Protein AF-A0A4Z0WDC5-F1 (afdb_monomer)

pLDDT: mean 78.93, std 16.24, range [23.83, 98.31]

Mean predicted aligned error: 19.41 Å

Foldseek 3Di:
DPDQPADAFAQLVLLVQDDPVLLVLQLPPQDDPVPPDPPPSNVSSVSSSLLLLALVNLLLLVLFAAPPLVLLQLVLCVDRNSKDFLPPSLVSSVVLVVLLLVCLVVVDQADPPADCPVLLVLLLVQCPPPVTHHSVSSVVSVVVCVVSVHALLNVNSSCSPPSNCVSQVDPCNSVVSVVSCSSNVCWDDDPNMIHHHPSNVVSVCVSSVPLARLVLQLVVLVLDDLVLLQLLCVVRRHDSDDDSSVSSVRCSSSVPHLLSSQVPDDLVVLLVSCVVVVHDNPDDSNVSSSVSSVCSRDPDDDPPDPPPPPDPPPPADDALDDLVLQLLLLVLADLSLLQQLCVVVVHDRDDDSSVSSVCVSVDPHYLLRSQVSHDLVRLLVSCVVLVHDNDDDSSVSSVRSSVRDRDDPPPPPPVPDDDDDDDDDDDDDDDDDDPDDDDDPQDDLVPQAQLVVLCVPPVVDDSLLSSLVSVCQVVQKDKLVRQVVSCVVNLSLDLLSLLSVVVSCVSCVVVHNRQWAWDDDAPIIMTGGHPDPPPCPPAPPLVVLVQCLVCLLVLHHRQEPLVLLDFDPVQLVVVLLVQLVVLLVFAFDEAEEEAAPQLCQVSVLSVSCHVQQVVQAKEFEAEDDPQQALLFLLSVLLSRQARIAHNRGRPTGCLSSLLSLLLVLLLVVLCVVVVADSSDPVRVVVSVVSSLVSLLVLLVVLCVLPVLLSLLSNQLVVCSNVVNVVLVVLSSCQLSQHQPRDPVSCVSSVHDHTDHRVSNLSSLLSSQVSNVSGPGSAYEYEYEDPVVLLVDPDPSSSLSSLVSVLVVNVCNVVSVNRSYYYYYYDYPCQLPVCPRHPVVHPSSNVSQDDDDDPDPDDDSPGNYDYRDHDFLVRLLVSLVSSQVSLCSNLVHDSCVQCPSVNSSVLSCLQCVVPPRGNLFNSSVVSSQSSVLSVCCSVPVPDHSNVSRDRLCPDPVRVVSVVVVVVD

Sequence (967 aa):
MAERKGGVVNIIEVLKQSTDEGLDHLAKDKLDEVANVRLPRIIVEQEIAAALGSFSYVAGVLSASYPPTYAFLKLLMEEPDHAVSAAGFRERVLRRTDELTVWVESGAGLPGHKDYGLYRTMLAAAWEDEQRVNESEARMLEALREALGMSMREHLLIEHHPEIRRLWDGSKAYESARNYLLSRGIVLALDEQYILADEVRLQIRRYWGMELHDADYRVLLDQLTGAHLRGALEAHGLPLSGSKDERIERLVQGLISPSSVLEMLSLADLKDLARGLGMQVSLVKAELVSRIIAHFDHPPEHTDAEEEVVQEVEEEPPRKLGAEELYGLLSTFSGNLLYEMLAALGLPRSGTKADRISRLVESPYSEYTMFQQLRRKDLVAICRKMNLPIYGLKDEVIERLCAAPAPEEEEALEAAVVTDSVMPVAAEEDQPALQESGRDKAVSASAVPGFEYAFQNYPMLAEDQQVMLALTREARSLTERDVQRVAERHGLGWMLPKAHMAELLRKLAEVGPPPIRIRSAGSSNIYEWVDGAESSAERLDKWAARDIIDALRQGVVPERNLEMMYVGQEEARRHMREQFNYVATGRSAFKFIRGAYGSGKSFMMAWLRDAALDSGFAVATVRVSAEMSLANLADFYLGMMDGLRVPEKRSASGLSDILEAWLLTMQRRTEQVEGISSRNPQDRARLVTLVRERIQEQLSQLASLDAGLAPALGAFYEARMAGNEELAMQARAWLRGDRSLPNSALRQIGVRGSLEPEQVLPRLRALLEIIEVTHLRGLVILIDELELVRRRPHKGTRDQAYETLRALIDEVGENRLPRCLLVSTGTDTFFDDRRYGLASYEALYHRVCAPELTESFNSVRQPVIRLEGLNRERLIELATRARSIHARAYHWEAEQRLPDRDLQALVDKWTEFGGDCIDRLPRPFLRQLVHVLDICEENPQIQASECFADPEEDPEANEALMRLITE

Solvent-accessible surface area (backbone atoms only — not comparable to full-atom values): 54652 Å² total; per-residue (Å²): 142,75,88,81,81,62,62,87,43,52,50,61,66,57,52,71,72,50,52,72,69,55,50,56,56,43,35,68,81,54,50,58,88,86,57,81,57,92,60,58,67,69,57,49,46,50,45,42,40,55,39,51,50,30,52,71,50,48,44,56,57,55,58,35,55,58,67,39,41,66,37,44,54,53,56,38,66,70,33,73,55,20,41,42,58,56,75,71,42,61,61,54,27,50,50,53,41,48,55,51,28,57,44,42,71,70,73,48,55,69,61,89,88,62,83,57,63,67,60,50,52,53,53,40,54,45,39,67,79,62,79,40,40,49,78,68,55,35,52,50,51,49,54,49,33,56,76,68,72,51,50,66,56,56,51,64,51,49,55,42,34,74,87,38,28,76,72,47,79,50,101,51,24,63,61,53,35,50,52,47,34,44,55,70,53,68,32,42,79,57,97,70,23,41,35,44,33,49,55,40,49,54,34,52,29,60,68,66,61,55,74,59,56,77,67,46,44,50,56,56,56,65,75,50,51,78,64,56,56,40,55,46,27,55,78,47,57,37,85,75,71,78,55,71,67,55,47,49,50,50,41,61,72,59,57,56,47,67,62,65,52,54,69,72,47,52,71,65,57,53,40,50,52,35,51,75,70,74,47,90,68,92,57,55,68,70,58,45,50,52,50,56,48,49,44,59,66,53,64,97,72,76,92,66,72,83,75,75,75,78,65,77,81,68,82,75,62,80,66,83,60,53,68,68,48,46,47,57,55,55,64,76,50,52,72,63,57,55,42,51,39,29,56,77,70,75,44,85,76,69,79,53,67,64,56,48,45,52,51,55,64,70,40,92,67,24,69,66,66,50,54,66,73,52,56,55,70,59,55,37,54,50,26,57,75,69,74,42,85,69,66,79,55,60,68,56,43,46,54,50,63,65,67,55,79,72,84,71,84,75,69,78,73,64,82,79,73,85,84,90,85,82,86,86,91,84,89,85,90,84,83,82,81,80,81,88,83,80,82,88,74,75,61,60,68,90,76,43,70,54,24,68,57,27,49,71,77,43,65,88,51,52,71,58,54,26,46,52,52,12,49,32,54,74,60,39,50,33,42,49,66,49,49,34,51,49,20,59,75,54,54,51,59,53,76,44,45,61,27,54,48,48,52,50,49,52,60,38,48,76,79,40,86,48,58,56,47,72,48,63,66,73,90,48,49,32,42,31,43,54,93,59,89,81,78,55,86,82,47,76,49,39,62,62,31,35,51,41,49,54,22,32,59,74,57,44,81,50,83,61,74,45,74,74,65,63,67,77,64,61,69,55,53,52,50,52,57,50,46,56,60,51,17,49,73,58,33,31,42,64,40,32,43,33,28,57,88,64,25,44,64,69,55,52,53,49,39,51,50,40,54,37,25,77,69,38,19,31,33,23,46,31,64,51,47,95,86,42,38,55,50,39,52,32,52,41,47,30,39,30,43,59,32,18,23,31,62,81,37,76,89,36,50,25,59,66,49,52,54,33,30,29,52,51,44,50,43,50,52,44,28,65,75,71,75,46,47,65,70,41,77,87,35,34,68,58,47,54,53,53,35,49,55,54,47,50,58,54,30,57,61,44,32,76,57,30,72,52,52,30,37,25,52,50,32,27,49,53,16,50,76,69,70,36,62,67,52,26,50,52,20,47,40,52,76,39,39,50,78,83,69,54,72,68,54,34,59,73,28,62,41,77,87,62,64,48,57,86,50,41,63,37,44,52,38,48,51,41,55,48,39,63,66,28,93,40,48,31,40,37,40,38,39,37,49,53,43,57,50,46,71,49,90,52,64,70,54,38,54,37,24,47,48,44,52,36,52,55,48,50,38,24,72,70,47,64,32,44,15,26,38,40,38,35,32,33,34,54,62,29,52,65,31,60,82,59,21,42,48,49,42,60,82,42,31,68,76,47,56,74,84,87,65,100,58,98,76,80,58,68,85,46,41,49,31,76,43,67,65,50,34,71,69,50,48,50,52,38,51,52,40,52,46,54,34,46,20,50,35,72,72,51,72,43,60,81,62,51,34,71,69,56,52,49,51,51,50,45,68,71,36,74,83,48,65,90,46,53,81,62,57,62,50,62,57,46,24,51,51,47,51,39,51,50,50,43,66,80,33,80,87,58,59,54,85,79,63,64,76,59,68,83,76,35,66,69,53,42,52,53,49,52,51,66,74,74,108

Organism: NCBI:txid2759953

InterPro domains:
  IPR003034 SAP domain [PS50800] (221-255)
  IPR003034 SAP domain [PS50800] (262-296)
  IPR003034 SAP domain [SM00513] (221-255)
  IPR003034 SAP domain [SM00513] (262-296)
  IPR003034 SAP domain [SM00513] (330-364)
  IPR003034 SAP domain [SM00513] (371-405)
  IPR021228 BREX system ATP-binding protein BrxD [PF10923] (544-948)
  IPR027417 P-loop containing nucleoside triphosphate hydrolase [SSF52540] (566-916)

Nearest PDB structures (foldseek):
  5c1a-assembly2_K  TM=3.345E-01  e=6.350E-02  Homo sapiens
  5xmk-assembly1_A  TM=5.198E-01  e=2.542E+00  Saccharomyces cerevisiae S288C
  4oi0-assembly1_A  TM=2.064E-01  e=1.518E+00  Caenorhabditis elegans
  4ohz-assembly1_A  TM=2.011E-01  e=6.330E+00  Caenorhabditis elegans

Structure (mmCIF, N/CA/C/O backbone):
data_AF-A0A4Z0WDC5-F1
#
_entry.id   AF-A0A4Z0WDC5-F1
#
loop_
_atom_site.group_PDB
_atom_site.id
_atom_site.type_symbol
_atom_site.label_atom_id
_atom_site.label_alt_id
_atom_site.label_comp_id
_atom_site.label_asym_id
_atom_site.label_entity_id
_atom_site.label_seq_id
_atom_site.pdbx_PDB_ins_code
_atom_site.Cartn_x
_atom_site.Cartn_y
_atom_site.Cartn_z
_atom_site.occupancy
_atom_site.B_iso_or_equiv
_atom_site.auth_seq_id
_atom_site.auth_comp_id
_atom_site.auth_asym_id
_atom_site.auth_atom_id
_atom_site.pdbx_PDB_model_num
ATOM 1 N N . MET A 1 1 ? 13.143 53.959 -18.145 1.00 31.67 1 MET A N 1
ATOM 2 C CA . MET A 1 1 ? 11.722 53.686 -17.872 1.00 31.67 1 MET A CA 1
ATOM 3 C C . MET A 1 1 ? 11.227 52.772 -18.974 1.00 31.67 1 MET A C 1
ATOM 5 O O . MET A 1 1 ? 10.940 53.244 -20.063 1.00 31.67 1 MET A O 1
ATOM 9 N N . ALA A 1 2 ? 11.306 51.466 -18.733 1.00 25.45 2 ALA A N 1
ATOM 10 C CA . ALA A 1 2 ? 10.654 50.444 -19.539 1.00 25.45 2 ALA A CA 1
ATOM 11 C C . ALA A 1 2 ? 9.490 49.944 -18.679 1.00 25.45 2 ALA A C 1
ATOM 13 O O . ALA A 1 2 ? 9.704 49.659 -17.500 1.00 25.45 2 ALA A O 1
ATOM 14 N N . GLU A 1 3 ? 8.282 49.960 -19.235 1.00 28.69 3 GLU A N 1
ATOM 15 C CA . GLU A 1 3 ? 7.033 49.569 -18.578 1.00 28.69 3 GLU A CA 1
ATOM 16 C C . GLU A 1 3 ? 7.173 48.165 -17.967 1.00 28.69 3 GLU A C 1
ATOM 18 O O . GLU A 1 3 ? 7.306 47.175 -18.688 1.00 28.69 3 GLU A O 1
ATOM 23 N N . ARG A 1 4 ? 7.168 48.072 -16.630 1.00 34.28 4 ARG A N 1
ATOM 24 C CA . ARG A 1 4 ? 7.024 46.800 -15.909 1.00 34.28 4 ARG A CA 1
ATOM 25 C C . ARG A 1 4 ? 5.551 46.394 -15.992 1.00 34.28 4 ARG A C 1
ATOM 27 O O . ARG A 1 4 ? 4.767 46.736 -15.117 1.00 34.28 4 ARG A O 1
ATOM 34 N N . LYS A 1 5 ? 5.165 45.679 -17.048 1.00 36.59 5 LYS A N 1
ATOM 35 C CA . LYS A 1 5 ? 3.946 44.862 -17.021 1.00 36.59 5 LYS A CA 1
ATOM 36 C C . LYS A 1 5 ? 4.246 43.641 -16.156 1.00 36.59 5 LYS A C 1
ATOM 38 O O . LYS A 1 5 ? 4.781 42.677 -16.677 1.00 36.59 5 LYS A O 1
ATOM 43 N N . GLY A 1 6 ? 4.004 43.735 -14.852 1.00 44.28 6 GLY A N 1
ATOM 44 C CA . GLY A 1 6 ? 3.965 42.563 -13.980 1.00 44.28 6 GLY A CA 1
ATOM 45 C C . GLY A 1 6 ? 2.544 42.018 -13.985 1.00 44.28 6 GLY A C 1
ATOM 46 O O . GLY A 1 6 ? 1.658 42.664 -13.429 1.00 44.28 6 GLY A O 1
ATOM 47 N N . GLY A 1 7 ? 2.304 40.895 -14.658 1.00 55.72 7 GLY A N 1
ATOM 48 C CA . GLY A 1 7 ? 1.041 40.173 -14.516 1.00 55.72 7 GLY A CA 1
ATOM 49 C C . GLY A 1 7 ? 0.972 39.545 -13.124 1.00 55.72 7 GLY A C 1
ATOM 50 O O . GLY A 1 7 ? 1.972 39.013 -12.649 1.00 55.72 7 GLY A O 1
ATOM 51 N N . VAL A 1 8 ? -0.181 39.616 -12.453 1.00 65.81 8 VAL A N 1
ATOM 52 C CA . VAL A 1 8 ? -0.400 38.857 -11.210 1.00 65.81 8 VAL A CA 1
ATOM 53 C C . VAL A 1 8 ? -0.318 37.370 -11.553 1.00 65.81 8 VAL A C 1
ATOM 55 O O . VAL A 1 8 ? -1.072 36.896 -12.402 1.00 65.81 8 VAL A O 1
ATOM 58 N N . VAL A 1 9 ? 0.596 36.636 -10.917 1.00 75.06 9 VAL A N 1
ATOM 59 C CA . VAL A 1 9 ? 0.786 35.201 -11.166 1.00 75.06 9 VAL A CA 1
ATOM 60 C C . VAL A 1 9 ? -0.013 34.422 -10.133 1.00 75.06 9 VAL A C 1
ATOM 62 O O . VAL A 1 9 ? 0.460 34.172 -9.022 1.00 75.06 9 VAL A O 1
ATOM 65 N N . ASN A 1 10 ? -1.237 34.049 -10.507 1.00 81.56 10 ASN A N 1
ATOM 66 C CA . ASN A 1 10 ? -2.146 33.314 -9.637 1.00 81.56 10 ASN A CA 1
ATOM 67 C C . ASN A 1 10 ? -1.769 31.829 -9.557 1.00 81.56 10 ASN A C 1
ATOM 69 O O . ASN A 1 10 ? -1.678 31.137 -10.575 1.00 81.56 10 ASN A O 1
ATOM 73 N N . ILE A 1 11 ? -1.626 31.309 -8.340 1.00 82.75 11 ILE A N 1
ATOM 74 C CA . ILE A 1 11 ? -1.263 29.909 -8.103 1.00 82.75 11 ILE A CA 1
ATOM 75 C C . ILE A 1 11 ? -2.178 28.895 -8.811 1.00 82.75 11 ILE A C 1
ATOM 77 O O . ILE A 1 11 ? -1.683 27.915 -9.365 1.00 82.75 11 ILE A O 1
ATOM 81 N N . ILE A 1 12 ? -3.494 29.121 -8.851 1.00 81.56 12 ILE A N 1
ATOM 82 C CA . ILE A 1 12 ? -4.453 28.201 -9.483 1.00 81.56 12 ILE A CA 1
ATOM 83 C C . ILE A 1 12 ? -4.254 28.183 -11.001 1.00 81.56 12 ILE A C 1
ATOM 85 O O . ILE A 1 12 ? -4.344 27.126 -11.625 1.00 81.56 12 ILE A O 1
ATOM 89 N N . GLU A 1 13 ? -3.960 29.329 -11.612 1.00 80.81 13 GLU A N 1
ATOM 90 C CA . GLU A 1 13 ? -3.705 29.411 -13.054 1.00 80.81 13 GLU A CA 1
ATOM 91 C C . GLU A 1 13 ? -2.421 28.677 -13.449 1.00 80.81 13 GLU A C 1
ATOM 93 O O . GLU A 1 13 ? -2.405 27.973 -14.460 1.00 80.81 13 GLU A O 1
ATOM 98 N N . VAL A 1 14 ? -1.382 28.758 -12.614 1.00 81.00 14 VAL A N 1
ATOM 99 C CA . VAL A 1 14 ? -0.124 28.023 -12.811 1.00 81.00 14 VAL A CA 1
ATOM 100 C C . VAL A 1 14 ? -0.323 26.512 -12.600 1.00 81.00 14 VAL A C 1
ATOM 102 O O . VAL A 1 14 ? 0.183 25.695 -13.373 1.00 81.00 14 VAL A O 1
ATOM 105 N N . LEU A 1 15 ? -1.120 26.106 -11.603 1.00 84.00 15 LEU A N 1
ATOM 106 C CA . LEU A 1 15 ? -1.437 24.692 -11.350 1.00 84.00 15 LEU A CA 1
ATOM 107 C C . LEU A 1 15 ? -2.265 24.063 -12.482 1.00 84.00 15 LEU A C 1
ATOM 109 O O . LEU A 1 15 ? -2.027 22.910 -12.843 1.00 84.00 15 LEU A O 1
ATOM 113 N N . LYS A 1 16 ? -3.168 24.819 -13.120 1.00 82.12 16 LYS A N 1
ATOM 114 C CA . LYS A 1 16 ? -3.929 24.349 -14.294 1.00 82.12 16 LYS A CA 1
ATOM 115 C C . LYS A 1 16 ? -3.039 23.980 -15.484 1.00 82.12 16 LYS A C 1
ATOM 117 O O . LYS A 1 16 ? -3.423 23.132 -16.286 1.00 82.12 16 LYS A O 1
ATOM 122 N N . GLN A 1 17 ? -1.861 24.588 -15.596 1.00 79.69 17 GLN A N 1
ATOM 123 C CA . GLN A 1 17 ? -0.889 24.304 -16.657 1.00 79.69 17 GLN A CA 1
ATOM 124 C C . GLN A 1 17 ? 0.031 23.117 -16.320 1.00 79.69 17 GLN A C 1
ATOM 126 O O . GLN A 1 17 ? 0.761 22.636 -17.183 1.00 79.69 17 GLN A O 1
ATOM 131 N N . SER A 1 18 ? -0.021 22.610 -15.084 1.00 78.44 18 SER A N 1
ATOM 132 C CA . SER A 1 18 ? 0.790 21.476 -14.637 1.00 78.44 18 SER A CA 1
ATOM 133 C C . SER A 1 18 ? 0.228 20.134 -15.131 1.00 78.44 18 SER A C 1
ATOM 135 O O . SER A 1 18 ? -0.981 19.969 -15.327 1.00 78.44 18 SER A O 1
ATOM 137 N N . THR A 1 19 ? 1.116 19.155 -15.330 1.00 78.94 19 THR A N 1
ATOM 138 C CA . THR A 1 19 ? 0.740 17.774 -15.672 1.00 78.94 19 THR A CA 1
ATOM 139 C C . THR A 1 19 ? 0.104 17.066 -14.475 1.00 78.94 19 THR A C 1
ATOM 141 O O . THR A 1 19 ? 0.398 17.397 -13.325 1.00 78.94 19 THR A O 1
ATOM 144 N N . ASP A 1 20 ? -0.729 16.051 -14.727 1.00 73.25 20 ASP A N 1
ATOM 145 C CA . ASP A 1 20 ? -1.367 15.273 -13.652 1.00 73.25 20 ASP A CA 1
ATOM 146 C C . ASP A 1 20 ? -0.321 14.592 -12.743 1.00 73.25 20 ASP A C 1
ATOM 148 O O . ASP A 1 20 ? -0.474 14.584 -11.526 1.00 73.25 20 ASP A O 1
ATOM 152 N N . GLU A 1 21 ? 0.796 14.109 -13.303 1.00 72.06 21 GLU A N 1
ATOM 153 C CA . GLU A 1 21 ? 1.921 13.561 -12.524 1.00 72.06 21 GLU A CA 1
ATOM 154 C C . GLU A 1 21 ? 2.602 14.624 -11.644 1.00 72.06 21 GLU A C 1
ATOM 156 O O . GLU A 1 21 ? 2.999 14.341 -10.511 1.00 72.06 21 GLU A O 1
ATOM 161 N N . GLY A 1 22 ? 2.727 15.857 -12.149 1.00 72.06 22 GLY A N 1
ATOM 162 C CA . GLY A 1 22 ? 3.265 16.986 -11.393 1.00 72.06 22 GLY A CA 1
ATOM 163 C C . GLY A 1 22 ? 2.349 17.391 -10.238 1.00 72.06 22 GLY A C 1
ATOM 164 O O . GLY A 1 22 ? 2.829 17.617 -9.127 1.00 72.06 22 GLY A O 1
ATOM 165 N N . LEU A 1 23 ? 1.034 17.411 -10.470 1.00 79.44 23 LEU A N 1
ATOM 166 C CA . LEU A 1 23 ? 0.031 17.676 -9.437 1.00 79.44 23 LEU A CA 1
ATOM 167 C C . LEU A 1 23 ? 0.008 16.574 -8.370 1.00 79.44 23 LEU A C 1
ATOM 169 O O . LEU A 1 23 ? 0.027 16.896 -7.184 1.00 79.44 23 LEU A O 1
ATOM 173 N N . ASP A 1 24 ? 0.059 15.299 -8.763 1.00 73.12 24 ASP A N 1
ATOM 174 C CA . ASP A 1 24 ? 0.120 14.162 -7.833 1.00 73.12 24 ASP A CA 1
ATOM 175 C C . ASP A 1 24 ? 1.394 14.213 -6.965 1.00 73.12 24 ASP A C 1
ATOM 177 O O . ASP A 1 24 ? 1.351 13.971 -5.754 1.00 73.12 24 ASP A O 1
ATOM 181 N N . HIS A 1 25 ? 2.537 14.588 -7.554 1.00 76.81 25 HIS A N 1
ATOM 182 C CA . HIS A 1 25 ? 3.780 14.776 -6.807 1.00 76.81 25 HIS A CA 1
ATOM 183 C C . HIS A 1 25 ? 3.681 15.940 -5.813 1.00 76.81 25 HIS A C 1
ATOM 185 O O . HIS A 1 25 ? 4.111 15.812 -4.664 1.00 76.81 25 HIS A O 1
ATOM 191 N N . LEU A 1 26 ? 3.110 17.071 -6.238 1.00 80.88 26 LEU A N 1
ATOM 192 C CA . LEU A 1 26 ? 2.921 18.241 -5.385 1.00 80.88 26 LEU A CA 1
ATOM 193 C C . LEU A 1 26 ? 1.933 17.971 -4.255 1.00 80.88 26 LEU A C 1
ATOM 195 O O . LEU A 1 26 ? 2.161 18.470 -3.162 1.00 80.88 26 LEU A O 1
ATOM 199 N N . ALA A 1 27 ? 0.889 17.176 -4.480 1.00 77.81 27 ALA A N 1
ATOM 200 C CA . ALA A 1 27 ? -0.162 16.884 -3.509 1.00 77.81 27 ALA A CA 1
ATOM 201 C C . ALA A 1 27 ? 0.307 16.052 -2.299 1.00 77.81 27 ALA A C 1
ATOM 203 O O . ALA A 1 27 ? -0.310 16.115 -1.234 1.00 77.81 27 ALA A O 1
ATOM 204 N N . LYS A 1 28 ? 1.407 15.301 -2.445 1.00 74.00 28 LYS A N 1
ATOM 205 C CA . LYS A 1 28 ? 1.874 14.257 -1.513 1.00 74.00 28 LYS A CA 1
ATOM 206 C C . LYS A 1 28 ? 2.027 14.698 -0.050 1.00 74.00 28 LYS A C 1
ATOM 208 O O . LYS A 1 28 ? 1.883 13.869 0.842 1.00 74.00 28 LYS A O 1
ATOM 213 N N . ASP A 1 29 ? 2.347 15.966 0.202 1.00 72.50 29 ASP A N 1
ATOM 214 C CA . ASP A 1 29 ? 2.526 16.535 1.546 1.00 72.50 29 ASP A CA 1
ATOM 215 C C . ASP A 1 29 ? 1.547 17.677 1.887 1.00 72.50 29 ASP A C 1
ATOM 217 O O . ASP A 1 29 ? 1.651 18.256 2.970 1.00 72.50 29 ASP A O 1
ATOM 221 N N . LYS A 1 30 ? 0.615 18.011 0.980 1.00 76.12 30 LYS A N 1
ATOM 222 C CA . LYS A 1 30 ? -0.459 18.999 1.215 1.00 76.12 30 LYS A CA 1
ATOM 223 C C . LYS A 1 30 ? -1.808 18.346 1.487 1.00 76.12 30 LYS A C 1
ATOM 225 O O . LYS A 1 30 ? -2.630 18.939 2.177 1.00 76.12 30 LYS A O 1
ATOM 230 N N . LEU A 1 31 ? -2.026 17.137 0.976 1.00 68.19 31 LEU A N 1
ATOM 231 C CA . LEU A 1 31 ? -3.207 16.344 1.288 1.00 68.19 31 LEU A CA 1
ATOM 232 C C . LEU A 1 31 ? -2.976 15.566 2.589 1.00 68.19 31 LEU A C 1
ATOM 234 O O . LEU A 1 31 ? -1.920 14.968 2.790 1.00 68.19 31 LEU A O 1
ATOM 238 N N . ASP A 1 32 ? -3.967 15.573 3.482 1.00 54.97 32 ASP A N 1
ATOM 239 C CA . ASP A 1 32 ? -3.954 14.718 4.673 1.00 54.97 32 ASP A CA 1
ATOM 240 C C . ASP A 1 32 ? -3.841 13.240 4.249 1.00 54.97 32 ASP A C 1
ATOM 242 O O . ASP A 1 32 ? -4.499 12.821 3.300 1.00 54.97 32 ASP A O 1
ATOM 246 N N . GLU A 1 33 ? -3.108 12.406 4.996 1.00 45.81 33 GLU A N 1
ATOM 247 C CA . GLU A 1 33 ? -3.002 10.950 4.738 1.00 45.81 33 GLU A CA 1
ATOM 248 C C . GLU A 1 33 ? -4.374 10.236 4.732 1.00 45.81 33 GLU A C 1
ATOM 250 O O . GLU A 1 33 ? -4.541 9.139 4.192 1.00 45.81 33 GLU A O 1
ATOM 255 N N . VAL A 1 34 ? -5.384 10.884 5.323 1.00 40.16 34 VAL A N 1
ATOM 256 C CA . VAL A 1 34 ? -6.794 10.474 5.342 1.00 40.16 34 VAL A CA 1
ATOM 257 C C . VAL A 1 34 ? -7.496 10.722 3.997 1.00 40.16 34 VAL A C 1
ATOM 259 O O . VAL A 1 34 ? -8.457 10.024 3.683 1.00 40.16 34 VAL A O 1
ATOM 262 N N . ALA A 1 35 ? -6.998 11.655 3.184 1.00 42.53 35 ALA A N 1
ATOM 263 C CA . ALA A 1 35 ? -7.504 12.029 1.866 1.00 42.53 35 ALA A CA 1
ATOM 264 C C . ALA A 1 35 ? -6.825 11.250 0.719 1.00 42.53 35 ALA A C 1
ATOM 266 O O . ALA A 1 35 ? -6.730 11.753 -0.395 1.00 42.53 35 ALA A O 1
ATOM 267 N N . ASN A 1 36 ? -6.412 9.997 0.956 1.00 39.69 36 ASN A N 1
ATOM 268 C CA . ASN A 1 36 ? -5.944 9.048 -0.073 1.00 39.69 36 ASN A CA 1
ATOM 269 C C . ASN A 1 36 ? -7.079 8.557 -1.009 1.00 39.69 36 ASN A C 1
ATOM 271 O O . ASN A 1 36 ? -7.140 7.395 -1.415 1.00 39.69 36 ASN A O 1
ATOM 275 N N . VAL A 1 37 ? -8.005 9.452 -1.343 1.00 43.72 37 VAL A N 1
ATOM 276 C CA . VAL A 1 37 ? -8.931 9.337 -2.466 1.00 43.72 37 VAL A CA 1
ATOM 277 C C . VAL A 1 37 ? -8.267 10.073 -3.623 1.00 43.72 37 VAL A C 1
ATOM 279 O O . VAL A 1 37 ? -7.670 11.127 -3.419 1.00 43.72 37 VAL A O 1
ATOM 282 N N . ARG A 1 38 ? -8.375 9.559 -4.851 1.00 46.91 38 ARG A N 1
ATOM 283 C CA . ARG A 1 38 ? -8.040 10.357 -6.035 1.00 46.91 38 ARG A CA 1
ATOM 284 C C . ARG A 1 38 ? -9.090 11.469 -6.136 1.00 46.91 38 ARG A C 1
ATOM 286 O O . ARG A 1 38 ? -10.156 11.267 -6.714 1.00 46.91 38 ARG A O 1
ATOM 293 N N . LEU A 1 39 ? -8.845 12.578 -5.440 1.00 57.34 39 LEU A N 1
ATOM 294 C CA . LEU A 1 39 ? -9.723 13.740 -5.423 1.00 57.34 39 LEU A CA 1
ATOM 295 C C . LEU A 1 39 ? -9.830 14.285 -6.859 1.00 57.34 39 LEU A C 1
ATOM 297 O O . LEU A 1 39 ? -8.855 14.216 -7.612 1.00 57.34 39 LEU A O 1
ATOM 301 N N . PRO A 1 40 ? -10.997 14.808 -7.274 1.00 65.31 40 PRO A N 1
ATOM 302 C CA . PRO A 1 40 ? -11.122 15.536 -8.529 1.00 65.31 40 PRO A CA 1
ATOM 303 C C . PRO A 1 40 ? -10.020 16.590 -8.648 1.00 65.31 40 PRO A C 1
ATOM 305 O O . PRO A 1 40 ? -9.742 17.294 -7.678 1.00 65.31 40 PRO A O 1
ATOM 308 N N . ARG A 1 41 ? -9.429 16.725 -9.840 1.00 76.06 41 ARG A N 1
ATOM 309 C CA . ARG A 1 41 ? -8.308 17.641 -10.108 1.00 76.06 41 ARG A CA 1
ATOM 310 C C . ARG A 1 41 ? -8.540 19.054 -9.559 1.00 76.06 41 ARG A C 1
ATOM 312 O O . ARG A 1 41 ? -7.642 19.615 -8.953 1.00 76.06 41 ARG A O 1
ATOM 319 N N . ILE A 1 42 ? -9.764 19.570 -9.670 1.00 71.88 42 ILE A N 1
ATOM 320 C CA . ILE A 1 42 ? -10.159 20.889 -9.147 1.00 71.88 42 ILE A CA 1
ATOM 321 C C . ILE A 1 42 ? -9.964 20.987 -7.624 1.00 71.88 42 ILE A C 1
ATOM 323 O O . ILE A 1 42 ? -9.466 21.993 -7.132 1.00 71.88 42 ILE A O 1
ATOM 327 N N . ILE A 1 43 ? -10.323 19.942 -6.874 1.00 68.25 43 ILE A N 1
ATOM 328 C CA . ILE A 1 43 ? -10.170 19.912 -5.412 1.00 68.25 43 ILE A CA 1
ATOM 329 C C . ILE A 1 43 ? -8.690 19.778 -5.042 1.00 68.25 43 ILE A C 1
ATOM 331 O O . ILE A 1 43 ? -8.226 20.436 -4.118 1.00 68.25 43 ILE A O 1
ATOM 335 N N . VAL A 1 44 ? -7.924 18.975 -5.789 1.00 72.88 44 VAL A N 1
ATOM 336 C CA . VAL A 1 44 ? -6.468 18.863 -5.596 1.00 72.88 44 VAL A CA 1
ATOM 337 C C . VAL A 1 44 ? -5.784 20.212 -5.833 1.00 72.88 44 VAL A C 1
ATOM 339 O O . VAL A 1 44 ? -4.977 20.636 -5.013 1.00 72.88 44 VAL A O 1
ATOM 342 N N . GLU A 1 45 ? -6.141 20.916 -6.909 1.00 78.31 45 GLU A N 1
ATOM 343 C CA . GLU A 1 45 ? -5.640 22.261 -7.212 1.00 78.31 45 GLU A CA 1
ATOM 344 C C . GLU A 1 45 ? -5.981 23.254 -6.087 1.00 78.31 45 GLU A C 1
ATOM 346 O O . GLU A 1 45 ? -5.108 24.008 -5.658 1.00 78.31 45 GLU A O 1
ATOM 351 N N . GLN A 1 46 ? -7.209 23.218 -5.557 1.00 75.88 46 GLN A N 1
ATOM 352 C CA . GLN A 1 46 ? -7.643 24.077 -4.449 1.00 75.88 46 GLN A CA 1
ATOM 353 C C . GLN A 1 46 ? -6.907 23.783 -3.138 1.00 75.88 46 GLN A C 1
ATOM 355 O O . GLN A 1 46 ? -6.479 24.715 -2.462 1.00 75.88 46 GLN A O 1
ATOM 360 N N . GLU A 1 47 ? -6.720 22.514 -2.777 1.00 75.31 47 GLU A N 1
ATOM 361 C CA . GLU A 1 47 ? -6.008 22.133 -1.551 1.00 75.31 47 GLU A CA 1
ATOM 362 C C . GLU A 1 47 ? -4.509 22.445 -1.646 1.00 75.31 47 GLU A C 1
ATOM 364 O O . GLU A 1 47 ? -3.916 22.948 -0.688 1.00 75.31 47 GLU A O 1
ATOM 369 N N . ILE A 1 48 ? -3.889 22.223 -2.813 1.00 81.94 48 ILE A N 1
ATOM 370 C CA . ILE A 1 48 ? -2.502 22.634 -3.062 1.00 81.94 48 ILE A CA 1
ATOM 371 C C . ILE A 1 48 ? -2.383 24.159 -2.956 1.00 81.94 48 ILE A C 1
ATOM 373 O O . ILE A 1 48 ? -1.485 24.644 -2.267 1.00 81.94 48 ILE A O 1
ATOM 377 N N . ALA A 1 49 ? -3.291 24.914 -3.581 1.00 82.50 49 ALA A N 1
ATOM 378 C CA . ALA A 1 49 ? -3.310 26.373 -3.504 1.00 82.50 49 ALA A CA 1
ATOM 379 C C . ALA A 1 49 ? -3.501 26.873 -2.062 1.00 82.50 49 ALA A C 1
ATOM 381 O O . ALA A 1 49 ? -2.753 27.737 -1.609 1.00 82.50 49 ALA A O 1
ATOM 382 N N . ALA A 1 50 ? -4.436 26.289 -1.306 1.00 75.88 50 ALA A N 1
ATOM 383 C CA . ALA A 1 50 ? -4.691 26.640 0.091 1.00 75.88 50 ALA A CA 1
ATOM 384 C C . ALA A 1 50 ? -3.487 26.338 0.996 1.00 75.88 50 ALA A C 1
ATOM 386 O O . ALA A 1 50 ? -3.146 27.119 1.887 1.00 75.88 50 ALA A O 1
ATOM 387 N N . ALA A 1 51 ? -2.807 25.215 0.766 1.00 79.88 51 ALA A N 1
ATOM 388 C CA . ALA A 1 51 ? -1.605 24.863 1.504 1.00 79.88 51 ALA A CA 1
ATOM 389 C C . ALA A 1 51 ? -0.425 25.782 1.161 1.00 79.88 51 ALA A C 1
ATOM 391 O O . ALA A 1 51 ? 0.238 26.267 2.074 1.00 79.88 51 ALA A O 1
ATOM 392 N N . LEU A 1 52 ? -0.185 26.065 -0.120 1.00 84.25 52 LEU A N 1
ATOM 393 C CA . LEU A 1 52 ? 0.896 26.948 -0.569 1.00 84.25 52 LEU A CA 1
ATOM 394 C C . LEU A 1 52 ? 0.646 28.426 -0.219 1.00 84.25 52 LEU A C 1
ATOM 396 O O . LEU A 1 52 ? 1.599 29.160 0.034 1.00 84.25 52 LEU A O 1
ATOM 400 N N . GLY A 1 53 ? -0.617 28.846 -0.114 1.00 81.50 53 GLY A N 1
ATOM 401 C CA . GLY A 1 53 ? -1.006 30.161 0.400 1.00 81.50 53 GLY A CA 1
ATOM 402 C C . GLY A 1 53 ? -0.911 30.299 1.927 1.00 81.50 53 GLY A C 1
ATOM 403 O O . GLY A 1 53 ? -0.951 31.419 2.438 1.00 81.50 53 GLY A O 1
ATOM 404 N N . SER A 1 54 ? -0.758 29.196 2.672 1.00 81.75 54 SER A N 1
ATOM 405 C CA . SER A 1 54 ? -0.673 29.211 4.138 1.00 81.75 54 SER A CA 1
ATOM 406 C C . SER A 1 54 ? 0.721 29.598 4.630 1.00 81.75 54 SER A C 1
ATOM 408 O O . SER A 1 54 ? 1.725 28.968 4.279 1.00 81.75 54 SER A O 1
ATOM 410 N N . PHE A 1 55 ? 0.788 30.565 5.552 1.00 79.75 55 PHE A N 1
ATOM 411 C CA . PHE A 1 55 ? 2.050 30.970 6.172 1.00 79.75 55 PHE A CA 1
ATOM 412 C C . PHE A 1 55 ? 2.700 29.811 6.924 1.00 79.75 55 PHE A C 1
ATOM 414 O O . PHE A 1 55 ? 3.908 29.617 6.840 1.00 79.75 55 PHE A O 1
ATOM 421 N N . SER A 1 56 ? 1.900 29.020 7.647 1.00 76.56 56 SER A N 1
ATOM 422 C CA . SER A 1 56 ? 2.405 27.897 8.439 1.00 76.56 56 SER A CA 1
ATOM 423 C C . SER A 1 56 ? 3.089 26.839 7.572 1.00 76.56 56 SER A C 1
ATOM 425 O O . SER A 1 56 ? 4.097 26.277 8.001 1.00 76.56 56 SER A O 1
ATOM 427 N N . TYR A 1 57 ? 2.563 26.565 6.374 1.00 83.94 57 TYR A N 1
ATOM 428 C CA . TYR A 1 57 ? 3.199 25.631 5.446 1.00 83.94 57 TYR A CA 1
ATOM 429 C C . TYR A 1 57 ? 4.524 26.188 4.930 1.00 83.94 57 TYR A C 1
ATOM 431 O O . TYR A 1 57 ? 5.564 25.552 5.090 1.00 83.94 57 TYR A O 1
ATOM 439 N N . VAL A 1 58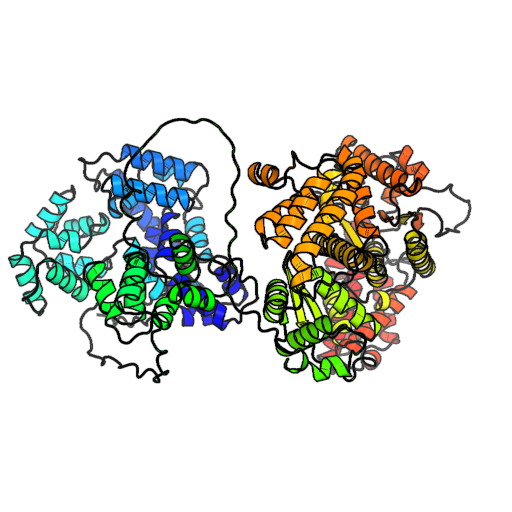 ? 4.492 27.397 4.360 1.00 86.75 58 VAL A N 1
ATOM 440 C CA . VAL A 1 58 ? 5.670 28.032 3.758 1.00 86.75 58 VAL A CA 1
ATOM 441 C C . VAL A 1 58 ? 6.775 28.222 4.798 1.00 86.75 58 VAL A C 1
ATOM 443 O O . VAL A 1 58 ? 7.917 27.843 4.549 1.00 86.75 58 VAL A O 1
ATOM 446 N N . ALA A 1 59 ? 6.441 28.706 5.996 1.00 83.62 59 ALA A N 1
ATOM 447 C CA . ALA A 1 59 ? 7.388 28.849 7.099 1.00 83.62 59 ALA A CA 1
ATOM 448 C C . ALA A 1 59 ? 8.006 27.505 7.516 1.00 83.62 59 ALA A C 1
ATOM 450 O O . ALA A 1 59 ? 9.208 27.448 7.756 1.00 83.62 59 ALA A O 1
ATOM 451 N N . GLY A 1 60 ? 7.217 26.425 7.557 1.00 81.94 60 GLY A N 1
ATOM 452 C CA . GLY A 1 60 ? 7.716 25.081 7.863 1.00 81.94 60 GLY A CA 1
ATOM 453 C C . GLY A 1 60 ? 8.652 24.519 6.790 1.00 81.94 60 GLY A C 1
ATOM 454 O O . GLY A 1 60 ? 9.621 23.835 7.107 1.00 81.94 60 GLY A O 1
ATOM 455 N N . VAL A 1 61 ? 8.403 24.826 5.513 1.00 86.56 61 VAL A N 1
ATOM 456 C CA . VAL A 1 61 ? 9.305 24.433 4.421 1.00 86.56 61 VAL A CA 1
ATOM 457 C C . VAL A 1 61 ? 10.621 25.207 4.498 1.00 86.56 61 VAL A C 1
ATOM 459 O O . VAL A 1 61 ? 11.687 24.604 4.352 1.00 86.56 61 VAL A O 1
ATOM 462 N N . LEU A 1 62 ? 10.554 26.521 4.733 1.00 88.81 62 LEU A N 1
ATOM 463 C CA . LEU A 1 62 ? 11.725 27.398 4.780 1.00 88.81 62 LEU A CA 1
ATOM 464 C C . LEU A 1 62 ? 12.572 27.199 6.042 1.00 88.81 62 LEU A C 1
ATOM 466 O O . LEU A 1 62 ? 13.794 27.280 5.949 1.00 88.81 62 LEU A O 1
ATOM 470 N N . SER A 1 63 ? 11.970 26.881 7.189 1.00 83.38 63 SER A N 1
ATOM 471 C CA . SER A 1 63 ? 12.710 26.632 8.436 1.00 83.38 63 SER A CA 1
ATOM 472 C C . SER A 1 63 ? 13.592 25.383 8.385 1.00 83.38 63 SER A C 1
ATOM 474 O O . SER A 1 63 ? 14.582 25.302 9.106 1.00 83.38 63 SER A O 1
ATOM 476 N N . ALA A 1 64 ? 13.259 24.431 7.510 1.00 80.56 64 ALA A N 1
ATOM 477 C CA . ALA A 1 64 ? 14.046 23.230 7.246 1.00 80.56 64 ALA A CA 1
ATOM 478 C C . ALA A 1 64 ? 15.062 23.391 6.095 1.00 80.56 64 ALA A C 1
ATOM 480 O O . ALA A 1 64 ? 15.719 22.421 5.703 1.00 80.56 64 ALA A O 1
ATOM 481 N N . SER A 1 65 ? 15.159 24.587 5.507 1.00 85.94 65 SER A N 1
ATOM 482 C CA . SER A 1 65 ? 16.034 24.858 4.365 1.00 85.94 65 SER A CA 1
ATOM 483 C C . SER A 1 65 ? 17.431 25.326 4.788 1.00 85.94 65 SER A C 1
ATOM 485 O O . SER A 1 65 ? 17.636 25.753 5.917 1.00 85.94 65 SER A O 1
ATOM 487 N N . TYR A 1 66 ? 18.393 25.218 3.870 1.00 87.75 66 TYR A N 1
ATOM 488 C CA . TYR A 1 66 ? 19.762 25.719 4.025 1.00 87.75 66 TYR A CA 1
ATOM 489 C C . TYR A 1 66 ? 20.212 26.447 2.740 1.00 87.75 66 TYR A C 1
ATOM 491 O O . TYR A 1 66 ? 19.550 26.320 1.693 1.00 87.75 66 TYR A O 1
ATOM 499 N N . PRO A 1 67 ? 21.312 27.224 2.761 1.00 90.19 67 PRO A N 1
ATOM 500 C CA . PRO A 1 67 ? 21.804 27.932 1.578 1.00 90.19 67 PRO A CA 1
ATOM 501 C C . PRO A 1 67 ? 22.122 26.986 0.397 1.00 90.19 67 PRO A C 1
ATOM 503 O O . PRO A 1 67 ? 22.656 25.900 0.603 1.00 90.19 67 PRO A O 1
ATOM 506 N N . PRO A 1 68 ? 21.806 27.354 -0.861 1.00 92.69 68 PRO A N 1
ATOM 507 C CA . PRO A 1 68 ? 21.489 28.701 -1.337 1.00 92.69 68 PRO A CA 1
ATOM 508 C C . PRO A 1 68 ? 19.979 29.014 -1.445 1.00 92.69 68 PRO A C 1
ATOM 510 O O . PRO A 1 68 ? 19.581 29.796 -2.309 1.00 92.69 68 PRO A O 1
ATOM 513 N N . THR A 1 69 ? 19.114 28.426 -0.605 1.00 92.62 69 THR A N 1
ATOM 514 C CA . THR A 1 69 ? 17.643 28.603 -0.689 1.00 92.62 69 THR A CA 1
ATOM 515 C C . THR A 1 69 ? 17.200 30.071 -0.632 1.00 92.62 69 THR A C 1
ATOM 517 O O . THR A 1 69 ? 16.384 30.498 -1.452 1.00 92.62 69 THR A O 1
ATOM 520 N N . TYR A 1 70 ? 17.779 30.864 0.277 1.00 91.81 70 TYR A N 1
ATOM 521 C CA . TYR A 1 70 ? 17.513 32.303 0.371 1.00 91.81 70 TYR A CA 1
ATOM 522 C C . TYR A 1 70 ? 17.836 33.037 -0.936 1.00 91.81 70 TYR A C 1
ATOM 524 O O . TYR A 1 70 ? 16.988 33.741 -1.483 1.00 91.81 70 TYR A O 1
ATOM 532 N N . ALA A 1 71 ? 19.043 32.834 -1.474 1.00 91.12 71 ALA A N 1
ATOM 533 C CA . ALA A 1 71 ? 19.480 33.465 -2.717 1.00 91.12 71 ALA A CA 1
ATOM 534 C C . ALA A 1 71 ? 18.635 33.022 -3.921 1.00 91.12 71 ALA A C 1
ATOM 536 O O . ALA A 1 71 ? 18.333 33.841 -4.787 1.00 91.12 71 ALA A O 1
ATOM 537 N N . PHE A 1 72 ? 18.225 31.750 -3.957 1.00 94.56 72 PHE A N 1
ATOM 538 C CA . PHE A 1 72 ? 17.356 31.199 -4.995 1.00 94.56 72 PHE A CA 1
ATOM 539 C C . PHE A 1 72 ? 16.019 31.940 -5.046 1.00 94.56 72 PHE A C 1
ATOM 541 O O . PHE A 1 72 ? 15.662 32.501 -6.081 1.00 94.56 72 PHE A O 1
ATOM 548 N N . LEU A 1 73 ? 15.290 31.968 -3.927 1.00 93.44 73 LEU A N 1
ATOM 549 C CA . LEU A 1 73 ? 13.967 32.588 -3.866 1.00 93.44 73 LEU A CA 1
ATOM 550 C C . LEU A 1 73 ? 14.048 34.109 -3.990 1.00 93.44 73 LEU A C 1
ATOM 552 O O . LEU A 1 73 ? 13.211 34.705 -4.659 1.00 93.44 73 LEU A O 1
ATOM 556 N N . LYS A 1 74 ? 15.074 34.740 -3.408 1.00 89.88 74 LYS A N 1
ATOM 557 C CA . LYS A 1 74 ? 15.283 36.186 -3.522 1.00 89.88 74 LYS A CA 1
ATOM 558 C C . LYS A 1 74 ? 15.471 36.629 -4.971 1.00 89.88 74 LYS A C 1
ATOM 560 O O . LYS A 1 74 ? 14.785 37.545 -5.404 1.00 89.88 74 LYS A O 1
ATOM 565 N N . LEU A 1 75 ? 16.357 35.968 -5.719 1.00 90.19 75 LEU A N 1
ATOM 566 C CA . LEU A 1 75 ? 16.576 36.309 -7.125 1.00 90.19 75 LEU A CA 1
ATOM 567 C C . LEU A 1 75 ? 15.331 36.041 -7.970 1.00 90.19 75 LEU A C 1
ATOM 569 O O . LEU A 1 75 ? 15.026 36.839 -8.842 1.00 90.19 75 LEU A O 1
ATOM 573 N N . LEU A 1 76 ? 14.600 34.956 -7.701 1.00 90.69 76 LEU A N 1
ATOM 574 C CA . LEU A 1 76 ? 13.356 34.651 -8.411 1.00 90.69 76 LEU A CA 1
ATOM 575 C C . LEU A 1 76 ? 12.271 35.711 -8.162 1.00 90.69 76 LEU A C 1
ATOM 577 O O . LEU A 1 76 ? 11.574 36.108 -9.086 1.00 90.69 76 LEU A O 1
ATOM 581 N N . MET A 1 77 ? 12.172 36.213 -6.928 1.00 87.88 77 MET A N 1
ATOM 582 C CA . MET A 1 77 ? 11.263 37.300 -6.557 1.00 87.88 77 MET A CA 1
ATOM 583 C C . MET A 1 77 ? 11.608 38.643 -7.221 1.00 87.88 77 MET A C 1
ATOM 585 O O . MET A 1 77 ? 10.740 39.502 -7.311 1.00 87.88 77 MET A O 1
ATOM 589 N N . GLU A 1 78 ? 12.858 38.855 -7.634 1.00 85.06 78 GLU A N 1
ATOM 590 C CA . GLU A 1 78 ? 13.321 40.103 -8.261 1.00 85.06 78 GLU A CA 1
ATOM 591 C C . GLU A 1 78 ? 13.162 40.116 -9.792 1.00 85.06 78 GLU A C 1
ATOM 593 O O . GLU A 1 78 ? 13.335 41.168 -10.415 1.00 85.06 78 GLU A O 1
ATOM 598 N N . GLU A 1 79 ? 12.835 38.975 -10.403 1.00 86.44 79 GLU A N 1
ATOM 599 C CA . GLU A 1 79 ? 12.588 38.865 -11.842 1.00 86.44 79 GLU A CA 1
ATOM 600 C C . GLU A 1 79 ? 11.185 39.370 -12.223 1.00 86.44 79 GLU A C 1
ATOM 602 O O . GLU A 1 79 ? 10.244 39.260 -11.431 1.00 86.44 79 GLU A O 1
ATOM 607 N N . PRO A 1 80 ? 11.015 39.925 -13.439 1.00 78.81 80 PRO A N 1
ATOM 608 C CA . PRO A 1 80 ? 9.696 40.279 -13.954 1.00 78.81 80 PRO A CA 1
ATOM 609 C C . PRO A 1 80 ? 8.793 39.039 -14.013 1.00 78.81 80 PRO A C 1
ATOM 611 O O . PRO A 1 80 ? 9.255 37.946 -14.336 1.00 78.81 80 PRO A O 1
ATOM 614 N N . ASP A 1 81 ? 7.520 39.215 -13.654 1.00 77.81 81 ASP A N 1
ATOM 615 C CA . ASP A 1 81 ? 6.521 38.139 -13.533 1.00 77.81 81 ASP A CA 1
ATOM 616 C C . ASP A 1 81 ? 6.932 36.997 -12.581 1.00 77.81 81 ASP A C 1
ATOM 618 O O . ASP A 1 81 ? 6.361 35.911 -12.623 1.00 77.81 81 ASP A O 1
ATOM 622 N N . HIS A 1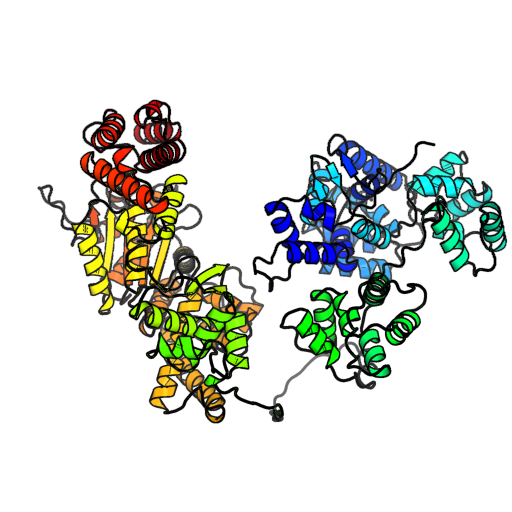 82 ? 7.931 37.222 -11.715 1.00 87.31 82 HIS A N 1
ATOM 623 C CA . HIS A 1 82 ? 8.464 36.224 -10.781 1.00 87.31 82 HIS A CA 1
ATOM 624 C C . HIS A 1 82 ? 8.871 34.908 -11.471 1.00 87.31 82 HIS A C 1
ATOM 626 O O . HIS A 1 82 ? 8.795 33.822 -10.882 1.00 87.31 82 HIS A O 1
ATOM 632 N N . ALA A 1 83 ? 9.292 35.017 -12.735 1.00 87.19 83 ALA A N 1
ATOM 633 C CA . ALA A 1 83 ? 9.614 33.905 -13.611 1.00 87.19 83 ALA A CA 1
ATOM 634 C C . ALA A 1 83 ? 11.023 34.061 -14.194 1.00 87.19 83 ALA A C 1
ATOM 636 O O . ALA A 1 83 ? 11.430 35.137 -14.628 1.00 87.19 83 ALA A O 1
ATOM 637 N N . VAL A 1 84 ? 11.790 32.971 -14.233 1.00 91.00 84 VAL A N 1
ATOM 638 C CA . VAL A 1 84 ? 13.161 32.980 -14.758 1.00 91.00 84 VAL A CA 1
ATOM 639 C C . VAL A 1 84 ? 13.460 31.731 -15.569 1.00 91.00 84 VAL A C 1
ATOM 641 O O . VAL A 1 84 ? 13.082 30.628 -15.188 1.00 91.00 84 VAL A O 1
ATOM 644 N N . SER A 1 85 ? 14.213 31.880 -16.659 1.00 88.88 85 SER A N 1
ATOM 645 C CA . SER A 1 85 ? 14.773 30.730 -17.375 1.00 88.88 85 SER A CA 1
ATOM 646 C C . SER A 1 85 ? 15.680 29.903 -16.460 1.00 88.88 85 SER A C 1
ATOM 648 O O . SER A 1 85 ? 16.544 30.449 -15.770 1.00 88.88 85 SER A O 1
ATOM 650 N N . ALA A 1 86 ? 15.528 28.577 -16.483 1.00 87.88 86 ALA A N 1
ATOM 651 C CA . ALA A 1 86 ? 16.386 27.675 -15.722 1.00 87.88 86 ALA A CA 1
ATOM 652 C C . ALA A 1 86 ? 17.856 27.730 -16.185 1.00 87.88 86 ALA A C 1
ATOM 654 O O . ALA A 1 86 ? 18.772 27.473 -15.394 1.00 87.88 86 ALA A O 1
ATOM 655 N N . ALA A 1 87 ? 18.097 28.103 -17.447 1.00 86.31 87 ALA A N 1
ATOM 656 C CA . ALA A 1 87 ? 19.429 28.254 -18.016 1.00 86.31 87 ALA A CA 1
ATOM 657 C C . ALA A 1 87 ? 20.159 29.471 -17.418 1.00 86.31 87 ALA A C 1
ATOM 659 O O . ALA A 1 87 ? 19.643 30.585 -17.397 1.00 86.31 87 ALA A O 1
ATOM 660 N N . GLY A 1 88 ? 21.378 29.263 -16.912 1.00 84.31 88 GLY A N 1
ATOM 661 C CA . GLY A 1 88 ? 22.200 30.319 -16.303 1.00 84.31 88 GLY A CA 1
ATOM 662 C C . GLY A 1 88 ? 21.727 30.803 -14.923 1.00 84.31 88 GLY A C 1
ATOM 663 O O . GLY A 1 88 ? 22.439 31.549 -14.249 1.00 84.31 88 GLY A O 1
ATOM 664 N N . PHE A 1 89 ? 20.564 30.352 -14.432 1.00 93.19 89 PHE A N 1
ATOM 665 C CA . PHE A 1 89 ? 20.063 30.759 -13.115 1.00 93.19 89 PHE A CA 1
ATOM 666 C C . PHE A 1 89 ? 20.957 30.267 -11.971 1.00 93.19 89 PHE A C 1
ATOM 668 O O . PHE A 1 89 ? 21.216 31.005 -11.019 1.00 93.19 89 PHE A O 1
ATOM 675 N N . ARG A 1 90 ? 21.502 29.051 -12.106 1.00 92.88 90 ARG A N 1
ATOM 676 C CA . ARG A 1 90 ? 22.437 28.446 -11.145 1.00 92.88 90 ARG A CA 1
ATOM 677 C C . ARG A 1 90 ? 23.619 29.353 -10.819 1.00 92.88 90 ARG A C 1
ATOM 679 O O . ARG A 1 90 ? 23.923 29.548 -9.646 1.00 92.88 90 ARG A O 1
ATOM 686 N N . GLU A 1 91 ? 24.273 29.913 -11.835 1.00 91.75 91 GLU A N 1
ATOM 687 C CA . GLU A 1 91 ? 25.452 30.761 -11.634 1.00 91.75 91 GLU A CA 1
ATOM 688 C C . GLU A 1 91 ? 25.108 32.033 -10.855 1.00 91.75 91 GLU A C 1
ATOM 690 O O . GLU A 1 91 ? 25.877 32.450 -9.992 1.00 91.75 91 GLU A O 1
ATOM 695 N N . ARG A 1 92 ? 23.929 32.622 -11.096 1.00 92.62 92 ARG A N 1
ATOM 696 C CA . ARG A 1 92 ? 23.472 33.818 -10.370 1.00 92.62 92 ARG A CA 1
ATOM 697 C C . ARG A 1 92 ? 23.184 33.516 -8.900 1.00 92.62 92 ARG A C 1
ATOM 699 O O . ARG A 1 92 ? 23.595 34.285 -8.034 1.00 92.62 92 ARG A O 1
ATOM 706 N N . VAL A 1 93 ? 22.524 32.387 -8.626 1.00 93.50 93 VAL A N 1
ATOM 707 C CA . VAL A 1 93 ? 22.202 31.934 -7.262 1.00 93.50 93 VAL A CA 1
ATOM 708 C C . VAL A 1 93 ? 23.472 31.661 -6.460 1.00 93.50 93 VAL A C 1
ATOM 710 O O . VAL A 1 93 ? 23.607 32.157 -5.340 1.00 93.50 93 VAL A O 1
ATOM 713 N N . LEU A 1 94 ? 24.424 30.925 -7.039 1.00 92.06 94 LEU A N 1
ATOM 714 C CA . LEU A 1 94 ? 25.700 30.642 -6.383 1.00 92.06 94 LEU A CA 1
ATOM 715 C C . LEU A 1 94 ? 26.505 31.924 -6.160 1.00 92.06 94 LEU A C 1
ATOM 717 O O . LEU A 1 94 ? 26.920 32.173 -5.034 1.00 92.06 94 LEU A O 1
ATOM 721 N N . ARG A 1 95 ? 26.601 32.811 -7.162 1.00 91.56 95 ARG A N 1
ATOM 722 C CA . ARG A 1 95 ? 27.303 34.095 -7.012 1.00 91.56 95 ARG A CA 1
ATOM 723 C C . ARG A 1 95 ? 26.744 34.934 -5.860 1.00 91.56 95 ARG A C 1
ATOM 725 O O . ARG A 1 95 ? 27.512 35.447 -5.055 1.00 91.56 95 ARG A O 1
ATOM 732 N N . ARG A 1 96 ? 25.416 35.053 -5.745 1.00 89.00 96 ARG A N 1
ATOM 733 C CA . ARG A 1 96 ? 24.769 35.807 -4.653 1.00 89.00 96 ARG A CA 1
ATOM 734 C C . ARG A 1 96 ? 25.018 35.171 -3.280 1.00 89.00 96 ARG A C 1
ATOM 736 O O . ARG A 1 96 ? 25.162 35.885 -2.290 1.00 89.00 96 ARG A O 1
ATOM 743 N N . THR A 1 97 ? 25.072 33.842 -3.229 1.00 91.88 97 THR A N 1
ATOM 744 C CA . THR A 1 97 ? 25.383 33.069 -2.014 1.00 91.88 97 THR A CA 1
ATOM 745 C C . THR A 1 97 ? 26.841 33.286 -1.595 1.00 91.88 97 THR A C 1
ATOM 747 O O . THR A 1 97 ? 27.122 33.527 -0.420 1.00 91.88 97 THR A O 1
ATOM 750 N N . ASP A 1 98 ? 27.764 33.285 -2.556 1.00 88.94 98 ASP A N 1
ATOM 751 C CA . ASP A 1 98 ? 29.187 33.549 -2.335 1.00 88.94 98 ASP A CA 1
ATOM 752 C C . ASP A 1 98 ? 29.432 34.988 -1.865 1.00 88.94 98 ASP A C 1
ATOM 754 O O . ASP A 1 98 ? 30.189 35.200 -0.922 1.00 88.94 98 ASP A O 1
ATOM 758 N N . GLU A 1 99 ? 28.748 35.977 -2.452 1.00 87.38 99 GLU A N 1
ATOM 759 C CA . GLU A 1 99 ? 28.810 37.384 -2.025 1.00 87.38 99 GLU A CA 1
ATOM 760 C C . GLU A 1 99 ? 28.453 37.545 -0.536 1.00 87.38 99 GLU A C 1
ATOM 762 O O . GLU A 1 99 ? 29.162 38.236 0.199 1.00 87.38 99 GLU A O 1
ATOM 767 N N . LEU A 1 100 ? 27.390 36.875 -0.072 1.00 85.75 100 LEU A N 1
ATOM 768 C CA . LEU A 1 100 ? 26.986 36.902 1.337 1.00 85.75 100 LEU A CA 1
ATOM 769 C C . LEU A 1 100 ? 27.990 36.161 2.235 1.00 85.75 100 LEU A C 1
ATOM 771 O O . LEU A 1 100 ? 28.253 36.580 3.360 1.00 85.75 100 LEU A O 1
ATOM 775 N N . THR A 1 101 ? 28.603 35.098 1.721 1.00 87.31 101 THR A N 1
ATOM 776 C CA . THR A 1 101 ? 29.618 34.331 2.451 1.00 87.31 101 THR A CA 1
ATOM 777 C C . THR A 1 101 ? 30.894 35.141 2.662 1.00 87.31 101 THR A C 1
ATOM 779 O O . THR A 1 101 ? 31.373 35.263 3.787 1.00 87.31 101 THR A O 1
ATOM 782 N N . VAL A 1 102 ? 31.402 35.769 1.598 1.00 86.00 102 VAL A N 1
ATOM 783 C CA . VAL A 1 102 ? 32.564 36.670 1.650 1.00 86.00 102 VAL A CA 1
ATOM 784 C C . VAL A 1 102 ? 32.298 37.842 2.597 1.00 86.00 102 VAL A C 1
ATOM 786 O O . VAL A 1 102 ? 33.183 38.263 3.344 1.00 86.00 102 VAL A O 1
ATOM 789 N N . TRP A 1 103 ? 31.063 38.348 2.610 1.00 82.44 103 TRP A N 1
ATOM 790 C CA . TRP A 1 103 ? 30.641 39.385 3.543 1.00 82.44 103 TRP A CA 1
ATOM 791 C C . TRP A 1 103 ? 30.734 38.928 5.007 1.00 82.44 103 TRP A C 1
ATOM 793 O O . TRP A 1 103 ? 31.329 39.632 5.825 1.00 82.44 103 TRP A O 1
ATOM 803 N N . VAL A 1 104 ? 30.213 37.745 5.346 1.00 83.50 104 VAL A N 1
ATOM 804 C CA . VAL A 1 104 ? 30.269 37.201 6.716 1.00 83.50 104 VAL A CA 1
ATOM 805 C C . VAL A 1 104 ? 31.710 36.894 7.142 1.00 83.50 104 VAL A C 1
ATOM 807 O O . VAL A 1 104 ? 32.103 37.229 8.260 1.00 83.50 104 VAL A O 1
ATOM 810 N N . GLU A 1 105 ? 32.534 36.345 6.246 1.00 80.94 105 GLU A N 1
ATOM 811 C CA . GLU A 1 105 ? 33.962 36.079 6.491 1.00 80.94 105 GLU A CA 1
ATOM 812 C C . GLU A 1 105 ? 34.773 37.357 6.757 1.00 80.94 105 GLU A C 1
ATOM 814 O O . GLU A 1 105 ? 35.761 37.320 7.491 1.00 80.94 105 GLU A O 1
ATOM 819 N N . SER A 1 106 ? 34.333 38.509 6.237 1.00 75.69 106 SER A N 1
ATOM 820 C CA . SER A 1 106 ? 34.958 39.808 6.527 1.00 75.69 106 SER A CA 1
ATOM 821 C C . SER A 1 106 ? 34.751 40.298 7.972 1.00 75.69 106 SER A C 1
ATOM 823 O O . SER A 1 106 ? 35.313 41.323 8.362 1.00 75.69 106 SER A O 1
ATOM 825 N N . GLY A 1 107 ? 33.966 39.570 8.779 1.00 67.25 107 GLY A N 1
ATOM 826 C CA . GLY A 1 107 ? 33.673 39.897 10.176 1.00 67.25 107 GLY A CA 1
ATOM 827 C C . GLY A 1 107 ? 32.635 41.010 10.350 1.00 67.25 107 GLY A C 1
ATOM 828 O O . GLY A 1 107 ? 32.493 41.548 11.447 1.00 67.25 107 GLY A O 1
ATOM 829 N N . ALA A 1 108 ? 31.918 41.373 9.282 1.00 64.31 108 ALA A N 1
ATOM 830 C CA . ALA A 1 108 ? 30.918 42.434 9.274 1.00 64.31 108 ALA A CA 1
ATOM 831 C C . ALA A 1 108 ? 29.488 41.879 9.426 1.00 64.31 108 ALA A C 1
ATOM 833 O O . ALA A 1 108 ? 29.120 40.883 8.809 1.00 64.31 108 ALA A O 1
ATOM 834 N N . GLY A 1 109 ? 28.639 42.570 10.196 1.00 66.12 109 GLY A N 1
ATOM 835 C CA . GLY A 1 109 ? 27.180 42.397 10.139 1.00 66.12 109 GLY A CA 1
ATOM 836 C C . GLY A 1 109 ? 26.499 41.753 11.348 1.00 66.12 109 GLY A C 1
ATOM 837 O O . GLY A 1 109 ? 25.305 41.997 11.524 1.00 66.12 109 GLY A O 1
ATOM 838 N N . LEU A 1 110 ? 27.211 41.024 12.213 1.00 73.31 110 LEU A N 1
ATOM 839 C CA . LEU A 1 110 ? 26.653 40.523 13.477 1.00 73.31 110 LEU A CA 1
ATOM 840 C C . LEU A 1 110 ? 27.014 41.460 14.645 1.00 73.31 110 LEU A C 1
ATOM 842 O O . LEU A 1 110 ? 28.195 41.749 14.849 1.00 73.31 110 LEU A O 1
ATOM 846 N N . PRO A 1 111 ? 26.037 41.935 15.439 1.00 69.44 111 PRO A N 1
ATOM 847 C CA . PRO A 1 111 ? 26.317 42.748 16.618 1.00 69.44 111 PRO A CA 1
ATOM 848 C C . PRO A 1 111 ? 27.205 42.012 17.633 1.00 69.44 111 PRO A C 1
ATOM 850 O O . PRO A 1 111 ? 26.836 40.944 18.116 1.00 69.44 111 PRO A O 1
ATOM 853 N N . GLY A 1 112 ? 28.343 42.604 18.010 1.00 65.12 112 GLY A N 1
ATOM 854 C CA . GLY A 1 112 ? 29.335 41.977 18.902 1.00 65.12 112 GLY A CA 1
ATOM 855 C C . GLY A 1 112 ? 28.938 41.854 20.381 1.00 65.12 112 GLY A C 1
ATOM 856 O O . GLY A 1 112 ? 29.738 41.378 21.179 1.00 65.12 112 GLY A O 1
ATOM 857 N N . HIS A 1 113 ? 27.738 42.301 20.767 1.00 68.81 113 HIS A N 1
ATOM 858 C CA . HIS A 1 113 ? 27.240 42.245 22.148 1.00 68.81 113 HIS A CA 1
ATOM 859 C C . HIS A 1 113 ? 26.378 41.007 22.449 1.00 68.81 113 HIS A C 1
ATOM 861 O O . HIS A 1 113 ? 26.024 40.798 23.607 1.00 68.81 113 HIS A O 1
ATOM 867 N N . LYS A 1 114 ? 26.020 40.205 21.435 1.00 75.69 114 LYS A N 1
ATOM 868 C CA . LYS A 1 114 ? 25.249 38.963 21.602 1.00 75.69 114 LYS A CA 1
ATOM 869 C C . LYS A 1 114 ? 26.165 37.746 21.454 1.00 75.69 114 LYS A C 1
ATOM 871 O O . LYS A 1 114 ? 27.045 37.737 20.595 1.00 75.69 114 LYS A O 1
ATOM 876 N N . ASP A 1 115 ? 25.944 36.723 22.278 1.00 76.81 115 ASP A N 1
ATOM 877 C CA . ASP A 1 115 ? 26.639 35.439 22.165 1.00 76.81 115 ASP A CA 1
ATOM 878 C C . ASP A 1 115 ? 25.861 34.496 21.238 1.00 76.81 115 ASP A C 1
ATOM 880 O O . ASP A 1 115 ? 24.774 34.022 21.567 1.00 76.81 115 ASP A O 1
ATOM 884 N N . TYR A 1 116 ? 26.430 34.229 20.064 1.00 84.69 116 TYR A N 1
ATOM 885 C CA . TYR A 1 116 ? 25.850 33.328 19.066 1.00 84.69 116 TYR A CA 1
ATOM 886 C C . TYR A 1 116 ? 26.338 31.880 19.211 1.00 84.69 116 TYR A C 1
ATOM 888 O O . TYR A 1 116 ? 25.907 31.021 18.444 1.00 84.69 116 TYR A O 1
ATOM 896 N N . GLY A 1 117 ? 27.242 31.587 20.154 1.00 83.56 117 GLY A N 1
ATOM 897 C CA . GLY A 1 117 ? 27.902 30.285 20.269 1.00 83.56 117 GLY A CA 1
ATOM 898 C C . GLY A 1 117 ? 26.930 29.137 20.539 1.00 83.56 117 GLY A C 1
ATOM 899 O O . GLY A 1 117 ? 27.007 28.096 19.883 1.00 83.56 117 GLY A O 1
ATOM 900 N N . LEU A 1 118 ? 25.970 29.345 21.447 1.00 85.62 118 LEU A N 1
ATOM 901 C CA . LEU A 1 118 ? 24.947 28.345 21.769 1.00 85.62 118 LEU A CA 1
ATOM 902 C C . LEU A 1 118 ? 24.048 28.051 20.561 1.00 85.62 118 LEU A C 1
ATOM 904 O O . LEU A 1 118 ? 23.869 26.889 20.198 1.00 85.62 118 LEU A O 1
ATOM 908 N N . TYR A 1 119 ? 23.533 29.099 19.910 1.00 90.06 119 TYR A N 1
ATOM 909 C CA . TYR A 1 119 ? 22.683 28.955 18.727 1.00 90.06 119 TYR A CA 1
ATOM 910 C C . TYR A 1 119 ? 23.423 28.268 17.580 1.00 90.06 119 TYR A C 1
ATOM 912 O O . TYR A 1 119 ? 22.897 27.345 16.969 1.00 90.06 119 TYR A O 1
ATOM 920 N N . ARG A 1 120 ? 24.674 28.667 17.329 1.00 90.19 120 ARG A N 1
ATOM 921 C CA . ARG A 1 120 ? 25.516 28.082 16.284 1.00 90.19 120 ARG A CA 1
ATOM 922 C C . ARG A 1 120 ? 25.810 26.607 16.543 1.00 90.19 120 ARG A C 1
ATOM 924 O O . ARG A 1 120 ? 25.764 25.817 15.612 1.00 90.19 120 ARG A O 1
ATOM 931 N N . THR A 1 121 ? 26.065 26.226 17.793 1.00 87.94 121 THR A N 1
ATOM 932 C CA . THR A 1 121 ? 26.297 24.820 18.166 1.00 87.94 121 THR A CA 1
ATOM 933 C C . THR A 1 121 ? 25.047 23.975 17.932 1.00 87.94 121 THR A C 1
ATOM 935 O O . THR A 1 121 ? 25.139 22.893 17.361 1.00 87.94 121 THR A O 1
ATOM 938 N N . MET A 1 122 ? 23.876 24.480 18.328 1.00 87.25 122 MET A N 1
ATOM 939 C CA . MET A 1 122 ? 22.599 23.797 18.095 1.00 87.25 122 MET A CA 1
ATOM 940 C C . MET A 1 122 ? 22.261 23.705 16.603 1.00 87.25 122 MET A C 1
ATOM 942 O O . MET A 1 122 ? 21.843 22.648 16.144 1.00 87.25 122 MET A O 1
ATOM 946 N N . LEU A 1 123 ? 22.499 24.774 15.834 1.00 87.81 123 LEU A N 1
ATOM 947 C CA . LEU A 1 123 ? 22.305 24.779 14.384 1.00 87.81 123 LEU A CA 1
ATOM 948 C C . LEU A 1 123 ? 23.243 23.783 13.684 1.00 87.81 123 LEU A C 1
ATOM 950 O O . LEU A 1 123 ? 22.804 23.044 12.810 1.00 87.81 123 LEU A O 1
ATOM 954 N N . ALA A 1 124 ? 24.514 23.721 14.096 1.00 86.88 124 ALA A N 1
ATOM 955 C CA . ALA A 1 124 ? 25.476 22.753 13.574 1.00 86.88 124 ALA A CA 1
ATOM 956 C C . ALA A 1 124 ? 25.034 21.310 13.851 1.00 86.88 124 ALA A C 1
ATOM 958 O O . ALA A 1 124 ? 25.053 20.490 12.940 1.00 86.88 124 ALA A O 1
ATOM 959 N N . ALA A 1 125 ? 24.601 21.024 15.083 1.00 84.50 125 ALA A N 1
ATOM 960 C CA . ALA A 1 125 ? 24.134 19.698 15.479 1.00 84.50 125 ALA A CA 1
ATOM 961 C C . ALA A 1 125 ? 22.890 19.266 14.686 1.00 84.50 125 ALA A C 1
ATOM 963 O O . ALA A 1 125 ? 22.841 18.143 14.196 1.00 84.50 125 ALA A O 1
ATOM 964 N N . ALA A 1 126 ? 21.926 20.174 14.492 1.00 82.88 126 ALA A N 1
ATOM 965 C CA . ALA A 1 126 ? 20.727 19.901 13.699 1.00 82.88 126 ALA A CA 1
ATOM 966 C C . ALA A 1 126 ? 21.039 19.611 12.216 1.00 82.88 126 ALA A C 1
ATOM 968 O O . ALA A 1 126 ? 20.284 18.917 11.544 1.00 82.88 126 ALA A O 1
ATOM 969 N N . TRP A 1 127 ? 22.143 20.137 11.675 1.00 82.75 127 TRP A N 1
ATOM 970 C CA . TRP A 1 127 ? 22.537 19.919 10.276 1.00 82.75 127 TRP A CA 1
ATOM 971 C C . TRP A 1 127 ? 23.503 18.738 10.076 1.00 82.75 127 TRP A C 1
ATOM 973 O O . TRP A 1 127 ? 23.703 18.316 8.937 1.00 82.75 127 TRP A O 1
ATOM 983 N N . GLU A 1 128 ? 24.085 18.184 11.146 1.00 76.19 128 GLU A N 1
ATOM 984 C CA . GLU A 1 128 ? 25.082 17.101 11.088 1.00 76.19 128 GLU A CA 1
ATOM 985 C C . GLU A 1 128 ? 24.455 15.696 10.950 1.00 76.19 128 GLU A C 1
ATOM 987 O O . GLU A 1 128 ? 25.042 14.847 10.279 1.00 76.19 128 GLU A O 1
ATOM 992 N N . ASP A 1 129 ? 23.262 15.459 11.516 1.00 58.19 129 ASP A N 1
ATOM 993 C CA . ASP A 1 129 ? 22.657 14.114 11.631 1.00 58.19 129 ASP A CA 1
ATOM 994 C C . ASP A 1 129 ? 21.786 13.712 10.415 1.00 58.19 129 ASP A C 1
ATOM 996 O O . ASP A 1 129 ? 21.834 12.571 9.957 1.00 58.19 129 ASP A O 1
ATOM 1000 N N . GLU A 1 130 ? 21.037 14.651 9.814 1.00 50.88 130 GLU A N 1
ATOM 1001 C CA . GLU A 1 130 ? 20.007 14.324 8.800 1.00 50.88 130 GLU A CA 1
ATOM 1002 C C . GLU A 1 130 ? 20.144 15.081 7.460 1.00 50.88 130 GLU A C 1
ATOM 1004 O O . GLU A 1 130 ? 19.288 14.967 6.580 1.00 50.88 130 GLU A O 1
ATOM 1009 N N . GLN A 1 131 ? 21.204 15.875 7.263 1.00 59.44 131 GLN A N 1
ATOM 1010 C CA . GLN A 1 131 ? 21.342 16.844 6.154 1.00 59.44 131 GLN A CA 1
ATOM 1011 C C . GLN A 1 131 ? 20.172 17.850 6.015 1.00 59.44 131 GLN A C 1
ATOM 1013 O O . GLN A 1 131 ? 20.221 18.675 5.102 1.00 59.44 131 GLN A O 1
ATOM 1018 N N . ARG A 1 132 ? 19.135 17.814 6.874 1.00 63.28 132 ARG A N 1
ATOM 1019 C CA . ARG A 1 132 ? 18.005 18.758 6.977 1.00 63.28 132 ARG A CA 1
ATOM 1020 C C . ARG A 1 132 ? 17.404 18.729 8.380 1.00 63.28 132 ARG A C 1
ATOM 1022 O O . ARG A 1 132 ? 17.382 17.685 9.006 1.00 63.28 132 ARG A O 1
ATOM 1029 N N . VAL A 1 133 ? 16.861 19.866 8.805 1.00 72.06 133 VAL A N 1
ATOM 1030 C CA . VAL A 1 133 ? 16.191 20.041 10.101 1.00 72.06 133 VAL A CA 1
ATOM 1031 C C . VAL A 1 133 ? 14.773 19.474 10.031 1.00 72.06 133 VAL A C 1
ATOM 1033 O O . VAL A 1 133 ? 14.011 19.841 9.131 1.00 72.06 133 VAL A O 1
ATOM 1036 N N . ASN A 1 134 ? 14.385 18.615 10.971 1.00 76.06 134 ASN A N 1
ATOM 1037 C CA . ASN A 1 134 ? 13.000 18.138 11.067 1.00 76.06 134 ASN A CA 1
ATOM 1038 C C . ASN A 1 134 ? 12.071 19.163 11.767 1.00 76.06 134 ASN A C 1
ATOM 1040 O O . ASN A 1 134 ? 12.511 20.172 12.314 1.00 76.06 134 ASN A O 1
ATOM 1044 N N . GLU A 1 135 ? 10.749 18.939 11.748 1.00 70.25 135 GLU A N 1
ATOM 1045 C CA . GLU A 1 135 ? 9.761 19.914 12.263 1.00 70.25 135 GLU A CA 1
ATOM 1046 C C . GLU A 1 135 ? 9.962 20.234 13.759 1.00 70.25 135 GLU A C 1
ATOM 1048 O O . GLU A 1 135 ? 9.740 21.366 14.197 1.00 70.25 135 GLU A O 1
ATOM 1053 N N . SER A 1 136 ? 10.406 19.252 14.544 1.00 76.19 136 SER A N 1
ATOM 1054 C CA . SER A 1 136 ? 10.680 19.415 15.973 1.00 76.19 136 SER A CA 1
ATOM 1055 C C . SER A 1 136 ? 11.947 20.239 16.209 1.00 76.19 136 SER A C 1
ATOM 1057 O O . SER A 1 136 ? 11.934 21.162 17.022 1.00 76.19 136 SER A O 1
ATOM 1059 N N . GLU A 1 137 ? 13.023 19.961 15.47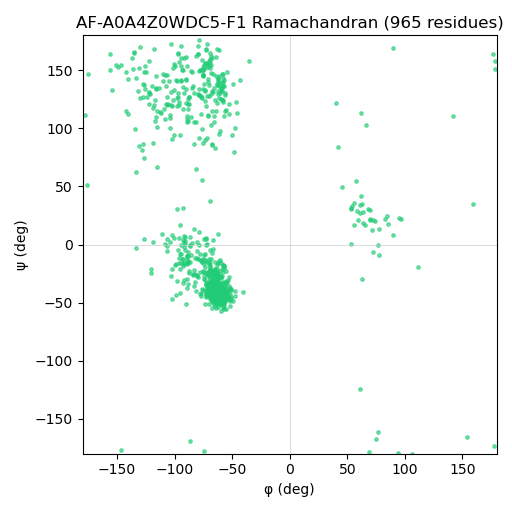6 1.00 81.94 137 GLU A N 1
ATOM 1060 C CA . GLU A 1 137 ? 14.275 20.723 15.533 1.00 81.94 137 GLU A CA 1
ATOM 1061 C C . GLU A 1 137 ? 14.102 22.159 15.049 1.00 81.94 137 GLU A C 1
ATOM 1063 O O . GLU A 1 137 ? 14.622 23.078 15.678 1.00 81.94 137 GLU A O 1
ATOM 1068 N N . ALA A 1 138 ? 13.305 22.379 14.003 1.00 78.62 138 ALA A N 1
ATOM 1069 C CA . ALA A 1 138 ? 13.007 23.712 13.495 1.00 78.62 138 ALA A CA 1
ATOM 1070 C C . ALA A 1 138 ? 12.290 24.557 14.556 1.00 78.62 138 ALA A C 1
ATOM 1072 O O . ALA A 1 138 ? 12.652 25.713 14.774 1.00 78.62 138 ALA A O 1
ATOM 1073 N N . ARG A 1 139 ? 11.330 23.965 15.282 1.00 77.25 139 ARG A N 1
ATOM 1074 C CA . ARG A 1 139 ? 10.656 24.620 16.417 1.00 77.25 139 ARG A CA 1
ATOM 1075 C C . ARG A 1 139 ? 11.603 24.898 17.578 1.00 77.25 139 ARG A C 1
ATOM 1077 O O . ARG A 1 139 ? 11.513 25.959 18.187 1.00 77.25 139 ARG A O 1
ATOM 1084 N N . MET A 1 140 ? 12.508 23.969 17.891 1.00 81.81 140 MET A N 1
ATOM 1085 C CA . MET A 1 140 ? 13.512 24.173 18.941 1.00 81.81 140 MET A CA 1
ATOM 1086 C C . MET A 1 140 ? 14.485 25.299 18.575 1.00 81.81 140 MET A C 1
ATOM 1088 O O . MET A 1 140 ? 14.771 26.154 19.412 1.00 81.81 140 MET A O 1
ATOM 1092 N N . LEU A 1 141 ? 14.947 25.349 17.323 1.00 84.25 141 LEU A N 1
ATOM 1093 C CA . LEU A 1 141 ? 15.797 26.423 16.812 1.00 84.25 141 LEU A CA 1
ATOM 1094 C C . LEU A 1 141 ? 15.058 27.763 16.785 1.00 84.25 141 LEU A C 1
ATOM 1096 O O . LEU A 1 141 ? 15.648 28.779 17.140 1.00 84.25 141 LEU A O 1
ATOM 1100 N N . GLU A 1 142 ? 13.781 27.791 16.407 1.00 81.69 142 GLU A N 1
ATOM 1101 C CA . GLU A 1 142 ? 12.962 29.005 16.443 1.00 81.69 142 GLU A CA 1
ATOM 1102 C C . GLU A 1 142 ? 12.783 29.523 17.876 1.00 81.69 142 GLU A C 1
ATOM 1104 O O . GLU A 1 142 ? 13.098 30.682 18.144 1.00 81.69 142 GLU A O 1
ATOM 1109 N N . ALA A 1 143 ? 12.389 28.657 18.813 1.00 81.75 143 ALA A N 1
ATOM 1110 C CA . ALA A 1 143 ? 12.243 29.015 20.222 1.00 81.75 143 ALA A CA 1
ATOM 1111 C C . ALA A 1 143 ? 13.570 29.489 20.837 1.00 81.75 143 ALA A C 1
ATOM 1113 O O . ALA A 1 143 ? 13.600 30.467 21.584 1.00 81.75 143 ALA A O 1
ATOM 1114 N N . LEU A 1 144 ? 14.688 28.839 20.493 1.00 85.25 144 LEU A N 1
ATOM 1115 C CA . LEU A 1 144 ? 16.019 29.253 20.935 1.00 85.25 144 LEU A CA 1
ATOM 1116 C C . LEU A 1 144 ? 16.413 30.611 20.339 1.00 85.25 144 LEU A C 1
ATOM 1118 O O . LEU A 1 144 ? 16.949 31.460 21.048 1.00 85.25 144 LEU A O 1
ATOM 1122 N N . ARG A 1 145 ? 16.127 30.838 19.053 1.00 87.44 145 ARG A N 1
ATOM 1123 C CA . ARG A 1 145 ? 16.369 32.116 18.371 1.00 87.44 145 ARG A CA 1
ATOM 1124 C C . ARG A 1 145 ? 15.592 33.244 19.055 1.00 87.44 145 ARG A C 1
ATOM 1126 O O . ARG A 1 145 ? 16.164 34.300 19.319 1.00 87.44 145 ARG A O 1
ATOM 1133 N N . GLU A 1 146 ? 14.322 33.018 19.379 1.00 82.56 146 GLU A N 1
ATOM 1134 C CA . GLU A 1 146 ? 13.488 33.980 20.107 1.00 82.56 146 GLU A CA 1
ATOM 1135 C C . GLU A 1 146 ? 14.000 34.233 21.530 1.00 82.56 146 GLU A C 1
ATOM 1137 O O . GLU A 1 146 ? 14.153 35.389 21.923 1.00 82.56 146 GLU A O 1
ATOM 1142 N N . ALA A 1 147 ? 14.349 33.178 22.274 1.00 82.31 147 ALA A N 1
ATOM 1143 C CA . ALA A 1 147 ? 14.891 33.288 23.629 1.00 82.31 147 ALA A CA 1
ATOM 1144 C C . ALA A 1 147 ? 16.217 34.068 23.678 1.00 82.31 147 ALA A C 1
ATOM 1146 O O . ALA A 1 147 ? 16.482 34.790 24.638 1.00 82.31 147 ALA A O 1
ATOM 1147 N N . LEU A 1 148 ? 17.036 33.958 22.627 1.00 84.00 148 LEU A N 1
ATOM 1148 C CA . LEU A 1 148 ? 18.289 34.699 22.472 1.00 84.00 148 LEU A CA 1
ATOM 1149 C C . LEU A 1 148 ? 18.096 36.101 21.862 1.00 84.00 148 LEU A C 1
ATOM 1151 O O . LEU A 1 148 ? 19.075 36.821 21.653 1.00 84.00 148 LEU A O 1
ATOM 1155 N N . GLY A 1 149 ? 16.856 36.508 21.562 1.00 82.31 149 GLY A N 1
ATOM 1156 C CA . GLY A 1 149 ? 16.555 37.804 20.948 1.00 82.31 149 GLY A CA 1
ATOM 1157 C C . GLY A 1 149 ? 17.199 37.971 19.569 1.00 82.31 149 GLY A C 1
ATOM 1158 O O . GLY A 1 149 ? 17.660 39.063 19.218 1.00 82.31 149 GLY A O 1
ATOM 1159 N N . MET A 1 150 ? 17.300 36.881 18.810 1.00 84.19 150 MET A N 1
ATOM 1160 C CA . MET A 1 150 ? 17.933 36.846 17.498 1.00 84.19 150 MET A CA 1
ATOM 1161 C C . MET A 1 150 ? 16.915 37.101 16.380 1.00 84.19 150 MET A C 1
ATOM 1163 O O . MET A 1 150 ? 15.859 36.476 16.277 1.00 84.19 150 MET A O 1
ATOM 1167 N N . SER A 1 151 ? 17.255 38.023 15.495 1.00 83.94 151 SER A N 1
ATOM 1168 C CA . SER A 1 151 ? 16.504 38.348 14.287 1.00 83.94 151 SER A CA 1
ATOM 1169 C C . SER A 1 151 ? 16.703 37.292 13.195 1.00 83.94 151 SER A C 1
ATOM 1171 O O . SER A 1 151 ? 17.704 36.574 13.169 1.00 83.94 151 SER A O 1
ATOM 1173 N N . MET A 1 152 ? 15.765 37.229 12.245 1.00 85.00 152 MET A N 1
ATOM 1174 C CA . MET A 1 152 ? 15.902 36.371 11.060 1.00 85.00 152 MET A CA 1
ATOM 1175 C C . MET A 1 152 ? 17.137 36.747 10.224 1.00 85.00 152 MET A C 1
ATOM 1177 O O . MET A 1 152 ? 17.831 35.886 9.697 1.00 85.00 152 MET A O 1
ATOM 1181 N N . ARG A 1 153 ? 17.474 38.039 10.184 1.00 85.94 153 ARG A N 1
ATOM 1182 C CA . ARG A 1 153 ? 18.718 38.544 9.600 1.00 85.94 153 ARG A CA 1
ATOM 1183 C C . ARG A 1 153 ? 19.960 37.901 10.227 1.00 85.94 153 ARG A C 1
ATOM 1185 O O . ARG A 1 153 ? 20.845 37.460 9.505 1.00 85.94 153 ARG A O 1
ATOM 1192 N N . GLU A 1 154 ? 20.049 37.874 11.558 1.00 86.56 154 GLU A N 1
ATOM 1193 C CA . GLU A 1 154 ? 21.193 37.274 12.261 1.00 86.56 154 GLU A CA 1
ATOM 1194 C C . GLU A 1 154 ? 21.281 35.767 11.989 1.00 86.56 154 GLU A C 1
ATOM 1196 O O . GLU A 1 154 ? 22.380 35.262 11.782 1.00 86.56 154 GLU A O 1
ATOM 1201 N N . HIS A 1 155 ? 20.142 35.069 11.908 1.00 88.81 155 HIS A N 1
ATOM 1202 C CA . HIS A 1 155 ? 20.094 33.666 11.489 1.00 88.81 155 HIS A CA 1
ATOM 1203 C C . HIS A 1 155 ? 20.695 33.468 10.088 1.00 88.81 155 HIS A C 1
ATOM 1205 O O . HIS A 1 155 ? 21.669 32.729 9.968 1.00 88.81 155 HIS A O 1
ATOM 1211 N N . LEU A 1 156 ? 20.211 34.200 9.075 1.00 88.81 156 LEU A N 1
ATOM 1212 C CA . LEU A 1 156 ? 20.711 34.111 7.694 1.00 88.81 156 LEU A CA 1
ATOM 1213 C C . LEU A 1 156 ? 22.217 34.396 7.591 1.00 88.81 156 LEU A C 1
ATOM 1215 O O . LEU A 1 156 ? 22.911 33.775 6.799 1.00 88.81 156 LEU A O 1
ATOM 1219 N N . LEU A 1 157 ? 22.764 35.306 8.403 1.00 88.69 157 LEU A N 1
ATOM 1220 C CA . LEU A 1 157 ? 24.212 35.553 8.430 1.00 88.69 157 LEU A CA 1
ATOM 1221 C C . LEU A 1 157 ? 24.993 34.396 9.083 1.00 88.69 157 LEU A C 1
ATOM 1223 O O . LEU A 1 157 ? 26.098 34.076 8.647 1.00 88.69 157 LEU A O 1
ATOM 1227 N N . ILE A 1 158 ? 24.437 33.755 10.116 1.00 89.38 158 ILE A N 1
ATOM 1228 C CA . ILE A 1 158 ? 25.075 32.629 10.818 1.00 89.38 158 ILE A CA 1
ATOM 1229 C C . ILE A 1 158 ? 25.137 31.374 9.944 1.00 89.38 158 ILE A C 1
ATOM 1231 O O . ILE A 1 158 ? 26.111 30.629 10.055 1.00 89.38 158 ILE A O 1
ATOM 1235 N N . GLU A 1 159 ? 24.173 31.160 9.044 1.00 90.06 159 GLU A N 1
ATOM 1236 C CA . GLU A 1 159 ? 24.207 30.041 8.087 1.00 90.06 159 GLU A CA 1
ATOM 1237 C C . GLU A 1 159 ? 25.499 30.029 7.251 1.00 90.06 159 GLU A C 1
ATOM 1239 O O . GLU A 1 159 ? 26.021 28.968 6.911 1.00 90.06 159 GLU A O 1
ATOM 1244 N N . HIS A 1 160 ? 26.062 31.206 6.973 1.00 90.25 160 HIS A N 1
ATOM 1245 C CA . HIS A 1 160 ? 27.292 31.382 6.199 1.00 90.25 160 HIS A CA 1
ATOM 1246 C C . HIS A 1 160 ? 28.574 31.390 7.049 1.00 90.25 160 HIS A C 1
ATOM 1248 O O . HIS A 1 160 ? 29.674 31.520 6.510 1.00 90.25 160 HIS A O 1
ATOM 1254 N N . HIS A 1 161 ? 28.472 31.234 8.372 1.00 88.38 161 HIS A N 1
ATOM 1255 C CA . HIS A 1 161 ? 29.640 31.157 9.248 1.00 88.38 161 HIS A CA 1
ATOM 1256 C C . HIS A 1 161 ? 30.506 29.928 8.895 1.00 88.38 161 HIS A C 1
ATOM 1258 O O . HIS A 1 161 ? 29.943 28.856 8.676 1.00 88.38 161 HIS A O 1
ATOM 1264 N N . PRO A 1 162 ? 31.855 29.998 8.918 1.00 84.94 162 PRO A N 1
ATOM 1265 C CA . PRO A 1 162 ? 32.727 28.900 8.466 1.00 84.94 162 PRO A CA 1
ATOM 1266 C C . PRO A 1 162 ? 32.440 27.516 9.084 1.00 84.94 162 PRO A C 1
ATOM 1268 O O . PRO A 1 162 ? 32.508 26.496 8.401 1.00 84.94 162 PRO A O 1
ATOM 1271 N N . GLU A 1 163 ? 32.083 27.472 10.373 1.00 84.00 163 GLU A N 1
ATOM 1272 C CA . GLU A 1 163 ? 31.710 26.234 11.089 1.00 84.00 163 GLU A CA 1
ATOM 1273 C C . GLU A 1 163 ? 30.410 25.584 10.588 1.00 84.00 163 GLU A C 1
ATOM 1275 O O . GLU A 1 163 ? 30.257 24.369 10.709 1.00 84.00 163 GLU A O 1
ATOM 1280 N N . ILE A 1 164 ? 29.494 26.386 10.043 1.00 87.69 164 ILE A N 1
ATOM 1281 C CA . ILE A 1 164 ? 28.185 25.963 9.532 1.00 87.69 164 ILE A CA 1
ATOM 1282 C C . ILE A 1 164 ? 28.257 25.724 8.024 1.00 87.69 164 ILE A C 1
ATOM 1284 O O . ILE A 1 164 ? 27.770 24.710 7.536 1.00 87.69 164 ILE A O 1
ATOM 1288 N N . ARG A 1 165 ? 28.958 26.602 7.298 1.00 87.62 165 ARG A N 1
ATOM 1289 C CA . ARG A 1 165 ? 29.200 26.526 5.853 1.00 87.62 165 ARG A CA 1
ATOM 1290 C C . ARG A 1 165 ? 29.657 25.142 5.403 1.00 87.62 165 ARG A C 1
ATOM 1292 O O . ARG A 1 165 ? 29.127 24.603 4.438 1.00 87.62 165 ARG A O 1
ATOM 1299 N N . ARG A 1 166 ? 30.591 24.527 6.137 1.00 85.44 166 ARG A N 1
ATOM 1300 C CA . ARG A 1 166 ? 31.109 23.176 5.843 1.00 85.44 166 ARG A CA 1
ATOM 1301 C C . ARG A 1 166 ? 30.032 22.080 5.782 1.00 85.44 166 ARG A C 1
ATOM 1303 O O . ARG A 1 166 ? 30.305 21.024 5.224 1.00 85.44 166 ARG A O 1
ATOM 1310 N N . LEU A 1 167 ? 28.860 22.307 6.382 1.00 84.75 167 LEU A N 1
ATOM 1311 C CA . LEU A 1 167 ? 27.758 21.345 6.440 1.00 84.75 167 LEU A CA 1
ATOM 1312 C C . LEU A 1 167 ? 26.880 21.385 5.180 1.00 84.75 167 LEU A C 1
ATOM 1314 O O . LEU A 1 167 ? 26.287 20.367 4.837 1.00 84.75 167 LEU A O 1
ATOM 1318 N N . TRP A 1 168 ? 26.820 22.518 4.465 1.00 85.75 168 TRP A N 1
ATOM 1319 C CA . TRP A 1 168 ? 25.959 22.679 3.283 1.00 85.75 168 TRP A CA 1
ATOM 1320 C C . TRP A 1 168 ? 26.698 23.019 1.980 1.00 85.75 168 TRP A C 1
ATOM 1322 O O . TRP A 1 168 ? 26.155 22.747 0.909 1.00 85.75 168 TRP A O 1
ATOM 1332 N N . ASP A 1 169 ? 27.922 23.559 2.028 1.00 83.50 169 ASP A N 1
ATOM 1333 C CA . ASP A 1 169 ? 28.717 23.999 0.863 1.00 83.50 169 ASP A CA 1
ATOM 1334 C C . ASP A 1 169 ? 29.354 22.818 0.097 1.00 83.50 169 ASP A C 1
ATOM 1336 O O . ASP A 1 169 ? 30.570 22.685 -0.053 1.00 83.50 169 ASP A O 1
ATOM 1340 N N . GLY A 1 170 ? 28.506 21.880 -0.329 1.00 82.88 170 GLY A N 1
ATOM 1341 C CA . GLY A 1 170 ? 28.862 20.731 -1.152 1.00 82.88 170 GLY A CA 1
ATOM 1342 C C . GLY A 1 170 ? 28.587 20.967 -2.640 1.00 82.88 170 GLY A C 1
ATOM 1343 O O . GLY A 1 170 ? 27.783 21.811 -3.030 1.00 82.88 170 GLY A O 1
ATOM 1344 N N . SER A 1 171 ? 29.168 20.128 -3.504 1.00 80.31 171 SER A N 1
ATOM 1345 C CA . SER A 1 171 ? 29.031 20.229 -4.971 1.00 80.31 171 SER A CA 1
ATOM 1346 C C . SER A 1 171 ? 27.597 20.109 -5.510 1.00 80.31 171 SER A C 1
ATOM 1348 O O . SER A 1 171 ? 27.363 20.419 -6.678 1.00 80.31 171 SER A O 1
ATOM 1350 N N . LYS A 1 172 ? 26.652 19.663 -4.671 1.00 85.12 172 LYS A N 1
ATOM 1351 C CA . LYS A 1 172 ? 25.225 19.490 -4.982 1.00 85.12 172 LYS A CA 1
ATOM 1352 C C . LYS A 1 172 ? 24.302 20.478 -4.253 1.00 85.12 172 LYS A C 1
ATOM 1354 O O . LYS A 1 172 ? 23.090 20.285 -4.280 1.00 85.12 172 LYS A O 1
ATOM 1359 N N . ALA A 1 173 ? 24.832 21.499 -3.572 1.00 86.12 173 ALA A N 1
ATOM 1360 C CA . ALA A 1 173 ? 24.031 22.406 -2.736 1.00 86.12 173 ALA A CA 1
ATOM 1361 C C . ALA A 1 173 ? 22.874 23.061 -3.515 1.00 86.12 173 ALA A C 1
ATOM 1363 O O . ALA A 1 173 ? 21.729 23.072 -3.061 1.00 86.12 173 ALA A O 1
ATOM 1364 N N . TYR A 1 174 ? 23.157 23.528 -4.735 1.00 91.38 174 TYR A N 1
ATOM 1365 C CA . TYR A 1 174 ? 22.149 24.109 -5.621 1.00 91.38 174 TYR A CA 1
ATOM 1366 C C . TYR A 1 174 ? 21.080 23.090 -6.034 1.00 91.38 174 TYR A C 1
ATOM 1368 O O . TYR A 1 174 ? 19.889 23.371 -5.919 1.00 91.38 174 TYR A O 1
ATOM 1376 N N . GLU A 1 175 ? 21.483 21.905 -6.499 1.00 89.69 175 GLU A N 1
ATOM 1377 C CA . GLU A 1 175 ? 20.560 20.854 -6.928 1.00 89.69 175 GLU A CA 1
ATOM 1378 C C . GLU A 1 175 ? 19.668 20.390 -5.770 1.00 89.69 175 GLU A C 1
ATOM 1380 O O . GLU A 1 175 ? 18.471 20.179 -5.966 1.00 89.69 175 GLU A O 1
ATOM 1385 N N . SER A 1 176 ? 20.222 20.289 -4.560 1.00 86.94 176 SER A N 1
ATOM 1386 C CA . SER A 1 176 ? 19.482 19.938 -3.348 1.00 86.94 176 SER A CA 1
ATOM 1387 C C . SER A 1 176 ? 18.441 20.993 -2.971 1.00 86.94 176 SER A C 1
ATOM 1389 O O . SER A 1 176 ? 17.300 20.623 -2.680 1.00 86.94 176 SER A O 1
ATOM 1391 N N . ALA A 1 177 ? 18.801 22.282 -3.001 1.00 89.25 177 ALA A N 1
ATOM 1392 C CA . ALA A 1 177 ? 17.881 23.387 -2.726 1.00 89.25 177 ALA A CA 1
ATOM 1393 C C . ALA A 1 177 ? 16.788 23.492 -3.801 1.00 89.25 177 ALA A C 1
ATOM 1395 O O . ALA A 1 177 ? 15.603 23.551 -3.479 1.00 89.25 177 ALA A O 1
ATOM 1396 N N . ARG A 1 178 ? 17.165 23.409 -5.084 1.00 92.75 178 ARG A N 1
ATOM 1397 C CA . ARG A 1 178 ? 16.225 23.406 -6.214 1.00 92.75 178 ARG A CA 1
ATOM 1398 C C . ARG A 1 178 ? 15.217 22.266 -6.094 1.00 92.75 178 ARG A C 1
ATOM 1400 O O . ARG A 1 178 ? 14.015 22.505 -6.116 1.00 92.75 178 ARG A O 1
ATOM 1407 N N . ASN A 1 179 ? 15.695 21.027 -5.971 1.00 89.88 179 ASN A N 1
ATOM 1408 C CA . ASN A 1 179 ? 14.819 19.858 -5.915 1.00 89.88 179 ASN A CA 1
ATOM 1409 C C . ASN A 1 179 ? 13.893 19.921 -4.693 1.00 89.88 179 ASN A C 1
ATOM 1411 O O . ASN A 1 179 ? 12.748 19.493 -4.776 1.00 89.88 179 ASN A O 1
ATOM 1415 N N . TYR A 1 180 ? 14.364 20.487 -3.578 1.00 88.50 180 TYR A N 1
ATOM 1416 C CA . TYR A 1 180 ? 13.540 20.696 -2.394 1.00 88.50 180 TYR A CA 1
ATOM 1417 C C . TYR A 1 180 ? 12.399 21.680 -2.648 1.00 88.50 180 TYR A C 1
ATOM 1419 O O . TYR A 1 180 ? 11.241 21.318 -2.447 1.00 88.50 180 TYR A O 1
ATOM 1427 N N . LEU A 1 181 ? 12.710 22.874 -3.157 1.00 91.88 181 LEU A N 1
ATOM 1428 C CA . LEU A 1 181 ? 11.714 23.903 -3.458 1.00 91.88 181 LEU A CA 1
ATOM 1429 C C . LEU A 1 181 ? 10.679 23.427 -4.487 1.00 91.88 181 LEU A C 1
ATOM 1431 O O . LEU A 1 181 ? 9.487 23.657 -4.284 1.00 91.88 181 LEU A O 1
ATOM 1435 N N . LEU A 1 182 ? 11.122 22.708 -5.526 1.00 90.44 182 LEU A N 1
ATOM 1436 C CA . LEU A 1 182 ? 10.245 22.091 -6.529 1.00 90.44 182 LEU A CA 1
ATOM 1437 C C . LEU A 1 182 ? 9.364 21.000 -5.915 1.00 90.44 182 LEU A C 1
ATOM 1439 O O . LEU A 1 182 ? 8.154 20.993 -6.112 1.00 90.44 182 LEU A O 1
ATOM 1443 N N . SER A 1 183 ? 9.947 20.098 -5.116 1.00 86.56 183 SER A N 1
ATOM 1444 C CA . SER A 1 183 ? 9.190 19.005 -4.492 1.00 86.56 183 SER A CA 1
ATOM 1445 C C . SER A 1 183 ? 8.111 19.499 -3.531 1.00 86.56 183 SER A C 1
ATOM 1447 O O . SER A 1 183 ? 7.059 18.879 -3.407 1.00 86.56 183 SER A O 1
ATOM 1449 N N . ARG A 1 184 ? 8.363 20.636 -2.872 1.00 88.81 184 ARG A N 1
ATOM 1450 C CA . ARG A 1 184 ? 7.431 21.279 -1.946 1.00 88.81 184 ARG A CA 1
ATOM 1451 C C . ARG A 1 184 ? 6.482 22.254 -2.641 1.00 88.81 184 ARG A C 1
ATOM 1453 O O . ARG A 1 184 ? 5.552 22.708 -1.991 1.00 88.81 184 ARG A O 1
ATOM 1460 N N . GLY A 1 185 ? 6.644 22.533 -3.934 1.00 87.62 185 GLY A N 1
ATOM 1461 C CA . GLY A 1 185 ? 5.772 23.447 -4.682 1.00 87.62 185 GLY A CA 1
ATOM 1462 C C . GLY A 1 185 ? 5.939 24.922 -4.329 1.00 87.62 185 GLY A C 1
ATOM 1463 O O . GLY A 1 185 ? 5.104 25.728 -4.716 1.00 87.62 185 GLY A O 1
ATOM 1464 N N . ILE A 1 186 ? 7.002 25.283 -3.600 1.00 91.88 186 ILE A N 1
ATOM 1465 C CA . ILE A 1 186 ? 7.338 26.692 -3.339 1.00 91.88 186 ILE A CA 1
ATOM 1466 C C . ILE A 1 186 ? 7.781 27.369 -4.639 1.00 91.88 186 ILE A C 1
ATOM 1468 O O . ILE A 1 186 ? 7.496 28.539 -4.860 1.00 91.88 186 ILE A O 1
ATOM 1472 N N . VAL A 1 187 ? 8.470 26.615 -5.496 1.00 91.69 187 VAL A N 1
ATOM 1473 C CA . VAL A 1 187 ? 8.819 27.008 -6.861 1.00 91.69 187 VAL A CA 1
ATOM 1474 C C . VAL A 1 187 ? 8.177 26.001 -7.801 1.00 91.69 187 VAL A C 1
ATOM 1476 O O . VAL A 1 187 ? 8.235 24.798 -7.544 1.00 91.69 187 VAL A O 1
ATOM 1479 N N . LEU A 1 188 ? 7.585 26.482 -8.887 1.00 90.06 188 LEU A N 1
ATOM 1480 C CA . LEU A 1 188 ? 6.988 25.656 -9.934 1.00 90.06 188 LEU A CA 1
ATOM 1481 C C . LEU A 1 188 ? 7.886 25.693 -11.174 1.00 90.06 188 LEU A C 1
ATOM 1483 O O . LEU A 1 188 ? 8.551 26.696 -11.426 1.00 90.06 188 LEU A O 1
ATOM 1487 N N . ALA A 1 189 ? 7.952 24.589 -11.917 1.00 87.69 189 ALA A N 1
ATOM 1488 C CA . ALA A 1 189 ? 8.719 24.503 -13.156 1.00 87.69 189 ALA A CA 1
ATOM 1489 C C . ALA A 1 189 ? 7.767 24.278 -14.334 1.00 87.69 189 ALA A C 1
ATOM 1491 O O . ALA A 1 189 ? 7.126 23.231 -14.401 1.00 87.69 189 ALA A O 1
ATOM 1492 N N . LEU A 1 190 ? 7.689 25.252 -15.241 1.00 83.25 190 LEU A N 1
ATOM 1493 C CA . LEU A 1 190 ? 6.885 25.198 -16.465 1.00 83.25 190 LEU A CA 1
ATOM 1494 C C . LEU A 1 190 ? 7.758 25.642 -17.641 1.00 83.25 190 LEU A C 1
ATOM 1496 O O . LEU A 1 190 ? 8.460 26.642 -17.526 1.00 83.25 190 LEU A O 1
ATOM 1500 N N . ASP A 1 191 ? 7.751 24.886 -18.741 1.00 77.62 191 ASP A N 1
ATOM 1501 C CA . ASP A 1 191 ? 8.438 25.225 -19.999 1.00 77.62 191 ASP A CA 1
ATOM 1502 C C . ASP A 1 191 ? 9.888 25.741 -19.834 1.00 77.62 191 ASP A C 1
ATOM 1504 O O . ASP A 1 191 ? 10.271 26.774 -20.383 1.00 77.62 191 ASP A O 1
ATOM 1508 N N . GLU A 1 192 ? 10.717 25.020 -19.063 1.00 82.62 192 GLU A N 1
ATOM 1509 C CA . GLU A 1 192 ? 12.124 25.373 -18.763 1.00 82.62 192 GLU A CA 1
ATOM 1510 C C . GLU A 1 192 ? 12.311 26.693 -17.976 1.00 82.62 192 GLU A C 1
ATOM 1512 O O . GLU A 1 192 ? 13.410 27.262 -17.926 1.00 82.62 192 GLU A O 1
ATOM 1517 N N . GLN A 1 193 ? 11.255 27.178 -17.320 1.00 89.56 193 GLN A N 1
ATOM 1518 C CA . GLN A 1 193 ? 11.278 28.330 -16.421 1.00 89.56 193 GLN A CA 1
ATOM 1519 C C . GLN A 1 193 ? 10.923 27.929 -14.986 1.00 89.56 193 GLN A C 1
ATOM 1521 O O . GLN A 1 193 ? 10.090 27.054 -14.756 1.00 89.56 193 GLN A O 1
ATOM 1526 N N . TYR A 1 194 ? 11.548 28.587 -14.008 1.00 92.94 194 TYR A N 1
ATOM 1527 C CA . TYR A 1 194 ? 11.087 28.575 -12.621 1.00 92.94 194 TYR A CA 1
ATOM 1528 C C . TYR A 1 194 ? 10.123 29.732 -12.410 1.00 92.94 194 TYR A C 1
ATOM 1530 O O . TYR A 1 194 ? 10.438 30.852 -12.803 1.00 92.94 194 TYR A O 1
ATOM 1538 N N . ILE A 1 195 ? 8.991 29.462 -11.769 1.00 91.31 195 ILE A N 1
ATOM 1539 C CA . ILE A 1 195 ? 7.917 30.422 -11.515 1.00 91.31 195 ILE A CA 1
ATOM 1540 C C . ILE A 1 195 ? 7.583 30.406 -10.024 1.00 91.31 195 ILE A C 1
ATOM 1542 O O . ILE A 1 195 ? 7.521 29.340 -9.401 1.00 91.31 195 ILE A O 1
ATOM 1546 N N . LEU A 1 196 ? 7.365 31.589 -9.455 1.00 91.25 196 LEU A N 1
ATOM 1547 C CA . LEU A 1 196 ? 6.902 31.777 -8.085 1.00 91.25 196 LEU A CA 1
ATOM 1548 C C . LEU A 1 196 ? 5.549 32.498 -8.085 1.00 91.25 196 LEU A C 1
ATOM 1550 O O . LEU A 1 196 ? 5.460 33.643 -8.510 1.00 91.25 196 LEU A O 1
ATOM 1554 N N . ALA A 1 197 ? 4.509 31.835 -7.577 1.00 88.69 197 ALA A N 1
ATOM 1555 C CA . ALA A 1 197 ? 3.177 32.428 -7.468 1.00 88.69 197 ALA A CA 1
ATOM 1556 C C . ALA A 1 197 ? 3.131 33.555 -6.421 1.00 88.69 197 ALA A C 1
ATOM 1558 O O . ALA A 1 197 ? 3.821 33.496 -5.393 1.00 88.69 197 ALA A O 1
ATOM 1559 N N . ASP A 1 198 ? 2.289 34.562 -6.655 1.00 82.81 198 ASP A N 1
ATOM 1560 C CA . ASP A 1 198 ? 2.200 35.752 -5.804 1.00 82.81 198 ASP A CA 1
ATOM 1561 C C . ASP A 1 198 ? 1.730 35.428 -4.379 1.00 82.81 198 ASP A C 1
ATOM 1563 O O . ASP A 1 198 ? 2.246 35.986 -3.405 1.00 82.81 198 ASP A O 1
ATOM 1567 N N . GLU A 1 199 ? 0.811 34.474 -4.226 1.00 82.12 199 GLU A N 1
ATOM 1568 C CA . GLU A 1 199 ? 0.309 34.042 -2.920 1.00 82.12 199 GLU A CA 1
ATOM 1569 C C . GLU A 1 199 ? 1.430 33.437 -2.063 1.00 82.12 199 GLU A C 1
ATOM 1571 O O . GLU A 1 199 ? 1.531 33.722 -0.867 1.00 82.12 199 GLU A O 1
ATOM 1576 N N . VAL A 1 200 ? 2.322 32.658 -2.683 1.00 87.56 200 VAL A N 1
ATOM 1577 C CA . VAL A 1 200 ? 3.487 32.050 -2.022 1.00 87.56 200 VAL A CA 1
ATOM 1578 C C . VAL A 1 200 ? 4.541 33.113 -1.721 1.00 87.56 200 VAL A C 1
ATOM 1580 O O . VAL A 1 200 ? 5.093 33.150 -0.617 1.00 87.56 200 VAL A O 1
ATOM 1583 N N . ARG A 1 201 ? 4.787 34.028 -2.668 1.00 86.62 201 ARG A N 1
ATOM 1584 C CA . ARG A 1 201 ? 5.718 35.157 -2.517 1.00 86.62 201 ARG A CA 1
ATOM 1585 C C . ARG A 1 201 ? 5.408 35.991 -1.278 1.00 86.62 201 ARG A C 1
ATOM 1587 O O . ARG A 1 201 ? 6.323 36.321 -0.521 1.00 86.62 201 ARG A O 1
ATOM 1594 N N . LEU A 1 202 ? 4.134 36.303 -1.038 1.00 82.12 202 LEU A N 1
ATOM 1595 C CA . LEU A 1 202 ? 3.705 37.057 0.142 1.00 82.12 202 LEU A CA 1
ATOM 1596 C C . LEU A 1 202 ? 4.077 36.340 1.448 1.00 82.12 202 LEU A C 1
ATOM 1598 O O . LEU A 1 202 ? 4.565 36.980 2.385 1.00 82.12 202 LEU A O 1
ATOM 1602 N N . GLN A 1 203 ? 3.913 35.015 1.507 1.00 84.81 203 GLN A N 1
ATOM 1603 C CA . GLN A 1 203 ? 4.281 34.239 2.694 1.00 84.81 203 GLN A CA 1
ATOM 1604 C C . GLN A 1 203 ? 5.799 34.141 2.883 1.00 84.81 203 GLN A C 1
ATOM 1606 O O . GLN A 1 203 ? 6.277 34.260 4.013 1.00 84.81 203 GLN A O 1
ATOM 1611 N N . ILE A 1 204 ? 6.569 34.000 1.797 1.00 87.75 204 ILE A N 1
ATOM 1612 C CA . ILE A 1 204 ? 8.040 34.023 1.839 1.00 87.75 204 ILE A CA 1
ATOM 1613 C C . ILE A 1 204 ? 8.535 35.378 2.365 1.00 87.75 204 ILE A C 1
ATOM 1615 O O . ILE A 1 204 ? 9.352 35.422 3.290 1.00 87.75 204 ILE A O 1
ATOM 1619 N N . ARG A 1 205 ? 8.004 36.492 1.831 1.00 85.50 205 ARG A N 1
ATOM 1620 C CA . ARG A 1 205 ? 8.350 37.848 2.290 1.00 85.50 205 ARG A CA 1
ATOM 1621 C C . ARG A 1 205 ? 8.057 38.020 3.774 1.00 85.50 205 ARG A C 1
ATOM 1623 O O . ARG A 1 205 ? 8.890 38.553 4.504 1.00 85.50 205 ARG A O 1
ATOM 1630 N N . ARG A 1 206 ? 6.913 37.513 4.237 1.00 82.56 206 ARG A N 1
ATOM 1631 C CA . ARG A 1 206 ? 6.537 37.533 5.654 1.00 82.56 206 ARG A CA 1
ATOM 1632 C C . ARG A 1 206 ? 7.503 36.727 6.524 1.00 82.56 206 ARG A C 1
ATOM 1634 O O . ARG A 1 206 ? 7.873 37.209 7.589 1.00 82.56 206 ARG A O 1
ATOM 1641 N N . TYR A 1 207 ? 7.914 35.535 6.090 1.00 84.44 207 TYR A N 1
ATOM 1642 C CA . TYR A 1 207 ? 8.797 34.664 6.873 1.00 84.44 207 TYR A CA 1
ATOM 1643 C C . TYR A 1 207 ? 10.185 35.283 7.067 1.00 84.44 207 TYR A C 1
ATOM 1645 O O . TYR A 1 207 ? 10.706 35.317 8.181 1.00 84.44 207 TYR A O 1
ATOM 1653 N N . TRP A 1 208 ? 10.763 35.834 5.997 1.00 84.25 208 TRP A N 1
ATOM 1654 C CA . TRP A 1 208 ? 12.083 36.463 6.054 1.00 84.25 208 TRP A CA 1
ATOM 1655 C C . TRP A 1 208 ? 12.075 37.938 6.469 1.00 84.25 208 TRP A C 1
ATOM 1657 O O . TRP A 1 208 ? 13.143 38.537 6.581 1.00 84.25 208 TRP A O 1
ATOM 1667 N N . GLY A 1 209 ? 10.901 38.531 6.706 1.00 75.25 209 GLY A N 1
ATOM 1668 C CA . GLY A 1 209 ? 10.779 39.959 7.010 1.00 75.25 209 GLY A CA 1
ATOM 1669 C C . GLY A 1 209 ? 11.247 40.853 5.856 1.00 75.25 209 GLY A C 1
ATOM 1670 O O . GLY A 1 209 ? 11.850 41.899 6.085 1.00 75.25 209 GLY A O 1
ATOM 1671 N N . MET A 1 210 ? 11.021 40.427 4.609 1.00 81.81 210 MET A N 1
ATOM 1672 C CA . MET A 1 210 ? 11.380 41.189 3.413 1.00 81.81 210 MET A CA 1
ATOM 1673 C C . MET A 1 210 ? 10.322 42.249 3.107 1.00 81.81 210 MET A C 1
ATOM 1675 O O . MET A 1 210 ? 9.236 41.960 2.598 1.00 81.81 210 MET A O 1
ATOM 1679 N N . GLU A 1 211 ? 10.668 43.497 3.392 1.00 81.00 211 GLU A N 1
ATOM 1680 C CA . GLU A 1 211 ? 9.760 44.635 3.245 1.00 81.00 211 GLU A CA 1
ATOM 1681 C C . GLU A 1 211 ? 9.800 45.279 1.861 1.00 81.00 211 GLU A C 1
ATOM 1683 O O . GLU A 1 211 ? 8.779 45.801 1.440 1.00 81.00 211 GLU A O 1
ATOM 1688 N N . LEU A 1 212 ? 10.932 45.229 1.154 1.00 81.94 212 LEU A N 1
ATOM 1689 C CA . LEU A 1 212 ? 11.114 45.778 -0.194 1.00 81.94 212 LEU A CA 1
ATOM 1690 C C . LEU A 1 212 ? 12.092 44.909 -0.993 1.00 81.94 212 LEU A C 1
ATOM 1692 O O . LEU A 1 212 ? 12.965 44.263 -0.408 1.00 81.94 212 LEU A O 1
ATOM 1696 N N . HIS A 1 213 ? 11.980 44.935 -2.323 1.00 81.50 213 HIS A N 1
ATOM 1697 C CA . HIS A 1 213 ? 13.001 44.372 -3.210 1.00 81.50 213 HIS A CA 1
ATOM 1698 C C . HIS A 1 213 ? 14.278 45.222 -3.186 1.00 81.50 213 HIS A C 1
ATOM 1700 O O . HIS A 1 213 ? 14.226 46.431 -2.944 1.00 81.50 213 HIS A O 1
ATOM 1706 N N . ASP A 1 214 ? 15.434 44.619 -3.494 1.00 83.44 214 ASP A N 1
ATOM 1707 C CA . ASP A 1 214 ? 16.723 45.318 -3.412 1.00 83.44 214 ASP A CA 1
ATOM 1708 C C . ASP A 1 214 ? 16.774 46.552 -4.345 1.00 83.44 214 ASP A C 1
ATOM 1710 O O . ASP A 1 214 ? 17.509 47.502 -4.079 1.00 83.44 214 ASP A O 1
ATOM 1714 N N . ALA A 1 215 ? 16.016 46.572 -5.448 1.00 82.12 215 ALA A N 1
ATOM 1715 C CA . ALA A 1 215 ? 15.928 47.729 -6.344 1.00 82.12 215 ALA A CA 1
ATOM 1716 C C . ALA A 1 215 ? 15.165 48.902 -5.705 1.00 82.12 215 ALA A C 1
ATOM 1718 O O . ALA A 1 215 ? 15.691 50.013 -5.640 1.00 82.12 215 ALA A O 1
ATOM 1719 N N . ASP A 1 216 ? 13.967 48.650 -5.180 1.00 83.56 216 ASP A N 1
ATOM 1720 C CA . ASP A 1 216 ? 13.106 49.687 -4.598 1.00 83.56 216 ASP A CA 1
ATOM 1721 C C . ASP A 1 216 ? 13.670 50.180 -3.261 1.00 83.56 216 ASP A C 1
ATOM 1723 O O . ASP A 1 216 ? 13.624 51.372 -2.945 1.00 83.56 216 ASP A O 1
ATOM 1727 N N . TYR A 1 217 ? 14.325 49.288 -2.513 1.00 89.06 217 TYR A N 1
ATOM 1728 C CA . TYR A 1 217 ? 15.027 49.663 -1.295 1.00 89.06 217 TYR A CA 1
ATOM 1729 C C . TYR A 1 217 ? 16.207 50.605 -1.569 1.00 89.06 217 TYR A C 1
ATOM 1731 O O . TYR A 1 217 ? 16.395 51.576 -0.835 1.00 89.06 217 TYR A O 1
ATOM 1739 N N . ARG A 1 218 ? 16.969 50.393 -2.655 1.00 89.25 218 ARG A N 1
ATOM 1740 C CA . ARG A 1 218 ? 18.019 51.340 -3.076 1.00 89.25 218 ARG A CA 1
ATOM 1741 C C . ARG A 1 218 ? 17.446 52.716 -3.393 1.00 89.25 218 ARG A C 1
ATOM 1743 O O . ARG A 1 218 ? 18.039 53.712 -2.986 1.00 89.25 218 ARG A O 1
ATOM 1750 N N . VAL A 1 219 ? 16.293 52.778 -4.063 1.00 87.06 219 VAL A N 1
ATOM 1751 C CA . VAL A 1 219 ? 15.612 54.047 -4.369 1.00 87.06 219 VAL A CA 1
ATOM 1752 C C . VAL A 1 219 ? 15.193 54.763 -3.082 1.00 87.06 219 VAL A C 1
ATOM 1754 O O . VAL A 1 219 ? 15.428 55.964 -2.954 1.00 87.06 219 VAL A O 1
ATOM 1757 N N . LEU A 1 220 ? 14.645 54.035 -2.104 1.00 88.06 220 LEU A N 1
ATOM 1758 C CA . LEU A 1 220 ? 14.295 54.582 -0.790 1.00 88.06 220 LEU A CA 1
ATOM 1759 C C . LEU A 1 220 ? 15.531 55.111 -0.052 1.00 88.06 220 LEU A C 1
ATOM 1761 O O . LEU A 1 220 ? 15.524 56.243 0.436 1.00 88.06 220 LEU A O 1
ATOM 1765 N N . LEU A 1 221 ? 16.605 54.320 0.021 1.00 88.81 221 LEU A N 1
ATOM 1766 C CA . LEU A 1 221 ? 17.842 54.712 0.701 1.00 88.81 221 LEU A CA 1
ATOM 1767 C C . LEU A 1 221 ? 18.518 55.915 0.031 1.00 88.81 221 LEU A C 1
ATOM 1769 O O . LEU A 1 221 ? 19.143 56.723 0.721 1.00 88.81 221 LEU A O 1
ATOM 1773 N N . ASP A 1 222 ? 18.363 56.081 -1.283 1.00 90.25 222 ASP A N 1
ATOM 1774 C CA . ASP A 1 222 ? 18.872 57.252 -1.993 1.00 90.25 222 ASP A CA 1
ATOM 1775 C C . ASP A 1 222 ? 18.136 58.550 -1.604 1.00 90.25 222 ASP A C 1
ATOM 1777 O O . ASP A 1 222 ? 18.744 59.623 -1.607 1.00 90.25 222 ASP A O 1
ATOM 1781 N N . GLN A 1 223 ? 16.885 58.476 -1.135 1.00 87.50 223 GLN A N 1
ATOM 1782 C CA . GLN A 1 223 ? 16.181 59.642 -0.576 1.00 87.50 223 GLN A CA 1
ATOM 1783 C C . GLN A 1 223 ? 16.735 60.085 0.791 1.00 87.50 223 GLN A C 1
ATOM 1785 O O . GLN A 1 223 ? 16.448 61.192 1.254 1.00 87.50 223 GLN A O 1
ATOM 1790 N N . LEU A 1 224 ? 17.540 59.251 1.461 1.00 88.50 224 LEU A N 1
ATOM 1791 C CA . LEU A 1 224 ? 18.104 59.560 2.774 1.00 88.50 224 LEU A CA 1
ATOM 1792 C C . LEU A 1 224 ? 19.414 60.355 2.677 1.00 88.50 224 LEU A C 1
ATOM 1794 O O . LEU A 1 224 ? 20.225 60.218 1.756 1.00 88.50 224 LEU A O 1
ATOM 1798 N N . THR A 1 225 ? 19.663 61.191 3.689 1.00 87.06 225 THR A N 1
ATOM 1799 C CA . THR A 1 225 ? 20.903 61.971 3.775 1.00 87.06 225 THR A CA 1
ATOM 1800 C C . THR A 1 225 ? 22.099 61.083 4.138 1.00 87.06 225 THR A C 1
ATOM 1802 O O . THR A 1 225 ? 21.973 60.061 4.814 1.00 87.06 225 THR A O 1
ATOM 1805 N N . GLY A 1 226 ? 23.315 61.512 3.784 1.00 84.31 226 GLY A N 1
ATOM 1806 C CA . GLY A 1 226 ? 24.539 60.800 4.181 1.00 84.31 226 GLY A CA 1
ATOM 1807 C C . GLY A 1 226 ? 24.776 60.739 5.701 1.00 84.31 226 GLY A C 1
ATOM 1808 O O . GLY A 1 226 ? 25.594 59.945 6.162 1.00 84.31 226 GLY A O 1
ATOM 1809 N N . ALA A 1 227 ? 24.094 61.567 6.500 1.00 84.19 227 ALA A N 1
ATOM 1810 C CA . ALA A 1 227 ? 24.090 61.451 7.960 1.00 84.19 227 ALA A CA 1
ATOM 1811 C C . ALA A 1 227 ? 23.177 60.305 8.426 1.00 84.19 227 ALA A C 1
ATOM 1813 O O . ALA A 1 227 ? 23.612 59.493 9.237 1.00 84.19 227 ALA A O 1
ATOM 1814 N N . HIS A 1 228 ? 21.978 60.184 7.844 1.00 88.44 228 HIS A N 1
ATOM 1815 C CA . HIS A 1 228 ? 21.041 59.090 8.127 1.00 88.44 228 HIS A CA 1
ATOM 1816 C C . HIS A 1 228 ? 21.652 57.722 7.799 1.00 88.44 228 HIS A C 1
ATOM 1818 O O . HIS A 1 228 ? 21.625 56.821 8.630 1.00 88.44 228 HIS A O 1
ATOM 1824 N N . LEU A 1 229 ? 22.293 57.591 6.630 1.00 88.31 229 LEU A N 1
ATOM 1825 C CA . LEU A 1 229 ? 22.950 56.343 6.222 1.00 88.31 229 LEU A CA 1
ATOM 1826 C C . LEU A 1 229 ? 24.116 55.959 7.150 1.00 88.31 229 LEU A C 1
ATOM 1828 O O . LEU A 1 229 ? 24.319 54.783 7.428 1.00 88.31 229 LEU A O 1
ATOM 1832 N N . ARG A 1 230 ? 24.877 56.939 7.661 1.00 85.56 230 ARG A N 1
ATOM 1833 C CA . ARG A 1 230 ? 25.954 56.681 8.635 1.00 85.56 230 ARG A CA 1
ATOM 1834 C C . ARG A 1 230 ? 25.410 56.232 9.987 1.00 85.56 230 ARG A C 1
ATOM 1836 O O . ARG A 1 230 ? 25.932 55.264 10.523 1.00 85.56 230 ARG A O 1
ATOM 1843 N N . GLY A 1 231 ? 24.360 56.883 10.490 1.00 85.06 231 GLY A N 1
ATOM 1844 C CA . GLY A 1 231 ? 23.693 56.458 11.725 1.00 85.06 231 GLY A CA 1
ATOM 1845 C C . GLY A 1 231 ? 23.121 55.045 11.607 1.00 85.06 231 GLY A C 1
ATOM 1846 O O . GLY A 1 231 ? 23.266 54.241 12.524 1.00 85.06 231 GLY A O 1
ATOM 1847 N N . ALA A 1 232 ? 22.565 54.703 10.440 1.00 85.69 232 ALA A N 1
ATOM 1848 C CA . ALA A 1 232 ? 22.048 53.366 10.190 1.00 85.69 232 ALA A CA 1
ATOM 1849 C C . ALA A 1 232 ? 23.137 52.284 10.176 1.00 85.69 232 ALA A C 1
ATOM 1851 O O . ALA A 1 232 ? 22.952 51.222 10.769 1.00 85.69 232 ALA A O 1
ATOM 1852 N N . LEU A 1 233 ? 24.282 52.564 9.542 1.00 86.19 233 LEU A N 1
ATOM 1853 C CA . LEU A 1 233 ? 25.440 51.666 9.541 1.00 86.19 233 LEU A CA 1
ATOM 1854 C C . LEU A 1 233 ? 26.043 51.507 10.945 1.00 86.19 233 LEU A C 1
ATOM 1856 O O . LEU A 1 233 ? 26.369 50.391 11.339 1.00 86.19 233 LEU A O 1
ATOM 1860 N N . GLU A 1 234 ? 26.151 52.596 11.711 1.00 84.12 234 GLU A N 1
ATOM 1861 C CA . GLU A 1 234 ? 26.698 52.589 13.074 1.00 84.12 234 GLU A CA 1
ATOM 1862 C C . GLU A 1 234 ? 25.854 51.730 14.020 1.00 84.12 234 GLU A C 1
ATOM 1864 O O . GLU A 1 234 ? 26.390 50.857 14.702 1.00 84.12 234 GLU A O 1
ATOM 1869 N N . ALA A 1 235 ? 24.530 51.903 13.993 1.00 80.94 235 ALA A N 1
ATOM 1870 C CA . ALA A 1 235 ? 23.602 51.139 14.825 1.00 80.94 235 ALA A CA 1
ATOM 1871 C C . ALA A 1 235 ? 23.645 49.623 14.559 1.00 80.94 235 ALA A C 1
ATOM 1873 O O . ALA A 1 235 ? 23.368 48.829 15.456 1.00 80.94 235 ALA A O 1
ATOM 1874 N N . HIS A 1 236 ? 24.024 49.218 13.344 1.00 78.88 236 HIS A N 1
ATOM 1875 C CA . HIS A 1 236 ? 24.097 47.814 12.930 1.00 78.88 236 HIS A CA 1
ATOM 1876 C C . HIS A 1 236 ? 25.529 47.257 12.909 1.00 78.88 236 HIS A C 1
ATOM 1878 O O . HIS A 1 236 ? 25.739 46.134 12.447 1.00 78.88 236 HIS A O 1
ATOM 1884 N N . GLY A 1 237 ? 26.511 48.014 13.416 1.00 75.12 237 GLY A N 1
ATOM 1885 C CA . GLY A 1 237 ? 27.905 47.574 13.519 1.00 75.12 237 GLY A CA 1
ATOM 1886 C C . GLY A 1 237 ? 28.607 47.407 12.168 1.00 75.12 237 GLY A C 1
ATOM 1887 O O . GLY A 1 237 ? 29.468 46.539 12.027 1.00 75.12 237 GLY A O 1
ATOM 1888 N N . LEU A 1 238 ? 28.228 48.201 11.162 1.00 83.00 238 LEU A N 1
ATOM 1889 C CA . LEU A 1 238 ? 28.776 48.147 9.806 1.00 83.00 238 LEU A CA 1
ATOM 1890 C C . LEU A 1 238 ? 29.806 49.267 9.542 1.00 83.00 238 LEU A C 1
ATOM 1892 O O . LEU A 1 238 ? 29.709 50.351 10.123 1.00 83.00 238 LEU A O 1
ATOM 1896 N N . PRO A 1 239 ? 30.788 49.060 8.636 1.00 82.19 239 PRO A N 1
ATOM 1897 C CA . PRO A 1 239 ? 31.799 50.074 8.320 1.00 82.19 239 PRO A CA 1
ATOM 1898 C C . PRO A 1 239 ? 31.214 51.395 7.779 1.00 82.19 239 PRO A C 1
ATOM 1900 O O . PRO A 1 239 ? 30.423 51.402 6.836 1.00 82.19 239 PRO A O 1
ATOM 1903 N N . LEU A 1 240 ? 31.666 52.530 8.335 1.00 85.06 240 LEU A N 1
ATOM 1904 C CA . LEU A 1 240 ? 31.112 53.875 8.071 1.00 85.06 240 LEU A CA 1
ATOM 1905 C C . LEU A 1 240 ? 31.741 54.624 6.871 1.00 85.06 240 LEU A C 1
ATOM 1907 O O . LEU A 1 240 ? 31.205 55.645 6.407 1.00 85.06 240 LEU A O 1
ATOM 1911 N N . SER A 1 241 ? 32.904 54.169 6.393 1.00 79.81 241 SER A N 1
ATOM 1912 C CA . SER A 1 241 ? 33.691 54.805 5.321 1.00 79.81 241 SER A CA 1
ATOM 1913 C C . SER A 1 241 ? 33.052 54.622 3.934 1.00 79.81 241 SER A C 1
ATOM 1915 O O . SER A 1 241 ? 32.107 53.860 3.783 1.00 79.81 241 SER A O 1
ATOM 1917 N N . GLY A 1 242 ? 33.513 55.350 2.911 1.00 84.06 242 GLY A N 1
ATOM 1918 C CA . GLY A 1 242 ? 33.067 55.154 1.521 1.00 84.06 242 GLY A CA 1
ATOM 1919 C C . GLY A 1 242 ? 32.118 56.208 0.938 1.00 84.06 242 GLY A C 1
ATOM 1920 O O . GLY A 1 242 ? 31.771 57.198 1.598 1.00 84.06 242 GLY A O 1
ATOM 1921 N N . SER A 1 243 ? 31.727 56.009 -0.323 1.00 88.00 243 SER A N 1
ATOM 1922 C CA . SER A 1 243 ? 30.767 56.855 -1.056 1.00 88.00 243 SER A CA 1
ATOM 1923 C C . SER A 1 243 ? 29.325 56.675 -0.538 1.00 88.00 243 SER A C 1
ATOM 1925 O O . SER A 1 243 ? 29.071 55.854 0.344 1.00 88.00 243 SER A O 1
ATOM 1927 N N . LYS A 1 244 ? 28.362 57.485 -1.008 1.00 86.75 244 LYS A N 1
ATOM 1928 C CA . LYS A 1 244 ? 26.938 57.301 -0.651 1.00 86.75 244 LYS A CA 1
ATOM 1929 C C . LYS A 1 244 ? 26.436 55.944 -1.162 1.00 86.75 244 LYS A C 1
ATOM 1931 O O . LYS A 1 244 ? 25.885 55.186 -0.373 1.00 86.75 244 LYS A O 1
ATOM 1936 N N . ASP A 1 245 ? 26.742 55.618 -2.412 1.00 85.81 245 ASP A N 1
ATOM 1937 C CA . ASP A 1 245 ? 26.336 54.369 -3.065 1.00 85.81 245 ASP A CA 1
ATOM 1938 C C . ASP A 1 245 ? 26.942 53.143 -2.376 1.00 85.81 245 ASP A C 1
ATOM 1940 O O . ASP A 1 245 ? 26.243 52.177 -2.097 1.00 85.81 245 ASP A O 1
ATOM 1944 N N . GLU A 1 246 ? 28.217 53.211 -1.979 1.00 85.25 246 GLU A N 1
ATOM 1945 C CA . GLU A 1 246 ? 28.850 52.136 -1.206 1.00 85.25 246 GLU A CA 1
ATOM 1946 C C . GLU A 1 246 ? 28.174 51.926 0.156 1.00 85.25 246 GLU A C 1
ATOM 1948 O O . GLU A 1 246 ? 28.079 50.797 0.628 1.00 85.25 246 GLU A O 1
ATOM 1953 N N . ARG A 1 247 ? 27.690 52.991 0.812 1.00 88.19 247 ARG A N 1
ATOM 1954 C CA . ARG A 1 247 ? 26.931 52.861 2.068 1.00 88.19 247 ARG A CA 1
ATOM 1955 C C . ARG A 1 247 ? 25.562 52.226 1.843 1.00 88.19 247 ARG A C 1
ATOM 1957 O O . ARG A 1 247 ? 25.147 51.426 2.675 1.00 88.19 247 ARG A O 1
ATOM 1964 N N . ILE A 1 248 ? 24.892 52.570 0.745 1.00 89.31 248 ILE A N 1
ATOM 1965 C CA . ILE A 1 248 ? 23.613 51.969 0.349 1.00 89.31 248 ILE A CA 1
ATOM 1966 C C . ILE A 1 248 ? 23.807 50.473 0.082 1.00 89.31 248 ILE A C 1
ATOM 1968 O O . ILE A 1 248 ? 23.115 49.661 0.691 1.00 89.31 248 ILE A O 1
ATOM 1972 N N . GLU A 1 249 ? 24.802 50.095 -0.726 1.00 87.62 249 GLU A N 1
ATOM 1973 C CA . GLU A 1 249 ? 25.100 48.683 -0.995 1.00 87.62 249 GLU A CA 1
ATOM 1974 C C . GLU A 1 249 ? 25.426 47.910 0.284 1.00 87.62 249 GLU A C 1
ATOM 1976 O O . GLU A 1 249 ? 24.963 46.787 0.439 1.00 87.62 249 GLU A O 1
ATOM 1981 N N . ARG A 1 250 ? 26.136 48.506 1.252 1.00 87.25 250 ARG A N 1
ATOM 1982 C CA . ARG A 1 250 ? 26.400 47.847 2.544 1.00 87.25 250 ARG A CA 1
ATOM 1983 C C . ARG A 1 250 ? 25.137 47.589 3.367 1.00 87.25 250 ARG A C 1
ATOM 1985 O O . ARG A 1 250 ? 25.070 46.566 4.042 1.00 87.25 250 ARG A O 1
ATOM 1992 N N . LEU A 1 251 ? 24.147 48.483 3.327 1.00 86.31 251 LEU A N 1
ATOM 1993 C CA . LEU A 1 251 ? 22.864 48.268 4.011 1.00 86.31 251 LEU A CA 1
ATOM 1994 C C . LEU A 1 251 ? 22.050 47.155 3.330 1.00 86.31 251 LEU A C 1
ATOM 1996 O O . LEU A 1 251 ? 21.503 46.293 4.015 1.00 86.31 251 LEU A O 1
ATOM 2000 N N . VAL A 1 252 ? 22.036 47.128 1.994 1.00 86.44 252 VAL A N 1
ATOM 2001 C CA . VAL A 1 252 ? 21.328 46.108 1.199 1.00 86.44 252 VAL A CA 1
ATOM 2002 C C . VAL A 1 252 ? 22.001 44.732 1.319 1.00 86.44 252 VAL A C 1
ATOM 2004 O O . VAL A 1 252 ? 21.340 43.729 1.584 1.00 86.44 252 VAL A O 1
ATOM 2007 N N . GLN A 1 253 ? 23.328 44.662 1.176 1.00 83.06 253 GLN A N 1
ATOM 2008 C CA . GLN A 1 253 ? 24.107 43.423 1.309 1.00 83.06 253 GLN A CA 1
ATOM 2009 C C . GLN A 1 253 ? 24.123 42.901 2.749 1.00 83.06 253 GLN A C 1
ATOM 2011 O O . GLN A 1 253 ? 24.089 41.693 2.955 1.00 83.06 253 GLN A O 1
ATOM 2016 N N . GLY A 1 254 ? 24.095 43.800 3.737 1.00 81.94 254 GLY A N 1
ATOM 2017 C CA . GLY A 1 254 ? 23.990 43.467 5.157 1.00 81.94 254 GLY A CA 1
ATOM 2018 C C . GLY A 1 254 ? 22.598 43.014 5.613 1.00 81.94 254 GLY A C 1
ATOM 2019 O O . GLY A 1 254 ? 22.413 42.814 6.818 1.00 81.94 254 GLY A O 1
ATOM 2020 N N . LEU A 1 255 ? 21.644 42.870 4.681 1.00 84.69 255 LEU A N 1
ATOM 2021 C CA . LEU A 1 255 ? 20.263 42.433 4.909 1.00 84.69 255 LEU A CA 1
ATOM 2022 C C . LEU A 1 255 ? 19.515 43.294 5.947 1.00 84.69 255 LEU A C 1
ATOM 2024 O O . LEU A 1 255 ? 18.740 42.771 6.747 1.00 84.69 255 LEU A O 1
ATOM 2028 N N . ILE A 1 256 ? 19.775 44.608 5.982 1.00 85.44 256 ILE A N 1
ATOM 2029 C CA . ILE A 1 256 ? 19.075 45.534 6.887 1.00 85.44 256 ILE A CA 1
ATOM 2030 C C . ILE A 1 256 ? 17.665 45.800 6.350 1.00 85.44 256 ILE A C 1
ATOM 2032 O O . ILE A 1 256 ? 17.508 46.081 5.164 1.00 85.44 256 ILE A O 1
ATOM 2036 N N . SER A 1 257 ? 16.641 45.743 7.210 1.00 85.62 257 SER A N 1
ATOM 2037 C CA . SER A 1 257 ? 15.272 46.060 6.792 1.00 85.62 257 SER A CA 1
ATOM 2038 C C . SER A 1 257 ? 15.057 47.578 6.631 1.00 85.62 257 SER A C 1
ATOM 2040 O O . SER A 1 257 ? 15.615 48.374 7.400 1.00 85.62 257 SER A O 1
ATOM 2042 N N . PRO A 1 258 ? 14.222 48.015 5.670 1.00 85.75 258 PRO A N 1
ATOM 2043 C CA . PRO A 1 258 ? 13.773 49.401 5.551 1.00 85.75 258 PRO A CA 1
ATOM 2044 C C . PRO A 1 258 ? 13.213 49.984 6.855 1.00 85.75 258 PRO A C 1
ATOM 2046 O O . PRO A 1 258 ? 13.595 51.092 7.233 1.00 85.75 258 PRO A O 1
ATOM 2049 N N . SER A 1 259 ? 12.372 49.240 7.573 1.00 84.75 259 SER A N 1
ATOM 2050 C CA . SER A 1 259 ? 11.794 49.621 8.866 1.00 84.75 259 SER A CA 1
ATOM 2051 C C . SER A 1 259 ? 12.864 49.926 9.899 1.00 84.75 259 SER A C 1
ATOM 2053 O O . SER A 1 259 ? 12.818 50.996 10.499 1.00 84.75 259 SER A O 1
ATOM 2055 N N . SER A 1 260 ? 13.881 49.068 10.031 1.00 84.06 260 SER A N 1
ATOM 2056 C CA . SER A 1 260 ? 14.996 49.287 10.956 1.00 84.06 260 SER A CA 1
ATOM 2057 C C . SER A 1 260 ? 15.684 50.617 10.655 1.00 84.06 260 SER A C 1
ATOM 2059 O O . SER A 1 260 ? 15.945 51.398 11.566 1.00 84.06 260 SER A O 1
ATOM 2061 N N . VAL A 1 261 ? 15.922 50.923 9.371 1.00 85.25 261 VAL A N 1
ATOM 2062 C CA . VAL A 1 261 ? 16.533 52.196 8.947 1.00 85.25 261 VAL A CA 1
ATOM 2063 C C . VAL A 1 261 ? 15.636 53.398 9.239 1.00 85.25 261 VAL A C 1
ATOM 2065 O O . VAL A 1 261 ? 16.110 54.407 9.763 1.00 85.25 261 VAL A O 1
ATOM 2068 N N . LEU A 1 262 ? 14.349 53.304 8.916 1.00 86.38 262 LEU A N 1
ATOM 2069 C CA . LEU A 1 262 ? 13.391 54.397 9.073 1.00 86.38 262 LEU A CA 1
ATOM 2070 C C . LEU A 1 262 ? 13.024 54.657 10.542 1.00 86.38 262 LEU A C 1
ATOM 2072 O O . LEU A 1 262 ? 12.829 55.807 10.934 1.00 86.38 262 LEU A O 1
ATOM 2076 N N . GLU A 1 263 ? 12.975 53.630 11.386 1.00 84.69 263 GLU A N 1
ATOM 2077 C CA . GLU A 1 263 ? 12.703 53.761 12.820 1.00 84.69 263 GLU A CA 1
ATOM 2078 C C . GLU A 1 263 ? 13.811 54.509 13.567 1.00 84.69 263 GLU A C 1
ATOM 2080 O O . GLU A 1 263 ? 13.535 55.151 14.585 1.00 84.69 263 GLU A O 1
ATOM 2085 N N . MET A 1 264 ? 15.037 54.519 13.038 1.00 82.19 264 MET A N 1
ATOM 2086 C CA . MET A 1 264 ? 16.138 55.323 13.576 1.00 82.19 264 MET A CA 1
ATOM 2087 C C . MET A 1 264 ? 15.990 56.822 13.285 1.00 82.19 264 MET A C 1
ATOM 2089 O O . MET A 1 264 ? 16.597 57.644 13.972 1.00 82.19 264 MET A O 1
ATOM 2093 N N . LEU A 1 265 ? 15.174 57.199 12.299 1.00 85.56 265 LEU A N 1
ATOM 2094 C CA . LEU A 1 265 ? 14.935 58.598 11.957 1.00 85.56 265 LEU A CA 1
ATOM 2095 C C . LEU A 1 265 ? 14.039 59.280 12.997 1.00 85.56 265 LEU A C 1
ATOM 2097 O O . LEU A 1 265 ? 13.194 58.656 13.659 1.00 85.56 265 LEU A O 1
ATOM 2101 N N . SER A 1 266 ? 14.193 60.595 13.150 1.00 85.06 266 SER A N 1
ATOM 2102 C CA . SER A 1 266 ? 13.278 61.355 13.997 1.00 85.06 266 SER A CA 1
ATOM 2103 C C . SER A 1 266 ? 11.890 61.430 13.347 1.00 85.06 266 SER A C 1
ATOM 2105 O O . SER A 1 266 ? 11.733 61.307 12.131 1.00 85.06 266 SER A O 1
ATOM 2107 N N . LEU A 1 267 ? 10.847 61.661 14.152 1.00 81.19 267 LEU A N 1
ATOM 2108 C CA . LEU A 1 267 ? 9.501 61.868 13.608 1.00 81.19 267 LEU A CA 1
ATOM 2109 C C . LEU A 1 267 ? 9.453 63.083 12.662 1.00 81.19 267 LEU A C 1
ATOM 2111 O O . LEU A 1 267 ? 8.636 63.096 11.752 1.00 81.19 267 LEU A O 1
ATOM 2115 N N . ALA A 1 268 ? 10.313 64.089 12.855 1.00 81.69 268 ALA A N 1
ATOM 2116 C CA . ALA A 1 268 ? 10.411 65.229 11.946 1.00 81.69 268 ALA A CA 1
ATOM 2117 C C . ALA A 1 268 ? 10.963 64.803 10.575 1.00 81.69 268 ALA A C 1
ATOM 2119 O O . ALA A 1 268 ? 10.330 65.082 9.560 1.00 81.69 268 ALA A O 1
ATOM 2120 N N . ASP A 1 269 ? 12.051 64.029 10.557 1.00 84.88 269 ASP A N 1
ATOM 2121 C CA . ASP A 1 269 ? 12.685 63.557 9.318 1.00 84.88 269 ASP A CA 1
ATOM 2122 C C . ASP A 1 269 ? 11.762 62.628 8.515 1.00 84.88 269 ASP A C 1
ATOM 2124 O O . ASP A 1 269 ? 11.677 62.736 7.293 1.00 84.88 269 ASP A O 1
ATOM 2128 N N . LEU A 1 270 ? 11.008 61.749 9.191 1.00 83.75 270 LEU A N 1
ATOM 2129 C CA . LEU A 1 270 ? 10.013 60.886 8.538 1.00 83.75 270 LEU A CA 1
ATOM 2130 C C . LEU A 1 270 ? 8.863 61.691 7.926 1.00 83.75 270 LEU A C 1
ATOM 2132 O O . LEU A 1 270 ? 8.373 61.360 6.847 1.00 83.75 270 LEU A O 1
ATOM 2136 N N . LYS A 1 271 ? 8.425 62.760 8.601 1.00 81.56 271 LYS A N 1
ATOM 2137 C CA . LYS A 1 271 ? 7.381 63.660 8.095 1.00 81.56 271 LYS A CA 1
ATOM 2138 C C . LYS A 1 271 ? 7.863 64.480 6.900 1.00 81.56 271 LYS A C 1
ATOM 2140 O O . LYS A 1 271 ? 7.071 64.744 5.996 1.00 81.56 271 LYS A O 1
ATOM 2145 N N . ASP A 1 272 ? 9.136 64.862 6.883 1.00 83.12 272 ASP A N 1
ATOM 2146 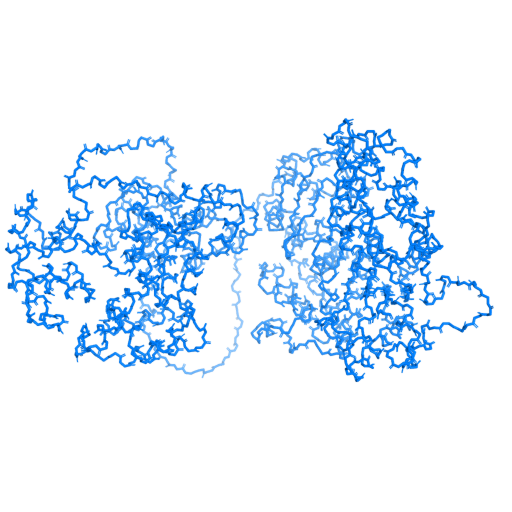C CA . ASP A 1 272 ? 9.756 65.565 5.762 1.00 83.12 272 ASP A CA 1
ATOM 2147 C C . ASP A 1 272 ? 9.953 64.639 4.555 1.00 83.12 272 ASP A C 1
ATOM 2149 O O . ASP A 1 272 ? 9.600 65.027 3.440 1.00 83.12 272 ASP A O 1
ATOM 2153 N N . LEU A 1 273 ? 10.389 63.392 4.777 1.00 84.56 273 LEU A N 1
ATOM 2154 C CA . LEU A 1 273 ? 10.457 62.351 3.747 1.00 84.56 273 LEU A CA 1
ATOM 2155 C C . LEU A 1 273 ? 9.069 62.074 3.143 1.00 84.56 273 LEU A C 1
ATOM 2157 O O . LEU A 1 273 ? 8.904 62.126 1.927 1.00 84.56 273 LEU A O 1
ATOM 2161 N N . ALA A 1 274 ? 8.045 61.882 3.981 1.00 81.75 274 ALA A N 1
ATOM 2162 C CA . ALA A 1 274 ? 6.667 61.674 3.530 1.00 81.75 274 ALA A CA 1
ATOM 2163 C C . ALA A 1 274 ? 6.105 62.873 2.744 1.00 81.75 274 ALA A C 1
ATOM 2165 O O . ALA A 1 274 ? 5.375 62.683 1.772 1.00 81.75 274 ALA A O 1
ATOM 2166 N N . ARG A 1 275 ? 6.460 64.111 3.123 1.00 83.06 275 ARG A N 1
ATOM 2167 C CA . ARG A 1 275 ? 6.067 65.323 2.385 1.00 83.06 275 ARG A CA 1
ATOM 2168 C C . ARG A 1 275 ? 6.770 65.417 1.031 1.00 83.06 275 ARG A C 1
ATOM 2170 O O . ARG A 1 275 ? 6.133 65.821 0.062 1.00 83.06 275 ARG A O 1
ATOM 2177 N N . GLY A 1 276 ? 8.044 65.025 0.959 1.00 79.62 276 GLY A N 1
ATOM 2178 C CA . GLY A 1 276 ? 8.800 64.928 -0.293 1.00 79.62 276 GLY A CA 1
ATOM 2179 C C . GLY A 1 276 ? 8.210 63.914 -1.279 1.00 79.62 276 GLY A C 1
ATOM 2180 O O . GLY A 1 276 ? 8.290 64.125 -2.483 1.00 79.62 276 GLY A O 1
ATOM 2181 N N . LEU A 1 277 ? 7.548 62.875 -0.762 1.00 80.56 277 LEU A N 1
ATOM 2182 C CA . LEU A 1 277 ? 6.858 61.828 -1.529 1.00 80.56 277 LEU A CA 1
ATOM 2183 C C . LEU A 1 277 ? 5.362 62.121 -1.775 1.00 80.56 277 LEU A C 1
ATOM 2185 O O . LEU A 1 277 ? 4.650 61.287 -2.324 1.00 80.56 277 LEU A O 1
ATOM 2189 N N . GLY A 1 278 ? 4.852 63.289 -1.358 1.00 75.62 278 GLY A N 1
ATOM 2190 C CA . GLY A 1 278 ? 3.452 63.686 -1.576 1.00 75.62 278 GLY A CA 1
ATOM 2191 C C . GLY A 1 278 ? 2.414 62.969 -0.698 1.00 75.62 278 GLY A C 1
ATOM 2192 O O . GLY A 1 278 ? 1.234 62.945 -1.041 1.00 75.62 278 GLY A O 1
ATOM 2193 N N . MET A 1 279 ? 2.816 62.388 0.437 1.00 78.94 279 MET A N 1
ATOM 2194 C CA . MET A 1 279 ? 1.945 61.585 1.307 1.00 78.94 279 MET A CA 1
ATOM 2195 C C . MET A 1 279 ? 1.320 62.390 2.464 1.00 78.94 279 MET A C 1
ATOM 2197 O O . MET A 1 279 ? 1.823 63.433 2.881 1.00 78.94 279 MET A O 1
ATOM 2201 N N . GLN A 1 280 ? 0.229 61.879 3.046 1.00 71.06 280 GLN A N 1
ATOM 2202 C CA . GLN A 1 280 ? -0.396 62.444 4.253 1.00 71.06 280 GLN A CA 1
ATOM 2203 C C . GLN A 1 280 ? 0.433 62.161 5.525 1.00 71.06 280 GLN A C 1
ATOM 2205 O O . GLN A 1 280 ? 0.819 61.024 5.797 1.00 71.06 280 GLN A O 1
ATOM 2210 N N . VAL A 1 281 ? 0.633 63.202 6.342 1.00 73.88 281 VAL A N 1
ATOM 2211 C CA . VAL A 1 281 ? 1.685 63.288 7.381 1.00 73.88 281 VAL A CA 1
ATOM 2212 C C . VAL A 1 281 ? 1.139 63.198 8.828 1.00 73.88 281 VAL A C 1
ATOM 2214 O O . VAL A 1 281 ? 1.892 63.270 9.800 1.00 73.88 281 VAL A O 1
ATOM 2217 N N . SER A 1 282 ? -0.179 63.054 9.007 1.00 59.72 282 SER A N 1
ATOM 2218 C CA . SER A 1 282 ? -0.874 63.099 10.311 1.00 59.72 282 SER A CA 1
ATOM 2219 C C . SER A 1 282 ? -0.790 61.811 11.145 1.00 59.72 282 SER A C 1
ATOM 2221 O O . SER A 1 282 ? -1.509 61.682 12.130 1.00 59.72 282 SER A O 1
ATOM 2223 N N . LEU A 1 283 ? 0.061 60.865 10.754 1.00 67.12 283 LEU A N 1
ATOM 2224 C CA . LEU A 1 283 ? 0.125 59.523 11.329 1.00 67.12 283 LEU A CA 1
ATOM 2225 C C . LEU A 1 283 ? 1.121 59.411 12.492 1.00 67.12 283 LEU A C 1
ATOM 2227 O O . LEU A 1 283 ? 2.042 60.226 12.637 1.00 67.12 283 LEU A O 1
ATOM 2231 N N . VAL A 1 284 ? 0.946 58.368 13.308 1.00 76.56 284 VAL A N 1
ATOM 2232 C CA . VAL A 1 284 ? 1.909 57.974 14.350 1.00 76.56 284 VAL A CA 1
ATOM 2233 C C . VAL A 1 284 ? 3.188 57.440 13.685 1.00 76.56 284 VAL A C 1
ATOM 2235 O O . VAL A 1 284 ? 3.151 56.961 12.555 1.00 76.56 284 VAL A O 1
ATOM 2238 N N . LYS A 1 285 ? 4.346 57.515 14.365 1.00 76.62 285 LYS A N 1
ATOM 2239 C CA . LYS A 1 285 ? 5.661 57.152 13.793 1.00 76.62 285 LYS A CA 1
ATOM 2240 C C . LYS A 1 285 ? 5.660 55.782 13.088 1.00 76.62 285 LYS A C 1
ATOM 2242 O O . LYS A 1 285 ? 6.105 55.704 11.951 1.00 76.62 285 LYS A O 1
ATOM 2247 N N . ALA A 1 286 ? 5.123 54.742 13.727 1.00 72.06 286 ALA A N 1
ATOM 2248 C CA . ALA A 1 286 ? 5.073 53.385 13.169 1.00 72.06 286 ALA A CA 1
ATOM 2249 C C . ALA A 1 286 ? 4.186 53.273 11.909 1.00 72.06 286 ALA A C 1
ATOM 2251 O O . ALA A 1 286 ? 4.547 52.614 10.934 1.00 72.06 286 ALA A O 1
ATOM 2252 N N . GLU A 1 287 ? 3.045 53.966 11.894 1.00 72.94 287 GLU A N 1
ATOM 2253 C CA . GLU A 1 287 ? 2.140 54.015 10.738 1.00 72.94 287 GLU A CA 1
ATOM 2254 C C . GLU A 1 287 ? 2.759 54.791 9.571 1.00 72.94 287 GLU A C 1
ATOM 2256 O O . GLU A 1 287 ? 2.588 54.419 8.412 1.00 72.94 287 GLU A O 1
ATOM 2261 N N . LEU A 1 288 ? 3.518 55.849 9.869 1.00 78.75 288 LEU A N 1
ATOM 2262 C CA . LEU A 1 288 ? 4.222 56.640 8.866 1.00 78.75 288 LEU A CA 1
ATOM 2263 C C . LEU A 1 288 ? 5.353 55.840 8.205 1.00 78.75 288 LEU A C 1
ATOM 2265 O O . LEU A 1 288 ? 5.471 55.871 6.983 1.00 78.75 288 LEU A O 1
ATOM 2269 N N . VAL A 1 289 ? 6.134 55.088 8.991 1.00 81.12 289 VAL A N 1
ATOM 2270 C CA . VAL A 1 289 ? 7.145 54.144 8.477 1.00 81.12 289 VAL A CA 1
ATOM 2271 C C . VAL A 1 289 ? 6.491 53.119 7.550 1.00 81.12 289 VAL A C 1
ATOM 2273 O O . VAL A 1 289 ? 6.928 52.955 6.413 1.00 81.12 289 VAL A O 1
ATOM 2276 N N . SER A 1 290 ? 5.390 52.510 7.996 1.00 77.44 290 SER A N 1
ATOM 2277 C CA . SER A 1 290 ? 4.642 51.526 7.203 1.00 77.44 290 SER A CA 1
ATOM 2278 C C . SER A 1 290 ? 4.135 52.114 5.880 1.00 77.44 290 SER A C 1
ATOM 2280 O O . SER A 1 290 ? 4.229 51.470 4.839 1.00 77.44 290 SER A O 1
ATOM 2282 N N . ARG A 1 291 ? 3.639 53.360 5.890 1.00 78.50 291 ARG A N 1
ATOM 2283 C CA . ARG A 1 291 ? 3.122 54.036 4.689 1.00 78.50 291 ARG A CA 1
ATOM 2284 C C . ARG A 1 291 ? 4.224 54.401 3.695 1.00 78.50 291 ARG A C 1
ATOM 2286 O O . ARG A 1 291 ? 4.006 54.289 2.495 1.00 78.50 291 ARG A O 1
ATOM 2293 N N . ILE A 1 292 ? 5.393 54.819 4.186 1.00 81.88 292 ILE A N 1
ATOM 2294 C CA . ILE A 1 292 ? 6.560 55.104 3.340 1.00 81.88 292 ILE A CA 1
ATOM 2295 C C . ILE A 1 292 ? 7.033 53.818 2.661 1.00 81.88 292 ILE A C 1
ATOM 2297 O O . ILE A 1 292 ? 7.254 53.827 1.459 1.00 81.88 292 ILE A O 1
ATOM 2301 N N . ILE A 1 293 ? 7.134 52.706 3.393 1.00 82.31 293 ILE A N 1
ATOM 2302 C CA . ILE A 1 293 ? 7.500 51.407 2.808 1.00 82.31 293 ILE A CA 1
ATOM 2303 C C . ILE A 1 293 ? 6.483 51.002 1.732 1.00 82.31 293 ILE A C 1
ATOM 2305 O O . ILE A 1 293 ? 6.879 50.705 0.609 1.00 82.31 293 ILE A O 1
ATOM 2309 N N . ALA A 1 294 ? 5.181 51.094 2.025 1.00 77.31 294 ALA A N 1
ATOM 2310 C CA . ALA A 1 294 ? 4.124 50.774 1.064 1.00 77.31 294 ALA A CA 1
ATOM 2311 C C . ALA A 1 294 ? 4.179 51.630 -0.219 1.00 77.31 294 ALA A C 1
ATOM 2313 O O . ALA A 1 294 ? 3.863 51.133 -1.294 1.00 77.31 294 ALA A O 1
ATOM 2314 N N . HIS A 1 295 ? 4.614 52.894 -0.131 1.00 81.06 295 HIS A N 1
ATOM 2315 C CA . HIS A 1 295 ? 4.792 53.767 -1.299 1.00 81.06 295 HIS A CA 1
ATOM 2316 C C . HIS A 1 295 ? 5.827 53.244 -2.295 1.00 81.06 295 HIS A C 1
ATOM 2318 O O . HIS A 1 295 ? 5.643 53.374 -3.500 1.00 81.06 295 HIS A O 1
ATOM 2324 N N . PHE A 1 296 ? 6.936 52.705 -1.784 1.00 79.25 296 PHE A N 1
ATOM 2325 C CA . PHE A 1 296 ? 8.012 52.173 -2.616 1.00 79.25 296 PHE A CA 1
ATOM 2326 C C . PHE A 1 296 ? 7.743 50.732 -3.057 1.00 79.25 296 PHE A C 1
ATOM 2328 O O . PHE A 1 296 ? 8.241 50.334 -4.102 1.00 79.25 296 PHE A O 1
ATOM 2335 N N . ASP A 1 297 ? 6.951 49.971 -2.297 1.00 74.81 297 ASP A N 1
ATOM 2336 C CA . ASP A 1 297 ? 6.516 48.623 -2.684 1.00 74.81 297 ASP A CA 1
ATOM 2337 C C . ASP A 1 297 ? 5.480 48.678 -3.824 1.00 74.81 297 ASP A C 1
ATOM 2339 O O . ASP A 1 297 ? 5.496 47.836 -4.720 1.00 74.81 297 ASP A O 1
ATOM 2343 N N . HIS A 1 298 ? 4.583 49.677 -3.816 1.00 66.94 298 HIS A N 1
ATOM 2344 C CA . HIS A 1 298 ? 3.544 49.902 -4.833 1.00 66.94 298 HIS A CA 1
ATOM 2345 C C . HIS A 1 298 ? 3.566 51.374 -5.301 1.00 66.94 298 HIS A C 1
ATOM 2347 O O . HIS A 1 298 ? 2.831 52.206 -4.754 1.00 66.94 298 HIS A O 1
ATOM 2353 N N . PRO A 1 299 ? 4.419 51.737 -6.282 1.00 56.34 299 PRO A N 1
ATOM 2354 C CA . PRO A 1 299 ? 4.478 53.104 -6.788 1.00 56.34 299 PRO A CA 1
ATOM 2355 C C . PRO A 1 299 ? 3.125 53.503 -7.407 1.00 56.34 299 PRO A C 1
ATOM 2357 O O . PRO A 1 299 ? 2.528 52.702 -8.125 1.00 56.34 299 PRO A O 1
ATOM 2360 N N . PRO A 1 300 ? 2.610 54.719 -7.139 1.00 45.66 300 PRO A N 1
ATOM 2361 C CA . PRO A 1 300 ? 1.289 55.131 -7.597 1.00 45.66 300 PRO A CA 1
ATOM 2362 C C . PRO A 1 300 ? 1.283 55.382 -9.111 1.00 45.66 300 PRO A C 1
ATOM 2364 O O . PRO A 1 300 ? 1.519 56.500 -9.562 1.00 45.66 300 PRO A O 1
ATOM 2367 N N . GLU A 1 301 ? 0.961 54.357 -9.892 1.00 34.19 301 GLU A N 1
ATOM 2368 C CA . GLU A 1 301 ? 0.423 54.503 -11.242 1.00 34.19 301 GLU A CA 1
ATOM 2369 C C . GLU A 1 301 ? -0.933 53.788 -11.306 1.00 34.19 301 GLU A C 1
ATOM 2371 O O . GLU A 1 301 ? -1.039 52.598 -11.041 1.00 34.19 301 GLU A O 1
ATOM 2376 N N . HIS A 1 302 ? -1.953 54.584 -11.635 1.00 33.97 302 HIS A N 1
ATOM 2377 C CA . HIS A 1 302 ? -3.351 54.238 -11.893 1.00 33.97 302 HIS A CA 1
ATOM 2378 C C . HIS A 1 302 ? -4.198 53.710 -10.723 1.00 33.97 302 HIS A C 1
ATOM 2380 O O . HIS A 1 302 ? -4.192 52.548 -10.340 1.00 33.97 302 HIS A O 1
ATOM 2386 N N . THR A 1 303 ? -5.036 54.627 -10.227 1.00 37.09 303 THR A N 1
ATOM 2387 C CA . THR A 1 303 ? -6.430 54.379 -9.847 1.00 37.09 303 THR A CA 1
ATOM 2388 C C . THR A 1 303 ? -7.136 53.627 -10.979 1.00 37.09 303 THR A C 1
ATOM 2390 O O . THR A 1 303 ? -7.851 54.224 -11.780 1.00 37.09 303 THR A O 1
ATOM 2393 N N . ASP A 1 304 ? -6.927 52.322 -11.060 1.00 28.02 304 ASP A N 1
ATOM 2394 C CA . ASP A 1 304 ? -7.993 51.446 -11.508 1.00 28.02 304 ASP A CA 1
ATOM 2395 C C . ASP A 1 304 ? -8.848 51.177 -10.279 1.00 28.02 304 ASP A C 1
ATOM 2397 O O . ASP A 1 304 ? -8.344 50.989 -9.169 1.00 28.02 304 ASP A O 1
ATOM 2401 N N . ALA A 1 305 ? -10.148 51.371 -10.475 1.00 30.86 305 ALA A N 1
ATOM 2402 C CA . ALA A 1 305 ? -11.164 51.279 -9.452 1.00 30.86 305 ALA A CA 1
ATOM 2403 C C . ALA A 1 305 ? -10.907 50.059 -8.565 1.00 30.86 305 ALA A C 1
ATOM 2405 O O . ALA A 1 305 ? -10.523 49.003 -9.065 1.00 30.86 305 ALA A O 1
ATOM 2406 N N . GLU A 1 306 ? -11.151 50.204 -7.262 1.00 29.56 306 GLU A N 1
ATOM 2407 C CA . GLU A 1 306 ? -11.565 49.059 -6.462 1.00 29.56 306 GLU A CA 1
ATOM 2408 C C . GLU A 1 306 ? -12.672 48.382 -7.278 1.00 29.56 306 GLU A C 1
ATOM 2410 O O . GLU A 1 306 ? -13.784 48.903 -7.382 1.00 29.56 306 GLU A O 1
ATOM 2415 N N . GLU A 1 307 ? -12.336 47.298 -7.980 1.00 27.64 307 GLU A N 1
ATOM 2416 C CA . GLU A 1 307 ? -13.334 46.377 -8.473 1.00 27.64 307 GLU A CA 1
ATOM 2417 C C . GLU A 1 307 ? -13.979 45.868 -7.193 1.00 27.64 307 GLU A C 1
ATOM 2419 O O . GLU A 1 307 ? -13.453 44.995 -6.502 1.00 27.64 307 GLU A O 1
ATOM 2424 N N . GLU A 1 308 ? -15.093 46.504 -6.823 1.00 29.61 308 GLU A N 1
ATOM 2425 C CA . GLU A 1 308 ? -16.133 45.859 -6.053 1.00 29.61 308 GLU A CA 1
ATOM 2426 C C . GLU A 1 308 ? -16.410 44.562 -6.805 1.00 29.61 308 GLU A C 1
ATOM 2428 O O . GLU A 1 308 ? -17.136 44.532 -7.803 1.00 29.61 308 GLU A O 1
ATOM 2433 N N . VAL A 1 309 ? -15.749 43.490 -6.372 1.00 29.53 309 VAL A N 1
ATOM 2434 C CA . VAL A 1 309 ? -16.133 42.143 -6.736 1.00 29.53 309 VAL A CA 1
ATOM 2435 C C . VAL A 1 309 ? -17.545 42.030 -6.196 1.00 29.53 309 VAL A C 1
ATOM 2437 O O . VAL A 1 309 ? -17.757 41.838 -4.999 1.00 29.53 309 VAL A O 1
ATOM 2440 N N . VAL A 1 310 ? -18.521 42.231 -7.079 1.00 32.91 310 VAL A N 1
ATOM 2441 C CA . VAL A 1 310 ? -19.901 41.840 -6.843 1.00 32.91 310 VAL A CA 1
ATOM 2442 C C . VAL A 1 310 ? -19.854 40.321 -6.768 1.00 32.91 310 VAL A C 1
ATOM 2444 O O . VAL A 1 310 ? -20.018 39.625 -7.766 1.00 32.91 310 VAL A O 1
ATOM 2447 N N . GLN A 1 311 ? -19.517 39.809 -5.586 1.00 35.47 311 GLN A N 1
ATOM 2448 C CA . GLN A 1 311 ? -19.761 38.423 -5.250 1.00 35.47 311 GLN A CA 1
ATOM 2449 C C . GLN A 1 311 ? -21.272 38.244 -5.371 1.00 35.47 311 GLN A C 1
ATOM 2451 O O . GLN A 1 311 ? -22.045 39.023 -4.802 1.00 35.47 311 GLN A O 1
ATOM 2456 N N . GLU A 1 312 ? -21.699 37.269 -6.176 1.00 33.84 312 GLU A N 1
ATOM 2457 C CA . GLU A 1 312 ? -23.063 36.762 -6.088 1.00 33.84 312 GLU A CA 1
ATOM 2458 C C . GLU A 1 312 ? -23.339 36.521 -4.604 1.00 33.84 312 GLU A C 1
ATOM 2460 O O . GLU A 1 312 ? -22.553 35.854 -3.933 1.00 33.84 312 GLU A O 1
ATOM 2465 N N . VAL A 1 313 ? -24.386 37.158 -4.077 1.00 36.50 313 VAL A N 1
ATOM 2466 C CA . VAL A 1 313 ? -24.759 37.034 -2.668 1.00 36.50 313 VAL A CA 1
ATOM 2467 C C . VAL A 1 313 ? -25.225 35.595 -2.461 1.00 36.50 313 VAL A C 1
ATOM 2469 O O . VAL A 1 313 ? -26.411 35.294 -2.587 1.00 36.50 313 VAL A O 1
ATOM 2472 N N . GLU A 1 314 ? -24.288 34.686 -2.194 1.00 46.75 314 GLU A N 1
ATOM 2473 C CA . GLU A 1 314 ? -24.597 33.462 -1.475 1.00 46.75 314 GLU A CA 1
ATOM 2474 C C . GLU A 1 314 ? -25.179 33.906 -0.133 1.00 46.75 314 GLU A C 1
ATOM 2476 O O . GLU A 1 314 ? -24.575 34.706 0.585 1.00 46.75 314 GLU A O 1
ATOM 2481 N N . GLU A 1 315 ? -26.403 33.464 0.169 1.00 54.25 315 GLU A N 1
ATOM 2482 C CA . GLU A 1 315 ? -27.028 33.750 1.456 1.00 54.25 315 GLU A CA 1
ATOM 2483 C C . GLU A 1 315 ? -26.111 33.238 2.566 1.00 54.25 315 GLU A C 1
ATOM 2485 O O . GLU A 1 315 ? -25.901 32.035 2.734 1.00 54.25 315 GLU A O 1
ATOM 2490 N N . GLU A 1 316 ? -25.535 34.180 3.301 1.00 68.38 316 GLU A N 1
ATOM 2491 C CA . GLU A 1 316 ? -24.579 33.891 4.349 1.00 68.38 316 GLU A CA 1
ATOM 2492 C C . GLU A 1 316 ? -25.249 33.038 5.438 1.00 68.38 316 GLU A C 1
ATOM 2494 O O . GLU A 1 316 ? -26.320 33.408 5.939 1.00 68.38 316 GLU A O 1
ATOM 2499 N N . PRO A 1 317 ? -24.674 31.877 5.804 1.00 70.81 317 PRO A N 1
ATOM 2500 C CA . PRO A 1 317 ? -25.327 30.990 6.750 1.00 70.81 317 PRO A CA 1
ATOM 2501 C C . PRO A 1 317 ? -25.486 31.682 8.113 1.00 70.81 317 PRO A C 1
ATOM 2503 O O . PRO A 1 317 ? -24.592 32.410 8.551 1.00 70.81 317 PRO A O 1
ATOM 2506 N N . PRO A 1 318 ? -26.611 31.466 8.819 1.00 72.88 318 PRO A N 1
ATOM 2507 C CA . PRO A 1 318 ? -26.844 32.111 10.103 1.00 72.88 318 PRO A CA 1
ATOM 2508 C C . PRO A 1 318 ? -25.791 31.668 11.123 1.00 72.88 318 PRO A C 1
ATOM 2510 O O . PRO A 1 318 ? -25.466 30.481 11.217 1.00 72.88 318 PRO A O 1
ATOM 2513 N N . ARG A 1 319 ? -25.297 32.621 11.921 1.00 78.62 319 ARG A N 1
ATOM 2514 C CA . ARG A 1 319 ? -24.402 32.329 13.047 1.00 78.62 319 ARG A CA 1
ATOM 2515 C C . ARG A 1 319 ? -25.081 31.391 14.042 1.00 78.62 319 ARG A C 1
ATOM 2517 O O . ARG A 1 319 ? -26.228 31.614 14.431 1.00 78.62 319 ARG A O 1
ATOM 2524 N N . LYS A 1 320 ? -24.363 30.349 14.447 1.00 75.81 320 LYS A N 1
ATOM 2525 C CA . LYS A 1 320 ? -24.749 29.383 15.481 1.00 75.81 320 LYS A CA 1
ATOM 2526 C C . LYS A 1 320 ? -24.206 29.793 16.855 1.00 75.81 320 LYS A C 1
ATOM 2528 O O . LYS A 1 320 ? -24.888 29.543 17.843 1.00 75.81 320 LYS A O 1
ATOM 2533 N N . LEU A 1 321 ? -23.034 30.433 16.914 1.00 78.88 321 LEU A N 1
ATOM 2534 C CA . LEU A 1 321 ? -22.387 30.908 18.146 1.00 78.88 321 LEU A CA 1
ATOM 2535 C C . LEU A 1 321 ? -22.785 32.346 18.520 1.00 78.88 321 LEU A C 1
ATOM 2537 O O . LEU A 1 321 ? -22.893 33.228 17.661 1.00 78.88 321 LEU A O 1
ATOM 2541 N N . GLY A 1 322 ? -22.939 32.609 19.822 1.00 79.75 322 GLY A N 1
ATOM 2542 C CA . GLY A 1 322 ? -23.062 33.968 20.358 1.00 79.75 322 GLY A CA 1
ATOM 2543 C C . GLY A 1 322 ? -21.751 34.765 20.249 1.00 79.75 322 GLY A C 1
ATOM 2544 O O . GLY A 1 322 ? -20.668 34.193 20.150 1.00 79.75 322 GLY A O 1
ATOM 2545 N N . ALA A 1 323 ? -21.819 36.102 20.299 1.00 78.00 323 ALA A N 1
ATOM 2546 C CA . ALA A 1 323 ? -20.634 36.964 20.161 1.00 78.00 323 ALA A CA 1
ATOM 2547 C C . ALA A 1 323 ? -19.548 36.692 21.226 1.00 78.00 323 ALA A C 1
ATOM 2549 O O . ALA A 1 323 ? -18.360 36.719 20.907 1.00 78.00 323 ALA A O 1
ATOM 2550 N N . GLU A 1 324 ? -19.946 36.392 22.467 1.00 76.12 324 GLU A N 1
ATOM 2551 C CA . GLU A 1 324 ? -19.020 36.055 23.559 1.00 76.12 324 GLU A CA 1
ATOM 2552 C C . GLU A 1 324 ? -18.394 34.661 23.383 1.00 76.12 324 GLU A C 1
ATOM 2554 O O . GLU A 1 324 ? -17.189 34.498 23.567 1.00 76.12 324 GLU A O 1
ATOM 2559 N N . GLU A 1 325 ? -19.175 33.673 22.937 1.00 77.31 325 GLU A N 1
ATOM 2560 C CA . GLU A 1 325 ? -18.700 32.308 22.660 1.00 77.31 325 GLU A CA 1
ATOM 2561 C C . GLU A 1 325 ? -17.708 32.291 21.491 1.00 77.31 325 GLU A C 1
ATOM 2563 O O . GLU A 1 325 ? -16.647 31.668 21.568 1.00 77.31 325 GLU A O 1
ATOM 2568 N N . LEU A 1 326 ? -18.011 33.040 20.425 1.00 82.50 326 LEU A N 1
ATOM 2569 C CA . LEU A 1 326 ? -17.132 33.197 19.271 1.00 82.50 326 LEU A CA 1
ATOM 2570 C C . LEU A 1 326 ? -15.831 33.916 19.650 1.00 82.50 326 LEU A C 1
ATOM 2572 O O . LEU A 1 326 ? -14.756 33.516 19.200 1.00 82.50 326 LEU A O 1
ATOM 2576 N N . TYR A 1 327 ? -15.904 34.944 20.502 1.00 86.38 327 TYR A N 1
ATOM 2577 C CA . TYR A 1 327 ? -14.716 35.621 21.025 1.00 86.38 327 TYR A CA 1
ATOM 2578 C C . TYR A 1 327 ? -13.842 34.655 21.840 1.00 86.38 327 TYR A C 1
ATOM 2580 O O . TYR A 1 327 ? -12.628 34.587 21.623 1.00 86.38 327 TYR A O 1
ATOM 2588 N N . GLY A 1 328 ? -14.456 33.862 22.725 1.00 78.75 328 GLY A N 1
ATOM 2589 C CA . GLY A 1 328 ? -13.784 32.819 23.503 1.00 78.75 328 GLY A CA 1
ATOM 2590 C C . GLY A 1 328 ? -13.095 31.784 22.612 1.00 78.75 328 GLY A C 1
ATOM 2591 O O . GLY A 1 328 ? -11.908 31.507 22.790 1.00 78.75 328 GLY A O 1
ATOM 2592 N N . LEU A 1 329 ? -13.779 31.289 21.580 1.00 81.31 329 LEU A N 1
ATOM 2593 C CA . LEU A 1 329 ? -13.220 30.338 20.620 1.00 81.31 329 LEU A CA 1
ATOM 2594 C C . LEU A 1 329 ? -12.044 30.936 19.832 1.00 81.31 329 LEU A C 1
ATOM 2596 O O . LEU A 1 329 ? -10.956 30.358 19.818 1.00 81.31 329 LEU A O 1
ATOM 2600 N N . LEU A 1 330 ? -12.212 32.121 19.237 1.00 84.31 330 LEU A N 1
ATOM 2601 C CA . LEU A 1 330 ? -11.164 32.815 18.474 1.00 84.31 330 LEU A CA 1
ATOM 2602 C C . LEU A 1 330 ? -9.954 33.202 19.340 1.00 84.31 330 LEU A C 1
ATOM 2604 O O . LEU A 1 330 ? -8.836 33.327 18.833 1.00 84.31 330 LEU A O 1
ATOM 2608 N N . SER A 1 331 ? -10.129 33.337 20.657 1.00 81.94 331 SER A N 1
ATOM 2609 C CA . SER A 1 331 ? -9.018 33.570 21.583 1.00 81.94 331 SER A CA 1
ATOM 2610 C C . SER A 1 331 ? -8.025 32.397 21.632 1.00 81.94 331 SER A C 1
ATOM 2612 O O . SER A 1 331 ? -6.824 32.619 21.823 1.00 81.94 331 SER A O 1
ATOM 2614 N N . THR A 1 332 ? -8.474 31.167 21.352 1.00 79.62 332 THR A N 1
ATOM 2615 C CA . THR A 1 332 ? -7.618 29.966 21.298 1.00 79.62 332 THR A CA 1
ATOM 2616 C C . THR A 1 332 ? -6.743 29.908 20.036 1.00 79.62 332 THR A C 1
ATOM 2618 O O . THR A 1 332 ? -5.732 29.192 19.994 1.00 79.62 332 THR A O 1
ATOM 2621 N N . PHE A 1 333 ? -7.082 30.702 19.012 1.00 80.56 333 PHE A N 1
ATOM 2622 C CA . PHE A 1 333 ? -6.389 30.728 17.729 1.00 80.56 333 PHE A CA 1
ATOM 2623 C C . PHE A 1 333 ? -5.072 31.502 17.861 1.00 80.56 333 PHE A C 1
ATOM 2625 O O . PHE A 1 333 ? -4.913 32.418 18.678 1.00 80.56 333 PHE A O 1
ATOM 2632 N N . SER A 1 334 ? -4.082 31.135 17.047 1.00 77.88 334 SER A N 1
ATOM 2633 C CA . SER A 1 334 ? -2.829 31.888 16.986 1.00 77.88 334 SER A CA 1
ATOM 2634 C C . SER A 1 334 ? -3.057 33.240 16.299 1.00 77.88 334 SER A C 1
ATOM 2636 O O . SER A 1 334 ? -3.930 33.383 15.443 1.00 77.88 334 SER A O 1
ATOM 2638 N N . GLY A 1 335 ? -2.238 34.245 16.627 1.00 71.25 335 GLY A N 1
ATOM 2639 C CA . GLY A 1 335 ? -2.311 35.555 15.966 1.00 71.25 335 GLY A CA 1
ATOM 2640 C C . GLY A 1 335 ? -2.097 35.491 14.446 1.00 71.25 335 GLY A C 1
ATOM 2641 O O . GLY A 1 335 ? -2.537 36.395 13.735 1.00 71.25 335 GLY A O 1
ATOM 2642 N N . ASN A 1 336 ? -1.458 34.420 13.958 1.00 68.25 336 ASN A N 1
ATOM 2643 C CA . ASN A 1 336 ? -1.234 34.157 12.541 1.00 68.25 336 ASN A CA 1
ATOM 2644 C C . ASN A 1 336 ? -2.488 33.611 11.847 1.00 68.25 336 ASN A C 1
ATOM 2646 O O . ASN A 1 336 ? -2.808 34.108 10.775 1.00 68.25 336 ASN A O 1
ATOM 2650 N N . LEU A 1 337 ? -3.224 32.683 12.472 1.00 75.12 337 LEU A N 1
ATOM 2651 C CA . LEU A 1 337 ? -4.489 32.163 11.930 1.00 75.12 337 LEU A CA 1
ATOM 2652 C C . LEU A 1 337 ? -5.553 33.266 11.850 1.00 75.12 337 LEU A C 1
ATOM 2654 O O . LEU A 1 337 ? -6.229 33.405 10.839 1.00 75.12 337 LEU A O 1
ATOM 2658 N N . LEU A 1 338 ? -5.634 34.123 12.874 1.00 78.25 338 LEU A N 1
ATOM 2659 C CA . LEU A 1 338 ? -6.539 35.280 12.869 1.00 78.25 338 LEU A CA 1
ATOM 2660 C C . LEU A 1 338 ? -6.195 36.276 11.753 1.00 78.25 338 LEU A C 1
ATOM 2662 O O . LEU A 1 338 ? -7.079 36.872 11.147 1.00 78.25 338 LEU A O 1
ATOM 2666 N N . TYR A 1 339 ? -4.902 36.459 11.476 1.00 73.69 339 TYR A N 1
ATOM 2667 C CA . TYR A 1 339 ? -4.444 37.300 10.373 1.00 73.69 339 TYR A CA 1
ATOM 2668 C C . TYR A 1 339 ? -4.809 36.697 9.009 1.00 73.69 339 TYR A C 1
ATOM 2670 O O . TYR A 1 339 ? -5.239 37.436 8.129 1.00 73.69 339 TYR A O 1
ATOM 2678 N N . GLU A 1 340 ? -4.654 35.380 8.836 1.00 69.06 340 GLU A N 1
ATOM 2679 C CA . GLU A 1 340 ? -5.028 34.661 7.608 1.00 69.06 340 GLU A CA 1
ATOM 2680 C C . GLU A 1 340 ? -6.533 34.749 7.342 1.00 69.06 340 GLU A C 1
ATOM 2682 O O . GLU A 1 340 ? -6.930 35.085 6.232 1.00 69.06 340 GLU A O 1
ATOM 2687 N N . MET A 1 341 ? -7.362 34.561 8.372 1.00 76.50 341 MET A N 1
ATOM 2688 C CA . MET A 1 341 ? -8.814 34.719 8.261 1.00 76.50 341 MET A CA 1
ATOM 2689 C C . MET A 1 341 ? -9.208 36.140 7.851 1.00 76.50 341 MET A C 1
ATOM 2691 O O . MET A 1 341 ? -9.999 36.319 6.932 1.00 76.50 341 MET A O 1
ATOM 2695 N N . LEU A 1 342 ? -8.633 37.163 8.496 1.00 74.38 342 LEU A N 1
ATOM 2696 C CA . LEU A 1 342 ? -8.884 38.558 8.124 1.00 74.38 342 LEU A CA 1
ATOM 2697 C C . LEU A 1 342 ? -8.442 38.845 6.683 1.00 74.38 342 LEU A C 1
ATOM 2699 O O . LEU A 1 342 ? -9.143 39.550 5.967 1.00 74.38 342 LEU A O 1
ATOM 2703 N N . ALA A 1 343 ? -7.305 38.292 6.250 1.00 66.50 343 ALA A N 1
ATOM 2704 C CA . ALA A 1 343 ? -6.806 38.467 4.890 1.00 66.50 343 ALA A CA 1
ATOM 2705 C C . ALA A 1 343 ? -7.721 37.806 3.849 1.00 66.50 343 ALA A C 1
ATOM 2707 O O . ALA A 1 343 ? -8.061 38.449 2.860 1.00 66.50 343 ALA A O 1
ATOM 2708 N N . ALA A 1 344 ? -8.151 36.566 4.093 1.00 67.62 344 ALA A N 1
ATOM 2709 C CA . ALA A 1 344 ? -9.041 35.826 3.201 1.00 67.62 344 ALA A CA 1
ATOM 2710 C C . ALA A 1 344 ? -10.431 36.476 3.074 1.00 67.62 344 ALA A C 1
ATOM 2712 O O . ALA A 1 344 ? -11.048 36.407 2.018 1.00 67.62 344 ALA A O 1
ATOM 2713 N N . LEU A 1 345 ? -10.898 37.152 4.130 1.00 74.19 345 LEU A N 1
ATOM 2714 C CA . LEU A 1 345 ? -12.189 37.851 4.171 1.00 74.19 345 LEU A CA 1
ATOM 2715 C C . LEU A 1 345 ? -12.113 39.331 3.740 1.00 74.19 345 LEU A C 1
ATOM 2717 O O . LEU A 1 345 ? -13.107 40.049 3.841 1.00 74.19 345 LEU A O 1
ATOM 2721 N N . GLY A 1 346 ? -10.940 39.817 3.314 1.00 62.72 346 GLY A N 1
ATOM 2722 C CA . GLY A 1 346 ? -10.749 41.209 2.885 1.00 62.72 346 GLY A CA 1
ATOM 2723 C C . GLY A 1 346 ? -10.818 42.252 4.013 1.00 62.72 346 GLY A C 1
ATOM 2724 O O . GLY A 1 346 ? -11.065 43.428 3.758 1.00 62.72 346 GLY A O 1
ATOM 2725 N N . LEU A 1 347 ? -10.603 41.854 5.271 1.00 70.50 347 LEU A N 1
ATOM 2726 C CA . LEU A 1 347 ? -10.728 42.715 6.452 1.00 70.50 347 LEU A CA 1
ATOM 2727 C C . LEU A 1 347 ? -9.383 43.354 6.885 1.00 70.50 347 LEU A C 1
ATOM 2729 O O . LEU A 1 347 ? -8.309 42.784 6.663 1.00 70.50 347 LEU A O 1
ATOM 2733 N N . PRO A 1 348 ? -9.393 44.525 7.565 1.00 65.06 348 PRO A N 1
ATOM 2734 C CA . PRO A 1 348 ? -8.177 45.196 8.034 1.00 65.06 348 PRO A CA 1
ATOM 2735 C C . PRO A 1 348 ? -7.336 44.365 9.019 1.00 65.06 348 PRO A C 1
ATOM 2737 O O . PRO A 1 348 ? -7.816 43.881 10.047 1.00 65.06 348 PRO A O 1
ATOM 2740 N N . ARG A 1 349 ? -6.031 44.276 8.737 1.00 63.91 349 ARG A N 1
ATOM 2741 C CA . ARG A 1 349 ? -5.088 43.330 9.367 1.00 63.91 349 ARG A CA 1
ATOM 2742 C C . ARG A 1 349 ? -4.268 43.902 10.543 1.00 63.91 349 ARG A C 1
ATOM 2744 O O . ARG A 1 349 ? -3.495 43.181 11.176 1.00 63.91 349 ARG A O 1
ATOM 2751 N N . SER A 1 350 ? -4.394 45.199 10.829 1.00 54.94 350 SER A N 1
ATOM 2752 C CA . SER A 1 350 ? -3.573 45.934 11.808 1.00 54.94 350 SER A CA 1
ATOM 2753 C C . SER A 1 350 ? -4.046 45.756 13.260 1.00 54.94 350 SER A C 1
ATOM 2755 O O . SER A 1 350 ? -5.178 45.362 13.514 1.00 54.94 350 SER A O 1
ATOM 2757 N N . GLY A 1 351 ? -3.198 46.060 14.243 1.00 63.06 351 GLY A N 1
ATOM 2758 C CA . GLY A 1 351 ? -3.574 46.036 15.667 1.00 63.06 351 GLY A CA 1
ATOM 2759 C C . GLY A 1 351 ? -3.264 44.728 16.403 1.00 63.06 351 GLY A C 1
ATOM 2760 O O . GLY A 1 351 ? -2.670 43.797 15.843 1.00 63.06 351 GLY A O 1
ATOM 2761 N N . THR A 1 352 ? -3.625 44.708 17.688 1.00 66.56 352 THR A N 1
ATOM 2762 C CA . THR A 1 352 ? -3.355 43.622 18.642 1.00 66.56 352 THR A CA 1
ATOM 2763 C C . THR A 1 352 ? -4.225 42.389 18.368 1.00 66.56 352 THR A C 1
ATOM 2765 O O . THR A 1 352 ? -5.177 42.441 17.589 1.00 66.56 352 THR A O 1
ATOM 2768 N N . LYS A 1 353 ? -3.917 41.248 19.004 1.00 69.50 353 LYS A N 1
ATOM 2769 C CA . LYS A 1 353 ? -4.728 40.022 18.874 1.00 69.50 353 LYS A CA 1
ATOM 2770 C C . LYS A 1 353 ? -6.194 40.270 19.257 1.00 69.50 353 LYS A C 1
ATOM 2772 O O . LYS A 1 353 ? -7.072 39.794 18.550 1.00 69.50 353 LYS A O 1
ATOM 2777 N N . ALA A 1 354 ? -6.439 41.047 20.314 1.00 69.62 354 ALA A N 1
ATOM 2778 C CA . ALA A 1 354 ? -7.784 41.420 20.745 1.00 69.62 354 ALA A CA 1
ATOM 2779 C C . ALA A 1 354 ? -8.517 42.229 19.662 1.00 69.62 354 ALA A C 1
ATOM 2781 O O . ALA A 1 354 ? -9.622 41.861 19.282 1.00 69.62 354 ALA A O 1
ATOM 2782 N N . ASP A 1 355 ? -7.861 43.234 19.068 1.00 69.56 355 ASP A N 1
ATOM 2783 C CA . ASP A 1 355 ? -8.458 44.045 17.993 1.00 69.56 355 ASP A CA 1
ATOM 2784 C C . ASP A 1 355 ? -8.837 43.198 16.767 1.00 69.56 355 ASP A C 1
ATOM 2786 O O . ASP A 1 355 ? -9.854 43.438 16.121 1.00 69.56 355 ASP A O 1
ATOM 2790 N N . ARG A 1 356 ? -8.020 42.189 16.436 1.00 77.19 356 ARG A N 1
ATOM 2791 C CA . ARG A 1 356 ? -8.288 41.259 15.326 1.00 77.19 356 ARG A CA 1
ATOM 2792 C C . ARG A 1 356 ? -9.485 40.354 15.606 1.00 77.19 356 ARG A C 1
ATOM 2794 O O . ARG A 1 356 ? -10.277 40.122 14.699 1.00 77.19 356 ARG A O 1
ATOM 2801 N N . ILE A 1 357 ? -9.616 39.865 16.839 1.00 83.38 357 ILE A N 1
ATOM 2802 C CA . ILE A 1 357 ? -10.750 39.030 17.254 1.00 83.38 357 ILE A CA 1
ATOM 2803 C C . ILE A 1 357 ? -12.035 39.857 17.240 1.00 83.38 357 ILE A C 1
ATOM 2805 O O . ILE A 1 357 ? -13.009 39.425 16.630 1.00 83.38 357 ILE A O 1
ATOM 2809 N N . SER A 1 358 ? -12.024 41.063 17.819 1.00 81.50 358 SER A N 1
ATOM 2810 C CA . SER A 1 358 ? -13.199 41.943 17.830 1.00 81.50 358 SER A CA 1
ATOM 2811 C C . SER A 1 358 ? -13.705 42.233 16.419 1.00 81.50 358 SER A C 1
ATOM 2813 O O . SER A 1 358 ? -14.900 42.136 16.172 1.00 81.50 358 SER A O 1
ATOM 2815 N N . ARG A 1 359 ? -12.809 42.473 15.452 1.00 82.94 359 ARG A N 1
ATOM 2816 C CA . ARG A 1 359 ? -13.211 42.686 14.051 1.00 82.94 359 ARG A CA 1
ATOM 2817 C C . ARG A 1 359 ? -13.830 41.460 13.391 1.00 82.94 359 ARG A C 1
ATOM 2819 O O . ARG A 1 359 ? -14.732 41.621 12.581 1.00 82.94 359 ARG A O 1
ATOM 2826 N N . LEU A 1 360 ? -13.359 40.254 13.708 1.00 83.12 360 LEU A N 1
ATOM 2827 C CA . LEU A 1 360 ? -13.982 39.027 13.206 1.00 83.12 360 LEU A CA 1
ATOM 2828 C C . LEU A 1 360 ? -15.376 38.850 13.819 1.00 83.12 360 LEU A C 1
ATOM 2830 O O . LEU A 1 360 ? -16.331 38.612 13.086 1.00 83.12 360 LEU A O 1
ATOM 2834 N N . VAL A 1 361 ? -15.520 39.067 15.128 1.00 85.31 361 VAL A N 1
ATOM 2835 C CA . VAL A 1 361 ? -16.815 38.987 15.827 1.00 85.31 361 VAL A CA 1
ATOM 2836 C C . VAL A 1 361 ? -17.808 40.040 15.312 1.00 85.31 361 VAL A C 1
ATOM 2838 O O . VAL A 1 361 ? -18.990 39.738 15.165 1.00 85.31 361 VAL A O 1
ATOM 2841 N N . GLU A 1 362 ? -17.349 41.248 14.983 1.00 83.00 362 GLU A N 1
ATOM 2842 C CA . GLU A 1 362 ? -18.177 42.344 14.449 1.00 83.00 362 GLU A CA 1
ATOM 2843 C C . GLU A 1 362 ? -18.437 42.258 12.931 1.00 83.00 362 GLU A C 1
ATOM 2845 O O . GLU A 1 362 ? -19.278 42.992 12.414 1.00 83.00 362 GLU A O 1
ATOM 2850 N N . SER A 1 363 ? -17.732 41.383 12.204 1.00 84.12 363 SER A N 1
ATOM 2851 C CA . SER A 1 363 ? -17.894 41.225 10.749 1.00 84.12 363 SER A CA 1
ATOM 2852 C C . SER A 1 363 ? -19.263 40.621 10.378 1.00 84.12 363 SER A C 1
ATOM 2854 O O . SER A 1 363 ? -19.906 40.037 11.247 1.00 84.12 363 SER A O 1
ATOM 2856 N N . PRO A 1 364 ? -19.740 40.727 9.122 1.00 79.31 364 PRO A N 1
ATOM 2857 C CA . PRO A 1 364 ? -20.980 40.059 8.702 1.00 79.31 364 PRO A CA 1
ATOM 2858 C C . PRO A 1 364 ? -20.836 38.527 8.620 1.00 79.31 364 PRO A C 1
ATOM 2860 O O . PRO A 1 364 ? -21.813 37.812 8.822 1.00 79.31 364 PRO A O 1
ATOM 2863 N N . TYR A 1 365 ? -19.606 38.022 8.461 1.00 82.94 365 TYR A N 1
ATOM 2864 C CA . TYR A 1 365 ? -19.334 36.613 8.193 1.00 82.94 365 TYR A CA 1
ATOM 2865 C C . TYR A 1 365 ? -19.781 35.649 9.294 1.00 82.94 365 TYR A C 1
ATOM 2867 O O . TYR A 1 365 ? -19.673 35.933 10.492 1.00 82.94 365 TYR A O 1
ATOM 2875 N N . SER A 1 366 ? -20.268 34.475 8.890 1.00 85.12 366 SER A N 1
ATOM 2876 C CA . SER A 1 366 ? -20.546 33.370 9.813 1.00 85.12 366 SER A CA 1
ATOM 2877 C C . SER A 1 366 ? -19.250 32.703 10.283 1.00 85.12 366 SER A C 1
ATOM 2879 O O . SER A 1 366 ? -18.247 32.694 9.564 1.00 85.12 366 SER A O 1
ATOM 2881 N N . GLU A 1 367 ? -19.263 32.077 11.459 1.00 82.31 367 GLU A N 1
ATOM 2882 C CA . GLU A 1 367 ? -18.127 31.291 11.946 1.00 82.31 367 GLU A CA 1
ATOM 2883 C C . GLU A 1 367 ? -17.791 30.104 11.023 1.00 82.31 367 GLU A C 1
ATOM 2885 O O . GLU A 1 367 ? -16.627 29.728 10.902 1.00 82.31 367 GLU A O 1
ATOM 2890 N N . TYR A 1 368 ? -18.779 29.562 10.300 1.00 83.12 368 TYR A N 1
ATOM 2891 C CA . TYR A 1 368 ? -18.552 28.529 9.289 1.00 83.12 368 TYR A CA 1
ATOM 2892 C C . TYR A 1 368 ? -17.723 29.088 8.122 1.00 83.12 368 TYR A C 1
ATOM 2894 O O . TYR A 1 368 ? -16.678 28.534 7.785 1.00 83.12 368 TYR A O 1
ATOM 2902 N N . THR A 1 369 ? -18.122 30.241 7.575 1.00 80.88 369 THR A N 1
ATOM 2903 C CA . THR A 1 369 ? -17.409 30.944 6.492 1.00 80.88 369 THR A CA 1
ATOM 2904 C C . THR A 1 369 ? -15.991 31.329 6.913 1.00 80.88 369 THR A C 1
ATOM 2906 O O . THR A 1 369 ? -15.042 31.179 6.144 1.00 80.88 369 THR A O 1
ATOM 2909 N N . MET A 1 370 ? -15.839 31.778 8.160 1.00 83.12 370 MET A N 1
ATOM 2910 C CA . MET A 1 370 ? -14.560 32.104 8.789 1.00 83.12 370 MET A CA 1
ATOM 2911 C C . MET A 1 370 ? -13.621 30.896 8.875 1.00 83.12 370 MET A C 1
ATOM 2913 O O . MET A 1 370 ? -12.461 30.983 8.469 1.00 83.12 370 MET A O 1
ATOM 2917 N N . PHE A 1 371 ? -14.099 29.767 9.402 1.00 85.31 371 PHE A N 1
ATOM 2918 C CA . PHE A 1 371 ? -13.279 28.567 9.588 1.00 85.31 371 PHE A CA 1
ATOM 2919 C C . PHE A 1 371 ? -13.012 27.829 8.275 1.00 85.31 371 PHE A C 1
ATOM 2921 O O . PHE A 1 371 ? -11.983 27.160 8.156 1.00 85.31 371 PHE A O 1
ATOM 2928 N N . GLN A 1 372 ? -13.857 28.019 7.257 1.00 81.81 372 GLN A N 1
ATOM 2929 C CA . GLN A 1 372 ? -13.629 27.468 5.923 1.00 81.81 372 GLN A CA 1
ATOM 2930 C C . GLN A 1 372 ? -12.384 28.051 5.243 1.00 81.81 372 GLN A C 1
ATOM 2932 O O . GLN A 1 372 ? -11.790 27.386 4.394 1.00 81.81 372 GLN A O 1
ATOM 2937 N N . GLN A 1 373 ? -11.907 29.223 5.669 1.00 78.38 373 GLN A N 1
ATOM 2938 C CA . GLN A 1 373 ? -10.657 29.809 5.167 1.00 78.38 373 GLN A CA 1
ATOM 2939 C C . GLN A 1 373 ? -9.394 29.136 5.727 1.00 78.38 373 GLN A C 1
ATOM 2941 O O . GLN A 1 373 ? -8.295 29.365 5.229 1.00 78.38 373 GLN A O 1
ATOM 2946 N N . LEU A 1 374 ? -9.522 28.302 6.762 1.00 77.50 374 LEU A N 1
ATOM 2947 C CA . LEU A 1 374 ? -8.391 27.637 7.408 1.00 77.50 374 LEU A CA 1
ATOM 2948 C C . LEU A 1 374 ? -8.180 26.221 6.876 1.00 77.50 374 LEU A C 1
ATOM 2950 O O . LEU A 1 374 ? -9.103 25.577 6.378 1.00 77.50 374 LEU A O 1
ATOM 2954 N N . ARG A 1 375 ? -6.966 25.680 7.009 1.00 72.56 375 ARG A N 1
ATOM 2955 C CA . ARG A 1 375 ? -6.707 24.283 6.631 1.00 72.56 375 ARG A CA 1
ATOM 2956 C C . ARG A 1 375 ? -7.276 23.335 7.678 1.00 72.56 375 ARG A C 1
ATOM 2958 O O . ARG A 1 375 ? -7.245 23.613 8.879 1.00 72.56 375 ARG A O 1
ATOM 2965 N N . ARG A 1 376 ? -7.680 22.139 7.243 1.00 71.88 376 ARG A N 1
ATOM 2966 C CA . ARG A 1 376 ? -8.155 21.075 8.142 1.00 71.88 376 ARG A CA 1
ATOM 2967 C C . ARG A 1 376 ? -7.149 20.761 9.256 1.00 71.88 376 ARG A C 1
ATOM 2969 O O . ARG A 1 376 ? -7.552 20.621 10.405 1.00 71.88 376 ARG A O 1
ATOM 2976 N N . LYS A 1 377 ? -5.847 20.705 8.947 1.00 70.12 377 LYS A N 1
ATOM 2977 C CA . LYS A 1 377 ? -4.780 20.458 9.939 1.00 70.12 377 LYS A CA 1
ATOM 2978 C C . LYS A 1 377 ? -4.769 21.506 11.061 1.00 70.12 377 LYS A C 1
ATOM 2980 O O . LYS A 1 377 ? -4.570 21.147 12.221 1.00 70.12 377 LYS A O 1
ATOM 2985 N N . ASP A 1 378 ? -5.027 22.771 10.730 1.00 77.62 378 ASP A N 1
ATOM 2986 C CA . ASP A 1 378 ? -5.065 23.870 11.698 1.00 77.62 378 ASP A CA 1
ATOM 2987 C C . ASP A 1 378 ? -6.328 23.779 12.575 1.00 77.62 378 ASP A C 1
ATOM 2989 O O . ASP A 1 378 ? -6.244 23.882 13.800 1.00 77.62 378 ASP A O 1
ATOM 2993 N N . LEU A 1 379 ? -7.479 23.459 11.973 1.00 79.81 379 LEU A N 1
ATOM 2994 C CA . LEU A 1 379 ? -8.738 23.203 12.688 1.00 79.81 379 LEU A CA 1
ATOM 2995 C C . LEU A 1 379 ? -8.639 21.987 13.626 1.00 79.81 379 LEU A C 1
ATOM 2997 O O . LEU A 1 379 ? -9.109 22.029 14.762 1.00 79.81 379 LEU A O 1
ATOM 3001 N N . VAL A 1 380 ? -7.964 20.919 13.193 1.00 75.19 380 VAL A N 1
ATOM 3002 C CA . VAL A 1 380 ? -7.675 19.733 14.013 1.00 75.19 380 VAL A CA 1
ATOM 3003 C C . VAL A 1 380 ? -6.759 20.082 15.186 1.00 75.19 380 VAL A C 1
ATOM 3005 O O . VAL A 1 380 ? -6.972 19.586 16.291 1.00 75.19 380 VAL A O 1
ATOM 3008 N N . ALA A 1 381 ? -5.757 20.943 14.988 1.00 75.00 381 ALA A N 1
ATOM 3009 C CA . ALA A 1 381 ? -4.893 21.396 16.076 1.00 75.00 381 ALA A CA 1
ATOM 3010 C C . ALA A 1 381 ? -5.676 22.182 17.141 1.00 75.00 381 ALA A C 1
ATOM 3012 O O . ALA A 1 381 ? -5.407 22.023 18.332 1.00 75.00 381 ALA A O 1
ATOM 3013 N N . ILE A 1 382 ? -6.667 22.979 16.730 1.00 79.88 382 ILE A N 1
ATOM 3014 C CA . ILE A 1 382 ? -7.578 23.680 17.646 1.00 79.88 382 ILE A CA 1
ATOM 3015 C C . ILE A 1 382 ? -8.496 22.680 18.360 1.00 79.88 382 ILE A C 1
ATOM 3017 O O . ILE A 1 382 ? -8.593 22.723 19.583 1.00 79.88 382 ILE A O 1
ATOM 3021 N N . CYS A 1 383 ? -9.067 21.708 17.639 1.00 79.19 383 CYS A N 1
ATOM 3022 C CA . CYS A 1 383 ? -9.859 20.633 18.246 1.00 79.19 383 CYS A CA 1
ATOM 3023 C C . CYS A 1 383 ? -9.067 19.880 19.323 1.00 79.19 383 CYS A C 1
ATOM 3025 O O . CYS A 1 383 ? -9.589 19.654 20.407 1.00 79.19 383 CYS A O 1
ATOM 3027 N N . ARG A 1 384 ? -7.784 19.564 19.082 1.00 76.81 384 ARG A N 1
ATOM 3028 C CA . ARG A 1 384 ? -6.911 18.937 20.093 1.00 76.81 384 ARG A CA 1
ATOM 3029 C C . ARG A 1 384 ? -6.737 19.803 21.338 1.00 76.81 384 ARG A C 1
ATOM 3031 O O . ARG A 1 384 ? -6.758 19.269 22.439 1.00 76.81 384 ARG A O 1
ATOM 3038 N N . LYS A 1 385 ? -6.570 21.120 21.176 1.00 78.31 385 LYS A N 1
ATOM 3039 C CA . LYS A 1 385 ? -6.452 22.056 22.309 1.00 78.31 385 LYS A CA 1
ATOM 3040 C C . LYS A 1 385 ? -7.736 22.148 23.130 1.00 78.31 385 LYS A C 1
ATOM 3042 O O . LYS A 1 385 ? -7.658 22.360 24.329 1.00 78.31 385 LYS A O 1
ATOM 3047 N N . MET A 1 386 ? -8.886 21.977 22.486 1.00 72.50 386 MET A N 1
ATOM 3048 C CA . MET A 1 386 ? -10.205 21.988 23.125 1.00 72.50 386 MET A CA 1
ATOM 3049 C C . MET A 1 386 ? -10.687 20.592 23.550 1.00 72.50 386 MET A C 1
ATOM 3051 O O . MET A 1 386 ? -11.839 20.438 23.936 1.00 72.50 386 MET A O 1
ATOM 3055 N N . ASN A 1 387 ? -9.830 19.569 23.450 1.00 72.56 387 ASN A N 1
ATOM 3056 C CA . ASN A 1 387 ? -10.163 18.169 23.727 1.00 72.56 387 ASN A CA 1
ATOM 3057 C C . ASN A 1 387 ? -11.387 17.642 22.939 1.00 72.56 387 ASN A C 1
ATOM 3059 O O . ASN A 1 387 ? -12.154 16.809 23.419 1.00 72.56 387 ASN A O 1
ATOM 3063 N N . LEU A 1 388 ? -11.572 18.134 21.710 1.00 74.94 388 LEU A N 1
ATOM 3064 C CA . LEU A 1 388 ? -12.642 17.734 20.797 1.00 74.94 388 LEU A CA 1
ATOM 3065 C C . LEU A 1 388 ? -12.184 16.600 19.864 1.00 74.94 388 LEU A C 1
ATOM 3067 O O . LEU A 1 388 ? -11.010 16.548 19.475 1.00 74.94 388 LEU A O 1
ATOM 3071 N N . PRO A 1 389 ? -13.099 15.719 19.417 1.00 66.31 389 PRO A N 1
ATOM 3072 C CA . PRO A 1 389 ? -12.760 14.657 18.478 1.00 66.31 389 PRO A CA 1
ATOM 3073 C C . PRO A 1 389 ? -12.239 15.193 17.135 1.00 66.31 389 PRO A C 1
ATOM 3075 O O . PRO A 1 389 ? -12.783 16.148 16.581 1.00 66.31 389 PRO A O 1
ATOM 3078 N N . ILE A 1 390 ? -11.197 14.553 16.589 1.00 68.69 390 ILE A N 1
ATOM 3079 C CA . ILE A 1 390 ? -10.402 15.050 15.442 1.00 68.69 390 ILE A CA 1
ATOM 3080 C C . ILE A 1 390 ? -10.652 14.325 14.106 1.00 68.69 390 ILE A C 1
ATOM 3082 O O . ILE A 1 390 ? -9.949 14.564 13.118 1.00 68.69 390 ILE A O 1
ATOM 3086 N N . TYR A 1 391 ? -11.615 13.405 14.064 1.00 54.19 391 TYR A N 1
ATOM 3087 C CA . TYR A 1 391 ? -11.950 12.640 12.857 1.00 54.19 391 TYR A CA 1
ATOM 3088 C C . TYR A 1 391 ? -12.801 13.468 11.875 1.00 54.19 391 TYR A C 1
ATOM 3090 O O . TYR A 1 391 ? -13.132 14.611 12.168 1.00 54.19 391 TYR A O 1
ATOM 3098 N N . GLY A 1 392 ? -13.118 12.938 10.690 1.00 54.09 392 GLY A N 1
ATOM 3099 C CA . GLY A 1 392 ? -14.078 13.551 9.755 1.00 54.09 392 GLY A CA 1
ATOM 3100 C C . GLY A 1 392 ? -13.522 14.553 8.729 1.00 54.09 392 GLY A C 1
ATOM 3101 O O . GLY A 1 392 ? -12.355 14.955 8.800 1.00 54.09 392 GLY A O 1
ATOM 3102 N N . LEU A 1 393 ? -14.357 14.926 7.751 1.00 58.75 393 LEU A N 1
ATOM 3103 C CA . LEU A 1 393 ? -14.042 15.923 6.708 1.00 58.75 393 LEU A CA 1
ATOM 3104 C C . LEU A 1 393 ? -13.945 17.338 7.299 1.00 58.75 393 LEU A C 1
ATOM 3106 O O . LEU A 1 393 ? -14.367 17.569 8.430 1.00 58.75 393 LEU A O 1
ATOM 3110 N N . LYS A 1 394 ? -13.371 18.286 6.548 1.00 70.75 394 LYS A N 1
ATOM 3111 C CA . LYS A 1 394 ? -13.156 19.668 7.010 1.00 70.75 394 LYS A CA 1
ATOM 3112 C C . LYS A 1 394 ? -14.442 20.304 7.554 1.00 70.75 394 LYS A C 1
ATOM 3114 O O . LYS A 1 394 ? -14.420 20.803 8.674 1.00 70.75 394 LYS A O 1
ATOM 3119 N N . ASP A 1 395 ? -15.556 20.175 6.838 1.00 70.88 395 ASP A N 1
ATOM 3120 C CA . ASP A 1 395 ? -16.852 20.719 7.263 1.00 70.88 395 ASP A CA 1
ATOM 3121 C C . ASP A 1 395 ? -17.344 20.113 8.584 1.00 70.88 395 ASP A C 1
ATOM 3123 O O . ASP A 1 395 ? -17.834 20.831 9.446 1.00 70.88 395 ASP A O 1
ATOM 3127 N N . GLU A 1 396 ? -17.134 18.814 8.809 1.00 63.41 396 GLU A N 1
ATOM 3128 C CA . GLU A 1 396 ? -17.523 18.145 10.059 1.00 63.41 396 GLU A CA 1
ATOM 3129 C C . GLU A 1 396 ? -16.660 18.611 11.248 1.00 63.41 396 GLU A C 1
ATOM 3131 O O . GLU A 1 396 ? -17.126 18.645 12.388 1.00 63.41 396 GLU A O 1
ATOM 3136 N N . VAL A 1 397 ? -15.386 18.948 11.000 1.00 73.56 397 VAL A N 1
ATOM 3137 C CA . VAL A 1 397 ? -14.489 19.534 12.013 1.00 73.56 397 VAL A CA 1
ATOM 3138 C C . VAL A 1 397 ? -14.945 20.954 12.354 1.00 73.56 397 VAL A C 1
ATOM 3140 O O . VAL A 1 397 ? -14.971 21.316 13.528 1.00 73.56 397 VAL A O 1
ATOM 3143 N N . ILE A 1 398 ? -15.354 21.730 11.347 1.00 80.69 398 ILE A N 1
ATOM 3144 C CA . ILE A 1 398 ? -15.922 23.071 11.525 1.00 80.69 398 ILE A CA 1
ATOM 3145 C C . ILE A 1 398 ? -17.225 22.993 12.319 1.00 80.69 398 ILE A C 1
ATOM 3147 O O . ILE A 1 398 ? -17.359 23.685 13.320 1.00 80.69 398 ILE A O 1
ATOM 3151 N N . GLU A 1 399 ? -18.151 22.107 11.947 1.00 78.44 399 GLU A N 1
ATOM 3152 C CA . GLU A 1 399 ? -19.409 21.924 12.676 1.00 78.44 399 GLU A CA 1
ATOM 3153 C C . GLU A 1 399 ? -19.187 21.563 14.146 1.00 78.44 399 GLU A C 1
ATOM 3155 O O . GLU A 1 399 ? -19.899 22.071 15.011 1.00 78.44 399 GLU A O 1
ATOM 3160 N N . ARG A 1 400 ? -18.176 20.738 14.445 1.00 81.00 400 ARG A N 1
ATOM 3161 C CA . ARG A 1 400 ? -17.794 20.406 15.824 1.00 81.00 400 ARG A CA 1
ATOM 3162 C C . ARG A 1 400 ? -17.208 21.589 16.584 1.00 81.00 400 ARG A C 1
ATOM 3164 O O . ARG A 1 400 ? -17.555 21.768 17.746 1.00 81.00 400 ARG A O 1
ATOM 3171 N N . LEU A 1 401 ? -16.367 22.401 15.946 1.00 79.88 401 LEU A N 1
ATOM 3172 C CA . LEU A 1 401 ? -15.854 23.636 16.548 1.00 79.88 401 LEU A CA 1
ATOM 3173 C C . LEU A 1 401 ? -16.983 24.632 16.831 1.00 79.88 401 LEU A C 1
ATOM 3175 O O . LEU A 1 401 ? -17.004 25.241 17.894 1.00 79.88 401 LEU A O 1
ATOM 3179 N N . CYS A 1 402 ? -17.954 24.747 15.924 1.00 79.31 402 CYS A N 1
ATOM 3180 C CA . CYS A 1 402 ? -19.139 25.586 16.103 1.00 79.31 402 CYS A CA 1
ATOM 3181 C C . CYS A 1 402 ? -20.121 25.048 17.161 1.00 79.31 402 CYS A C 1
ATOM 3183 O O . CYS A 1 402 ? -20.994 25.788 17.598 1.00 79.31 402 CYS A O 1
ATOM 3185 N N . ALA A 1 403 ? -20.018 23.773 17.544 1.00 73.56 403 ALA A N 1
ATOM 3186 C CA . ALA A 1 403 ? -20.882 23.129 18.537 1.00 73.56 403 ALA A CA 1
ATOM 3187 C C . ALA A 1 403 ? -20.205 22.943 19.910 1.00 73.56 403 ALA A C 1
ATOM 3189 O O . ALA A 1 403 ? -20.799 22.339 20.805 1.00 73.56 403 ALA A O 1
ATOM 3190 N N . ALA A 1 404 ? -18.964 23.412 20.075 1.00 68.75 404 ALA A N 1
ATOM 3191 C CA . ALA A 1 404 ? -18.196 23.239 21.301 1.00 68.75 404 ALA A CA 1
ATOM 3192 C C . ALA A 1 404 ? -18.697 24.171 22.426 1.00 68.75 404 ALA A C 1
ATOM 3194 O O . ALA A 1 404 ? -18.970 25.342 22.158 1.00 68.75 404 ALA A O 1
ATOM 3195 N N . PRO A 1 405 ? -18.797 23.693 23.683 1.00 54.09 405 PRO A N 1
ATOM 3196 C CA . PRO A 1 405 ? -19.148 24.548 24.815 1.00 54.09 405 PRO A CA 1
ATOM 3197 C C . PRO A 1 405 ? -18.042 25.581 25.086 1.00 54.09 405 PRO A C 1
ATOM 3199 O O . PRO A 1 405 ? -16.858 25.302 24.878 1.00 54.09 405 PRO A O 1
ATOM 3202 N N . ALA A 1 406 ? -18.427 26.776 25.548 1.00 50.97 406 ALA A N 1
ATOM 3203 C CA . ALA A 1 406 ? -17.478 27.824 25.916 1.00 50.97 406 ALA A CA 1
ATOM 3204 C C . ALA A 1 406 ? -16.524 27.327 27.024 1.00 50.97 406 ALA A C 1
ATOM 3206 O O . ALA A 1 406 ? -16.986 26.673 27.961 1.00 50.97 406 ALA A O 1
ATOM 3207 N N . PRO A 1 407 ? -15.210 27.607 26.937 1.00 49.62 407 PRO A N 1
ATOM 3208 C CA . PRO A 1 407 ? -14.276 27.219 27.988 1.00 49.62 407 PRO A CA 1
ATOM 3209 C C . PRO A 1 407 ? -14.599 27.977 29.286 1.00 49.62 407 PRO A C 1
ATOM 3211 O O . PRO A 1 407 ? -14.649 29.207 29.282 1.00 49.62 407 PRO A O 1
ATOM 3214 N N . GLU A 1 408 ? -14.820 27.254 30.388 1.00 41.91 408 GLU A N 1
ATOM 3215 C CA . GLU A 1 408 ? -14.975 27.845 31.724 1.00 41.91 408 GLU A CA 1
ATOM 3216 C C . GLU A 1 408 ? -13.638 28.469 32.173 1.00 41.91 408 GLU A C 1
ATOM 3218 O O . GLU A 1 408 ? -12.575 27.859 32.054 1.00 41.91 408 GLU A O 1
ATOM 3223 N N . GLU A 1 409 ? -13.679 29.713 32.663 1.00 40.47 409 GLU A N 1
ATOM 3224 C CA . GLU A 1 409 ? -12.500 30.557 32.935 1.00 40.47 409 GLU A CA 1
ATOM 3225 C C . GLU A 1 409 ? -11.581 30.058 34.078 1.00 40.47 409 GLU A C 1
ATOM 3227 O O . GLU A 1 409 ? -10.527 30.653 34.309 1.00 40.47 409 GLU A O 1
ATOM 3232 N N . GLU A 1 410 ? -11.914 28.974 34.787 1.00 38.16 410 GLU A N 1
ATOM 3233 C CA . GLU A 1 410 ? -11.202 28.573 36.014 1.00 38.16 410 GLU A CA 1
ATOM 3234 C C . GLU A 1 410 ? -9.960 27.678 35.807 1.00 38.16 410 GLU A C 1
ATOM 3236 O O . GLU A 1 410 ? -9.051 27.731 36.634 1.00 38.16 410 GLU A O 1
ATOM 3241 N N . GLU A 1 411 ? -9.809 26.940 34.698 1.00 36.44 411 GLU A N 1
ATOM 3242 C CA . GLU A 1 411 ? -8.662 26.012 34.529 1.00 36.44 411 GLU A CA 1
ATOM 3243 C C . GLU A 1 411 ? -7.402 26.634 33.887 1.00 36.44 411 GLU A C 1
ATOM 3245 O O . GLU A 1 411 ? -6.323 26.036 33.899 1.00 36.44 411 GLU A O 1
ATOM 3250 N N . ALA A 1 412 ? -7.474 27.861 33.361 1.00 34.34 412 ALA A N 1
ATOM 3251 C CA . ALA A 1 412 ? -6.342 28.489 32.663 1.00 34.34 412 ALA A CA 1
ATOM 3252 C C . ALA A 1 412 ? -5.255 29.068 33.598 1.00 34.34 412 ALA A C 1
ATOM 3254 O O . ALA A 1 412 ? -4.159 29.398 33.137 1.00 34.34 412 ALA A O 1
ATOM 3255 N N . LEU A 1 413 ? -5.531 29.198 34.900 1.00 32.28 413 LEU A N 1
ATOM 3256 C CA . LEU A 1 413 ? -4.635 29.847 35.868 1.00 32.28 413 LEU A CA 1
ATOM 3257 C C . LEU A 1 413 ? -3.738 28.879 36.660 1.00 32.28 413 LEU A C 1
ATOM 3259 O O . LEU A 1 413 ? -2.720 29.321 37.193 1.00 32.28 413 LEU A O 1
ATOM 3263 N N . GLU A 1 414 ? -4.029 27.575 36.687 1.00 29.55 414 GLU A N 1
ATOM 3264 C CA . GLU A 1 414 ? -3.213 26.592 37.430 1.00 29.55 414 GLU A CA 1
ATOM 3265 C C . GLU A 1 414 ? -2.102 25.933 36.593 1.00 29.55 414 GLU A C 1
ATOM 3267 O O . GLU A 1 414 ? -1.122 25.436 37.145 1.00 29.55 414 GLU A O 1
ATOM 3272 N N . ALA A 1 415 ? -2.157 26.013 35.260 1.00 33.12 415 ALA A N 1
ATOM 3273 C CA . ALA A 1 415 ? -1.160 25.390 34.379 1.00 33.12 415 ALA A CA 1
ATOM 3274 C C . ALA A 1 415 ? 0.221 26.094 34.353 1.00 33.12 415 ALA A C 1
ATOM 3276 O O . ALA A 1 415 ? 1.127 25.648 33.648 1.00 33.12 415 ALA A O 1
ATOM 3277 N N . ALA A 1 416 ? 0.405 27.192 35.099 1.00 30.84 416 ALA A N 1
ATOM 3278 C CA . ALA A 1 416 ? 1.609 28.027 35.035 1.00 30.84 416 ALA A CA 1
ATOM 3279 C C . ALA A 1 416 ? 2.574 27.906 36.232 1.00 30.84 416 ALA A C 1
ATOM 3281 O O . ALA A 1 416 ? 3.624 28.551 36.206 1.00 30.84 416 ALA A O 1
ATOM 3282 N N . VAL A 1 417 ? 2.294 27.103 37.270 1.00 28.91 417 VAL A N 1
ATOM 3283 C CA . VAL A 1 417 ? 3.211 26.988 38.422 1.00 28.91 417 VAL A CA 1
ATOM 3284 C C . VAL A 1 417 ? 3.284 25.556 38.967 1.00 28.91 417 VAL A C 1
ATOM 3286 O O . VAL A 1 417 ? 2.320 25.050 39.520 1.00 28.91 417 VAL A O 1
ATOM 3289 N N . VAL A 1 418 ? 4.475 24.957 38.845 1.00 26.72 418 VAL A N 1
ATOM 3290 C CA . VAL A 1 418 ? 5.206 24.085 39.798 1.00 26.72 418 VAL A CA 1
ATOM 3291 C C . VAL A 1 418 ? 5.932 22.948 39.062 1.00 26.72 418 VAL A C 1
ATOM 3293 O O . VAL A 1 418 ? 5.348 21.999 38.549 1.00 26.72 418 VAL A O 1
ATOM 3296 N N . THR A 1 419 ? 7.258 23.064 39.066 1.00 29.14 419 THR A N 1
ATOM 3297 C CA . THR A 1 419 ? 8.249 22.032 38.754 1.00 29.14 419 THR A CA 1
ATOM 3298 C C . THR A 1 419 ? 8.409 21.014 39.887 1.00 29.14 419 THR A C 1
ATOM 3300 O O . THR A 1 419 ? 8.444 21.401 41.052 1.00 29.14 419 THR A O 1
ATOM 3303 N N . ASP A 1 420 ? 8.671 19.769 39.477 1.00 27.34 420 ASP A N 1
ATOM 3304 C CA . ASP A 1 420 ? 9.460 18.713 40.134 1.00 27.34 420 ASP A CA 1
ATOM 3305 C C . ASP A 1 420 ? 9.001 18.171 41.501 1.00 27.34 420 ASP A C 1
ATOM 3307 O O . ASP A 1 420 ? 9.131 18.842 42.521 1.00 27.34 420 ASP A O 1
ATOM 3311 N N . SER A 1 421 ? 8.582 16.894 41.534 1.00 24.97 421 SER A N 1
ATOM 3312 C CA . SER A 1 421 ? 8.872 15.917 42.606 1.00 24.97 421 SER A CA 1
ATOM 3313 C C . SER A 1 421 ? 8.345 14.508 42.281 1.00 24.97 421 SER A C 1
ATOM 3315 O O . SER A 1 421 ? 7.324 14.325 41.628 1.00 24.97 421 SER A O 1
ATOM 3317 N N . VAL A 1 422 ? 9.086 13.511 42.762 1.00 25.94 422 VAL A N 1
ATOM 3318 C CA . VAL A 1 422 ? 9.048 12.067 42.466 1.00 25.94 422 VAL A CA 1
ATOM 3319 C C . VAL A 1 422 ? 7.862 11.301 43.109 1.00 25.94 422 VAL A C 1
ATOM 3321 O O . VAL A 1 422 ? 7.417 11.639 44.199 1.00 25.94 422 VAL A O 1
ATOM 3324 N N . MET A 1 423 ? 7.425 10.229 42.419 1.00 28.03 423 MET A N 1
ATOM 3325 C CA . MET A 1 423 ? 6.511 9.097 42.764 1.00 28.03 423 MET A CA 1
ATOM 3326 C C . MET A 1 423 ? 6.565 8.571 44.231 1.00 28.03 423 MET A C 1
ATOM 3328 O O . MET A 1 423 ? 7.643 8.699 44.817 1.00 28.03 423 MET A O 1
ATOM 3332 N N . PRO A 1 424 ? 5.533 7.875 44.821 1.00 32.47 424 PRO A N 1
ATOM 3333 C CA . PRO A 1 424 ? 4.949 6.607 44.294 1.00 32.47 424 PRO A CA 1
ATOM 3334 C C . PRO A 1 424 ? 3.484 6.174 44.650 1.00 32.47 424 PRO A C 1
ATOM 3336 O O . PRO A 1 424 ? 2.889 6.625 45.615 1.00 32.47 424 PRO A O 1
ATOM 3339 N N . VAL A 1 425 ? 2.980 5.208 43.849 1.00 28.53 425 VAL A N 1
ATOM 3340 C CA . VAL A 1 425 ? 2.070 4.044 44.106 1.00 28.53 425 VAL A CA 1
ATOM 3341 C C . VAL A 1 425 ? 0.855 4.177 45.055 1.00 28.53 425 VAL A C 1
ATOM 3343 O O . VAL A 1 425 ? 1.049 4.282 46.259 1.00 28.53 425 VAL A O 1
ATOM 3346 N N . ALA A 1 426 ? -0.367 3.918 44.545 1.00 23.83 426 ALA A N 1
ATOM 3347 C CA . ALA A 1 426 ? -1.352 2.935 45.067 1.00 23.83 426 ALA A CA 1
ATOM 3348 C C . ALA A 1 426 ? -2.671 2.945 44.256 1.00 23.83 426 ALA A C 1
ATOM 3350 O O . ALA A 1 426 ? -3.038 3.955 43.667 1.00 23.83 426 ALA A O 1
ATOM 3351 N N . ALA A 1 427 ? -3.335 1.788 44.217 1.00 28.33 427 ALA A N 1
ATOM 3352 C CA . ALA A 1 427 ? -4.598 1.493 43.540 1.00 28.33 427 ALA A CA 1
ATOM 3353 C C . ALA A 1 427 ? -5.828 2.072 44.262 1.00 28.33 427 ALA A C 1
ATOM 3355 O O . ALA A 1 427 ? -5.791 2.168 45.483 1.00 28.33 427 ALA A O 1
ATOM 3356 N N . GLU A 1 428 ? -6.909 2.360 43.528 1.00 24.17 428 GLU A N 1
ATOM 3357 C CA . GLU A 1 428 ? -8.268 1.826 43.758 1.00 24.17 428 GLU A CA 1
ATOM 3358 C C . GLU A 1 428 ? -9.279 2.398 42.746 1.00 24.17 428 GLU A C 1
ATOM 3360 O O . GLU A 1 428 ? -9.033 3.389 42.063 1.00 24.17 428 GLU A O 1
ATOM 3365 N N . GLU A 1 429 ? -10.362 1.645 42.601 1.00 31.42 429 GLU A N 1
ATOM 3366 C CA . GLU A 1 429 ? -11.437 1.689 41.615 1.00 31.42 429 GLU A CA 1
ATOM 3367 C C . GLU A 1 429 ? -12.363 2.906 41.786 1.00 31.42 429 GLU A C 1
ATOM 3369 O O . GLU A 1 429 ? -12.734 3.228 42.907 1.00 31.42 429 GLU A O 1
ATOM 3374 N N . ASP A 1 430 ? -12.780 3.536 40.679 1.00 24.77 430 ASP A N 1
ATOM 3375 C CA . ASP A 1 430 ? -14.167 3.988 40.455 1.00 24.77 430 ASP A CA 1
ATOM 3376 C C . ASP A 1 430 ? -14.295 4.633 39.060 1.00 24.77 430 ASP A C 1
ATOM 3378 O O . ASP A 1 430 ? -13.749 5.701 38.783 1.00 24.77 430 ASP A O 1
ATOM 3382 N N . GLN A 1 431 ? -15.017 3.974 38.150 1.00 24.47 431 GLN A N 1
ATOM 3383 C CA . GLN A 1 431 ? -15.472 4.579 36.894 1.00 24.47 431 GLN A CA 1
ATOM 3384 C C . GLN A 1 431 ? -16.875 5.160 37.122 1.00 24.47 431 GLN A C 1
ATOM 3386 O O . GLN A 1 431 ? -17.800 4.381 37.369 1.00 24.47 431 GLN A O 1
ATOM 3391 N N . PRO A 1 432 ? -17.103 6.482 37.009 1.00 27.69 432 PRO A N 1
ATOM 3392 C CA . PRO A 1 432 ? -18.458 6.998 36.989 1.00 27.69 432 PRO A CA 1
ATOM 3393 C C . PRO A 1 432 ? -19.074 6.734 35.610 1.00 27.69 432 PRO A C 1
ATOM 3395 O O . PRO A 1 432 ? -18.520 7.082 34.567 1.00 27.69 432 PRO A O 1
ATOM 3398 N N . ALA A 1 433 ? -20.237 6.086 35.628 1.00 26.89 433 ALA A N 1
ATOM 3399 C CA . ALA A 1 433 ? -21.055 5.789 34.465 1.00 26.89 433 ALA A CA 1
ATOM 3400 C C . ALA A 1 433 ? -21.407 7.068 33.683 1.00 26.89 433 ALA A C 1
ATOM 3402 O O . ALA A 1 433 ? -22.146 7.925 34.171 1.00 26.89 433 ALA A O 1
ATOM 3403 N N . LEU A 1 434 ? -20.916 7.170 32.447 1.00 29.00 434 LEU A N 1
ATOM 3404 C CA . LEU A 1 434 ? -21.373 8.164 31.481 1.00 29.00 434 LEU A CA 1
ATOM 3405 C C . LEU A 1 434 ? -22.786 7.787 31.017 1.00 29.00 434 LEU A C 1
ATOM 3407 O O . LEU A 1 434 ? -22.995 6.788 30.332 1.00 29.00 434 LEU A O 1
ATOM 3411 N N . GLN A 1 435 ? -23.767 8.592 31.425 1.00 26.47 435 GLN A N 1
ATOM 3412 C CA . GLN A 1 435 ? -25.116 8.572 30.871 1.00 26.47 435 GLN A CA 1
ATOM 3413 C C . GLN A 1 435 ? -25.072 9.075 29.422 1.00 26.47 435 GLN A C 1
ATOM 3415 O O . GLN A 1 435 ? -25.000 10.278 29.173 1.00 26.47 435 GLN A O 1
ATOM 3420 N N . GLU A 1 436 ? -25.150 8.158 28.460 1.00 28.44 436 GLU A N 1
ATOM 3421 C CA . GLU A 1 436 ? -25.433 8.492 27.065 1.00 28.44 436 GLU A CA 1
ATOM 3422 C C . GLU A 1 436 ? -26.862 9.044 26.951 1.00 28.44 436 GLU A C 1
ATOM 3424 O O . GLU A 1 436 ? -27.854 8.317 27.027 1.00 28.44 436 GLU A O 1
ATOM 3429 N N . SER A 1 437 ? -26.980 10.358 26.768 1.00 29.56 437 SER A N 1
ATOM 3430 C CA . SER A 1 437 ? -28.224 11.007 26.359 1.00 29.56 437 SER A CA 1
ATOM 3431 C C . SER A 1 437 ? -28.025 11.626 24.976 1.00 29.56 437 SER A C 1
ATOM 3433 O O . SER A 1 437 ? -27.399 12.669 24.826 1.00 29.56 437 SER A O 1
ATOM 3435 N N . GLY A 1 438 ? -28.523 10.948 23.933 1.00 28.64 438 GLY A N 1
ATOM 3436 C CA . GLY A 1 438 ? -28.260 11.371 22.554 1.00 28.64 438 GLY A CA 1
ATOM 3437 C C . GLY A 1 438 ? -28.959 10.580 21.442 1.00 28.64 438 GLY A C 1
ATOM 3438 O O . GLY A 1 438 ? -28.305 10.167 20.505 1.00 28.64 438 GLY A O 1
ATOM 3439 N N . ARG A 1 439 ? -30.285 10.394 21.526 1.00 31.52 439 ARG A N 1
ATOM 3440 C CA . ARG A 1 439 ? -31.221 10.128 20.398 1.00 31.52 439 ARG A CA 1
ATOM 3441 C C . ARG A 1 439 ? -30.779 9.133 19.292 1.00 31.52 439 ARG A C 1
ATOM 3443 O O . ARG A 1 439 ? -30.506 9.543 18.168 1.00 31.52 439 ARG A O 1
ATOM 3450 N N . ASP A 1 440 ? -30.978 7.837 19.529 1.00 33.75 440 ASP A N 1
ATOM 3451 C CA . ASP A 1 440 ? -31.150 6.844 18.455 1.00 33.75 440 ASP A CA 1
ATOM 3452 C C . ASP A 1 440 ? -32.562 6.948 17.846 1.00 33.75 440 ASP A C 1
ATOM 3454 O O . ASP A 1 440 ? -33.543 6.432 18.388 1.00 33.75 440 ASP A O 1
ATOM 3458 N N . LYS A 1 441 ? -32.700 7.613 16.694 1.00 39.56 441 LYS A N 1
ATOM 3459 C CA . LYS A 1 441 ? -33.820 7.349 15.776 1.00 39.56 441 LYS A CA 1
ATOM 3460 C C . LYS A 1 441 ? -33.298 6.458 14.655 1.00 39.56 441 LYS A C 1
ATOM 3462 O O . LYS A 1 441 ? -32.787 6.965 13.662 1.00 39.56 441 LYS A O 1
ATOM 3467 N N . ALA A 1 442 ? -33.456 5.144 14.808 1.00 45.09 442 ALA A N 1
ATOM 3468 C CA . ALA A 1 442 ? -33.268 4.201 13.712 1.00 45.09 442 ALA A CA 1
ATOM 3469 C C . ALA A 1 442 ? -34.173 4.612 12.535 1.00 45.09 442 ALA A C 1
ATOM 3471 O O . ALA A 1 442 ? -35.400 4.650 12.658 1.00 45.09 442 ALA A O 1
ATOM 3472 N N . VAL A 1 443 ? -33.566 4.990 11.412 1.00 52.78 443 VAL A N 1
ATOM 3473 C CA . VAL A 1 443 ? -34.286 5.289 10.170 1.00 52.78 443 VAL A CA 1
ATOM 3474 C C . VAL A 1 443 ? -34.872 3.975 9.645 1.00 52.78 443 VAL A C 1
ATOM 3476 O O . VAL A 1 443 ? -34.155 2.985 9.543 1.00 52.78 443 VAL A O 1
ATOM 3479 N N . SER A 1 444 ? -36.171 3.947 9.325 1.00 58.28 444 SER A N 1
ATOM 3480 C CA . SER A 1 444 ? -36.818 2.770 8.718 1.00 58.28 444 SER A CA 1
ATOM 3481 C C . SER A 1 444 ? -36.088 2.377 7.429 1.00 58.28 444 SER A C 1
ATOM 3483 O O . SER A 1 444 ? -35.921 3.233 6.561 1.00 58.28 444 SER A O 1
ATOM 3485 N N . ALA A 1 445 ? -35.694 1.109 7.267 1.00 60.97 445 ALA A N 1
ATOM 3486 C CA . ALA A 1 445 ? -34.965 0.628 6.084 1.00 60.97 445 ALA A CA 1
ATOM 3487 C C . ALA A 1 445 ? -35.697 0.937 4.763 1.00 60.97 445 ALA A C 1
ATOM 3489 O O . ALA A 1 445 ? -35.076 1.280 3.761 1.00 60.97 445 ALA A O 1
ATOM 3490 N N . SER A 1 446 ? -37.034 0.938 4.793 1.00 60.53 446 SER A N 1
ATOM 3491 C CA . SER A 1 446 ? -37.897 1.307 3.664 1.00 60.53 446 SER A CA 1
ATOM 3492 C C . SER A 1 446 ? -37.791 2.774 3.220 1.00 60.53 446 SER A C 1
ATOM 3494 O O . SER A 1 446 ? -38.304 3.120 2.161 1.00 60.53 446 SER A O 1
ATOM 3496 N N . ALA A 1 447 ? -37.200 3.653 4.036 1.00 65.56 447 ALA A N 1
ATOM 3497 C CA . ALA A 1 447 ? -37.007 5.070 3.727 1.00 65.56 447 ALA A CA 1
ATOM 3498 C C . ALA A 1 447 ? -35.659 5.355 3.038 1.00 65.56 447 ALA A C 1
ATOM 3500 O O . ALA A 1 447 ? -35.401 6.497 2.662 1.00 65.56 447 ALA A O 1
ATOM 3501 N N . VAL A 1 448 ? -34.797 4.343 2.887 1.00 76.56 448 VAL A N 1
ATOM 3502 C CA . VAL A 1 448 ? -33.489 4.484 2.239 1.00 76.56 448 VAL A CA 1
ATOM 3503 C C . VAL A 1 448 ? -33.672 4.534 0.713 1.00 76.56 448 VAL A C 1
ATOM 3505 O O . VAL A 1 448 ? -34.307 3.632 0.151 1.00 76.56 448 VAL A O 1
ATOM 3508 N N . PRO A 1 449 ? -33.132 5.551 0.012 1.00 72.06 449 PRO A N 1
ATOM 3509 C CA . PRO A 1 449 ? -33.235 5.628 -1.442 1.00 72.06 449 PRO A CA 1
ATOM 3510 C C . PRO A 1 449 ? -32.622 4.389 -2.110 1.00 72.06 449 PRO A C 1
ATOM 3512 O O . PRO A 1 449 ? -31.577 3.887 -1.711 1.00 72.06 449 PRO A O 1
ATOM 3515 N N . GLY A 1 450 ? -33.306 3.837 -3.115 1.00 72.00 450 GLY A N 1
ATOM 3516 C CA . GLY A 1 450 ? -32.846 2.634 -3.819 1.00 72.00 450 GLY A CA 1
ATOM 3517 C C . GLY A 1 450 ? -33.042 1.305 -3.072 1.00 72.00 450 GLY A C 1
ATOM 3518 O O . GLY A 1 450 ? -32.744 0.259 -3.653 1.00 72.00 450 GLY A O 1
ATOM 3519 N N . PHE A 1 451 ? -33.593 1.300 -1.848 1.00 82.69 451 PHE A N 1
ATOM 3520 C CA . PHE A 1 451 ? -33.886 0.065 -1.104 1.00 82.69 451 PHE A CA 1
ATOM 3521 C C . PHE A 1 451 ? -34.838 -0.864 -1.867 1.00 82.69 451 PHE A C 1
ATOM 3523 O O . PHE A 1 451 ? -34.603 -2.067 -1.938 1.00 82.69 451 PHE A O 1
ATOM 3530 N N . GLU A 1 452 ? -35.870 -0.313 -2.513 1.00 80.81 452 GLU A N 1
ATOM 3531 C CA . GLU A 1 452 ? -36.832 -1.094 -3.300 1.00 80.81 452 GLU A CA 1
ATOM 3532 C C . GLU A 1 452 ? -36.157 -1.869 -4.444 1.00 80.81 452 GLU A C 1
ATOM 3534 O O . GLU A 1 452 ? -36.479 -3.031 -4.684 1.00 80.81 452 GLU A O 1
ATOM 3539 N N . TYR A 1 453 ? -35.143 -1.279 -5.085 1.00 83.31 453 TYR A N 1
ATOM 3540 C CA . TYR A 1 453 ? -34.347 -1.978 -6.092 1.00 83.31 453 TYR A CA 1
ATOM 3541 C C . TYR A 1 453 ? -33.551 -3.141 -5.492 1.00 83.31 453 TYR A C 1
ATOM 3543 O O . TYR A 1 453 ? -33.533 -4.225 -6.076 1.00 83.31 453 TYR A O 1
ATOM 3551 N N . ALA A 1 454 ? -32.884 -2.930 -4.352 1.00 82.75 454 ALA A N 1
ATOM 3552 C CA . ALA A 1 454 ? -32.111 -3.980 -3.690 1.00 82.75 454 ALA A CA 1
ATOM 3553 C C . ALA A 1 454 ? -33.023 -5.127 -3.226 1.00 82.75 454 ALA A C 1
ATOM 3555 O O . ALA A 1 454 ? -32.704 -6.293 -3.442 1.00 82.75 454 ALA A O 1
ATOM 3556 N N . PHE A 1 455 ? -34.187 -4.793 -2.669 1.00 84.62 455 PHE A N 1
ATOM 3557 C CA . PHE A 1 455 ? -35.191 -5.749 -2.218 1.00 84.62 455 PHE A CA 1
ATOM 3558 C C . PHE A 1 455 ? -35.767 -6.591 -3.369 1.00 84.62 455 PHE A C 1
ATOM 3560 O O . PHE A 1 455 ? -35.895 -7.806 -3.234 1.00 84.62 455 PHE A O 1
ATOM 3567 N N . GLN A 1 456 ? -36.080 -5.969 -4.513 1.00 83.62 456 GLN A N 1
ATOM 3568 C CA . GLN A 1 456 ? -36.647 -6.666 -5.674 1.00 83.62 456 GLN A CA 1
ATOM 3569 C C . GLN A 1 456 ? -35.620 -7.539 -6.409 1.00 83.62 456 GLN A C 1
ATOM 3571 O O . GLN A 1 456 ? -35.937 -8.668 -6.778 1.00 83.62 456 GLN A O 1
ATOM 3576 N N . ASN A 1 457 ? -34.398 -7.039 -6.623 1.00 82.94 457 ASN A N 1
ATOM 3577 C CA . ASN A 1 457 ? -33.385 -7.743 -7.422 1.00 82.94 457 ASN A CA 1
ATOM 3578 C C . ASN A 1 457 ? -32.538 -8.725 -6.602 1.00 82.94 457 ASN A C 1
ATOM 3580 O O . ASN A 1 457 ? -32.010 -9.685 -7.159 1.00 82.94 457 ASN A O 1
ATOM 3584 N N . TYR A 1 458 ? -32.416 -8.513 -5.287 1.00 86.50 458 TYR A N 1
ATOM 3585 C CA . TYR A 1 458 ? -31.573 -9.317 -4.398 1.00 86.50 458 TYR A CA 1
ATOM 3586 C C . TYR A 1 458 ? -32.307 -9.714 -3.096 1.00 86.50 458 TYR A C 1
ATOM 3588 O O . TYR A 1 458 ? -31.874 -9.361 -1.991 1.00 86.50 458 TYR A O 1
ATOM 3596 N N . PRO A 1 459 ? -33.410 -10.488 -3.182 1.00 85.88 459 PRO A N 1
ATOM 3597 C CA . PRO A 1 459 ? -34.228 -10.858 -2.021 1.00 85.88 459 PRO A CA 1
ATOM 3598 C C . PRO A 1 459 ? -33.535 -11.830 -1.050 1.00 85.88 459 PRO A C 1
ATOM 3600 O O . PRO A 1 459 ? -33.977 -11.986 0.083 1.00 85.88 459 PRO A O 1
ATOM 3603 N N . MET A 1 460 ? -32.454 -12.496 -1.475 1.00 89.06 460 MET A N 1
ATOM 3604 C CA . MET A 1 460 ? -31.655 -13.388 -0.624 1.00 89.06 460 MET A CA 1
ATOM 3605 C C . MET A 1 460 ? -30.726 -12.645 0.348 1.00 89.06 460 MET A C 1
ATOM 3607 O O . MET A 1 460 ? -30.173 -13.259 1.264 1.00 89.06 460 MET A O 1
ATOM 3611 N N . LEU A 1 461 ? -30.505 -11.345 0.133 1.00 88.94 461 LEU A N 1
ATOM 3612 C CA . LEU A 1 461 ? -29.716 -10.514 1.035 1.00 88.94 461 LEU A CA 1
ATOM 3613 C C . LEU A 1 461 ? -30.516 -10.176 2.290 1.00 88.94 461 LEU A C 1
ATOM 3615 O O . LEU A 1 461 ? -31.727 -9.975 2.244 1.00 88.94 461 LEU A O 1
ATOM 3619 N N . ALA A 1 462 ? -29.822 -10.089 3.421 1.00 87.25 462 ALA A N 1
ATOM 3620 C CA . ALA A 1 462 ? -30.441 -9.621 4.650 1.00 87.25 462 ALA A CA 1
ATOM 3621 C C . ALA A 1 462 ? -30.748 -8.111 4.567 1.00 87.25 462 ALA A C 1
ATOM 3623 O O . ALA A 1 462 ? -30.138 -7.391 3.785 1.00 87.25 462 ALA A O 1
ATOM 3624 N N . GLU A 1 463 ? -31.688 -7.619 5.373 1.00 84.56 463 GLU A N 1
ATOM 3625 C CA . GLU A 1 463 ? -32.154 -6.220 5.310 1.00 84.56 463 GLU A CA 1
ATOM 3626 C C . GLU A 1 463 ? -31.020 -5.181 5.428 1.00 84.56 463 GLU A C 1
ATOM 3628 O O . GLU A 1 463 ? -30.951 -4.235 4.651 1.00 84.56 463 GLU A O 1
ATOM 3633 N N . ASP A 1 464 ? -30.068 -5.398 6.333 1.00 86.19 464 ASP A N 1
ATOM 3634 C CA . ASP A 1 464 ? -28.861 -4.578 6.500 1.00 86.19 464 ASP A CA 1
ATOM 3635 C C . ASP A 1 464 ? -27.952 -4.593 5.260 1.00 86.19 464 ASP A C 1
ATOM 3637 O O . ASP A 1 464 ? -27.431 -3.561 4.841 1.00 86.19 464 ASP A O 1
ATOM 3641 N N . GLN A 1 465 ? -27.809 -5.760 4.631 1.00 90.69 465 GLN A N 1
ATOM 3642 C CA . GLN A 1 465 ? -27.086 -5.936 3.372 1.00 90.69 465 GLN A CA 1
ATOM 3643 C C . GLN A 1 465 ? -27.787 -5.231 2.207 1.00 90.69 465 GLN A C 1
ATOM 3645 O O . GLN A 1 465 ? -27.116 -4.643 1.362 1.00 90.69 465 GLN A O 1
ATOM 3650 N N . GLN A 1 466 ? -29.121 -5.253 2.172 1.00 89.56 466 GLN A N 1
ATOM 3651 C CA . GLN A 1 466 ? -29.922 -4.540 1.175 1.00 89.56 466 GLN A CA 1
ATOM 3652 C C . GLN A 1 466 ? -29.789 -3.022 1.335 1.00 89.56 466 GLN A C 1
ATOM 3654 O O . GLN A 1 466 ? -29.605 -2.327 0.336 1.00 89.56 466 GLN A O 1
ATOM 3659 N N . VAL A 1 467 ? -29.812 -2.515 2.573 1.00 88.31 467 VAL A N 1
ATOM 3660 C CA . VAL A 1 467 ? -29.567 -1.094 2.867 1.00 88.31 467 VAL A CA 1
ATOM 3661 C C . VAL A 1 467 ? -28.164 -0.683 2.420 1.00 88.31 467 VAL A C 1
ATOM 3663 O O . VAL A 1 467 ? -28.026 0.292 1.684 1.00 88.31 467 VAL A O 1
ATOM 3666 N N . MET A 1 468 ? -27.124 -1.441 2.787 1.00 90.94 468 MET A N 1
ATOM 3667 C CA . MET A 1 468 ? -25.754 -1.127 2.364 1.00 90.94 468 MET A CA 1
ATOM 3668 C C . MET A 1 468 ? -25.594 -1.173 0.838 1.00 90.94 468 MET A C 1
ATOM 3670 O O . MET A 1 468 ? -24.947 -0.303 0.253 1.00 90.94 468 MET A O 1
ATOM 3674 N N . LEU A 1 469 ? -26.206 -2.154 0.168 1.00 89.94 469 LEU A N 1
ATOM 3675 C CA . LEU A 1 469 ? -26.184 -2.260 -1.291 1.00 89.94 469 LEU A CA 1
ATOM 3676 C C . LEU A 1 469 ? -26.845 -1.047 -1.961 1.00 89.94 469 LEU A C 1
ATOM 3678 O O . LEU A 1 469 ? -26.293 -0.498 -2.916 1.00 89.94 469 LEU A O 1
ATOM 3682 N N . ALA A 1 470 ? -28.005 -0.623 -1.454 1.00 86.62 470 ALA A N 1
ATOM 3683 C CA . ALA A 1 470 ? -28.728 0.544 -1.953 1.00 86.62 470 ALA A CA 1
ATOM 3684 C C . ALA A 1 470 ? -27.895 1.827 -1.809 1.00 86.62 470 ALA A C 1
ATOM 3686 O O . ALA A 1 470 ? -27.734 2.569 -2.777 1.00 86.62 470 ALA A O 1
ATOM 3687 N N . LEU A 1 471 ? -27.274 2.024 -0.644 1.00 86.12 471 LEU A N 1
ATOM 3688 C CA . LEU A 1 471 ? -26.419 3.181 -0.372 1.00 86.12 471 LEU A CA 1
ATOM 3689 C C . LEU A 1 471 ? -25.129 3.165 -1.202 1.00 86.12 471 LEU A C 1
ATOM 3691 O O . LEU A 1 471 ? -24.703 4.208 -1.692 1.00 86.12 471 LEU A O 1
ATOM 3695 N N . THR A 1 472 ? -24.538 1.990 -1.437 1.00 87.50 472 THR A N 1
ATOM 3696 C CA . THR A 1 472 ? -23.369 1.852 -2.326 1.00 87.50 472 THR A CA 1
ATOM 3697 C C . THR A 1 472 ? -23.722 2.240 -3.763 1.00 87.50 472 THR A C 1
ATOM 3699 O O . THR A 1 472 ? -22.941 2.912 -4.438 1.00 87.50 472 THR A O 1
ATOM 3702 N N . ARG A 1 473 ? -24.914 1.851 -4.236 1.00 84.75 473 ARG A N 1
ATOM 3703 C CA . ARG A 1 473 ? -25.413 2.228 -5.563 1.00 84.75 473 ARG A CA 1
ATOM 3704 C C . ARG A 1 473 ? -25.606 3.733 -5.695 1.00 84.75 473 ARG A C 1
ATOM 3706 O O . ARG A 1 473 ? -25.213 4.300 -6.710 1.00 84.75 473 ARG A O 1
ATOM 3713 N N . GLU A 1 474 ? -26.225 4.358 -4.699 1.00 81.69 474 GLU A N 1
ATOM 3714 C CA . GLU A 1 474 ? -26.499 5.795 -4.699 1.00 81.69 474 GLU A CA 1
ATOM 3715 C C . GLU A 1 474 ? -25.205 6.615 -4.638 1.00 81.69 474 GLU A C 1
ATOM 3717 O O . GLU A 1 474 ? -25.011 7.526 -5.440 1.00 81.69 474 GLU A O 1
ATOM 3722 N N . ALA A 1 475 ? -24.275 6.230 -3.761 1.00 78.19 475 ALA A N 1
ATOM 3723 C CA . ALA A 1 475 ? -22.995 6.912 -3.595 1.00 78.19 475 ALA A CA 1
ATOM 3724 C C . ALA A 1 475 ? -22.011 6.685 -4.755 1.00 78.19 475 ALA A C 1
ATOM 3726 O O . ALA A 1 475 ? -21.008 7.390 -4.842 1.00 78.19 475 ALA A O 1
ATOM 3727 N N . ARG A 1 476 ? -22.258 5.699 -5.634 1.00 83.31 476 ARG A N 1
ATOM 3728 C CA . ARG A 1 476 ? -21.363 5.209 -6.707 1.00 83.31 476 ARG A CA 1
ATOM 3729 C C . ARG A 1 476 ? -20.042 4.608 -6.241 1.00 83.31 476 ARG A C 1
ATOM 3731 O O . ARG A 1 476 ? -19.505 3.741 -6.920 1.00 83.31 476 ARG A O 1
ATOM 3738 N N . SER A 1 477 ? -19.503 5.051 -5.119 1.00 85.75 477 SER A N 1
ATOM 3739 C CA . SER A 1 477 ? -18.277 4.542 -4.532 1.00 85.75 477 SER A CA 1
ATOM 3740 C C . SER A 1 477 ? -18.294 4.795 -3.031 1.00 85.75 477 SER A C 1
ATOM 3742 O O . SER A 1 477 ? -18.576 5.909 -2.601 1.00 85.75 477 SER A O 1
ATOM 3744 N N . LEU A 1 478 ? -17.948 3.784 -2.238 1.00 83.69 478 LEU A N 1
ATOM 3745 C CA . LEU A 1 478 ? -17.788 3.906 -0.788 1.00 83.69 478 LEU A CA 1
ATOM 3746 C C . LEU A 1 478 ? -16.408 3.412 -0.367 1.00 83.69 478 LEU A C 1
ATOM 3748 O O . LEU A 1 478 ? -15.977 2.335 -0.778 1.00 83.69 478 LEU A O 1
ATOM 3752 N N . THR A 1 479 ? -15.709 4.165 0.478 1.00 84.94 479 THR A N 1
ATOM 3753 C CA . THR A 1 479 ? -14.511 3.653 1.155 1.00 84.94 479 THR A CA 1
ATOM 3754 C C . THR A 1 479 ? -14.897 2.781 2.351 1.00 84.94 479 THR A C 1
ATOM 3756 O O . THR A 1 479 ? -16.016 2.849 2.849 1.00 84.94 479 THR A O 1
ATOM 3759 N N . GLU A 1 480 ? -13.963 1.983 2.871 1.00 81.06 480 GLU A N 1
ATOM 3760 C CA . GLU A 1 480 ? -14.142 1.233 4.128 1.00 81.06 480 GLU A CA 1
ATOM 3761 C C . GLU A 1 480 ? -14.622 2.118 5.292 1.00 81.06 480 GLU A C 1
ATOM 3763 O O . GLU A 1 480 ? -15.484 1.707 6.068 1.00 81.06 480 GLU A O 1
ATOM 3768 N N . ARG A 1 481 ? -14.120 3.356 5.377 1.00 81.12 481 ARG A N 1
ATOM 3769 C CA . ARG A 1 481 ? -14.537 4.331 6.395 1.00 81.12 481 ARG A CA 1
ATOM 3770 C C . ARG A 1 481 ? -15.945 4.858 6.148 1.00 81.12 481 ARG A C 1
ATOM 3772 O O . ARG A 1 481 ? -16.671 5.108 7.106 1.00 81.12 481 ARG A O 1
ATOM 3779 N N . ASP A 1 482 ? -16.343 5.007 4.889 1.00 81.88 482 ASP A N 1
ATOM 3780 C CA . ASP A 1 482 ? -17.711 5.402 4.548 1.00 81.88 482 ASP A CA 1
ATOM 3781 C C . ASP A 1 482 ? -18.689 4.267 4.836 1.00 81.88 482 ASP A C 1
ATOM 3783 O O . ASP A 1 482 ? -19.745 4.523 5.398 1.00 81.88 482 ASP A O 1
ATOM 3787 N N . VAL A 1 483 ? -18.318 3.014 4.548 1.00 84.81 483 VAL A N 1
ATOM 3788 C CA . VAL A 1 483 ? -19.103 1.827 4.927 1.00 84.81 483 VAL A CA 1
ATOM 3789 C C . VAL A 1 483 ? -19.313 1.791 6.441 1.00 84.81 483 VAL A C 1
ATOM 3791 O O . VAL A 1 483 ? -20.444 1.603 6.884 1.00 84.81 483 VAL A O 1
ATOM 3794 N N . GLN A 1 484 ? -18.261 2.031 7.231 1.00 84.38 484 GLN A N 1
ATOM 3795 C CA . GLN A 1 484 ? -18.361 2.112 8.691 1.00 84.38 484 GLN A CA 1
ATOM 3796 C C . GLN A 1 484 ? -19.303 3.246 9.134 1.00 84.38 484 GLN A C 1
ATOM 3798 O O . GLN A 1 484 ? -20.245 3.018 9.890 1.00 84.38 484 GLN A O 1
ATOM 3803 N N . ARG A 1 485 ? -19.119 4.458 8.593 1.00 78.31 485 ARG A N 1
ATOM 3804 C CA . ARG A 1 485 ? -19.951 5.631 8.914 1.00 78.31 485 ARG A CA 1
ATOM 3805 C C . ARG A 1 485 ? -21.419 5.423 8.542 1.00 78.31 485 ARG A C 1
ATOM 3807 O O . ARG A 1 485 ? -22.317 5.795 9.292 1.00 78.31 485 ARG A O 1
ATOM 3814 N N . VAL A 1 486 ? -21.670 4.831 7.378 1.00 79.44 486 VAL A N 1
ATOM 3815 C CA . VAL A 1 486 ? -23.009 4.486 6.893 1.00 79.44 486 VAL A CA 1
ATOM 3816 C C . VAL A 1 486 ? -23.647 3.440 7.800 1.00 79.44 486 VAL A C 1
ATOM 3818 O O . VAL A 1 486 ? -24.812 3.584 8.174 1.00 79.44 486 VAL A O 1
ATOM 3821 N N . ALA A 1 487 ? -22.891 2.415 8.191 1.00 83.38 487 ALA A N 1
ATOM 3822 C CA . ALA A 1 487 ? -23.379 1.391 9.097 1.00 83.38 487 ALA A CA 1
ATOM 3823 C C . ALA A 1 487 ? -23.767 1.954 10.467 1.00 83.38 487 ALA A C 1
ATOM 3825 O O . ALA A 1 487 ? -24.809 1.572 10.998 1.00 83.38 487 ALA A O 1
ATOM 3826 N N . GLU A 1 488 ? -22.984 2.882 11.013 1.00 81.62 488 GLU A N 1
ATOM 3827 C CA . GLU A 1 488 ? -23.302 3.581 12.261 1.00 81.62 488 GLU A CA 1
ATOM 3828 C C . GLU A 1 488 ? -24.545 4.464 12.101 1.00 81.62 488 GLU A C 1
ATOM 3830 O O . GLU A 1 488 ? -25.515 4.304 12.841 1.00 81.62 488 GLU A O 1
ATOM 3835 N N . ARG A 1 489 ? -24.574 5.323 11.072 1.00 77.00 489 ARG A N 1
ATOM 3836 C CA . ARG A 1 489 ? -25.680 6.259 10.806 1.00 77.00 489 ARG A CA 1
ATOM 3837 C C . ARG A 1 489 ? -27.028 5.561 10.618 1.00 77.00 489 ARG A C 1
ATOM 3839 O O . ARG A 1 489 ? -28.054 6.083 11.048 1.00 77.00 489 ARG A O 1
ATOM 3846 N N . HIS A 1 490 ? -27.034 4.411 9.949 1.00 76.50 490 HIS A N 1
ATOM 3847 C CA . HIS A 1 490 ? -28.246 3.630 9.688 1.00 76.50 490 HIS A CA 1
ATOM 3848 C C . HIS A 1 490 ? -28.468 2.507 10.711 1.00 76.50 490 HIS A C 1
ATOM 3850 O O . HIS A 1 490 ? -29.398 1.718 10.559 1.00 76.50 490 HIS A O 1
ATOM 3856 N N . GLY A 1 491 ? -27.640 2.426 11.758 1.00 72.94 491 GLY A N 1
ATOM 3857 C CA . GLY A 1 491 ? -27.790 1.449 12.832 1.00 72.94 491 GLY A CA 1
ATOM 3858 C C . GLY A 1 491 ? -27.643 -0.009 12.387 1.00 72.94 491 GLY A C 1
ATOM 3859 O O . GLY A 1 491 ? -28.205 -0.889 13.036 1.00 72.94 491 GLY A O 1
ATOM 3860 N N . LEU A 1 492 ? -26.884 -0.284 11.320 1.00 80.31 492 LEU A N 1
ATOM 3861 C CA . LEU A 1 492 ? -26.725 -1.619 10.723 1.00 80.31 492 LEU A CA 1
ATOM 3862 C C . LEU A 1 492 ? -25.938 -2.594 11.611 1.00 80.31 492 LEU A C 1
ATOM 3864 O O . LEU A 1 492 ? -26.026 -3.804 11.425 1.00 80.31 492 LEU A O 1
ATOM 3868 N N . GLY A 1 493 ? -25.166 -2.078 12.574 1.00 76.31 493 GLY A N 1
ATOM 3869 C CA . GLY A 1 493 ? -24.369 -2.896 13.493 1.00 76.31 493 GLY A CA 1
ATOM 3870 C C . GLY A 1 493 ? -23.146 -3.555 12.845 1.00 76.31 493 GLY A C 1
ATOM 3871 O O . GLY A 1 493 ? -22.651 -4.553 13.365 1.00 76.31 493 GLY A O 1
ATOM 3872 N N . TRP A 1 494 ? -22.663 -3.033 11.713 1.00 84.81 494 TRP A N 1
ATOM 3873 C CA . TRP A 1 494 ? -21.446 -3.532 11.072 1.00 84.81 494 TRP A CA 1
ATOM 3874 C C . TRP A 1 494 ? -20.216 -2.898 11.727 1.00 84.81 494 TRP A C 1
ATOM 3876 O O . TRP A 1 494 ? -19.921 -1.734 11.486 1.00 84.81 494 TRP A O 1
ATOM 3886 N N . MET A 1 495 ? -19.503 -3.671 12.549 1.00 77.00 495 MET A N 1
ATOM 3887 C CA . MET A 1 495 ? -18.252 -3.249 13.210 1.00 77.00 495 MET A CA 1
ATOM 3888 C C . MET A 1 495 ? -16.991 -3.694 12.446 1.00 77.00 495 MET A C 1
ATOM 3890 O O . MET A 1 495 ? -15.881 -3.282 12.765 1.00 77.00 495 MET A O 1
ATOM 3894 N N . LEU A 1 496 ? -17.153 -4.581 11.456 1.00 86.50 496 LEU A N 1
ATOM 3895 C CA . LEU A 1 496 ? -16.076 -5.196 10.668 1.00 86.50 496 LEU A CA 1
ATOM 3896 C C . LEU A 1 496 ? -16.362 -4.988 9.172 1.00 86.50 496 LEU A C 1
ATOM 3898 O O . LEU A 1 496 ? -16.833 -5.910 8.490 1.00 86.50 496 LEU A O 1
ATOM 3902 N N . PRO A 1 497 ? -16.170 -3.763 8.654 1.00 86.88 497 PRO A N 1
ATOM 3903 C CA . PRO A 1 497 ? -16.699 -3.352 7.358 1.00 86.88 497 PRO A CA 1
ATOM 3904 C C . PRO A 1 497 ? -16.166 -4.212 6.208 1.00 86.88 497 PRO A C 1
ATOM 3906 O O . PRO A 1 497 ? -16.921 -4.513 5.282 1.00 86.88 497 PRO A O 1
ATOM 3909 N N . LYS A 1 498 ? -14.909 -4.685 6.268 1.00 88.44 498 LYS A N 1
ATOM 3910 C CA . LYS A 1 498 ? -14.364 -5.562 5.219 1.00 88.44 498 LYS A CA 1
ATOM 3911 C C . LYS A 1 498 ? -15.042 -6.915 5.205 1.00 88.44 498 LYS A C 1
ATOM 3913 O O . LYS A 1 498 ? -15.400 -7.400 4.138 1.00 88.44 498 LYS A O 1
ATOM 3918 N N . ALA A 1 499 ? -15.239 -7.513 6.375 1.00 89.38 499 ALA A N 1
ATOM 3919 C CA . ALA A 1 499 ? -15.850 -8.830 6.481 1.00 89.38 499 ALA A CA 1
ATOM 3920 C C . ALA A 1 499 ? -17.312 -8.818 6.023 1.00 89.38 499 ALA A C 1
ATOM 3922 O O . ALA A 1 499 ? -17.732 -9.699 5.271 1.00 89.38 499 ALA A O 1
ATOM 3923 N N . HIS A 1 500 ? -18.076 -7.795 6.420 1.00 91.44 500 HIS A N 1
ATOM 3924 C CA . HIS A 1 500 ? -19.463 -7.649 5.984 1.00 91.44 500 HIS A CA 1
ATOM 3925 C C . HIS A 1 500 ? -19.573 -7.398 4.475 1.00 91.44 500 HIS A C 1
ATOM 3927 O O . HIS A 1 500 ? -20.398 -8.029 3.812 1.00 91.44 500 HIS A O 1
ATOM 3933 N N . MET A 1 501 ? -18.716 -6.538 3.911 1.00 91.62 501 MET A N 1
ATOM 3934 C CA . MET A 1 501 ? -18.689 -6.308 2.465 1.00 91.62 501 MET A CA 1
ATOM 3935 C C . MET A 1 501 ? -18.226 -7.540 1.688 1.00 91.62 501 MET A C 1
ATOM 3937 O O . MET A 1 501 ? -18.825 -7.865 0.668 1.00 91.62 501 MET A O 1
ATOM 3941 N N . ALA A 1 502 ? -17.212 -8.265 2.164 1.00 88.88 502 ALA A N 1
ATOM 3942 C CA . ALA A 1 502 ? -16.760 -9.508 1.543 1.00 88.88 502 ALA A CA 1
ATOM 3943 C C . ALA A 1 502 ? -17.897 -10.537 1.468 1.00 88.88 502 ALA A C 1
ATOM 3945 O O . ALA A 1 502 ? -18.149 -11.134 0.422 1.00 88.88 502 ALA A O 1
ATOM 3946 N N . GLU A 1 503 ? -18.651 -10.694 2.555 1.00 89.69 503 GLU A N 1
ATOM 3947 C CA . GLU A 1 503 ? -19.786 -11.604 2.575 1.00 89.69 503 GLU A CA 1
ATOM 3948 C C . GLU A 1 503 ? -20.955 -11.128 1.693 1.00 89.69 503 GLU A C 1
ATOM 3950 O O . GLU A 1 503 ? -21.574 -11.954 1.017 1.00 89.69 503 GLU A O 1
ATOM 3955 N N . LEU A 1 504 ? -21.238 -9.820 1.651 1.00 91.31 504 LEU A N 1
ATOM 3956 C CA . LEU A 1 504 ? -22.203 -9.229 0.717 1.00 91.31 504 LEU A CA 1
ATOM 3957 C C . LEU A 1 504 ? -21.823 -9.554 -0.735 1.00 91.31 504 LEU A C 1
ATOM 3959 O O . LEU A 1 504 ? -22.639 -10.092 -1.480 1.00 91.31 504 LEU A O 1
ATOM 3963 N N . LEU A 1 505 ? -20.578 -9.278 -1.126 1.00 89.12 505 LEU A N 1
ATOM 3964 C CA . LEU A 1 505 ? -20.069 -9.527 -2.477 1.00 89.12 505 LEU A CA 1
ATOM 3965 C C . LEU A 1 505 ? -20.126 -11.005 -2.851 1.00 89.12 505 LEU A C 1
ATOM 3967 O O . LEU A 1 505 ? -20.493 -11.341 -3.974 1.00 89.12 505 LEU A O 1
ATOM 3971 N N . ARG A 1 506 ? -19.825 -11.891 -1.900 1.00 86.25 506 ARG A N 1
ATOM 3972 C CA . ARG A 1 506 ? -19.938 -13.338 -2.088 1.00 86.25 506 ARG A CA 1
ATOM 3973 C C . ARG A 1 506 ? -21.380 -13.761 -2.375 1.00 86.25 506 ARG A C 1
ATOM 3975 O O . ARG A 1 506 ? -21.605 -14.514 -3.315 1.00 86.25 506 ARG A O 1
ATOM 3982 N N . LYS A 1 507 ? -22.359 -13.259 -1.611 1.00 88.62 507 LYS A N 1
ATOM 3983 C CA . LYS A 1 507 ? -23.788 -13.539 -1.861 1.00 88.62 507 LYS A CA 1
ATOM 3984 C C . LYS A 1 507 ? -24.265 -12.974 -3.200 1.00 88.62 507 LYS A C 1
ATOM 3986 O O . LYS A 1 507 ? -25.095 -13.591 -3.857 1.00 88.62 507 LYS A O 1
ATOM 3991 N N . LEU A 1 508 ? -23.746 -11.818 -3.613 1.00 86.81 508 LEU A N 1
ATOM 3992 C CA . LEU A 1 508 ? -24.038 -11.248 -4.932 1.00 86.81 508 LEU A CA 1
ATOM 3993 C C . LEU A 1 508 ? -23.482 -12.136 -6.054 1.00 86.81 508 LEU A C 1
ATOM 3995 O O . LEU A 1 508 ? -24.199 -12.418 -7.011 1.00 86.81 508 LEU A O 1
ATOM 3999 N N . ALA A 1 509 ? -22.253 -12.636 -5.893 1.00 80.94 509 ALA A N 1
ATOM 4000 C CA . ALA A 1 509 ? -21.590 -13.514 -6.856 1.00 80.94 509 ALA A CA 1
ATOM 4001 C C . ALA A 1 509 ? -22.311 -14.861 -7.077 1.00 80.94 509 ALA A C 1
ATOM 4003 O O . ALA A 1 509 ? -22.166 -15.460 -8.138 1.00 80.94 509 ALA A O 1
ATOM 4004 N N . GLU A 1 510 ? -23.102 -15.337 -6.106 1.00 80.94 510 GLU A N 1
ATOM 4005 C CA . GLU A 1 510 ? -23.926 -16.551 -6.252 1.00 80.94 510 GLU A CA 1
ATOM 4006 C C . GLU A 1 510 ? -25.090 -16.370 -7.242 1.00 80.94 510 GLU A C 1
ATOM 4008 O O . GLU A 1 510 ? -25.547 -17.350 -7.831 1.00 80.94 510 GLU A O 1
ATOM 4013 N N . VAL A 1 511 ? -25.576 -15.137 -7.430 1.00 79.12 511 VAL A N 1
ATOM 4014 C CA . VAL A 1 511 ? -26.724 -14.828 -8.302 1.00 79.12 511 VAL A CA 1
ATOM 4015 C C . VAL A 1 511 ? -26.288 -14.342 -9.682 1.00 79.12 511 VAL A C 1
ATOM 4017 O O . VAL A 1 511 ? -26.968 -14.608 -10.671 1.00 79.12 511 VAL A O 1
ATOM 4020 N N . GLY A 1 512 ? -25.146 -13.666 -9.774 1.00 70.44 512 GLY A N 1
ATOM 4021 C CA . GLY A 1 512 ? -24.609 -13.166 -11.034 1.00 70.44 512 GLY A CA 1
ATOM 4022 C C . GLY A 1 512 ? -23.317 -12.376 -10.832 1.00 70.44 512 GLY A C 1
ATOM 4023 O O . GLY A 1 512 ? -22.790 -12.333 -9.720 1.00 70.44 512 GLY A O 1
ATOM 4024 N N . PRO A 1 513 ? -22.777 -11.737 -11.884 1.00 66.94 513 PRO A N 1
ATOM 4025 C CA . PRO A 1 513 ? -21.619 -10.865 -11.733 1.00 66.94 513 PRO A CA 1
ATOM 4026 C C . PRO A 1 513 ? -21.945 -9.748 -10.724 1.00 66.94 513 PRO A C 1
ATOM 4028 O O . PRO A 1 513 ? -22.946 -9.045 -10.896 1.00 66.94 513 PRO A O 1
ATOM 4031 N N . PRO A 1 514 ? -21.146 -9.585 -9.653 1.00 71.38 514 PRO A N 1
ATOM 4032 C CA . PRO A 1 514 ? -21.474 -8.642 -8.597 1.00 71.38 514 PRO A CA 1
ATOM 4033 C C . PRO A 1 514 ? -21.432 -7.202 -9.138 1.00 71.38 514 PRO A C 1
ATOM 4035 O O . PRO A 1 514 ? -20.453 -6.828 -9.786 1.00 71.38 514 PRO A O 1
ATOM 4038 N N . PRO A 1 515 ? -22.435 -6.354 -8.832 1.00 79.81 515 PRO A N 1
ATOM 4039 C CA . PRO A 1 515 ? -22.501 -4.966 -9.308 1.00 79.81 515 PRO A CA 1
ATOM 4040 C C . PRO A 1 515 ? -21.487 -4.028 -8.630 1.00 79.81 515 PRO A C 1
ATOM 4042 O O . PRO A 1 515 ? -21.527 -2.817 -8.837 1.00 79.81 515 PRO A O 1
ATOM 4045 N N . ILE A 1 516 ? -20.600 -4.565 -7.790 1.00 83.50 516 ILE A N 1
ATOM 4046 C CA . ILE A 1 516 ? -19.612 -3.809 -7.026 1.00 83.50 516 ILE A CA 1
ATOM 4047 C C . ILE A 1 516 ? -18.221 -4.357 -7.338 1.00 83.50 516 ILE A C 1
ATOM 4049 O O . ILE A 1 516 ? -17.949 -5.549 -7.173 1.00 83.50 516 ILE A O 1
ATOM 4053 N N . ARG A 1 517 ? -17.317 -3.462 -7.733 1.00 80.69 517 ARG A N 1
ATOM 4054 C CA . ARG A 1 517 ? -15.895 -3.733 -7.935 1.00 80.69 517 ARG A CA 1
ATOM 4055 C C . ARG A 1 517 ? -15.101 -3.232 -6.731 1.00 80.69 517 ARG A C 1
ATOM 4057 O O . ARG A 1 517 ? -15.259 -2.090 -6.313 1.00 80.69 517 ARG A O 1
ATOM 4064 N N . ILE A 1 518 ? -14.197 -4.063 -6.209 1.00 81.19 518 ILE A N 1
ATOM 4065 C CA . ILE A 1 518 ? -13.230 -3.624 -5.196 1.00 81.19 518 ILE A CA 1
ATOM 4066 C C . ILE A 1 518 ? -11.995 -3.049 -5.888 1.00 81.19 518 ILE A C 1
ATOM 4068 O O . ILE A 1 518 ? -11.354 -3.723 -6.700 1.00 81.19 518 ILE A O 1
ATOM 4072 N N . ARG A 1 519 ? -11.626 -1.824 -5.513 1.00 78.12 519 ARG A N 1
ATOM 4073 C CA . ARG A 1 519 ? -10.280 -1.277 -5.709 1.00 78.12 519 ARG A CA 1
ATOM 4074 C C . ARG A 1 519 ? -9.611 -1.147 -4.348 1.00 78.12 519 ARG A C 1
ATOM 4076 O O . ARG A 1 519 ? -10.249 -0.771 -3.373 1.00 78.12 519 ARG A O 1
ATOM 4083 N N . SER A 1 520 ? -8.326 -1.461 -4.269 1.00 64.75 520 SER A N 1
ATOM 4084 C CA . SER A 1 520 ? -7.571 -1.347 -3.019 1.00 64.75 520 SER A CA 1
ATOM 4085 C C . SER A 1 520 ? -6.385 -0.423 -3.222 1.00 64.75 520 SER A C 1
ATOM 4087 O O . SER A 1 520 ? -5.627 -0.607 -4.173 1.00 64.75 520 SER A O 1
ATOM 4089 N N . ALA A 1 521 ? -6.222 0.535 -2.312 1.00 57.56 521 ALA A N 1
ATOM 4090 C CA . ALA A 1 521 ? -5.041 1.383 -2.197 1.00 57.56 521 ALA A CA 1
ATOM 4091 C C . ALA A 1 521 ? -4.406 1.096 -0.828 1.00 57.56 521 ALA A C 1
ATOM 4093 O O . ALA A 1 521 ? -4.965 1.434 0.216 1.00 57.56 521 ALA A O 1
ATOM 4094 N N . GLY A 1 522 ? -3.280 0.379 -0.815 1.00 63.12 522 GLY A N 1
ATOM 4095 C CA . GLY A 1 522 ? -2.683 -0.110 0.431 1.00 63.12 522 GLY A CA 1
ATOM 4096 C C . GLY A 1 522 ? -3.624 -1.055 1.193 1.00 63.12 522 GLY A C 1
ATOM 4097 O O . GLY A 1 522 ? -4.072 -2.072 0.656 1.00 63.12 522 GLY A O 1
ATOM 4098 N N . SER A 1 523 ? -3.919 -0.740 2.459 1.00 59.19 523 SER A N 1
ATOM 4099 C CA . SER A 1 523 ? -4.786 -1.569 3.306 1.00 59.19 523 SER A CA 1
ATOM 4100 C C . SER A 1 523 ? -6.280 -1.275 3.181 1.00 59.19 523 SER A C 1
ATOM 4102 O O . SER A 1 523 ? -7.062 -2.111 3.632 1.00 59.19 523 SER A O 1
ATOM 4104 N N . SER A 1 524 ? -6.679 -0.149 2.589 1.00 69.31 524 SER A N 1
ATOM 4105 C CA . SER A 1 524 ? -8.080 0.289 2.555 1.00 69.31 524 SER A CA 1
ATOM 4106 C C . SER A 1 524 ? -8.783 -0.162 1.276 1.00 69.31 524 SER A C 1
ATOM 4108 O O . SER A 1 524 ? -8.200 -0.145 0.186 1.00 69.31 524 SER A O 1
ATOM 4110 N N . ASN A 1 525 ? -10.044 -0.573 1.415 1.00 79.88 525 ASN A N 1
ATOM 4111 C CA . ASN A 1 525 ? -10.882 -0.996 0.294 1.00 79.88 525 ASN A CA 1
ATOM 4112 C C . ASN A 1 525 ? -11.810 0.147 -0.149 1.00 79.88 525 ASN A C 1
ATOM 4114 O O . ASN A 1 525 ? -12.347 0.886 0.678 1.00 79.88 525 ASN A O 1
ATOM 4118 N N . ILE A 1 526 ? -11.994 0.261 -1.462 1.00 84.00 526 ILE A N 1
ATOM 4119 C CA . ILE A 1 526 ? -12.961 1.132 -2.129 1.00 84.00 526 ILE A CA 1
ATOM 4120 C C . ILE A 1 526 ? -13.929 0.226 -2.889 1.00 84.00 526 ILE A C 1
ATOM 4122 O O . ILE A 1 526 ? -13.505 -0.602 -3.699 1.00 84.00 526 ILE A O 1
ATOM 4126 N N . TYR A 1 527 ? -15.217 0.379 -2.609 1.00 86.62 527 TYR A N 1
ATOM 4127 C CA . TYR A 1 527 ? -16.316 -0.385 -3.182 1.00 86.62 527 TYR A CA 1
ATOM 4128 C C . TYR A 1 527 ? -17.028 0.481 -4.218 1.00 86.62 527 TYR A C 1
ATOM 4130 O O . TYR A 1 527 ? -17.811 1.357 -3.867 1.00 86.62 527 TYR A O 1
ATOM 4138 N N . GLU A 1 528 ? -16.720 0.256 -5.491 1.00 84.75 528 GLU A N 1
ATOM 4139 C CA . GLU A 1 528 ? -17.222 1.035 -6.624 1.00 84.75 528 GLU A CA 1
ATOM 4140 C C . GLU A 1 528 ? -18.418 0.322 -7.264 1.00 84.75 528 GLU A C 1
ATOM 4142 O O . GLU A 1 528 ? -18.320 -0.845 -7.645 1.00 84.75 528 GLU A O 1
ATOM 4147 N N . TRP A 1 529 ? -19.542 1.018 -7.400 1.00 82.81 529 TRP A N 1
ATOM 4148 C CA . TRP A 1 529 ? -20.705 0.543 -8.137 1.00 82.81 529 TRP A CA 1
ATOM 4149 C C . TRP A 1 529 ? -20.452 0.606 -9.643 1.00 82.81 529 TRP A C 1
ATOM 4151 O O . TRP A 1 529 ? -20.048 1.639 -10.177 1.00 82.81 529 TRP A O 1
ATOM 4161 N N . VAL A 1 530 ? -20.767 -0.479 -10.345 1.00 79.69 530 VAL A N 1
ATOM 4162 C CA . VAL A 1 530 ? -20.628 -0.574 -11.799 1.00 79.69 530 VAL A CA 1
ATOM 4163 C C . VAL A 1 530 ? -22.017 -0.590 -12.437 1.00 79.69 530 VAL A C 1
ATOM 4165 O O . VAL A 1 530 ? -22.813 -1.503 -12.214 1.00 79.69 530 VAL A O 1
ATOM 4168 N N . ASP A 1 531 ? -22.325 0.428 -13.244 1.00 57.81 531 ASP A N 1
ATOM 4169 C CA . ASP A 1 531 ? -23.567 0.478 -14.021 1.00 57.81 531 ASP A CA 1
ATOM 4170 C C . ASP A 1 531 ? -23.545 -0.548 -15.156 1.00 57.81 531 ASP A C 1
ATOM 4172 O O . ASP A 1 531 ? -22.787 -0.401 -16.113 1.00 57.81 531 ASP A O 1
ATOM 4176 N N . GLY A 1 532 ? -24.386 -1.585 -15.065 1.00 51.69 532 GLY A N 1
ATOM 4177 C CA . GLY A 1 532 ? -24.498 -2.582 -16.137 1.00 51.69 532 GLY A CA 1
ATOM 4178 C C . GLY A 1 532 ? -25.074 -3.949 -15.760 1.00 51.69 532 GLY A C 1
ATOM 4179 O O . GLY A 1 532 ? -24.638 -4.954 -16.318 1.00 51.69 532 GLY A O 1
ATOM 4180 N N . ALA A 1 533 ? -26.039 -4.020 -14.836 1.00 41.00 533 ALA A N 1
ATOM 4181 C CA . ALA A 1 533 ? -26.703 -5.286 -14.488 1.00 41.00 533 ALA A CA 1
ATOM 4182 C C . ALA A 1 533 ? -27.816 -5.706 -15.478 1.00 41.00 533 ALA A C 1
ATOM 4184 O O . ALA A 1 533 ? -28.327 -6.818 -15.383 1.00 41.00 533 ALA A O 1
ATOM 4185 N N . GLU A 1 534 ? -28.164 -4.875 -16.466 1.00 37.91 534 GLU A N 1
ATOM 4186 C CA . GLU A 1 534 ? -29.060 -5.266 -17.560 1.00 37.91 534 GLU A CA 1
ATOM 4187 C C . GLU A 1 534 ? -28.234 -5.515 -18.844 1.00 37.91 534 GLU A C 1
ATOM 4189 O O . GLU A 1 534 ? -27.726 -4.578 -19.458 1.00 37.91 534 GLU A O 1
ATOM 4194 N N . SER A 1 535 ? -28.114 -6.794 -19.247 1.00 35.75 535 SER A N 1
ATOM 4195 C CA . SER A 1 535 ? -27.522 -7.345 -20.502 1.00 35.75 535 SER A CA 1
ATOM 4196 C C . SER A 1 535 ? -26.045 -7.813 -20.546 1.00 35.75 535 SER A C 1
ATOM 4198 O O . SER A 1 535 ? -25.467 -7.936 -21.626 1.00 35.75 535 SER A O 1
ATOM 4200 N N . SER A 1 536 ? -25.418 -8.160 -19.421 1.00 38.88 536 SER A N 1
ATOM 4201 C CA . SER A 1 536 ? -23.979 -8.507 -19.352 1.00 38.88 536 SER A CA 1
ATOM 4202 C C . SER A 1 536 ? -23.617 -10.004 -19.457 1.00 38.88 536 SER A C 1
ATOM 4204 O O . SER A 1 536 ? -22.438 -10.337 -19.459 1.00 38.88 536 SER A O 1
ATOM 4206 N N . ALA A 1 537 ? -24.578 -10.927 -19.600 1.00 36.31 537 ALA A N 1
ATOM 4207 C CA . ALA A 1 537 ? -24.274 -12.368 -19.677 1.00 36.31 537 ALA A CA 1
ATOM 4208 C C . ALA A 1 537 ? -23.794 -12.855 -21.067 1.00 36.31 537 ALA A C 1
ATOM 4210 O O . ALA A 1 537 ? -23.070 -13.844 -21.146 1.00 36.31 537 ALA A O 1
ATOM 4211 N N . GLU A 1 538 ? -24.168 -12.175 -22.161 1.00 36.75 538 GLU A N 1
ATOM 4212 C CA . GLU A 1 538 ? -23.817 -12.584 -23.540 1.00 36.75 538 GLU A CA 1
ATOM 4213 C C . GLU A 1 538 ? -22.628 -11.818 -24.139 1.00 36.75 538 GLU A C 1
ATOM 4215 O O . GLU A 1 538 ? -21.993 -12.281 -25.087 1.00 36.75 538 GLU A O 1
ATOM 4220 N N . ARG A 1 539 ? -22.260 -10.669 -23.563 1.00 41.06 539 ARG A N 1
ATOM 4221 C CA . ARG A 1 539 ? -20.965 -10.047 -23.830 1.00 41.06 539 ARG A CA 1
ATOM 4222 C C . ARG A 1 539 ? -19.994 -10.624 -22.823 1.00 41.06 539 ARG A C 1
ATOM 4224 O O . ARG A 1 539 ? -20.026 -10.235 -21.664 1.00 41.06 539 ARG A O 1
ATOM 4231 N N . LEU A 1 540 ? -19.075 -11.483 -23.249 1.00 50.09 540 LEU A N 1
ATOM 4232 C CA . LEU A 1 540 ? -17.824 -11.522 -22.507 1.00 50.09 540 LEU A CA 1
ATOM 4233 C C . LEU A 1 540 ? -17.300 -10.082 -22.426 1.00 50.09 540 LEU A C 1
ATOM 4235 O O . LEU A 1 540 ? -17.130 -9.452 -23.473 1.00 50.09 540 LEU A O 1
ATOM 4239 N N . ASP A 1 541 ? -17.125 -9.580 -21.203 1.00 63.06 541 ASP A N 1
ATOM 4240 C CA . ASP A 1 541 ? -16.890 -8.168 -20.912 1.00 63.06 541 ASP A CA 1
ATOM 4241 C C . ASP A 1 541 ? -15.839 -7.600 -21.863 1.00 63.06 541 ASP A C 1
ATOM 4243 O O . ASP A 1 541 ? -14.668 -7.979 -21.808 1.00 63.06 541 ASP A O 1
ATOM 4247 N N . LYS A 1 542 ? -16.254 -6.682 -22.744 1.00 70.31 542 LYS A N 1
ATOM 4248 C CA . LYS A 1 542 ? -15.365 -5.895 -23.612 1.00 70.31 542 LYS A CA 1
ATOM 4249 C C . LYS A 1 542 ? -14.117 -5.448 -22.843 1.00 70.31 542 LYS A C 1
ATOM 4251 O O . LYS A 1 542 ? -13.001 -5.530 -23.342 1.00 70.31 542 LYS A O 1
ATOM 4256 N N . TRP A 1 543 ? -14.328 -5.035 -21.596 1.00 72.94 543 TRP A N 1
ATOM 4257 C CA . TRP A 1 543 ? -13.299 -4.602 -20.662 1.00 72.94 543 TRP A CA 1
ATOM 4258 C C . TRP A 1 543 ? -12.415 -5.735 -20.138 1.00 72.94 543 TRP A C 1
ATOM 4260 O O . TRP A 1 543 ? -11.209 -5.558 -20.103 1.00 72.94 543 TRP A O 1
ATOM 4270 N N . ALA A 1 544 ? -12.955 -6.916 -19.831 1.00 75.88 544 ALA A N 1
ATOM 4271 C CA . ALA A 1 544 ? -12.146 -8.079 -19.463 1.00 75.88 544 ALA A CA 1
ATOM 4272 C C . ALA A 1 544 ? -11.258 -8.551 -20.626 1.00 75.88 544 ALA A C 1
ATOM 4274 O O . ALA A 1 544 ? -10.103 -8.917 -20.422 1.00 75.88 544 ALA A O 1
ATOM 4275 N N . ALA A 1 545 ? -11.784 -8.522 -21.855 1.00 83.75 545 ALA A N 1
ATOM 4276 C CA . ALA A 1 545 ? -10.991 -8.785 -23.051 1.00 83.75 545 ALA A CA 1
ATOM 4277 C C . ALA A 1 545 ? -9.912 -7.708 -23.249 1.00 83.75 545 ALA A C 1
ATOM 4279 O O . ALA A 1 545 ? -8.766 -8.037 -23.546 1.00 83.75 545 ALA A O 1
ATOM 4280 N N . ARG A 1 546 ? -10.252 -6.435 -23.019 1.00 84.88 546 ARG A N 1
ATOM 4281 C CA . ARG A 1 546 ? -9.313 -5.312 -23.102 1.00 84.88 546 ARG A CA 1
ATOM 4282 C C . ARG A 1 546 ? -8.197 -5.393 -22.060 1.00 84.88 546 ARG A C 1
ATOM 4284 O O . ARG A 1 546 ? -7.047 -5.236 -22.439 1.00 84.88 546 ARG A O 1
ATOM 4291 N N . ASP A 1 547 ? -8.506 -5.738 -20.811 1.00 83.44 547 ASP A N 1
ATOM 4292 C CA . ASP A 1 547 ? -7.515 -5.935 -19.743 1.00 83.44 547 ASP A CA 1
ATOM 4293 C C . ASP A 1 547 ? -6.484 -7.013 -20.131 1.00 83.44 547 ASP A C 1
ATOM 4295 O O . ASP A 1 547 ? -5.285 -6.855 -19.891 1.00 83.44 547 ASP A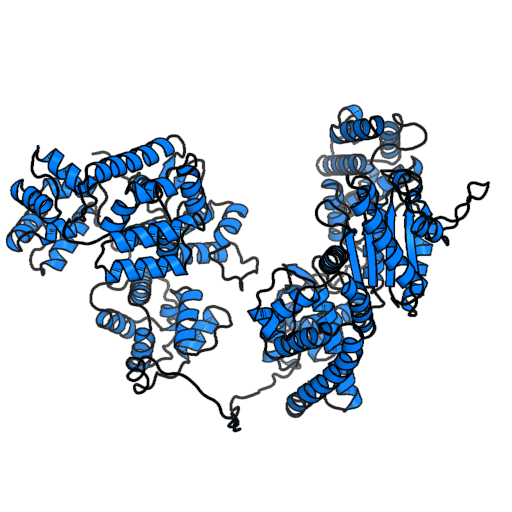 O 1
ATOM 4299 N N . ILE A 1 548 ? -6.931 -8.101 -20.780 1.00 87.31 548 ILE A N 1
ATOM 4300 C CA . ILE A 1 548 ? -6.031 -9.136 -21.310 1.00 87.31 548 ILE A CA 1
ATOM 4301 C C . ILE A 1 548 ? -5.143 -8.559 -22.418 1.00 87.31 548 ILE A C 1
ATOM 4303 O O . ILE A 1 548 ? -3.931 -8.757 -22.382 1.00 87.31 548 ILE A O 1
ATOM 4307 N N . ILE A 1 549 ? -5.717 -7.855 -23.398 1.00 90.19 549 ILE A N 1
ATOM 4308 C CA . ILE A 1 549 ? -4.952 -7.284 -24.518 1.00 90.19 549 ILE A CA 1
ATOM 4309 C C . ILE A 1 549 ? -3.951 -6.230 -24.043 1.00 90.19 549 ILE A C 1
ATOM 4311 O O . ILE A 1 549 ? -2.803 -6.258 -24.481 1.00 90.19 549 ILE A O 1
ATOM 4315 N N . ASP A 1 550 ? -4.333 -5.354 -23.118 1.00 88.62 550 ASP A N 1
ATOM 4316 C CA . ASP A 1 550 ? -3.451 -4.326 -22.565 1.00 88.62 550 ASP A CA 1
ATOM 4317 C C . ASP A 1 550 ? -2.279 -4.961 -21.793 1.00 88.62 550 ASP A C 1
ATOM 4319 O O . ASP A 1 550 ? -1.131 -4.535 -21.951 1.00 88.62 550 ASP A O 1
ATOM 4323 N N . ALA A 1 551 ? -2.526 -6.043 -21.043 1.00 86.44 551 ALA A N 1
ATOM 4324 C CA . ALA A 1 551 ? -1.467 -6.826 -20.408 1.00 86.44 551 ALA A CA 1
ATOM 4325 C C . ALA A 1 551 ? -0.519 -7.457 -21.446 1.00 86.44 551 ALA A C 1
ATOM 4327 O O . ALA A 1 551 ? 0.703 -7.324 -21.334 1.00 86.44 551 ALA A O 1
ATOM 4328 N N . LEU A 1 552 ? -1.062 -8.076 -22.501 1.00 88.00 552 LEU A N 1
ATOM 4329 C CA . LEU A 1 552 ? -0.260 -8.641 -23.589 1.00 88.00 552 LEU A CA 1
ATOM 4330 C C . LEU A 1 552 ? 0.558 -7.571 -24.326 1.00 88.00 552 LEU A C 1
ATOM 4332 O O . LEU A 1 552 ? 1.726 -7.818 -24.619 1.00 88.00 552 LEU A O 1
ATOM 4336 N N . ARG A 1 553 ? 0.003 -6.372 -24.553 1.00 87.75 553 ARG A N 1
ATOM 4337 C CA . ARG A 1 553 ? 0.687 -5.224 -25.181 1.00 87.75 553 ARG A CA 1
ATOM 4338 C C . ARG A 1 553 ? 1.916 -4.789 -24.374 1.00 87.75 553 ARG A C 1
ATOM 4340 O O . ARG A 1 553 ? 2.987 -4.547 -24.933 1.00 87.75 553 ARG A O 1
ATOM 4347 N N . GLN A 1 554 ? 1.791 -4.763 -23.046 1.00 82.81 554 GLN A N 1
ATOM 4348 C CA . GLN A 1 554 ? 2.886 -4.471 -22.108 1.00 82.81 554 GLN A CA 1
ATOM 4349 C C . GLN A 1 554 ? 3.836 -5.671 -21.897 1.00 82.81 554 GLN A C 1
ATOM 4351 O O . GLN A 1 554 ? 4.887 -5.559 -21.257 1.00 82.81 554 GLN A O 1
ATOM 4356 N N . GLY A 1 555 ? 3.488 -6.843 -22.434 1.00 78.12 555 GLY A N 1
ATOM 4357 C CA . GLY A 1 555 ? 4.224 -8.087 -22.239 1.00 78.12 555 GLY A CA 1
ATOM 4358 C C . GLY A 1 555 ? 4.125 -8.643 -20.816 1.00 78.12 555 GLY A C 1
ATOM 4359 O O . GLY A 1 555 ? 5.007 -9.389 -20.395 1.00 78.12 555 GLY A O 1
ATOM 4360 N N . VAL A 1 556 ? 3.100 -8.275 -20.053 1.00 82.69 556 VAL A N 1
ATOM 4361 C CA . VAL A 1 556 ? 2.846 -8.815 -18.712 1.00 82.69 556 VAL A CA 1
ATOM 4362 C C . VAL A 1 556 ? 1.755 -9.882 -18.767 1.00 82.69 556 VAL A C 1
ATOM 4364 O O . VAL A 1 556 ? 0.940 -9.927 -19.686 1.00 82.69 556 VAL A O 1
ATOM 4367 N N . VAL A 1 557 ? 1.754 -10.791 -17.793 1.00 80.88 557 VAL A N 1
ATOM 4368 C CA . VAL A 1 557 ? 0.719 -11.827 -17.696 1.00 80.88 557 VAL A CA 1
ATOM 4369 C C . VAL A 1 557 ? -0.545 -11.200 -17.087 1.00 80.88 557 VAL A C 1
ATOM 4371 O O . VAL A 1 557 ? -0.423 -10.586 -16.024 1.00 80.88 557 VAL A O 1
ATOM 4374 N N . PRO A 1 558 ? -1.734 -11.345 -17.707 1.00 80.62 558 PRO A N 1
ATOM 4375 C CA . PRO A 1 558 ? -2.986 -10.822 -17.158 1.00 80.62 558 PRO A CA 1
ATOM 4376 C C . PRO A 1 558 ? -3.251 -11.314 -15.728 1.00 80.62 558 PRO A C 1
ATOM 4378 O O . PRO A 1 558 ? -2.890 -12.435 -15.375 1.00 80.62 558 PRO A O 1
ATOM 4381 N N . GLU A 1 559 ? -3.910 -10.501 -14.899 1.00 72.94 559 GLU A N 1
ATOM 4382 C CA . GLU A 1 559 ? -4.214 -10.890 -13.511 1.00 72.94 559 GLU A CA 1
ATOM 4383 C C . GLU A 1 559 ? -5.435 -11.807 -13.371 1.00 72.94 559 GLU A C 1
ATOM 4385 O O . GLU A 1 559 ? -5.511 -12.556 -12.398 1.00 72.94 559 GLU A O 1
ATOM 4390 N N . ARG A 1 560 ? -6.385 -11.724 -14.310 1.00 77.62 560 ARG A N 1
ATOM 4391 C CA . ARG A 1 560 ? -7.673 -12.434 -14.300 1.00 77.62 560 ARG A CA 1
ATOM 4392 C C . ARG A 1 560 ? -7.973 -13.030 -15.666 1.00 77.62 560 ARG A C 1
ATOM 4394 O O . ARG A 1 560 ? -7.404 -12.598 -16.669 1.00 77.62 560 ARG A O 1
ATOM 4401 N N . ASN A 1 561 ? -8.941 -13.944 -15.709 1.00 78.31 561 ASN A N 1
ATOM 4402 C CA . ASN A 1 561 ? -9.468 -14.531 -16.943 1.00 78.31 561 ASN A CA 1
ATOM 4403 C C . ASN A 1 561 ? -8.399 -15.292 -17.743 1.00 78.31 561 ASN A C 1
ATOM 4405 O O . ASN A 1 561 ? -8.502 -15.451 -18.963 1.00 78.31 561 ASN A O 1
ATOM 4409 N N . LEU A 1 562 ? -7.376 -15.797 -17.048 1.00 83.25 562 LEU A N 1
ATOM 4410 C CA . LEU A 1 562 ? -6.242 -16.489 -17.664 1.00 83.25 562 LEU A CA 1
ATOM 4411 C C . LEU A 1 562 ? -6.659 -17.783 -18.365 1.00 83.25 562 LEU A C 1
ATOM 4413 O O . LEU A 1 562 ? -6.005 -18.201 -19.320 1.00 83.25 562 LEU A O 1
ATOM 4417 N N . GLU A 1 563 ? -7.777 -18.381 -17.946 1.00 82.38 563 GLU A N 1
ATOM 4418 C CA . GLU A 1 563 ? -8.390 -19.539 -18.602 1.00 82.38 563 GLU A CA 1
ATOM 4419 C C . GLU A 1 563 ? -8.619 -19.303 -20.106 1.00 82.38 563 GLU A C 1
ATOM 4421 O O . GLU A 1 563 ? -8.416 -20.215 -20.904 1.00 82.38 563 GLU A O 1
ATOM 4426 N N . MET A 1 564 ? -8.964 -18.073 -20.515 1.00 79.00 564 MET A N 1
ATOM 4427 C CA . MET A 1 564 ? -9.230 -17.745 -21.923 1.00 79.00 564 MET A CA 1
ATOM 4428 C C . MET A 1 564 ? -7.968 -17.854 -22.789 1.00 79.00 564 MET A C 1
ATOM 4430 O O . MET A 1 564 ? -8.031 -18.290 -23.938 1.00 79.00 564 MET A O 1
ATOM 4434 N N . MET A 1 565 ? -6.814 -17.502 -22.222 1.00 81.00 565 MET A N 1
ATOM 4435 C CA . MET A 1 565 ? -5.516 -17.521 -22.900 1.00 81.00 565 MET A CA 1
ATOM 4436 C C . MET A 1 565 ? -4.793 -18.867 -22.774 1.00 81.00 565 MET A C 1
ATOM 4438 O O . MET A 1 565 ? -3.832 -19.107 -23.499 1.00 81.00 565 MET A O 1
ATOM 4442 N N . TYR A 1 566 ? -5.215 -19.744 -21.858 1.00 82.69 566 TYR A N 1
ATOM 4443 C CA . TYR A 1 566 ? -4.447 -20.943 -21.528 1.00 82.69 566 TYR A CA 1
ATOM 4444 C C . TYR A 1 566 ? -4.494 -21.999 -22.635 1.00 82.69 566 TYR A C 1
ATOM 4446 O O . TYR A 1 566 ? -5.551 -22.564 -22.912 1.00 82.69 566 TYR A O 1
ATOM 4454 N N . VAL A 1 567 ? -3.331 -22.337 -23.193 1.00 81.88 567 VAL A N 1
ATOM 4455 C CA . VAL A 1 567 ? -3.168 -23.362 -24.234 1.00 81.88 567 VAL A CA 1
ATOM 4456 C C . VAL A 1 567 ? -2.321 -24.532 -23.731 1.00 81.88 567 VAL A C 1
ATOM 4458 O O . VAL A 1 567 ? -1.256 -24.338 -23.147 1.00 81.88 567 VAL A O 1
ATOM 4461 N N . GLY A 1 568 ? -2.773 -25.759 -24.004 1.00 82.56 568 GLY A N 1
ATOM 4462 C CA . GLY A 1 568 ? -2.060 -26.992 -23.656 1.00 82.56 568 GLY A CA 1
ATOM 4463 C C . GLY A 1 568 ? -2.110 -27.367 -22.167 1.00 82.56 568 GLY A C 1
ATOM 4464 O O . GLY A 1 568 ? -2.907 -26.839 -21.397 1.00 82.56 568 GLY A O 1
ATOM 4465 N N . GLN A 1 569 ? -1.262 -28.326 -21.770 1.00 84.25 569 GLN A N 1
ATOM 4466 C CA . GLN A 1 569 ? -1.100 -28.806 -20.383 1.00 84.25 569 GLN A CA 1
ATOM 4467 C C . GLN A 1 569 ? -2.402 -29.259 -19.688 1.00 84.25 569 GLN A C 1
ATOM 4469 O O . GLN A 1 569 ? -2.543 -29.136 -18.469 1.00 84.25 569 GLN A O 1
ATOM 4474 N N . GLU A 1 570 ? -3.366 -29.797 -20.443 1.00 87.06 570 GLU A N 1
ATOM 4475 C CA . GLU A 1 570 ? -4.708 -30.099 -19.924 1.00 87.06 570 GLU A CA 1
ATOM 4476 C C . GLU A 1 570 ? -4.694 -31.115 -18.774 1.00 87.06 570 GLU A C 1
ATOM 4478 O O . GLU A 1 570 ? -5.446 -30.993 -17.808 1.00 87.06 570 GLU A O 1
ATOM 4483 N N . GLU A 1 571 ? -3.800 -32.104 -18.829 1.00 89.00 571 GLU A N 1
ATOM 4484 C CA . GLU A 1 571 ? -3.641 -33.074 -17.743 1.00 89.00 571 GLU A CA 1
ATOM 4485 C C . GLU A 1 571 ? -3.120 -32.428 -16.459 1.00 89.00 571 GLU A C 1
ATOM 4487 O O . GLU A 1 571 ? -3.661 -32.685 -15.383 1.00 89.00 571 GLU A O 1
ATOM 4492 N N . ALA A 1 572 ? -2.119 -31.549 -16.568 1.00 90.69 572 ALA A N 1
ATOM 4493 C CA . ALA A 1 572 ? -1.581 -30.816 -15.429 1.00 90.69 572 ALA A CA 1
ATOM 4494 C C . ALA A 1 572 ? -2.647 -29.896 -14.817 1.00 90.69 572 ALA A C 1
ATOM 4496 O O . ALA A 1 572 ? -2.847 -29.913 -13.605 1.00 90.69 572 ALA A O 1
ATOM 4497 N N . ARG A 1 573 ? -3.385 -29.146 -15.644 1.00 91.75 573 ARG A N 1
ATOM 4498 C CA . ARG A 1 573 ? -4.470 -28.255 -15.199 1.00 91.75 573 ARG A CA 1
ATOM 4499 C C . ARG A 1 573 ? -5.571 -29.011 -14.465 1.00 91.75 573 ARG A C 1
ATOM 4501 O O . ARG A 1 573 ? -5.942 -28.643 -13.350 1.00 91.75 573 ARG A O 1
ATOM 4508 N N . ARG A 1 574 ? -6.069 -30.093 -15.067 1.00 92.88 574 ARG A N 1
ATOM 4509 C CA . ARG A 1 574 ? -7.084 -30.964 -14.463 1.00 92.88 574 ARG A CA 1
ATOM 4510 C C . ARG A 1 574 ? -6.605 -31.532 -13.131 1.00 92.88 574 ARG A C 1
ATOM 4512 O O . ARG A 1 574 ? -7.321 -31.413 -12.141 1.00 92.88 574 ARG A O 1
ATOM 4519 N N . HIS A 1 575 ? -5.374 -32.045 -13.078 1.00 94.62 575 HIS A N 1
ATOM 4520 C CA . HIS A 1 575 ? -4.780 -32.550 -11.839 1.00 94.62 575 HIS A CA 1
ATOM 4521 C C . HIS A 1 575 ? -4.685 -31.463 -10.760 1.00 94.62 575 HIS A C 1
ATOM 4523 O O . HIS A 1 575 ? -5.016 -31.717 -9.606 1.00 94.62 575 HIS A O 1
ATOM 4529 N N . MET A 1 576 ? -4.290 -30.234 -11.104 1.00 94.75 576 MET A N 1
ATOM 4530 C CA . MET A 1 576 ? -4.209 -29.138 -10.129 1.00 94.75 576 MET A CA 1
ATOM 4531 C C . MET A 1 576 ? -5.587 -28.707 -9.606 1.00 94.75 576 MET A C 1
ATOM 4533 O O . MET A 1 576 ? -5.730 -28.467 -8.408 1.00 94.75 576 MET A O 1
ATOM 4537 N N . ARG A 1 577 ? -6.630 -28.708 -10.448 1.00 93.81 577 ARG A N 1
ATOM 4538 C CA . ARG A 1 577 ? -8.017 -28.510 -9.982 1.00 93.81 577 ARG A CA 1
ATOM 4539 C C . ARG A 1 577 ? -8.464 -29.616 -9.023 1.00 93.81 577 ARG A C 1
ATOM 4541 O O . ARG A 1 577 ? -9.108 -29.338 -8.013 1.00 93.81 577 ARG A O 1
ATOM 4548 N N . GLU A 1 578 ? -8.096 -30.867 -9.300 1.00 95.38 578 GLU A N 1
ATOM 4549 C CA . GLU A 1 578 ? -8.332 -31.982 -8.375 1.00 95.38 578 GLU A CA 1
ATOM 4550 C C . GLU A 1 578 ? -7.591 -31.777 -7.045 1.00 95.38 578 GLU A C 1
ATOM 4552 O O . GLU A 1 578 ? -8.158 -32.061 -5.990 1.00 95.38 578 GLU A O 1
ATOM 4557 N N . GLN A 1 579 ? -6.371 -31.220 -7.064 1.00 96.19 579 GLN A N 1
ATOM 4558 C CA . GLN A 1 579 ? -5.639 -30.883 -5.838 1.00 96.19 579 GLN A CA 1
ATOM 4559 C C . GLN A 1 579 ? -6.364 -29.831 -4.992 1.00 96.19 579 GLN A C 1
ATOM 4561 O O . GLN A 1 579 ? -6.416 -30.000 -3.777 1.00 96.19 579 GLN A O 1
ATOM 4566 N N . PHE A 1 580 ? -6.981 -28.803 -5.589 1.00 96.19 580 PHE A N 1
ATOM 4567 C CA . PHE A 1 580 ? -7.801 -27.846 -4.829 1.00 96.19 580 PHE A CA 1
ATOM 4568 C C . PHE A 1 580 ? -8.935 -28.559 -4.080 1.00 96.19 580 PHE A C 1
ATOM 4570 O O . PHE A 1 580 ? -9.139 -28.348 -2.885 1.00 96.19 580 PHE A O 1
ATOM 4577 N N . ASN A 1 581 ? -9.639 -29.475 -4.747 1.00 95.69 581 ASN A N 1
ATOM 4578 C CA . ASN A 1 581 ? -10.706 -30.244 -4.109 1.00 95.69 581 ASN A CA 1
ATOM 4579 C C . ASN A 1 581 ? -10.186 -31.196 -3.031 1.00 95.69 581 ASN A C 1
ATOM 4581 O O . ASN A 1 581 ? -10.805 -31.311 -1.977 1.00 95.69 581 ASN A O 1
ATOM 4585 N N . TYR A 1 582 ? -9.041 -31.836 -3.263 1.00 95.69 582 TYR A N 1
ATOM 4586 C CA . TYR A 1 582 ? -8.394 -32.702 -2.285 1.00 95.69 582 TYR A CA 1
ATOM 4587 C C . TYR A 1 582 ? -7.992 -31.931 -1.021 1.00 95.69 582 TYR A C 1
ATOM 4589 O O . TYR A 1 582 ? -8.350 -32.328 0.087 1.00 95.69 582 TYR A O 1
ATOM 4597 N N . VAL A 1 583 ? -7.313 -30.796 -1.174 1.00 96.31 583 VAL A N 1
ATOM 4598 C CA . VAL A 1 583 ? -6.817 -29.973 -0.061 1.00 96.31 583 VAL A CA 1
ATOM 4599 C C . VAL A 1 583 ? -7.965 -29.345 0.737 1.00 96.31 583 VAL A C 1
ATOM 4601 O O . VAL A 1 583 ? -7.923 -29.329 1.967 1.00 96.31 583 VAL A O 1
ATOM 4604 N N . ALA A 1 584 ? -9.064 -28.962 0.077 1.00 94.75 584 ALA A N 1
ATOM 4605 C CA . ALA A 1 584 ? -10.267 -28.458 0.750 1.00 94.75 584 ALA A CA 1
ATOM 4606 C C . ALA A 1 584 ? -10.876 -29.430 1.782 1.00 94.75 584 ALA A C 1
ATOM 4608 O O . ALA A 1 584 ? -11.655 -29.008 2.630 1.00 94.75 584 ALA A O 1
ATOM 4609 N N . THR A 1 585 ? -10.542 -30.725 1.733 1.00 94.62 585 THR A N 1
ATOM 4610 C CA . THR A 1 585 ? -11.039 -31.735 2.689 1.00 94.62 585 THR A CA 1
ATOM 4611 C C . THR A 1 585 ? -10.255 -31.803 4.008 1.00 94.62 585 THR A C 1
ATOM 4613 O O . THR A 1 585 ? -10.401 -32.772 4.749 1.00 94.62 585 THR A O 1
ATOM 4616 N N . GLY A 1 586 ? -9.404 -30.813 4.301 1.00 93.38 586 GLY A N 1
ATOM 4617 C CA . GLY A 1 586 ? -8.542 -30.805 5.494 1.00 93.38 586 GLY A CA 1
ATOM 4618 C C . GLY A 1 586 ? -7.177 -31.464 5.281 1.00 93.38 586 GLY A C 1
ATOM 4619 O O . GLY A 1 586 ? -6.421 -31.656 6.231 1.00 93.38 586 GLY A O 1
ATOM 4620 N N . ARG A 1 587 ? -6.852 -31.818 4.035 1.00 96.12 587 ARG A N 1
ATOM 4621 C CA . ARG A 1 587 ? -5.575 -32.436 3.665 1.00 96.12 587 ARG A CA 1
ATOM 4622 C C . ARG A 1 587 ? -4.600 -31.395 3.135 1.00 96.12 587 ARG A C 1
ATOM 4624 O O . ARG A 1 587 ? -5.017 -30.300 2.768 1.00 96.12 587 ARG A O 1
ATOM 4631 N N . SER A 1 588 ? -3.326 -31.740 3.051 1.00 96.50 588 SER A N 1
ATOM 4632 C CA . SER A 1 588 ? -2.308 -30.908 2.417 1.00 96.50 588 SER A CA 1
ATOM 4633 C C . SER A 1 588 ? -1.544 -31.655 1.337 1.00 96.50 588 SER A C 1
ATOM 4635 O O . SER A 1 588 ? -1.469 -32.886 1.330 1.00 96.50 588 SER A O 1
ATOM 4637 N N . ALA A 1 589 ? -1.026 -30.905 0.371 1.00 96.31 589 ALA A N 1
ATOM 4638 C CA . ALA A 1 589 ? -0.288 -31.455 -0.756 1.00 96.31 589 ALA A CA 1
ATOM 4639 C C . ALA A 1 589 ? 0.779 -30.473 -1.238 1.00 96.31 589 ALA A C 1
ATOM 4641 O O . ALA A 1 589 ? 0.633 -29.260 -1.086 1.00 96.31 589 ALA A O 1
ATOM 4642 N N . PHE A 1 590 ? 1.847 -30.998 -1.840 1.00 96.69 590 PHE A N 1
ATOM 4643 C CA . PHE A 1 590 ? 2.861 -30.184 -2.500 1.00 96.69 590 PHE A CA 1
ATOM 4644 C C . PHE A 1 590 ? 3.096 -30.644 -3.939 1.00 96.69 590 PHE A C 1
ATOM 4646 O O . PHE A 1 590 ? 2.955 -31.829 -4.261 1.00 96.69 590 PHE A O 1
ATOM 4653 N N . LYS A 1 591 ? 3.449 -29.695 -4.809 1.00 96.06 591 LYS A N 1
ATOM 4654 C CA . LYS A 1 591 ? 3.772 -29.927 -6.217 1.00 96.06 591 LYS A CA 1
ATOM 4655 C C . LYS A 1 591 ? 4.916 -29.038 -6.685 1.00 96.06 591 LYS A C 1
ATOM 4657 O O . LYS A 1 591 ? 5.071 -27.904 -6.251 1.00 96.06 591 LYS A O 1
ATOM 4662 N N . PHE A 1 592 ? 5.689 -29.556 -7.622 1.00 95.06 592 PHE A N 1
ATOM 4663 C CA . PHE A 1 592 ? 6.732 -28.842 -8.334 1.00 95.06 592 PHE A CA 1
ATOM 4664 C C . PHE A 1 592 ? 6.376 -28.771 -9.808 1.00 95.06 592 PHE A C 1
ATOM 4666 O O . PHE A 1 592 ? 6.012 -29.777 -10.406 1.00 95.06 592 PHE A O 1
ATOM 4673 N N . ILE A 1 593 ? 6.516 -27.597 -10.402 1.00 94.75 593 ILE A N 1
ATOM 4674 C CA . ILE A 1 593 ? 6.345 -27.368 -11.829 1.00 94.75 593 ILE A CA 1
ATOM 4675 C C . ILE A 1 593 ? 7.740 -27.231 -12.432 1.00 94.75 593 ILE A C 1
ATOM 4677 O O . ILE A 1 593 ? 8.461 -26.269 -12.160 1.00 94.75 593 ILE A O 1
ATOM 4681 N N . ARG A 1 594 ? 8.121 -28.215 -13.243 1.00 91.69 594 ARG A N 1
ATOM 4682 C CA . ARG A 1 594 ? 9.426 -28.304 -13.902 1.00 91.69 594 ARG A CA 1
ATOM 4683 C C . ARG A 1 594 ? 9.285 -28.006 -15.388 1.00 91.69 594 ARG A C 1
ATOM 4685 O O . ARG A 1 594 ? 8.385 -28.538 -16.023 1.00 91.69 594 ARG A O 1
ATOM 4692 N N . GLY A 1 595 ? 10.193 -27.222 -15.956 1.00 87.81 595 GLY A N 1
ATOM 4693 C CA . GLY A 1 595 ? 10.296 -27.073 -17.411 1.00 87.81 595 GLY A CA 1
ATOM 4694 C C . GLY A 1 595 ? 11.357 -26.066 -17.840 1.00 87.81 595 GLY A C 1
ATOM 4695 O O . GLY A 1 595 ? 11.784 -25.225 -17.040 1.00 87.81 595 GLY A O 1
ATOM 4696 N N . ALA A 1 596 ? 11.742 -26.100 -19.114 1.00 81.94 596 ALA A N 1
ATOM 4697 C CA . ALA A 1 596 ? 12.735 -25.202 -19.705 1.00 81.94 596 ALA A CA 1
ATOM 4698 C C . ALA A 1 596 ? 12.318 -23.719 -19.633 1.00 81.94 596 ALA A C 1
ATOM 4700 O O . ALA A 1 596 ? 11.165 -23.386 -19.317 1.00 81.94 596 ALA A O 1
ATOM 4701 N N . TYR A 1 597 ? 13.239 -22.789 -19.893 1.00 75.38 597 TYR A N 1
ATOM 4702 C CA . TYR A 1 597 ? 12.879 -21.378 -20.075 1.00 75.38 597 TYR A CA 1
ATOM 4703 C C . TYR A 1 597 ? 11.847 -21.237 -21.208 1.00 75.38 597 TYR A C 1
ATOM 4705 O O . TYR A 1 597 ? 11.859 -22.001 -22.162 1.00 75.38 597 TYR A O 1
ATOM 4713 N N . GLY A 1 598 ? 10.865 -20.346 -21.050 1.00 73.25 598 GLY A N 1
ATOM 4714 C CA . GLY A 1 598 ? 9.793 -20.180 -22.043 1.00 73.25 598 GLY A CA 1
ATOM 4715 C C . GLY A 1 598 ? 8.679 -21.243 -22.048 1.00 73.25 598 GLY A C 1
ATOM 4716 O O . GLY A 1 598 ? 7.641 -20.993 -22.647 1.00 73.25 598 GLY A O 1
ATOM 4717 N N . SER A 1 599 ? 8.792 -22.353 -21.303 1.00 78.44 599 SER A N 1
ATOM 4718 C CA . SER A 1 599 ? 7.750 -23.413 -21.216 1.00 78.44 599 SER A CA 1
ATOM 4719 C C . SER A 1 599 ? 6.424 -23.003 -20.543 1.00 78.44 599 SER A C 1
ATOM 4721 O O . SER A 1 599 ? 5.544 -23.834 -20.336 1.00 78.44 599 SER A O 1
ATOM 4723 N N . GLY A 1 600 ? 6.265 -21.732 -20.161 1.00 82.69 600 GLY A N 1
ATOM 4724 C CA . GLY A 1 600 ? 5.033 -21.230 -19.545 1.00 82.69 600 GLY A CA 1
ATOM 4725 C C . GLY A 1 600 ? 4.922 -21.427 -18.029 1.00 82.69 600 GLY A C 1
ATOM 4726 O O . GLY A 1 600 ? 3.827 -21.290 -17.495 1.00 82.69 600 GLY A O 1
ATOM 4727 N N . LYS A 1 601 ? 6.020 -21.688 -17.299 1.00 88.00 601 LYS A N 1
ATOM 4728 C CA . LYS A 1 601 ? 6.008 -21.838 -15.822 1.00 88.00 601 LYS A CA 1
ATOM 4729 C C . LYS A 1 601 ? 5.331 -20.669 -15.093 1.00 88.00 601 LYS A C 1
ATOM 4731 O O . LYS A 1 601 ? 4.395 -20.890 -14.332 1.00 88.00 601 LYS A O 1
ATOM 4736 N N . SER A 1 602 ? 5.749 -19.431 -15.366 1.00 85.44 602 SER A N 1
ATOM 4737 C CA . SER A 1 602 ? 5.158 -18.241 -14.732 1.00 85.44 602 SER A CA 1
ATOM 4738 C C . SER A 1 602 ? 3.694 -18.037 -15.131 1.00 85.44 602 SER A C 1
ATOM 4740 O O . SER A 1 602 ? 2.885 -17.601 -14.317 1.00 85.44 602 SER A O 1
ATOM 4742 N N . PHE A 1 603 ? 3.322 -18.418 -16.358 1.00 86.81 603 PHE A N 1
ATOM 4743 C CA . PHE A 1 603 ? 1.931 -18.390 -16.806 1.00 86.81 603 PHE A CA 1
ATOM 4744 C C . PHE A 1 603 ? 1.079 -19.447 -16.081 1.00 86.81 603 PHE A C 1
ATOM 4746 O O . PHE A 1 603 ? -0.016 -19.134 -15.624 1.00 86.81 603 PHE A O 1
ATOM 4753 N N . MET A 1 604 ? 1.600 -20.665 -15.882 1.00 89.75 604 MET A N 1
ATOM 4754 C CA . MET A 1 604 ? 0.967 -21.699 -15.055 1.00 89.75 604 MET A CA 1
ATOM 4755 C C . MET A 1 604 ? 0.773 -21.224 -13.609 1.00 89.75 604 MET A C 1
ATOM 4757 O O . MET A 1 604 ? -0.291 -21.452 -13.044 1.00 89.75 604 MET A O 1
ATOM 4761 N N . MET A 1 605 ? 1.749 -20.528 -13.019 1.00 91.94 605 MET A N 1
ATOM 4762 C CA . MET A 1 605 ? 1.616 -19.964 -11.668 1.00 91.94 605 MET A CA 1
ATOM 4763 C C . MET A 1 605 ? 0.553 -18.871 -11.592 1.00 91.94 605 MET A C 1
ATOM 4765 O O . MET A 1 605 ? -0.261 -18.869 -10.670 1.00 91.94 605 MET A O 1
ATOM 4769 N N . ALA A 1 606 ? 0.515 -17.972 -12.578 1.00 90.94 606 ALA A N 1
ATOM 4770 C CA . ALA A 1 606 ? -0.530 -16.960 -12.669 1.00 90.94 606 ALA A CA 1
ATOM 4771 C C . ALA A 1 606 ? -1.920 -17.604 -12.807 1.00 90.94 606 ALA A C 1
ATOM 4773 O O . ALA A 1 606 ? -2.852 -17.197 -12.116 1.00 90.94 606 ALA A O 1
ATOM 4774 N N . TRP A 1 607 ? -2.045 -18.641 -13.642 1.00 93.00 607 TRP A N 1
ATOM 4775 C CA . TRP A 1 607 ? -3.290 -19.391 -13.811 1.00 93.00 607 TRP A CA 1
ATOM 4776 C C . TRP A 1 607 ? -3.710 -20.110 -12.527 1.00 93.00 607 TRP A C 1
ATOM 4778 O O . TRP A 1 607 ? -4.872 -20.035 -12.145 1.00 93.00 607 TRP A O 1
ATOM 4788 N N . LEU A 1 608 ? -2.776 -20.761 -11.825 1.00 94.69 608 LEU A N 1
ATOM 4789 C CA . LEU A 1 608 ? -3.052 -21.409 -10.540 1.00 94.69 608 LEU A CA 1
ATOM 4790 C C . LEU A 1 608 ? -3.559 -20.417 -9.503 1.00 94.69 608 LEU A C 1
ATOM 4792 O O . LEU A 1 608 ? -4.489 -20.737 -8.769 1.00 94.69 608 LEU A O 1
ATOM 4796 N N . ARG A 1 609 ? -2.962 -19.223 -9.453 1.00 94.69 609 ARG A N 1
ATOM 4797 C CA . ARG A 1 609 ? -3.409 -18.142 -8.576 1.00 94.69 609 ARG A CA 1
ATOM 4798 C C . ARG A 1 609 ? -4.849 -17.743 -8.887 1.00 94.69 609 ARG A C 1
ATOM 4800 O O . ARG A 1 609 ? -5.663 -17.709 -7.972 1.00 94.69 609 ARG A O 1
ATOM 4807 N N . ASP A 1 610 ? -5.160 -17.474 -10.153 1.00 91.94 610 ASP A N 1
ATOM 4808 C CA . ASP A 1 610 ? -6.504 -17.069 -10.590 1.00 91.94 610 ASP A CA 1
ATOM 4809 C C . ASP A 1 610 ? -7.538 -18.171 -10.303 1.00 91.94 610 ASP A C 1
ATOM 4811 O O . ASP A 1 610 ? -8.528 -17.936 -9.613 1.00 91.94 610 ASP A O 1
ATOM 4815 N N . ALA A 1 611 ? -7.236 -19.412 -10.695 1.00 92.88 611 ALA A N 1
ATOM 4816 C CA . ALA A 1 611 ? -8.106 -20.566 -10.494 1.00 92.88 611 ALA A CA 1
ATOM 4817 C C . ALA A 1 611 ? -8.330 -20.910 -9.010 1.00 92.88 611 ALA A C 1
ATOM 4819 O O . ALA A 1 611 ? -9.425 -21.334 -8.634 1.00 92.88 611 ALA A O 1
ATOM 4820 N N . ALA A 1 612 ? -7.316 -20.743 -8.154 1.00 95.31 612 ALA A N 1
ATOM 4821 C CA . ALA A 1 612 ? -7.448 -20.955 -6.715 1.00 95.31 612 ALA A CA 1
ATOM 4822 C C . ALA A 1 612 ? -8.331 -19.878 -6.063 1.00 95.31 612 ALA A C 1
ATOM 4824 O O . ALA A 1 612 ? -9.214 -20.219 -5.274 1.00 95.31 612 ALA A O 1
ATOM 4825 N N . LEU A 1 613 ? -8.148 -18.604 -6.434 1.00 93.00 613 LEU A N 1
ATOM 4826 C CA . LEU A 1 613 ? -8.987 -17.497 -5.961 1.00 93.00 613 LEU A CA 1
ATOM 4827 C C . LEU A 1 613 ? -10.444 -17.672 -6.414 1.00 93.00 613 LEU A C 1
ATOM 4829 O O . LEU A 1 613 ? -11.352 -17.532 -5.598 1.00 93.00 613 LEU A O 1
ATOM 4833 N N . ASP A 1 614 ? -10.678 -18.059 -7.671 1.00 89.50 614 ASP A N 1
ATOM 4834 C CA . ASP A 1 614 ? -12.017 -18.392 -8.185 1.00 89.50 614 ASP A CA 1
ATOM 4835 C C . ASP A 1 614 ? -12.637 -19.592 -7.455 1.00 89.50 614 ASP A C 1
ATOM 4837 O O . ASP A 1 614 ? -13.847 -19.657 -7.251 1.00 89.50 614 ASP A O 1
ATOM 4841 N N . SER A 1 615 ? -11.802 -20.532 -7.006 1.00 91.62 615 SER A N 1
ATOM 4842 C CA . SER A 1 615 ? -12.232 -21.694 -6.224 1.00 91.62 615 SER A CA 1
ATOM 4843 C C . SER A 1 615 ? -12.446 -21.388 -4.736 1.00 91.62 615 SER A C 1
ATOM 4845 O O . SER A 1 615 ? -12.752 -22.315 -3.985 1.00 91.62 615 SER A O 1
ATOM 4847 N N . GLY A 1 616 ? -12.287 -20.135 -4.288 1.00 92.31 616 GLY A N 1
ATOM 4848 C CA . GLY A 1 616 ? -12.511 -19.717 -2.899 1.00 92.31 616 GLY A CA 1
ATOM 4849 C C . GLY A 1 616 ? -11.334 -19.962 -1.944 1.00 92.31 616 GLY A C 1
ATOM 4850 O O . GLY A 1 616 ? -11.543 -20.080 -0.736 1.00 92.31 616 GLY A O 1
ATOM 4851 N N . PHE A 1 617 ? -10.108 -20.090 -2.457 1.00 96.56 617 PHE A N 1
ATOM 4852 C CA . PHE A 1 617 ? -8.891 -20.190 -1.643 1.00 96.56 617 PHE A CA 1
ATOM 4853 C C . PHE A 1 617 ? -8.247 -18.818 -1.431 1.00 96.56 617 PHE A C 1
ATOM 4855 O O . PHE A 1 617 ? -8.301 -17.958 -2.308 1.00 96.56 617 PHE A O 1
ATOM 4862 N N . ALA A 1 618 ? -7.562 -18.640 -0.299 1.00 97.31 618 ALA A N 1
ATOM 4863 C CA . ALA A 1 618 ? -6.534 -17.609 -0.199 1.00 97.31 618 ALA A CA 1
ATOM 4864 C C . ALA A 1 618 ? -5.278 -18.073 -0.946 1.00 97.31 618 ALA A C 1
ATOM 4866 O O . ALA A 1 618 ? -4.954 -19.263 -0.948 1.00 97.31 618 ALA A O 1
ATOM 4867 N N . VAL A 1 619 ? -4.551 -17.146 -1.567 1.00 97.81 619 VAL A N 1
ATOM 4868 C CA . VAL A 1 619 ? -3.330 -17.465 -2.319 1.00 97.81 619 VAL A CA 1
ATOM 4869 C C . VAL A 1 619 ? -2.201 -16.548 -1.897 1.00 97.81 619 VAL A C 1
ATOM 4871 O O . VAL A 1 619 ? -2.345 -15.336 -1.977 1.00 97.81 619 VAL A O 1
ATOM 4874 N N . ALA A 1 620 ? -1.064 -17.109 -1.501 1.00 97.38 620 ALA A N 1
ATOM 4875 C CA . ALA A 1 620 ? 0.153 -16.359 -1.240 1.00 97.38 620 ALA A CA 1
ATOM 4876 C C . ALA A 1 620 ? 1.172 -16.602 -2.351 1.00 97.38 620 ALA A C 1
ATOM 4878 O O . ALA A 1 620 ? 1.569 -17.741 -2.586 1.00 97.38 620 ALA A O 1
ATOM 4879 N N . THR A 1 621 ? 1.595 -15.542 -3.041 1.00 95.31 621 THR A N 1
ATOM 4880 C CA . THR A 1 621 ? 2.608 -15.636 -4.104 1.00 95.31 621 THR A CA 1
ATOM 4881 C C . THR A 1 621 ? 3.938 -15.070 -3.633 1.00 95.31 621 THR A C 1
ATOM 4883 O O . THR A 1 621 ? 4.031 -13.888 -3.323 1.00 95.31 621 THR A O 1
ATOM 4886 N N . VAL A 1 622 ? 4.973 -15.903 -3.634 1.00 94.19 622 VAL A N 1
ATOM 4887 C CA . VAL A 1 622 ? 6.341 -15.549 -3.264 1.00 94.19 62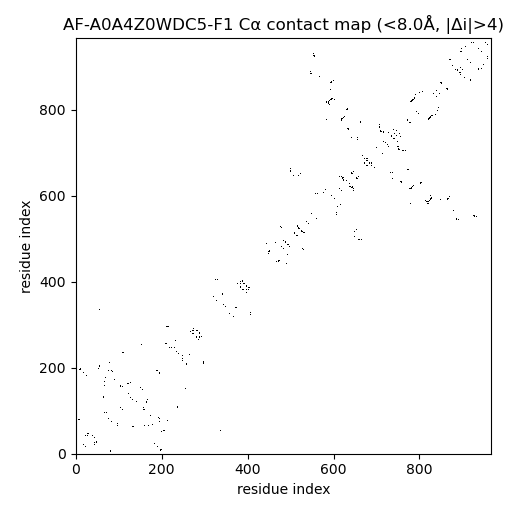2 VAL A CA 1
ATOM 4888 C C . VAL A 1 622 ? 7.237 -15.761 -4.473 1.00 94.19 622 VAL A C 1
ATOM 4890 O O . VAL A 1 622 ? 7.344 -16.872 -4.986 1.00 94.19 622 VAL A O 1
ATOM 4893 N N . ARG A 1 623 ? 7.901 -14.702 -4.932 1.00 91.94 623 ARG A N 1
ATOM 4894 C CA . ARG A 1 623 ? 8.915 -14.794 -5.986 1.00 91.94 623 ARG A CA 1
ATOM 4895 C C . ARG A 1 623 ? 10.286 -14.728 -5.337 1.00 91.94 623 ARG A C 1
ATOM 4897 O O . ARG A 1 623 ? 10.606 -13.733 -4.689 1.00 91.94 623 ARG A O 1
ATOM 4904 N N . VAL A 1 624 ? 11.086 -15.780 -5.495 1.00 89.75 624 VAL A N 1
ATOM 4905 C CA . VAL A 1 624 ? 12.466 -15.771 -5.002 1.00 89.75 624 VAL A CA 1
ATOM 4906 C C . VAL A 1 624 ? 13.223 -14.665 -5.729 1.00 89.75 624 VAL A C 1
ATOM 4908 O O . VAL A 1 624 ? 13.136 -14.544 -6.943 1.00 89.75 624 VAL A O 1
ATOM 4911 N N . SER A 1 625 ? 13.956 -13.831 -5.000 1.00 86.94 625 SER A N 1
ATOM 4912 C CA . SER A 1 625 ? 14.728 -12.728 -5.582 1.00 86.94 625 SER A CA 1
ATOM 4913 C C . SER A 1 625 ? 16.002 -12.497 -4.777 1.00 86.94 625 SER A C 1
ATOM 4915 O O . SER A 1 625 ? 16.286 -13.252 -3.846 1.00 86.94 625 SER A O 1
ATOM 4917 N N . ALA A 1 626 ? 16.799 -11.478 -5.122 1.00 74.31 626 ALA A N 1
ATOM 4918 C CA . ALA A 1 626 ? 17.963 -11.092 -4.324 1.00 74.31 626 ALA A CA 1
ATOM 4919 C C . ALA A 1 626 ? 17.567 -10.686 -2.891 1.00 74.31 626 ALA A C 1
ATOM 4921 O O . ALA A 1 626 ? 18.242 -11.111 -1.949 1.00 74.31 626 ALA A O 1
ATOM 4922 N N . GLU A 1 627 ? 16.460 -9.952 -2.764 1.00 68.44 627 GLU A N 1
ATOM 4923 C CA . GLU A 1 627 ? 15.901 -9.395 -1.525 1.00 68.44 627 GLU A CA 1
ATOM 4924 C C . GLU A 1 627 ? 15.043 -10.415 -0.762 1.00 68.44 627 GLU A C 1
ATOM 4926 O O . GLU A 1 627 ? 15.098 -10.476 0.462 1.00 68.44 627 GLU A O 1
ATOM 4931 N N . MET A 1 628 ? 14.304 -11.273 -1.476 1.00 79.19 628 MET A N 1
ATOM 4932 C CA . MET A 1 628 ? 13.428 -12.290 -0.891 1.00 79.19 628 MET A CA 1
ATOM 4933 C C . MET A 1 628 ? 14.091 -13.670 -0.948 1.00 79.19 628 MET A C 1
ATOM 4935 O O . MET A 1 628 ? 13.992 -14.402 -1.937 1.00 79.19 628 MET A O 1
ATOM 4939 N N . SER A 1 629 ? 14.827 -14.007 0.114 1.00 80.56 629 SER A N 1
ATOM 4940 C CA . SER A 1 629 ? 15.611 -15.241 0.208 1.00 80.56 629 SER A CA 1
ATOM 4941 C C . SER A 1 629 ? 14.874 -16.348 0.960 1.00 80.56 629 SER A C 1
ATOM 4943 O O . SER A 1 629 ? 14.471 -16.166 2.103 1.00 80.56 629 SER A O 1
ATOM 4945 N N . LEU A 1 630 ? 14.821 -17.550 0.377 1.00 86.62 630 LEU A N 1
ATOM 4946 C CA . LEU A 1 630 ? 14.358 -18.763 1.070 1.00 86.62 630 LEU A CA 1
ATOM 4947 C C . LEU A 1 630 ? 15.307 -19.237 2.182 1.00 86.62 630 LEU A C 1
ATOM 4949 O O . LEU A 1 630 ? 14.939 -20.092 2.983 1.00 86.62 630 LEU A O 1
ATOM 4953 N N . ALA A 1 631 ? 16.530 -18.703 2.250 1.00 86.88 631 ALA A N 1
ATOM 4954 C CA . ALA A 1 631 ? 17.465 -19.044 3.320 1.00 86.88 631 ALA A CA 1
ATOM 4955 C C . ALA A 1 631 ? 17.018 -18.501 4.689 1.00 86.88 631 ALA A C 1
ATOM 4957 O O . ALA A 1 631 ? 17.454 -19.017 5.712 1.00 86.88 631 ALA A O 1
ATOM 4958 N N . ASN A 1 632 ? 16.158 -17.478 4.715 1.00 87.81 632 ASN A N 1
ATOM 4959 C CA . ASN A 1 632 ? 15.593 -16.933 5.941 1.00 87.81 632 ASN A CA 1
ATOM 4960 C C . ASN A 1 632 ? 14.079 -17.149 5.948 1.00 87.81 632 ASN A C 1
ATOM 4962 O O . ASN A 1 632 ? 13.335 -16.519 5.195 1.00 87.81 632 ASN A O 1
ATOM 4966 N N . LEU A 1 633 ? 13.623 -18.041 6.823 1.00 90.00 633 LEU A N 1
ATOM 4967 C CA . LEU A 1 633 ? 12.222 -18.435 6.886 1.00 90.00 633 LEU A CA 1
ATOM 4968 C C . LEU A 1 633 ? 11.299 -17.271 7.306 1.00 90.00 633 LEU A C 1
ATOM 4970 O O . LEU A 1 633 ? 10.153 -17.214 6.863 1.00 90.00 633 LEU A O 1
ATOM 4974 N N . ALA A 1 634 ? 11.798 -16.311 8.093 1.00 90.88 634 ALA A N 1
ATOM 4975 C CA . ALA A 1 634 ? 11.031 -15.125 8.478 1.00 90.88 634 ALA A CA 1
ATOM 4976 C C . ALA A 1 634 ? 10.834 -14.153 7.298 1.00 90.88 634 ALA A C 1
ATOM 4978 O O . ALA A 1 634 ? 9.743 -13.610 7.134 1.00 90.88 634 ALA A O 1
ATOM 4979 N N . ASP A 1 635 ? 11.845 -13.989 6.434 1.00 89.69 635 ASP A N 1
ATOM 4980 C CA . ASP A 1 635 ? 11.722 -13.175 5.211 1.00 89.69 635 ASP A CA 1
ATOM 4981 C C . ASP A 1 635 ? 10.743 -13.825 4.221 1.00 89.69 635 ASP A C 1
ATOM 4983 O O . ASP A 1 635 ? 9.937 -13.143 3.588 1.00 89.69 635 ASP A O 1
ATOM 4987 N N . PHE A 1 636 ? 10.766 -15.161 4.130 1.00 91.44 636 PHE A N 1
ATOM 4988 C CA . PHE A 1 636 ? 9.793 -15.920 3.348 1.00 91.44 636 PHE A CA 1
ATOM 4989 C C . PHE A 1 636 ? 8.358 -15.712 3.851 1.00 91.44 636 PHE A C 1
ATOM 4991 O O . PHE A 1 636 ? 7.461 -15.468 3.045 1.00 91.44 636 PHE A O 1
ATOM 4998 N N . TYR A 1 637 ? 8.134 -15.768 5.168 1.00 93.81 637 TYR A N 1
ATOM 4999 C CA . TYR A 1 637 ? 6.814 -15.522 5.755 1.00 93.81 637 TYR A CA 1
ATOM 5000 C C . TYR A 1 637 ? 6.313 -14.102 5.476 1.00 93.81 637 TYR A C 1
ATOM 5002 O O . TYR A 1 637 ? 5.168 -13.937 5.058 1.00 93.81 637 TYR A O 1
ATOM 5010 N N . LEU A 1 638 ? 7.170 -13.091 5.644 1.00 92.75 638 LEU A N 1
ATOM 5011 C CA . LEU A 1 638 ? 6.836 -11.704 5.321 1.00 92.75 638 LEU A CA 1
ATOM 5012 C C . LEU A 1 638 ? 6.425 -11.569 3.846 1.00 92.75 638 LEU A C 1
ATOM 5014 O O . LEU A 1 638 ? 5.358 -11.038 3.540 1.00 92.75 638 LEU A O 1
ATOM 5018 N N . GLY A 1 639 ? 7.206 -12.157 2.935 1.00 92.31 639 GLY A N 1
ATOM 5019 C CA . GLY A 1 639 ? 6.871 -12.198 1.512 1.00 92.31 639 GLY A CA 1
ATOM 5020 C C . GLY A 1 639 ? 5.562 -12.918 1.199 1.00 92.31 639 GLY A C 1
ATOM 5021 O O . GLY A 1 639 ? 4.791 -12.476 0.350 1.00 92.31 639 GLY A O 1
ATOM 5022 N N . MET A 1 640 ? 5.277 -14.007 1.913 1.00 94.94 640 MET A N 1
ATOM 5023 C CA . MET A 1 640 ? 4.025 -14.750 1.797 1.00 94.94 640 MET A CA 1
ATOM 5024 C C . MET A 1 640 ? 2.830 -13.898 2.238 1.00 94.94 640 MET A C 1
ATOM 5026 O O . MET A 1 640 ? 1.806 -13.899 1.558 1.00 94.94 640 MET A O 1
ATOM 5030 N N . MET A 1 641 ? 2.957 -13.144 3.333 1.00 94.81 641 MET A N 1
ATOM 5031 C CA . MET A 1 641 ? 1.907 -12.234 3.802 1.00 94.81 641 MET A CA 1
ATOM 5032 C C . MET A 1 641 ? 1.697 -11.044 2.854 1.00 94.81 641 MET A C 1
ATOM 5034 O O . MET A 1 641 ? 0.562 -10.607 2.644 1.00 94.81 641 MET A O 1
ATOM 5038 N N . ASP A 1 642 ? 2.760 -10.556 2.217 1.00 91.50 642 ASP A N 1
ATOM 5039 C CA . ASP A 1 642 ? 2.692 -9.478 1.222 1.00 91.50 642 ASP A CA 1
ATOM 5040 C C . ASP A 1 642 ? 2.041 -9.931 -0.080 1.00 91.50 642 ASP A C 1
ATOM 5042 O O . ASP A 1 642 ? 1.207 -9.228 -0.662 1.00 91.50 642 ASP A O 1
ATOM 5046 N N . GLY A 1 643 ? 2.376 -11.145 -0.510 1.00 92.50 643 GLY A N 1
ATOM 5047 C CA . GLY A 1 643 ? 1.796 -11.814 -1.665 1.00 92.50 643 GLY A CA 1
ATOM 5048 C C . GLY A 1 643 ? 0.421 -12.436 -1.418 1.00 92.50 643 GLY A C 1
ATOM 5049 O O . GLY A 1 643 ? -0.127 -13.028 -2.347 1.00 92.50 643 GLY A O 1
ATOM 5050 N N . LEU A 1 644 ? -0.133 -12.333 -0.204 1.00 95.62 644 LEU A N 1
ATOM 5051 C CA . LEU A 1 644 ? -1.403 -12.949 0.183 1.00 95.62 644 LEU A CA 1
ATOM 5052 C C . LEU A 1 644 ? -2.586 -12.241 -0.479 1.00 95.62 644 LEU A C 1
ATOM 5054 O O . LEU A 1 644 ? -2.721 -11.027 -0.369 1.00 95.62 644 LEU A O 1
ATOM 5058 N N . ARG A 1 645 ? -3.465 -12.976 -1.150 1.00 93.81 645 ARG A N 1
ATOM 5059 C CA . ARG A 1 645 ? -4.679 -12.485 -1.814 1.00 93.81 645 ARG A CA 1
ATOM 5060 C C . ARG A 1 645 ? -5.872 -13.341 -1.418 1.00 93.81 645 ARG A C 1
ATOM 5062 O O . ARG A 1 645 ? -5.716 -14.529 -1.141 1.00 93.81 645 ARG A O 1
ATOM 5069 N N . VAL A 1 646 ? -7.052 -12.734 -1.430 1.00 92.94 646 VAL A N 1
ATOM 5070 C CA . VAL A 1 646 ? -8.338 -13.402 -1.179 1.00 92.94 646 VAL A CA 1
ATOM 5071 C C . VAL A 1 646 ? -9.267 -13.200 -2.381 1.00 92.94 646 VAL A C 1
ATOM 5073 O O . VAL A 1 646 ? -9.029 -12.277 -3.168 1.00 92.94 646 VAL A O 1
ATOM 5076 N N . PRO A 1 647 ? -10.292 -14.048 -2.587 1.00 88.56 647 PRO A N 1
ATOM 5077 C CA . PRO A 1 647 ? -11.157 -13.986 -3.769 1.00 88.56 647 PRO A CA 1
ATOM 5078 C C . PRO A 1 647 ? -11.732 -12.590 -4.047 1.00 88.56 647 PRO A C 1
ATOM 5080 O O . PRO A 1 647 ? -11.759 -12.150 -5.200 1.00 88.56 647 PRO A O 1
ATOM 5083 N N . GLU A 1 648 ? -12.116 -11.884 -2.984 1.00 80.94 648 GLU A N 1
ATOM 5084 C CA . GLU A 1 648 ? -12.709 -10.548 -2.996 1.00 80.94 648 GLU A CA 1
ATOM 5085 C C . GLU A 1 648 ? -11.671 -9.461 -3.324 1.00 80.94 648 GLU A C 1
ATOM 5087 O O . GLU A 1 648 ? -11.988 -8.456 -3.961 1.00 80.94 648 GLU A O 1
ATOM 5092 N N . LYS A 1 649 ? -10.403 -9.677 -2.952 1.00 83.94 649 LYS A N 1
ATOM 5093 C CA . LYS A 1 649 ? -9.318 -8.693 -3.043 1.00 83.94 649 LYS A CA 1
ATOM 5094 C C . LYS A 1 649 ? -8.049 -9.308 -3.633 1.00 83.94 649 LYS A C 1
ATOM 5096 O O . LYS A 1 649 ? -7.246 -9.942 -2.945 1.00 83.94 649 LYS A O 1
ATOM 5101 N N . ARG A 1 650 ? -7.850 -9.060 -4.934 1.00 84.56 650 ARG A N 1
ATOM 5102 C CA . ARG A 1 650 ? -6.730 -9.611 -5.723 1.00 84.56 650 ARG A CA 1
ATOM 5103 C C . ARG A 1 650 ? -5.545 -8.655 -5.921 1.00 84.56 650 ARG A C 1
ATOM 5105 O O . ARG A 1 650 ? -4.454 -9.123 -6.223 1.00 84.56 650 ARG A O 1
ATOM 5112 N N . SER A 1 651 ? -5.713 -7.350 -5.700 1.00 78.81 651 SER A N 1
ATOM 5113 C CA . SER A 1 651 ? -4.667 -6.347 -5.975 1.00 78.81 651 SER A CA 1
ATOM 5114 C C . SER A 1 651 ? -3.697 -6.104 -4.810 1.00 78.81 651 SER A C 1
ATOM 5116 O O . SER A 1 651 ? -2.507 -5.896 -5.036 1.00 78.81 651 SER A O 1
ATOM 5118 N N . ALA A 1 652 ? -4.156 -6.188 -3.560 1.00 84.88 652 ALA A N 1
ATOM 5119 C CA . ALA A 1 652 ? -3.354 -5.903 -2.362 1.00 84.88 652 ALA A CA 1
ATOM 5120 C C . ALA A 1 652 ? -3.457 -7.020 -1.311 1.00 84.88 652 ALA A C 1
ATOM 5122 O O . ALA A 1 652 ? -4.291 -7.913 -1.449 1.00 84.88 652 ALA A O 1
ATOM 5123 N N . SER A 1 653 ? -2.615 -6.970 -0.267 1.00 89.50 653 SER A N 1
ATOM 5124 C CA . SER A 1 653 ? -2.578 -8.016 0.767 1.00 89.50 653 SER A CA 1
ATOM 5125 C C . SER A 1 653 ? -3.949 -8.228 1.423 1.00 89.50 653 SER A C 1
ATOM 5127 O O . SER A 1 653 ? -4.601 -7.267 1.842 1.00 89.50 653 SER A O 1
ATOM 5129 N N . GLY A 1 654 ? -4.369 -9.493 1.504 1.00 90.75 654 GLY A N 1
ATOM 5130 C CA . GLY A 1 654 ? -5.646 -9.925 2.077 1.00 90.75 654 GLY A CA 1
ATOM 5131 C C . GLY A 1 654 ? -5.608 -10.253 3.572 1.00 90.75 654 GLY A C 1
ATOM 5132 O O . GLY A 1 654 ? -6.594 -10.764 4.092 1.00 90.75 654 GLY A O 1
ATOM 5133 N N . LEU A 1 655 ? -4.498 -10.003 4.282 1.00 93.06 655 LEU A N 1
ATOM 5134 C CA . LEU A 1 655 ? -4.361 -10.403 5.691 1.00 93.06 655 LEU A CA 1
ATOM 5135 C C . LEU A 1 655 ? -5.457 -9.795 6.581 1.00 93.06 655 LEU A C 1
ATOM 5137 O O . LEU A 1 655 ? -6.111 -10.519 7.323 1.00 93.06 655 LEU A O 1
ATOM 5141 N N . SER A 1 656 ? -5.700 -8.483 6.488 1.00 91.38 656 SER A N 1
ATOM 5142 C CA . SER A 1 656 ? -6.772 -7.836 7.262 1.00 91.38 656 SER A CA 1
ATOM 5143 C C . SER A 1 656 ? -8.152 -8.397 6.932 1.00 91.38 656 SER A C 1
ATOM 5145 O O . SER A 1 656 ? -8.970 -8.546 7.830 1.00 91.38 656 SER A O 1
ATOM 5147 N N . ASP A 1 657 ? -8.398 -8.709 5.661 1.00 91.44 657 ASP A N 1
ATOM 5148 C CA . ASP A 1 657 ? -9.665 -9.261 5.195 1.00 91.44 657 ASP A CA 1
ATOM 5149 C C . ASP A 1 657 ? -9.906 -10.660 5.808 1.00 91.44 657 ASP A C 1
ATOM 5151 O O . ASP A 1 657 ? -11.004 -10.935 6.284 1.00 91.44 657 ASP 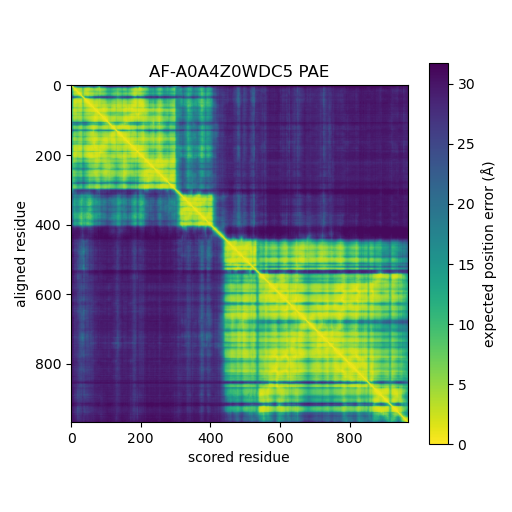A O 1
ATOM 5155 N N . ILE A 1 658 ? -8.866 -11.503 5.916 1.00 94.00 658 ILE A N 1
ATOM 5156 C CA . ILE A 1 658 ? -8.931 -12.806 6.609 1.00 94.00 658 ILE A CA 1
ATOM 5157 C C . ILE A 1 658 ? -9.198 -12.629 8.109 1.00 94.00 658 ILE A C 1
ATOM 5159 O O . ILE A 1 658 ? -10.057 -13.313 8.664 1.00 94.00 658 ILE A O 1
ATOM 5163 N N . LEU A 1 659 ? -8.477 -11.716 8.769 1.00 93.19 659 LEU A N 1
ATOM 5164 C CA . LEU A 1 659 ? -8.625 -11.481 10.208 1.00 93.19 659 LEU A CA 1
ATOM 5165 C C . LEU A 1 659 ? -10.025 -10.965 10.557 1.00 93.19 659 LEU A C 1
ATOM 5167 O O . LEU A 1 659 ? -10.654 -11.470 11.483 1.00 93.19 659 LEU A O 1
ATOM 5171 N N . GLU A 1 660 ? -10.551 -10.001 9.800 1.00 92.56 660 GLU A N 1
ATOM 5172 C CA . GLU A 1 660 ? -11.915 -9.510 10.007 1.00 92.56 660 GLU A CA 1
ATOM 5173 C C . GLU A 1 660 ? -12.963 -10.577 9.666 1.00 92.56 660 GLU A C 1
ATOM 5175 O O . GLU A 1 660 ? -13.952 -10.698 10.386 1.00 92.56 660 GLU A O 1
ATOM 5180 N N . ALA A 1 661 ? -12.759 -11.391 8.621 1.00 92.62 661 ALA A N 1
ATOM 5181 C CA . ALA A 1 661 ? -13.665 -12.497 8.294 1.00 92.62 661 ALA A CA 1
ATOM 5182 C C . ALA A 1 661 ? -13.722 -13.549 9.415 1.00 92.62 661 ALA A C 1
ATOM 5184 O O . ALA A 1 661 ? -14.793 -14.081 9.730 1.00 92.62 661 ALA A O 1
ATOM 5185 N N . TRP A 1 662 ? -12.584 -13.822 10.054 1.00 93.00 662 TRP A N 1
ATOM 5186 C CA . TRP A 1 662 ? -12.506 -14.680 11.233 1.00 93.00 662 TRP A CA 1
ATOM 5187 C C . TRP A 1 662 ? -13.289 -14.093 12.412 1.00 93.00 662 TRP A C 1
ATOM 5189 O O . TRP A 1 662 ? -14.148 -14.777 12.975 1.00 93.00 662 TRP A O 1
ATOM 5199 N N . LEU A 1 663 ? -13.072 -12.812 12.726 1.00 90.38 663 LEU A N 1
ATOM 5200 C CA . LEU A 1 663 ? -13.791 -12.103 13.789 1.00 90.38 663 LEU A CA 1
ATOM 5201 C C . LEU A 1 663 ? -15.306 -12.075 13.543 1.00 90.38 663 LEU A C 1
ATOM 5203 O O . LEU A 1 663 ? -16.085 -12.389 14.444 1.00 90.38 663 LEU A O 1
ATOM 5207 N N . LEU A 1 664 ? -15.738 -11.794 12.311 1.00 90.06 664 LEU A N 1
ATOM 5208 C CA . LEU A 1 664 ? -17.155 -11.801 11.946 1.00 90.06 664 LEU A CA 1
ATOM 5209 C C . LEU A 1 664 ? -17.766 -13.200 12.100 1.00 90.06 664 LEU A C 1
ATOM 5211 O O . LEU A 1 664 ? -18.910 -13.346 12.534 1.00 90.06 664 LEU A O 1
ATOM 5215 N N . THR A 1 665 ? -17.004 -14.249 11.784 1.00 91.31 665 THR A N 1
ATOM 5216 C CA . THR A 1 665 ? -17.461 -15.627 11.991 1.00 91.31 665 THR A CA 1
ATOM 5217 C C . THR A 1 665 ? -17.613 -15.953 13.479 1.00 91.31 665 THR A C 1
ATOM 5219 O O . THR A 1 665 ? -18.592 -16.597 13.865 1.00 91.31 665 THR A O 1
ATOM 5222 N N . MET A 1 666 ? -16.699 -15.475 14.329 1.00 88.50 666 MET A N 1
ATOM 5223 C CA . MET A 1 666 ? -16.814 -15.601 15.788 1.00 88.50 666 MET A CA 1
ATOM 5224 C C . MET A 1 666 ? -18.034 -14.862 16.340 1.00 88.50 666 MET A C 1
ATOM 5226 O O . MET A 1 666 ? -18.770 -15.420 17.162 1.00 88.50 666 MET A O 1
ATOM 5230 N N . GLN A 1 667 ? -18.299 -13.652 15.843 1.00 87.69 667 GLN A N 1
ATOM 5231 C CA . GLN A 1 667 ? -19.495 -12.892 16.197 1.00 87.69 667 GLN A CA 1
ATOM 5232 C C . GLN A 1 667 ? -20.769 -13.668 15.851 1.00 87.69 667 GLN A C 1
ATOM 5234 O O . GLN A 1 667 ? -21.598 -13.899 16.726 1.00 87.69 667 GLN A O 1
ATOM 5239 N N . ARG A 1 668 ? -20.890 -14.173 14.619 1.00 86.94 668 ARG A N 1
ATOM 5240 C CA . ARG A 1 668 ? -22.074 -14.926 14.163 1.00 86.94 668 ARG A CA 1
ATOM 5241 C C . ARG A 1 668 ? -22.332 -16.199 14.943 1.00 86.94 668 ARG A C 1
ATOM 5243 O O . ARG A 1 668 ? -23.474 -16.504 15.272 1.00 86.94 668 ARG A O 1
ATOM 5250 N N . ARG A 1 669 ? -21.274 -16.960 15.239 1.00 87.56 669 ARG A N 1
ATOM 5251 C CA . ARG A 1 669 ? -21.394 -18.159 16.079 1.00 87.56 669 ARG A CA 1
ATOM 5252 C C . ARG A 1 669 ? -21.904 -17.790 17.470 1.00 87.56 669 ARG A C 1
ATOM 5254 O O . ARG A 1 669 ? -22.730 -18.512 18.016 1.00 87.56 669 ARG A O 1
ATOM 5261 N N . THR A 1 670 ? -21.455 -16.662 18.016 1.00 87.00 670 THR A N 1
ATOM 5262 C CA . THR A 1 670 ? -21.912 -16.161 19.319 1.00 87.00 670 THR A CA 1
ATOM 5263 C C . THR A 1 670 ? -23.371 -15.727 19.286 1.00 87.00 670 THR A C 1
ATOM 5265 O O . THR A 1 670 ? -24.141 -16.168 20.132 1.00 87.00 670 THR A O 1
ATOM 5268 N N . GLU A 1 671 ? -23.776 -14.956 18.277 1.00 86.94 671 GLU A N 1
ATOM 5269 C CA . GLU A 1 671 ? -25.179 -14.585 18.048 1.00 86.94 671 GLU A CA 1
ATOM 5270 C C . GLU A 1 671 ? -26.080 -15.828 17.968 1.00 86.94 671 GLU A C 1
ATOM 5272 O O . GLU A 1 671 ? -27.117 -15.898 18.627 1.00 86.94 671 GLU A O 1
ATOM 5277 N N . GLN A 1 672 ? -25.648 -16.850 17.219 1.00 87.06 672 GLN A N 1
ATOM 5278 C CA . GLN A 1 672 ? -26.402 -18.088 17.029 1.00 87.06 672 GLN A CA 1
ATOM 5279 C C . GLN A 1 672 ? -26.528 -18.929 18.308 1.00 87.06 672 GLN A C 1
ATOM 5281 O O . GLN A 1 672 ? -27.604 -19.462 18.572 1.00 87.06 672 GLN A O 1
ATOM 5286 N N . VAL A 1 673 ? -25.445 -19.090 19.076 1.00 87.75 673 VAL A N 1
ATOM 5287 C CA . VAL A 1 673 ? -25.431 -19.920 20.297 1.00 87.75 673 VAL A CA 1
ATOM 5288 C C . VAL A 1 673 ? -26.231 -19.270 21.421 1.00 87.75 673 VAL A C 1
ATOM 5290 O O . VAL A 1 673 ? -26.977 -19.952 22.119 1.00 87.75 673 VAL A O 1
ATOM 5293 N N . GLU A 1 674 ? -26.094 -17.956 21.580 1.00 86.31 674 GLU A N 1
ATOM 5294 C CA . GLU A 1 674 ? -26.681 -17.215 22.699 1.00 86.31 674 GLU A CA 1
ATOM 5295 C C . GLU A 1 674 ? -28.102 -16.713 22.389 1.00 86.31 674 GLU A C 1
ATOM 5297 O O . GLU A 1 674 ? -28.821 -16.288 23.293 1.00 86.31 674 GLU A O 1
ATOM 5302 N N . GLY A 1 675 ? -28.525 -16.761 21.119 1.00 83.62 675 GLY A N 1
ATOM 5303 C CA . GLY A 1 675 ? -29.827 -16.255 20.673 1.00 83.62 675 GLY A CA 1
ATOM 5304 C C . GLY A 1 675 ? -29.930 -14.728 20.730 1.00 83.62 675 GLY A C 1
ATOM 5305 O O . GLY A 1 675 ? -31.011 -14.191 20.958 1.00 83.62 675 GLY A O 1
ATOM 5306 N N . ILE A 1 676 ? -28.799 -14.041 20.555 1.00 82.00 676 ILE A N 1
ATOM 5307 C CA . ILE A 1 676 ? -28.629 -12.588 20.692 1.00 82.00 676 ILE A CA 1
ATOM 5308 C C . ILE A 1 676 ? -28.389 -11.988 19.300 1.00 82.00 676 ILE A C 1
ATOM 5310 O O . ILE A 1 676 ? -27.775 -12.630 18.452 1.00 82.00 676 ILE A O 1
ATOM 5314 N N . SER A 1 677 ? -28.854 -10.760 19.045 1.00 75.19 677 SER A N 1
ATOM 5315 C CA . SER A 1 677 ? -28.707 -10.107 17.736 1.00 75.19 677 SER A CA 1
ATOM 5316 C C . SER A 1 677 ? -27.958 -8.778 17.824 1.00 75.19 677 SER A C 1
ATOM 5318 O O . SER A 1 677 ? -28.369 -7.889 18.566 1.00 75.19 677 SER A O 1
ATOM 5320 N N . SER A 1 678 ? -26.933 -8.582 16.985 1.00 70.81 678 SER A N 1
ATOM 5321 C CA . SER A 1 678 ? -26.254 -7.281 16.795 1.00 70.81 678 SER A CA 1
ATOM 5322 C C . SER A 1 678 ? -27.186 -6.150 16.340 1.00 70.81 678 SER A C 1
ATOM 5324 O O . SER A 1 678 ? -26.860 -4.965 16.478 1.00 70.81 678 SER A O 1
ATOM 5326 N N . ARG A 1 679 ? -28.372 -6.493 15.824 1.00 65.50 679 ARG A N 1
ATOM 5327 C CA . ARG A 1 679 ? -29.389 -5.529 15.380 1.00 65.50 679 ARG A CA 1
ATOM 5328 C C . ARG A 1 679 ? -30.175 -4.919 16.530 1.00 65.50 679 ARG A C 1
ATOM 5330 O O . ARG A 1 679 ? -30.715 -3.832 16.366 1.00 65.50 679 ARG A O 1
ATOM 5337 N N . ASN A 1 680 ? -30.252 -5.599 17.672 1.00 70.50 680 ASN A N 1
ATOM 5338 C CA . ASN A 1 680 ? -30.953 -5.087 18.839 1.00 70.50 680 ASN A CA 1
ATOM 5339 C C . ASN A 1 680 ? -29.980 -4.250 19.693 1.00 70.50 680 ASN A C 1
ATOM 5341 O O . ASN A 1 680 ? -29.014 -4.806 20.215 1.00 70.50 680 ASN A O 1
ATOM 5345 N N . PRO A 1 681 ? -30.201 -2.934 19.875 1.00 68.56 681 PRO A N 1
ATOM 5346 C CA . PRO A 1 681 ? -29.290 -2.078 20.640 1.00 68.56 681 PRO A CA 1
ATOM 5347 C C . PRO A 1 681 ? -29.034 -2.568 22.072 1.00 68.56 681 PRO A C 1
ATOM 5349 O O . PRO A 1 681 ? -27.919 -2.446 22.570 1.00 68.56 681 PRO A O 1
ATOM 5352 N N . GLN A 1 682 ? -30.035 -3.189 22.705 1.00 73.50 682 GLN A N 1
ATOM 5353 C CA . GLN A 1 682 ? -29.940 -3.718 24.075 1.00 73.50 682 GLN A CA 1
ATOM 5354 C C . GLN A 1 682 ? -28.976 -4.908 24.191 1.00 73.50 682 GLN A C 1
ATOM 5356 O O . GLN A 1 682 ? -28.400 -5.156 25.248 1.00 73.50 682 GLN A O 1
ATOM 5361 N N . ASP A 1 683 ? -28.788 -5.624 23.089 1.00 77.50 683 ASP A N 1
ATOM 5362 C CA . ASP A 1 683 ? -27.997 -6.843 23.006 1.00 77.50 683 ASP A CA 1
ATOM 5363 C C . ASP A 1 683 ? -26.540 -6.573 22.608 1.00 77.50 683 ASP A C 1
ATOM 5365 O O . ASP A 1 683 ? -25.670 -7.405 22.862 1.00 77.50 683 ASP A O 1
ATOM 5369 N N . ARG A 1 684 ? -26.244 -5.402 22.023 1.00 72.56 684 ARG A N 1
ATOM 5370 C CA . ARG A 1 684 ? -24.919 -5.061 21.475 1.00 72.56 684 ARG A CA 1
ATOM 5371 C C . ARG A 1 684 ? -23.810 -5.109 22.517 1.00 72.56 684 ARG A C 1
ATOM 5373 O O . ARG A 1 684 ? -22.807 -5.779 22.294 1.00 72.56 684 ARG A O 1
ATOM 5380 N N . ALA A 1 685 ? -23.991 -4.443 23.657 1.00 76.88 685 ALA A N 1
ATOM 5381 C CA . ALA A 1 685 ? -22.975 -4.412 24.711 1.00 76.88 685 ALA A CA 1
ATOM 5382 C C . ALA A 1 685 ? -22.674 -5.825 25.239 1.00 76.88 685 ALA A C 1
ATOM 5384 O O . ALA A 1 685 ? -21.516 -6.215 25.372 1.00 76.88 685 ALA A O 1
ATOM 5385 N N . ARG A 1 686 ? -23.724 -6.629 25.451 1.00 81.88 686 ARG A N 1
ATOM 5386 C CA . ARG A 1 686 ? -23.599 -8.026 25.882 1.00 81.88 686 ARG A CA 1
ATOM 5387 C C . ARG A 1 686 ? -22.926 -8.896 24.818 1.00 81.88 686 ARG A C 1
ATOM 5389 O O . ARG A 1 686 ? -22.096 -9.734 25.160 1.00 81.88 686 ARG A O 1
ATOM 5396 N N . LEU A 1 687 ? -23.256 -8.691 23.543 1.00 80.00 687 LEU A N 1
ATOM 5397 C CA . LEU A 1 687 ? -22.647 -9.404 22.425 1.00 80.00 687 LEU A CA 1
ATOM 5398 C C . LEU A 1 687 ? -21.142 -9.129 22.346 1.00 80.00 687 LEU A C 1
ATOM 5400 O O . LEU A 1 687 ? -20.376 -10.076 22.225 1.00 80.00 687 LEU A O 1
ATOM 5404 N N . VAL A 1 688 ? -20.708 -7.871 22.474 1.00 79.19 688 VAL A N 1
ATOM 5405 C CA . VAL A 1 688 ? -19.277 -7.513 22.470 1.00 79.19 688 VAL A CA 1
ATOM 5406 C C . VAL A 1 688 ? -18.517 -8.256 23.573 1.00 79.19 688 VAL A C 1
ATOM 5408 O O . VAL A 1 688 ? -17.445 -8.804 23.309 1.00 79.19 688 VAL A O 1
ATOM 5411 N N . THR A 1 689 ? -19.081 -8.340 24.782 1.00 82.44 689 THR A N 1
ATOM 5412 C CA . THR A 1 689 ? -18.481 -9.089 25.897 1.00 82.44 689 THR A CA 1
ATOM 5413 C C . THR A 1 689 ? -18.378 -10.585 25.597 1.00 82.44 689 THR A C 1
ATOM 5415 O O . THR A 1 689 ? -17.299 -11.157 25.726 1.00 82.44 689 THR A O 1
ATOM 5418 N N . LEU A 1 690 ? -19.459 -11.214 25.129 1.00 84.38 690 LEU A N 1
ATOM 5419 C CA . LEU A 1 690 ? -19.482 -12.655 24.834 1.00 84.38 690 LEU A CA 1
ATOM 5420 C C . LEU A 1 690 ? -18.566 -13.024 23.658 1.00 84.38 690 LEU A C 1
ATOM 5422 O O . LEU A 1 690 ? -17.911 -14.067 23.668 1.00 84.38 690 LEU A O 1
ATOM 5426 N N . VAL A 1 691 ? -18.490 -12.160 22.642 1.00 83.56 691 VAL A N 1
ATOM 5427 C CA . VAL A 1 691 ? -17.563 -12.326 21.516 1.00 83.56 691 VAL A CA 1
ATOM 5428 C C . VAL A 1 691 ? -16.123 -12.211 21.999 1.00 83.56 691 VAL A C 1
ATOM 5430 O O . VAL A 1 691 ? -15.301 -13.042 21.617 1.00 83.56 691 VAL A O 1
ATOM 5433 N N . ARG A 1 692 ? -15.817 -11.250 22.879 1.00 82.38 692 ARG A N 1
ATOM 5434 C CA . ARG A 1 692 ? -14.489 -11.118 23.494 1.00 82.38 692 ARG A CA 1
ATOM 5435 C C . ARG A 1 692 ? -14.103 -12.377 24.275 1.00 82.38 692 ARG A C 1
ATOM 5437 O O . ARG A 1 692 ? -12.999 -12.875 24.073 1.00 82.38 692 ARG A O 1
ATOM 5444 N N . GLU A 1 693 ? -14.987 -12.913 25.115 1.00 84.81 693 GLU A N 1
ATOM 5445 C CA . GLU A 1 693 ? -14.740 -14.154 25.872 1.00 84.81 693 GLU A CA 1
ATOM 5446 C C . GLU A 1 693 ? -14.453 -15.335 24.935 1.00 84.81 693 GLU A C 1
ATOM 5448 O O . GLU A 1 693 ? -13.448 -16.031 25.086 1.00 84.81 693 GLU A O 1
ATOM 5453 N N . ARG A 1 694 ? -15.268 -15.507 23.887 1.00 85.50 694 ARG A N 1
ATOM 5454 C CA . ARG A 1 694 ? -15.072 -16.575 22.897 1.00 85.50 694 ARG A CA 1
ATOM 5455 C C . ARG A 1 694 ? -13.789 -16.408 22.082 1.00 85.50 694 ARG A C 1
ATOM 5457 O O . ARG A 1 694 ? -13.115 -17.396 21.787 1.00 85.50 694 ARG A O 1
ATOM 5464 N N . ILE A 1 695 ? -13.428 -15.175 21.724 1.00 84.62 695 ILE A N 1
ATOM 5465 C CA . ILE A 1 695 ? -12.141 -14.875 21.090 1.00 84.62 695 ILE A CA 1
ATOM 5466 C C . ILE A 1 695 ? -11.008 -15.271 22.038 1.00 84.62 695 ILE A C 1
ATOM 5468 O O . ILE A 1 695 ? -10.105 -15.980 21.612 1.00 84.62 695 ILE A O 1
ATOM 5472 N N . GLN A 1 696 ? -11.061 -14.899 23.320 1.00 83.06 696 GLN A N 1
ATOM 5473 C CA . GLN A 1 696 ? -10.031 -15.269 24.298 1.00 83.06 696 GLN A CA 1
ATOM 5474 C C . GLN A 1 696 ? -9.879 -16.791 24.448 1.00 83.06 696 GLN A C 1
ATOM 5476 O O . GLN A 1 696 ? -8.751 -17.286 24.477 1.00 83.06 696 GLN A O 1
ATOM 5481 N N . GLU A 1 697 ? -10.980 -17.547 24.460 1.00 85.19 697 GLU A N 1
ATOM 5482 C CA . GLU A 1 697 ? -10.940 -19.015 24.452 1.00 85.19 697 GLU A CA 1
ATOM 5483 C C . GLU A 1 697 ? -10.217 -19.566 23.212 1.00 85.19 697 GLU A C 1
ATOM 5485 O O . GLU A 1 697 ? -9.343 -20.423 23.340 1.00 85.19 697 GLU A O 1
ATOM 5490 N N . GLN A 1 698 ? -10.524 -19.057 22.015 1.00 83.12 698 GLN A N 1
ATOM 5491 C CA . GLN A 1 698 ? -9.849 -19.464 20.774 1.00 83.12 698 GLN A CA 1
ATOM 5492 C C . GLN A 1 698 ? -8.369 -19.059 20.761 1.00 83.12 698 GLN A C 1
ATOM 5494 O O . GLN A 1 698 ? -7.500 -19.863 20.425 1.00 83.12 698 GLN A O 1
ATOM 5499 N N . LEU A 1 699 ? -8.056 -17.835 21.189 1.00 82.19 699 LEU A N 1
ATOM 5500 C CA . LEU A 1 699 ? -6.684 -17.340 21.277 1.00 82.19 699 LEU A CA 1
ATOM 5501 C C . LEU A 1 699 ? -5.847 -18.160 22.270 1.00 82.19 699 LEU A C 1
ATOM 5503 O O . LEU A 1 699 ? -4.658 -18.353 22.034 1.00 82.19 699 LEU A O 1
ATOM 5507 N N . SER A 1 700 ? -6.451 -18.698 23.336 1.00 81.50 700 SER A N 1
ATOM 5508 C CA . SER A 1 700 ? -5.756 -19.587 24.278 1.00 81.50 700 SER A CA 1
ATOM 5509 C C . SER A 1 700 ? -5.283 -20.895 23.627 1.00 81.50 700 SER A C 1
ATOM 5511 O O . SER A 1 700 ? -4.214 -21.401 23.971 1.00 81.50 700 SER A O 1
ATOM 5513 N N . GLN A 1 701 ? -6.026 -21.409 22.639 1.00 80.56 701 GLN A N 1
ATOM 5514 C CA . GLN A 1 701 ? -5.638 -22.593 21.866 1.00 80.56 701 GLN A CA 1
ATOM 5515 C C . GLN A 1 701 ? -4.470 -22.254 20.930 1.00 80.56 701 GLN A C 1
ATOM 5517 O O . GLN A 1 701 ? -3.467 -22.970 20.911 1.00 80.56 701 GLN A O 1
ATOM 5522 N N . LEU A 1 702 ? -4.537 -21.103 20.251 1.00 80.69 702 LEU A N 1
ATOM 5523 C CA . LEU A 1 702 ? -3.479 -20.612 19.357 1.00 80.69 702 LEU A CA 1
ATOM 5524 C C . LEU A 1 702 ? -2.185 -20.234 20.094 1.00 80.69 702 LEU A C 1
ATOM 5526 O O . LEU A 1 702 ? -1.095 -20.401 19.547 1.00 80.69 702 LEU A O 1
ATOM 5530 N N . ALA A 1 703 ? -2.278 -19.776 21.346 1.00 77.75 703 ALA A N 1
ATOM 5531 C CA . ALA A 1 703 ? -1.119 -19.450 22.181 1.00 77.75 703 ALA A CA 1
ATOM 5532 C C . ALA A 1 703 ? -0.196 -20.657 22.419 1.00 77.75 703 ALA A C 1
ATOM 5534 O O . ALA A 1 703 ? 0.991 -20.479 22.691 1.00 77.75 703 ALA A O 1
ATOM 5535 N N . SER A 1 704 ? -0.723 -21.882 22.292 1.00 78.50 704 SER A N 1
ATOM 5536 C CA . SER A 1 704 ? 0.084 -23.105 22.363 1.00 78.50 704 SER A CA 1
ATOM 5537 C C . SER A 1 704 ? 1.013 -23.294 21.156 1.00 78.50 704 SER A C 1
ATOM 5539 O O . SER A 1 704 ? 2.031 -23.977 21.272 1.00 78.50 704 SER A O 1
ATOM 5541 N N . LEU A 1 705 ? 0.685 -22.670 20.019 1.00 77.69 705 LEU A N 1
ATOM 5542 C CA . LEU A 1 705 ? 1.484 -22.690 18.795 1.00 77.69 705 LEU A CA 1
ATOM 5543 C C . LEU A 1 705 ? 2.484 -21.528 18.772 1.00 77.69 705 LEU A C 1
ATOM 5545 O O . LEU A 1 705 ? 3.675 -21.746 18.565 1.00 77.69 705 LEU A O 1
ATOM 5549 N N . ASP A 1 706 ? 2.008 -20.301 18.999 1.00 81.06 706 ASP A N 1
ATOM 5550 C CA . ASP A 1 706 ? 2.822 -19.080 19.024 1.00 81.06 706 ASP A CA 1
ATOM 5551 C C . ASP A 1 706 ? 2.344 -18.148 20.149 1.00 81.06 706 ASP A C 1
ATOM 5553 O O . ASP A 1 706 ? 1.255 -17.570 20.096 1.00 81.06 706 ASP A O 1
ATOM 5557 N N . ALA A 1 707 ? 3.196 -17.973 21.163 1.00 80.81 707 ALA A N 1
ATOM 5558 C CA . ALA A 1 707 ? 2.892 -17.189 22.356 1.00 80.81 707 ALA A CA 1
ATOM 5559 C C . ALA A 1 707 ? 2.611 -15.700 22.071 1.00 80.81 707 ALA A C 1
ATOM 5561 O O . ALA A 1 707 ? 1.897 -15.061 22.842 1.00 80.81 707 ALA A O 1
ATOM 5562 N N . GLY A 1 708 ? 3.164 -15.132 20.994 1.00 84.81 708 GLY A N 1
ATOM 5563 C CA . GLY A 1 708 ? 2.943 -13.729 20.631 1.00 84.81 708 GLY A CA 1
ATOM 5564 C C . GLY A 1 708 ? 1.724 -13.514 19.728 1.00 84.81 708 GLY A C 1
ATOM 5565 O O . GLY A 1 708 ? 1.219 -12.398 19.632 1.00 84.81 708 GLY A O 1
ATOM 5566 N N . LEU A 1 709 ? 1.211 -14.567 19.088 1.00 85.44 709 LEU A N 1
ATOM 5567 C CA . LEU A 1 709 ? 0.091 -14.450 18.155 1.00 85.44 709 LEU A CA 1
ATOM 5568 C C . LEU A 1 709 ? -1.214 -14.066 18.859 1.00 85.44 709 LEU A C 1
ATOM 5570 O O . LEU A 1 709 ? -1.921 -13.170 18.403 1.00 85.44 709 LEU A O 1
ATOM 5574 N N . ALA A 1 710 ? -1.508 -14.717 19.985 1.00 87.12 710 ALA A N 1
ATOM 5575 C CA . ALA A 1 710 ? -2.700 -14.451 20.780 1.00 87.12 710 ALA A CA 1
ATOM 5576 C C . ALA A 1 710 ? -2.831 -12.974 21.212 1.00 87.12 710 ALA A C 1
ATOM 5578 O O . ALA A 1 710 ? -3.845 -12.358 20.874 1.00 87.12 710 ALA A O 1
ATOM 5579 N N . PRO A 1 711 ? -1.836 -12.360 21.887 1.00 89.00 711 PRO A N 1
ATOM 5580 C CA . PRO A 1 711 ? -1.920 -10.947 22.255 1.00 89.00 711 PRO A CA 1
ATOM 5581 C C . PRO A 1 711 ? -1.996 -10.022 21.034 1.00 89.00 711 PRO A C 1
ATOM 5583 O O . PRO A 1 711 ? -2.769 -9.071 21.061 1.00 89.00 711 PRO A O 1
ATOM 5586 N N . ALA A 1 712 ? -1.298 -10.324 19.933 1.00 92.19 712 ALA A N 1
ATOM 5587 C CA . ALA A 1 712 ? -1.374 -9.502 18.726 1.00 92.19 712 ALA A CA 1
ATOM 5588 C C . ALA A 1 712 ? -2.753 -9.524 18.048 1.00 92.19 712 ALA A C 1
ATOM 5590 O O . ALA A 1 712 ? -3.249 -8.478 17.628 1.00 92.19 712 ALA A O 1
ATOM 5591 N N . LEU A 1 713 ? -3.397 -10.691 17.966 1.00 90.19 713 LEU A N 1
ATOM 5592 C CA . LEU A 1 713 ? -4.770 -10.812 17.468 1.00 90.19 713 LEU A CA 1
ATOM 5593 C C . LEU A 1 713 ? -5.773 -10.134 18.405 1.00 90.19 713 LEU A C 1
ATOM 5595 O O . LEU A 1 713 ? -6.692 -9.468 17.931 1.00 90.19 713 LEU A O 1
ATOM 5599 N N . GLY A 1 714 ? -5.574 -10.263 19.720 1.00 88.94 714 GLY A N 1
ATOM 5600 C CA . GLY A 1 714 ? -6.362 -9.551 20.723 1.00 88.94 714 GLY A CA 1
ATOM 5601 C C . GLY A 1 714 ? -6.253 -8.035 20.558 1.00 88.94 714 GLY A C 1
ATOM 5602 O O . GLY A 1 714 ? -7.270 -7.357 20.463 1.00 88.94 714 GLY A O 1
ATOM 5603 N N . ALA A 1 715 ? -5.034 -7.506 20.424 1.00 91.69 715 ALA A N 1
ATOM 5604 C CA . ALA A 1 715 ? -4.797 -6.087 20.178 1.00 91.69 715 ALA A CA 1
ATOM 5605 C C . ALA A 1 715 ? -5.421 -5.616 18.856 1.00 91.69 715 ALA A C 1
ATOM 5607 O O . ALA A 1 715 ? -6.016 -4.544 18.818 1.00 91.69 715 ALA A O 1
ATOM 5608 N N . PHE A 1 716 ? -5.342 -6.420 17.788 1.00 92.19 716 PHE A N 1
ATOM 5609 C CA . PHE A 1 716 ? -6.011 -6.114 16.521 1.00 92.19 716 PHE A CA 1
ATOM 5610 C C . PHE A 1 716 ? -7.536 -6.029 16.687 1.00 92.19 716 PHE A C 1
ATOM 5612 O O . PHE A 1 716 ? -8.152 -5.091 16.184 1.00 92.19 716 PHE A O 1
ATOM 5619 N N . TYR A 1 717 ? -8.139 -6.974 17.413 1.00 89.19 717 TYR A N 1
ATOM 5620 C CA . TYR A 1 717 ? -9.572 -6.968 17.708 1.00 89.19 717 TYR A CA 1
ATOM 5621 C C . TYR A 1 717 ? -9.984 -5.739 18.524 1.00 89.19 717 TYR A C 1
ATOM 5623 O O . TYR A 1 717 ? -10.854 -4.990 18.087 1.00 89.19 717 TYR A O 1
ATOM 5631 N N . GLU A 1 718 ? -9.335 -5.489 19.664 1.00 87.56 718 GLU A N 1
ATOM 5632 C CA . GLU A 1 718 ? -9.653 -4.341 20.523 1.00 87.56 718 GLU A CA 1
ATOM 5633 C C . GLU A 1 718 ? -9.465 -3.016 19.775 1.00 87.56 718 GLU A C 1
ATOM 5635 O O . GLU A 1 718 ? -10.295 -2.115 19.881 1.00 87.56 718 GLU A O 1
ATOM 5640 N N . ALA A 1 719 ? -8.427 -2.917 18.942 1.00 89.94 719 ALA A N 1
ATOM 5641 C CA . ALA A 1 719 ? -8.199 -1.757 18.095 1.00 89.94 719 ALA A CA 1
ATOM 5642 C C . ALA A 1 719 ? -9.323 -1.545 17.071 1.00 89.94 719 ALA A C 1
ATOM 5644 O O . ALA A 1 719 ? -9.775 -0.414 16.895 1.00 89.94 719 ALA A O 1
ATOM 5645 N N . ARG A 1 720 ? -9.811 -2.613 16.422 1.00 86.12 720 ARG A N 1
ATOM 5646 C CA . ARG A 1 720 ? -10.956 -2.527 15.502 1.00 86.12 720 ARG A CA 1
ATOM 5647 C C . ARG A 1 720 ? -12.239 -2.128 16.229 1.00 86.12 720 ARG A C 1
ATOM 5649 O O . ARG A 1 720 ? -12.938 -1.243 15.749 1.00 86.12 720 ARG A O 1
ATOM 5656 N N . MET A 1 721 ? -12.504 -2.701 17.401 1.00 81.56 721 MET A N 1
ATOM 5657 C CA . MET A 1 721 ? -13.696 -2.378 18.194 1.00 81.56 721 MET A CA 1
ATOM 5658 C C . MET A 1 721 ? -13.687 -0.945 18.738 1.00 81.56 721 MET A C 1
ATOM 5660 O O . MET A 1 721 ? -14.743 -0.329 18.834 1.00 81.56 721 MET A O 1
ATOM 5664 N N . ALA A 1 722 ? -12.512 -0.407 19.068 1.00 82.88 722 ALA A N 1
ATOM 5665 C CA . ALA A 1 722 ? -12.344 0.963 19.550 1.00 82.88 722 ALA A CA 1
ATOM 5666 C C . ALA A 1 722 ? -12.175 2.006 18.425 1.00 82.88 722 ALA A C 1
ATOM 5668 O O . ALA A 1 722 ? -11.970 3.183 18.717 1.00 82.88 722 ALA A O 1
ATOM 5669 N N . GLY A 1 723 ? -12.178 1.597 17.149 1.00 80.75 723 GLY A N 1
ATOM 5670 C CA . GLY A 1 723 ? -11.886 2.490 16.019 1.00 80.75 723 GLY A CA 1
ATOM 5671 C C . GLY A 1 723 ? -10.443 3.023 15.985 1.00 80.75 723 GLY A C 1
ATOM 5672 O O . GLY A 1 723 ? -10.154 3.997 15.289 1.00 80.75 723 GLY A O 1
ATOM 5673 N N . ASN A 1 724 ? -9.516 2.403 16.723 1.00 85.94 724 ASN A N 1
ATOM 5674 C CA . ASN A 1 724 ? -8.108 2.792 16.778 1.00 85.94 724 ASN A CA 1
ATOM 5675 C C . ASN A 1 724 ? -7.329 2.191 15.594 1.00 85.94 724 ASN A C 1
ATOM 5677 O O . ASN A 1 724 ? -6.725 1.120 15.681 1.00 85.94 724 ASN A O 1
ATOM 5681 N N . GLU A 1 725 ? -7.338 2.898 14.465 1.00 83.75 725 GLU A N 1
ATOM 5682 C CA . GLU A 1 725 ? -6.667 2.464 13.231 1.00 83.75 725 GLU A CA 1
ATOM 5683 C C . GLU A 1 725 ? -5.143 2.340 13.372 1.00 83.75 725 GLU A C 1
ATOM 5685 O O . GLU A 1 725 ? -4.541 1.465 12.748 1.00 83.75 725 GLU A O 1
ATOM 5690 N N . GLU A 1 726 ? -4.511 3.169 14.208 1.00 89.12 726 GLU A N 1
ATOM 5691 C CA . GLU A 1 726 ? -3.062 3.126 14.418 1.00 89.12 726 GLU A CA 1
ATOM 5692 C C . GLU A 1 726 ? -2.646 1.820 15.104 1.00 89.12 726 GLU A C 1
ATOM 5694 O O . GLU A 1 726 ? -1.780 1.101 14.600 1.00 89.12 726 GLU A O 1
ATOM 5699 N N . LEU A 1 727 ? -3.316 1.456 16.202 1.00 90.31 727 LEU A N 1
ATOM 5700 C CA . LEU A 1 727 ? -3.044 0.202 16.904 1.00 90.31 727 LEU A CA 1
ATOM 5701 C C . LEU A 1 727 ? -3.377 -1.015 16.028 1.00 90.31 727 LEU A C 1
ATOM 5703 O O . LEU A 1 727 ? -2.615 -1.982 16.005 1.00 90.31 727 LEU A O 1
ATOM 5707 N N . ALA A 1 728 ? -4.462 -0.959 15.245 1.00 90.38 728 ALA A N 1
ATOM 5708 C CA . ALA A 1 728 ? -4.821 -2.025 14.308 1.00 90.38 728 ALA A CA 1
ATOM 5709 C C . ALA A 1 728 ? -3.746 -2.205 13.220 1.00 90.38 728 ALA A C 1
ATOM 5711 O O . ALA A 1 728 ? -3.394 -3.334 12.863 1.00 90.38 728 ALA A O 1
ATOM 5712 N N . MET A 1 729 ? -3.186 -1.103 12.712 1.00 90.38 729 MET A N 1
ATOM 5713 C CA . MET A 1 729 ? -2.083 -1.117 11.753 1.00 90.38 729 MET A CA 1
ATOM 5714 C C . MET A 1 729 ? -0.808 -1.715 12.357 1.00 90.38 729 MET A C 1
ATOM 5716 O O . MET A 1 729 ? -0.176 -2.553 11.711 1.00 90.38 729 MET A O 1
ATOM 5720 N N . GLN A 1 730 ? -0.444 -1.323 13.580 1.00 93.50 730 GLN A N 1
ATOM 5721 C CA . GLN A 1 730 ? 0.740 -1.839 14.272 1.00 93.50 730 GLN A CA 1
ATOM 5722 C C . GLN A 1 730 ? 0.600 -3.338 14.594 1.00 93.50 730 GLN A C 1
ATOM 5724 O O . GLN A 1 730 ? 1.517 -4.116 14.323 1.00 93.50 730 GLN A O 1
ATOM 5729 N N . ALA A 1 731 ? -0.562 -3.769 15.098 1.00 94.19 731 ALA A N 1
ATOM 5730 C CA . ALA A 1 731 ? -0.854 -5.179 15.357 1.00 94.19 731 ALA A CA 1
ATOM 5731 C C . ALA A 1 731 ? -0.782 -6.013 14.067 1.00 94.19 731 ALA A C 1
ATOM 5733 O O . ALA A 1 731 ? -0.131 -7.057 14.031 1.00 94.19 731 ALA A O 1
ATOM 5734 N N . ARG A 1 732 ? -1.367 -5.514 12.968 1.00 93.19 732 ARG A N 1
ATOM 5735 C CA . ARG A 1 732 ? -1.278 -6.144 11.642 1.00 93.19 732 ARG A CA 1
ATOM 5736 C C . ARG A 1 732 ? 0.165 -6.266 11.154 1.00 93.19 732 ARG A C 1
ATOM 5738 O O . ARG A 1 732 ? 0.531 -7.321 10.646 1.00 93.19 732 ARG A O 1
ATOM 5745 N N . ALA A 1 733 ? 0.967 -5.210 11.282 1.00 92.69 733 ALA A N 1
ATOM 5746 C CA . ALA A 1 733 ? 2.376 -5.220 10.889 1.00 92.69 733 ALA A CA 1
ATOM 5747 C C . ALA A 1 733 ? 3.161 -6.303 11.652 1.00 92.69 733 ALA A C 1
ATOM 5749 O O . ALA A 1 733 ? 3.924 -7.069 11.063 1.00 92.69 733 ALA A O 1
ATOM 5750 N N . TRP A 1 734 ? 2.895 -6.460 12.951 1.00 94.81 734 TRP A N 1
ATOM 5751 C CA . TRP A 1 734 ? 3.531 -7.510 13.744 1.00 94.81 734 TRP A CA 1
ATOM 5752 C C . TRP A 1 734 ? 3.093 -8.919 13.307 1.00 94.81 734 TRP A C 1
ATOM 5754 O O . TRP A 1 734 ? 3.933 -9.801 13.118 1.00 94.81 734 TRP A O 1
ATOM 5764 N N . LEU A 1 735 ? 1.790 -9.124 13.064 1.00 93.62 735 LEU A N 1
ATOM 5765 C CA . LEU A 1 735 ? 1.235 -10.388 12.548 1.00 93.62 735 LEU A CA 1
ATOM 5766 C C . LEU A 1 735 ? 1.807 -10.757 11.169 1.00 93.62 735 LEU A C 1
ATOM 5768 O O . LEU A 1 735 ? 2.027 -11.937 10.881 1.00 93.62 735 LEU A O 1
ATOM 5772 N N . ARG A 1 736 ? 2.083 -9.742 10.341 1.00 93.12 736 ARG A N 1
ATOM 5773 C CA . ARG A 1 736 ? 2.735 -9.854 9.031 1.00 93.12 736 ARG A CA 1
ATOM 5774 C C . ARG A 1 736 ? 4.205 -10.285 9.134 1.00 93.12 736 ARG A C 1
ATOM 5776 O O . ARG A 1 736 ? 4.721 -10.889 8.200 1.00 93.12 736 ARG A O 1
ATOM 5783 N N . GLY A 1 737 ? 4.848 -10.052 10.280 1.00 91.69 737 GLY A N 1
ATOM 5784 C CA . GLY A 1 737 ? 6.259 -10.366 10.520 1.00 91.69 737 GLY A CA 1
ATOM 5785 C C . GLY A 1 737 ? 7.206 -9.182 10.308 1.00 91.69 737 GLY A C 1
ATOM 5786 O O . GLY A 1 737 ? 8.397 -9.398 10.086 1.00 91.69 737 GLY A O 1
ATOM 5787 N N . ASP A 1 738 ? 6.704 -7.944 10.372 1.00 91.31 738 ASP A N 1
ATOM 5788 C CA . ASP A 1 738 ? 7.527 -6.745 10.208 1.00 91.31 738 ASP A CA 1
ATOM 5789 C C . ASP A 1 738 ? 8.585 -6.594 11.302 1.00 91.31 738 ASP A C 1
ATOM 5791 O O . ASP A 1 738 ? 8.315 -6.755 12.493 1.00 91.31 738 ASP A O 1
ATOM 5795 N N . ARG A 1 739 ? 9.801 -6.216 10.890 1.00 86.62 739 ARG A N 1
ATOM 5796 C CA . ARG A 1 739 ? 10.941 -6.005 11.800 1.00 86.62 739 ARG A CA 1
ATOM 5797 C C . ARG A 1 739 ? 11.093 -4.562 12.285 1.00 86.62 739 ARG A C 1
ATOM 5799 O O . ARG A 1 739 ? 11.864 -4.316 13.203 1.00 86.62 739 ARG A O 1
ATOM 5806 N N . SER A 1 740 ? 10.388 -3.608 11.680 1.00 85.56 740 SER A N 1
ATOM 5807 C CA . SER A 1 740 ? 10.599 -2.167 11.883 1.00 85.56 740 SER A CA 1
ATOM 5808 C C . SER A 1 740 ? 9.687 -1.531 12.940 1.00 85.56 740 SER A C 1
ATOM 5810 O O . SER A 1 740 ? 9.529 -0.312 12.955 1.00 85.56 740 SER A O 1
ATOM 5812 N N . LEU A 1 741 ? 9.045 -2.324 13.804 1.00 89.94 741 LEU A N 1
ATOM 5813 C CA . LEU A 1 741 ? 8.115 -1.790 14.800 1.00 89.94 741 LEU A CA 1
ATOM 5814 C C . LEU A 1 741 ? 8.850 -1.180 16.005 1.00 89.94 741 LEU A C 1
ATOM 5816 O O . LEU A 1 741 ? 9.743 -1.823 16.563 1.00 89.94 741 LEU A O 1
ATOM 5820 N N . PRO A 1 742 ? 8.460 0.027 16.461 1.00 90.75 742 PRO A N 1
ATOM 5821 C CA . PRO A 1 742 ? 9.061 0.638 17.637 1.00 90.75 742 PRO A CA 1
ATOM 5822 C C . PRO A 1 742 ? 8.675 -0.124 18.911 1.00 90.75 742 PRO A C 1
ATOM 5824 O O . PRO A 1 742 ? 7.590 -0.697 19.025 1.00 90.75 742 PRO A O 1
ATOM 5827 N N . ASN A 1 743 ? 9.540 -0.076 19.927 1.00 90.75 743 ASN A N 1
ATOM 5828 C CA . ASN A 1 743 ? 9.299 -0.753 21.208 1.00 90.75 743 ASN A CA 1
ATOM 5829 C C . ASN A 1 743 ? 8.014 -0.286 21.919 1.00 90.75 743 ASN A C 1
ATOM 5831 O O . ASN A 1 743 ? 7.427 -1.052 22.684 1.00 90.75 743 ASN A O 1
ATOM 5835 N N . SER A 1 744 ? 7.574 0.954 21.686 1.00 91.75 744 SER A N 1
ATOM 5836 C CA . SER A 1 744 ? 6.288 1.466 22.173 1.00 91.75 744 SER A CA 1
ATOM 5837 C C . SER A 1 744 ? 5.109 0.693 21.576 1.00 91.75 744 SER A C 1
ATOM 5839 O O . SER A 1 744 ? 4.254 0.239 22.333 1.00 91.75 744 SER A O 1
ATOM 5841 N N . ALA A 1 745 ? 5.111 0.464 20.259 1.00 91.06 745 ALA A N 1
ATOM 5842 C CA . ALA A 1 745 ? 4.087 -0.315 19.562 1.00 91.06 745 ALA A CA 1
ATOM 5843 C C . ALA A 1 745 ? 4.052 -1.767 20.061 1.00 91.06 745 ALA A C 1
ATOM 5845 O O . ALA A 1 745 ? 2.990 -2.282 20.397 1.00 91.06 745 ALA A O 1
ATOM 5846 N N . LEU A 1 746 ? 5.216 -2.413 20.215 1.00 92.62 746 LEU A N 1
ATOM 5847 C CA . LEU A 1 746 ? 5.292 -3.785 20.743 1.00 92.62 746 LEU A CA 1
ATOM 5848 C C . LEU A 1 746 ? 4.671 -3.900 22.147 1.00 92.62 746 LEU A C 1
ATOM 5850 O O . LEU A 1 746 ? 3.928 -4.843 22.420 1.00 92.62 746 LEU A O 1
ATOM 5854 N N . ARG A 1 747 ? 4.923 -2.915 23.023 1.00 93.38 747 ARG A N 1
ATOM 5855 C CA . ARG A 1 747 ? 4.319 -2.856 24.366 1.00 93.38 747 ARG A CA 1
ATOM 5856 C C . ARG A 1 747 ? 2.807 -2.649 24.321 1.00 93.38 747 ARG A C 1
ATOM 5858 O O . ARG A 1 747 ? 2.117 -3.286 25.107 1.00 93.38 747 ARG A O 1
ATOM 5865 N N . GLN A 1 748 ? 2.308 -1.795 23.426 1.00 90.94 748 GLN A N 1
ATOM 5866 C CA . GLN A 1 748 ? 0.869 -1.557 23.261 1.00 90.94 748 GLN A CA 1
ATOM 5867 C C . GLN A 1 748 ? 0.132 -2.797 22.736 1.00 90.94 748 GLN A C 1
ATOM 5869 O O . GLN A 1 748 ? -0.954 -3.105 23.212 1.00 90.94 748 GLN A O 1
ATOM 5874 N N . ILE A 1 749 ? 0.742 -3.538 21.806 1.00 92.25 749 ILE A N 1
ATOM 5875 C CA . ILE A 1 749 ? 0.204 -4.804 21.281 1.00 92.25 749 ILE A CA 1
ATOM 5876 C C . ILE A 1 749 ? 0.304 -5.935 22.329 1.00 92.25 749 ILE A C 1
ATOM 5878 O O . ILE A 1 749 ? -0.452 -6.901 22.283 1.00 92.25 749 ILE A O 1
ATOM 5882 N N . GLY A 1 750 ? 1.238 -5.834 23.282 1.00 90.69 750 GLY A N 1
ATOM 5883 C CA . GLY A 1 750 ? 1.479 -6.863 24.299 1.00 90.69 750 GLY A CA 1
ATOM 5884 C C . GLY A 1 750 ? 2.415 -7.987 23.838 1.00 90.69 750 GLY A C 1
ATOM 5885 O O . GLY A 1 750 ? 2.361 -9.095 24.368 1.00 90.69 750 GLY A O 1
ATOM 5886 N N . VAL A 1 751 ? 3.285 -7.712 22.863 1.00 92.12 751 VAL A N 1
ATOM 5887 C CA . VAL A 1 751 ? 4.241 -8.672 22.280 1.00 92.12 751 VAL A CA 1
ATOM 5888 C C . VAL A 1 751 ? 5.691 -8.242 22.500 1.00 92.12 751 VAL A C 1
ATOM 5890 O O . VAL A 1 751 ? 5.985 -7.126 22.932 1.00 92.12 751 VAL A O 1
ATOM 5893 N N . ARG A 1 752 ? 6.634 -9.149 22.224 1.00 87.00 752 ARG A N 1
ATOM 5894 C CA . ARG A 1 752 ? 8.077 -8.890 22.307 1.00 87.00 752 ARG A CA 1
ATOM 5895 C C . ARG A 1 752 ? 8.785 -9.416 21.067 1.00 87.00 752 ARG A C 1
ATOM 5897 O O . ARG A 1 752 ? 8.460 -10.501 20.600 1.00 87.00 752 ARG A O 1
ATOM 5904 N N . GLY A 1 753 ? 9.801 -8.678 20.624 1.00 86.69 753 GLY A N 1
ATOM 5905 C CA . GLY A 1 753 ? 10.693 -9.092 19.544 1.00 86.69 753 GLY A CA 1
ATOM 5906 C C . GLY A 1 753 ? 10.040 -9.144 18.160 1.00 86.69 753 GLY A C 1
ATOM 5907 O O . GLY A 1 753 ? 8.866 -8.805 17.979 1.00 86.69 753 GLY A O 1
ATOM 5908 N N . SER A 1 754 ? 10.851 -9.555 17.188 1.00 89.19 754 SER A N 1
ATOM 5909 C CA . SER A 1 754 ? 10.458 -9.852 15.810 1.00 89.19 754 SER A CA 1
ATOM 5910 C C . SER A 1 754 ? 10.165 -11.340 15.617 1.00 89.19 754 SER A C 1
ATOM 5912 O O . SER A 1 754 ? 10.432 -12.154 16.496 1.00 89.19 754 SER A O 1
ATOM 5914 N N . LEU A 1 755 ? 9.617 -11.694 14.453 1.00 91.31 755 LEU A N 1
ATOM 5915 C CA . LEU A 1 755 ? 9.414 -13.085 14.058 1.00 91.31 755 LEU A CA 1
ATOM 5916 C C . LEU A 1 755 ? 10.761 -13.786 13.822 1.00 91.31 755 LEU A C 1
ATOM 5918 O O . LEU A 1 755 ? 11.475 -13.447 12.874 1.00 91.31 755 LEU A O 1
ATOM 5922 N N . GLU A 1 756 ? 11.065 -14.777 14.657 1.00 89.75 756 GLU A N 1
ATOM 5923 C CA . GLU A 1 756 ? 12.256 -15.623 14.528 1.00 89.75 756 GLU A CA 1
ATOM 5924 C C . GLU A 1 756 ? 11.982 -16.857 13.644 1.00 89.75 756 GLU A C 1
ATOM 5926 O O . GLU A 1 756 ? 10.834 -17.315 13.569 1.00 89.75 756 GLU A O 1
ATOM 5931 N N . PRO A 1 757 ? 12.999 -17.439 12.975 1.00 88.25 757 PRO A N 1
ATOM 5932 C CA . PRO A 1 757 ? 12.819 -18.577 12.069 1.00 88.25 757 PRO A CA 1
ATOM 5933 C C . PRO A 1 757 ? 12.075 -19.770 12.689 1.00 88.25 757 PRO A C 1
ATOM 5935 O O . PRO A 1 757 ? 11.229 -20.375 12.032 1.00 88.25 757 PRO A O 1
ATOM 5938 N N . GLU A 1 758 ? 12.323 -20.089 13.959 1.00 88.62 758 GLU A N 1
ATOM 5939 C CA . GLU A 1 758 ? 11.708 -21.229 14.652 1.00 88.62 758 GLU A CA 1
ATOM 5940 C C . GLU A 1 758 ? 10.202 -21.032 14.895 1.00 88.62 758 GLU A C 1
ATOM 5942 O O . GLU A 1 758 ? 9.461 -22.002 15.060 1.00 88.62 758 GLU A O 1
ATOM 5947 N N . GLN A 1 759 ? 9.734 -19.780 14.891 1.00 90.44 759 GLN A N 1
ATOM 5948 C CA . GLN A 1 759 ? 8.337 -19.411 15.135 1.00 90.44 759 GLN A CA 1
ATOM 5949 C C . GLN A 1 759 ? 7.491 -19.408 13.857 1.00 90.44 759 GLN A C 1
ATOM 5951 O O . GLN A 1 759 ? 6.262 -19.417 13.931 1.00 90.44 759 GLN A O 1
ATOM 5956 N N . VAL A 1 760 ? 8.115 -19.435 12.676 1.00 92.69 760 VAL A N 1
ATOM 5957 C CA . VAL A 1 760 ? 7.400 -19.279 11.403 1.00 92.69 760 VAL A CA 1
ATOM 5958 C C . VAL A 1 760 ? 6.451 -20.441 11.119 1.00 92.69 760 VAL A C 1
ATOM 5960 O O . VAL A 1 760 ? 5.301 -20.210 10.750 1.00 92.69 760 VAL A O 1
ATOM 5963 N N . LEU A 1 761 ? 6.901 -21.690 11.283 1.00 92.62 761 LEU A N 1
ATOM 5964 C CA . LEU A 1 761 ? 6.047 -22.855 11.017 1.00 92.62 761 LEU A CA 1
ATOM 5965 C C . LEU A 1 761 ? 4.861 -22.931 11.996 1.00 92.62 761 LEU A C 1
ATOM 5967 O O . LEU A 1 761 ? 3.736 -23.093 11.520 1.00 92.62 761 LEU A O 1
ATOM 5971 N N . PRO A 1 762 ? 5.044 -22.758 13.325 1.00 92.25 762 PRO A N 1
ATOM 5972 C CA . PRO A 1 762 ? 3.914 -22.633 14.244 1.00 92.25 762 PRO A CA 1
ATOM 5973 C C . PRO A 1 762 ? 2.949 -21.499 13.876 1.00 92.25 762 PRO A C 1
ATOM 5975 O O . PRO A 1 762 ? 1.737 -21.711 13.869 1.00 92.25 762 PRO A O 1
ATOM 5978 N N . ARG A 1 763 ? 3.467 -20.326 13.489 1.00 92.50 763 ARG A N 1
ATOM 5979 C CA . ARG A 1 763 ? 2.641 -19.193 13.052 1.00 92.50 763 ARG A CA 1
ATOM 5980 C C . ARG A 1 763 ? 1.842 -19.502 11.787 1.00 92.50 763 ARG A C 1
ATOM 5982 O O . ARG A 1 763 ? 0.671 -19.142 11.701 1.00 92.50 763 ARG A O 1
ATOM 5989 N N . LEU A 1 764 ? 2.436 -20.205 10.825 1.00 93.62 764 LEU A N 1
ATOM 5990 C CA . LEU A 1 764 ? 1.742 -20.639 9.614 1.00 93.62 764 LEU A CA 1
ATOM 5991 C C . LEU A 1 764 ? 0.609 -21.629 9.925 1.00 93.62 764 LEU A C 1
ATOM 5993 O O . LEU A 1 764 ? -0.469 -21.511 9.347 1.00 93.62 764 LEU A O 1
ATOM 5997 N N . ARG A 1 765 ? 0.815 -22.569 10.859 1.00 93.25 765 ARG A N 1
ATOM 5998 C CA . ARG A 1 765 ? -0.252 -23.478 11.322 1.00 93.25 765 ARG A CA 1
ATOM 5999 C C . ARG A 1 765 ? -1.407 -22.699 11.944 1.00 93.25 765 ARG A C 1
ATOM 6001 O O . ARG A 1 765 ? -2.553 -22.904 11.563 1.00 93.25 765 ARG A O 1
ATOM 6008 N N . ALA A 1 766 ? -1.094 -21.751 12.820 1.00 91.81 766 ALA A N 1
ATOM 6009 C CA . ALA A 1 766 ? -2.094 -20.907 13.456 1.00 91.81 766 ALA A CA 1
ATOM 6010 C C . ALA A 1 766 ? -2.878 -20.051 12.441 1.00 91.81 766 ALA A C 1
ATOM 6012 O O . ALA A 1 766 ? -4.093 -19.906 12.553 1.00 91.81 766 ALA A O 1
ATOM 6013 N N . LEU A 1 767 ? -2.216 -19.536 11.399 1.00 93.12 767 LEU A N 1
ATOM 6014 C CA . LEU A 1 767 ? -2.896 -18.845 10.301 1.00 93.12 767 LEU A CA 1
ATOM 6015 C C . LEU A 1 767 ? -3.869 -19.771 9.551 1.00 93.12 767 LEU A C 1
ATOM 6017 O O . LEU A 1 767 ? -4.961 -19.338 9.190 1.00 93.12 767 LEU A O 1
ATOM 6021 N N . LEU A 1 768 ? -3.501 -21.034 9.319 1.00 94.25 768 LEU A N 1
ATOM 6022 C CA . LEU A 1 768 ? -4.391 -22.010 8.683 1.00 94.25 768 LEU A CA 1
ATOM 6023 C C . LEU A 1 768 ? -5.609 -22.338 9.556 1.00 94.25 768 LEU A C 1
ATOM 6025 O O . LEU A 1 768 ? -6.701 -22.473 9.011 1.00 94.25 768 LEU A O 1
ATOM 6029 N N . GLU A 1 769 ? -5.453 -22.393 10.882 1.00 91.94 769 GLU A N 1
ATOM 6030 C CA . GLU A 1 769 ? -6.580 -22.544 11.819 1.00 91.94 769 GLU A CA 1
ATOM 6031 C C . GLU A 1 769 ? -7.537 -21.342 11.759 1.00 91.94 769 GLU A C 1
ATOM 6033 O O . GLU A 1 769 ? -8.758 -21.511 11.721 1.00 91.94 769 GLU A O 1
ATOM 6038 N N . ILE A 1 770 ? -7.000 -20.120 11.660 1.00 92.81 770 ILE A N 1
ATOM 6039 C CA . ILE A 1 770 ? -7.803 -18.905 11.447 1.00 92.81 770 ILE A CA 1
ATOM 6040 C C . ILE A 1 770 ? -8.563 -18.999 10.118 1.00 92.81 770 ILE A C 1
ATOM 6042 O O . ILE A 1 770 ? -9.776 -18.787 10.091 1.00 92.81 770 ILE A O 1
ATOM 6046 N N . ILE A 1 771 ? -7.875 -19.355 9.026 1.00 94.25 771 ILE A N 1
ATOM 6047 C CA . ILE A 1 771 ? -8.472 -19.505 7.689 1.00 94.25 771 ILE A CA 1
ATOM 6048 C C . ILE A 1 771 ? -9.563 -20.582 7.691 1.00 94.25 771 ILE A C 1
ATOM 6050 O O . ILE A 1 771 ? -10.618 -20.361 7.102 1.00 94.25 771 ILE A O 1
ATOM 6054 N N . GLU A 1 772 ? -9.357 -21.712 8.371 1.00 92.38 772 GLU A N 1
ATOM 6055 C CA . GLU A 1 772 ? -10.326 -22.812 8.464 1.00 92.38 772 GLU A CA 1
ATOM 6056 C C . GLU A 1 772 ? -11.672 -22.378 9.054 1.00 92.38 772 GLU A C 1
ATOM 6058 O O . GLU A 1 772 ? -12.721 -22.889 8.651 1.00 92.38 772 GLU A O 1
ATOM 6063 N N . VAL A 1 773 ? -11.648 -21.440 9.997 1.00 91.38 773 VAL A N 1
ATOM 6064 C CA . VAL A 1 773 ? -12.857 -20.898 10.613 1.00 91.38 773 VAL A CA 1
ATOM 6065 C C . VAL A 1 773 ? -13.603 -19.948 9.672 1.00 91.38 773 VAL A C 1
ATOM 6067 O O . VAL A 1 773 ? -14.818 -19.824 9.810 1.00 91.38 773 VAL A O 1
ATOM 6070 N N . THR A 1 774 ? -12.913 -19.290 8.736 1.00 92.88 774 THR A N 1
ATOM 6071 C CA . THR A 1 774 ? -13.536 -18.396 7.743 1.00 92.88 774 THR A CA 1
ATOM 6072 C C . THR A 1 774 ? -14.277 -19.167 6.641 1.00 92.88 774 THR A C 1
ATOM 6074 O O . THR A 1 774 ? -14.338 -20.395 6.631 1.00 92.88 774 THR A O 1
ATOM 6077 N N . HIS A 1 775 ? -14.845 -18.450 5.667 1.00 89.75 775 HIS A N 1
ATOM 6078 C CA . HIS A 1 775 ? -15.459 -19.045 4.474 1.00 89.75 775 HIS A CA 1
ATOM 6079 C C . HIS A 1 775 ? -14.448 -19.577 3.447 1.00 89.75 775 HIS A C 1
ATOM 6081 O O . HIS A 1 775 ? -14.850 -20.218 2.475 1.00 89.75 775 HIS A O 1
ATOM 6087 N N . LEU A 1 776 ? -13.155 -19.301 3.626 1.00 94.12 776 LEU A N 1
ATOM 6088 C CA . LEU A 1 776 ? -12.107 -19.718 2.701 1.00 94.12 776 LEU A CA 1
ATOM 6089 C C . LEU A 1 776 ? -11.878 -21.234 2.766 1.00 94.12 776 LEU A C 1
ATOM 6091 O O . LEU A 1 776 ? -11.880 -21.858 3.828 1.00 94.12 776 LEU A O 1
ATOM 6095 N N . ARG A 1 777 ? -11.620 -21.848 1.608 1.00 95.38 777 ARG A N 1
ATOM 6096 C CA . ARG A 1 777 ? -11.426 -23.306 1.505 1.00 95.38 777 ARG A CA 1
ATOM 6097 C C . ARG A 1 777 ? -10.034 -23.789 1.916 1.00 95.38 777 ARG A C 1
ATOM 6099 O O . ARG A 1 777 ? -9.846 -24.991 2.102 1.00 95.38 777 ARG A O 1
ATOM 6106 N N . GLY A 1 778 ? -9.078 -22.876 2.066 1.00 96.69 778 GLY A N 1
ATOM 6107 C CA . GLY A 1 778 ? -7.693 -23.168 2.421 1.00 96.69 778 GLY A CA 1
ATOM 6108 C C . GLY A 1 778 ? -6.727 -22.100 1.914 1.00 96.69 778 GLY A C 1
ATOM 6109 O O . GLY A 1 778 ? -7.148 -21.022 1.484 1.00 96.69 778 GLY A O 1
ATOM 6110 N N . LEU A 1 779 ? -5.436 -22.434 1.923 1.00 98.00 779 LEU A N 1
ATOM 6111 C CA . LEU A 1 779 ? -4.343 -21.579 1.460 1.00 98.00 779 LEU A CA 1
ATOM 6112 C C . LEU A 1 779 ? -3.548 -22.273 0.347 1.00 98.00 779 LEU A C 1
ATOM 6114 O O . LEU A 1 779 ? -3.111 -23.411 0.500 1.00 98.00 779 LEU A O 1
ATOM 6118 N N . VAL A 1 780 ? -3.311 -21.575 -0.759 1.00 98.31 780 VAL A N 1
ATOM 6119 C CA . VAL A 1 780 ? -2.364 -22.001 -1.795 1.00 98.31 780 VAL A CA 1
ATOM 6120 C C . VAL A 1 780 ? -1.114 -21.135 -1.697 1.00 98.31 780 VAL A C 1
ATOM 6122 O O . VAL A 1 780 ? -1.191 -19.917 -1.828 1.00 98.31 780 VAL A O 1
ATOM 6125 N N . ILE A 1 781 ? 0.043 -21.750 -1.472 1.00 97.88 781 ILE A N 1
ATOM 6126 C CA . ILE A 1 781 ? 1.336 -21.064 -1.425 1.00 97.88 781 ILE A CA 1
ATOM 6127 C C . ILE A 1 781 ? 2.057 -21.336 -2.740 1.00 97.88 781 ILE A C 1
ATOM 6129 O O . ILE A 1 781 ? 2.321 -22.484 -3.088 1.00 97.88 781 ILE A O 1
ATOM 6133 N N . LEU A 1 782 ? 2.372 -20.273 -3.466 1.00 97.44 782 LEU A N 1
ATOM 6134 C CA . LEU A 1 782 ? 2.999 -20.300 -4.778 1.00 97.44 782 LEU A CA 1
ATOM 6135 C C . LEU A 1 782 ? 4.422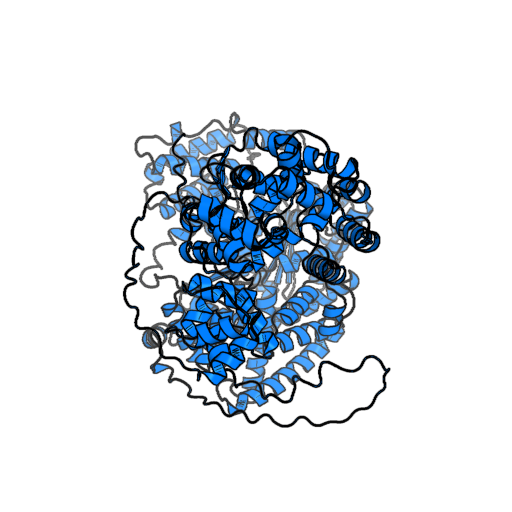 -19.743 -4.669 1.00 97.44 782 LEU A C 1
ATOM 6137 O O . LEU A 1 782 ? 4.582 -18.555 -4.406 1.00 97.44 782 LEU A O 1
ATOM 6141 N N . ILE A 1 783 ? 5.443 -20.576 -4.878 1.00 96.12 783 ILE A N 1
ATOM 6142 C CA . ILE A 1 783 ? 6.859 -20.176 -4.848 1.00 96.12 783 ILE A CA 1
ATOM 6143 C C . ILE A 1 783 ? 7.428 -20.182 -6.271 1.00 96.12 783 ILE A C 1
ATOM 6145 O O . ILE A 1 783 ? 7.649 -21.242 -6.857 1.00 96.12 783 ILE A O 1
ATOM 6149 N N . ASP A 1 784 ? 7.675 -19.006 -6.839 1.00 92.88 784 ASP A N 1
ATOM 6150 C CA . ASP A 1 784 ? 8.209 -18.863 -8.198 1.00 92.88 784 ASP A CA 1
ATOM 6151 C C . ASP A 1 784 ? 9.728 -18.604 -8.200 1.00 92.88 784 ASP A C 1
ATOM 6153 O O . ASP A 1 784 ? 10.288 -18.056 -7.248 1.00 92.88 784 ASP A O 1
ATOM 6157 N N . GLU A 1 785 ? 10.387 -18.986 -9.296 1.00 88.50 785 GLU A N 1
ATOM 6158 C CA . GLU A 1 785 ? 11.817 -18.769 -9.571 1.00 88.50 785 GLU A CA 1
ATOM 6159 C C . GLU A 1 785 ? 12.813 -19.438 -8.601 1.00 88.50 785 GLU A C 1
ATOM 6161 O O . GLU A 1 785 ? 13.866 -18.873 -8.293 1.00 88.50 785 GLU A O 1
ATOM 6166 N N . LEU A 1 786 ? 12.574 -20.692 -8.185 1.00 92.19 786 LEU A N 1
ATOM 6167 C CA . LEU A 1 786 ? 13.549 -21.431 -7.355 1.00 92.19 786 LEU A CA 1
ATOM 6168 C C . LEU A 1 786 ? 14.937 -21.572 -8.002 1.00 92.19 786 LEU A C 1
ATOM 6170 O O . LEU A 1 786 ? 15.936 -21.710 -7.299 1.00 92.19 786 LEU A O 1
ATOM 6174 N N . GLU A 1 787 ? 15.021 -21.484 -9.329 1.00 89.00 787 GLU A N 1
ATOM 6175 C CA . GLU A 1 787 ? 16.281 -21.435 -10.080 1.00 89.00 787 GLU A CA 1
ATOM 6176 C C . GLU A 1 787 ? 17.233 -20.331 -9.580 1.00 89.00 787 GLU A C 1
ATOM 6178 O O . GLU A 1 787 ? 18.452 -20.486 -9.625 1.00 89.00 787 GLU A O 1
ATOM 6183 N N . LEU A 1 788 ? 16.722 -19.236 -9.013 1.00 90.06 788 LEU A N 1
ATOM 6184 C CA . LEU A 1 788 ? 17.566 -18.175 -8.460 1.00 90.06 788 LEU A CA 1
ATOM 6185 C C . LEU A 1 788 ? 18.314 -18.592 -7.187 1.00 90.06 788 LEU A C 1
ATOM 6187 O O . LEU A 1 788 ? 19.342 -17.991 -6.861 1.00 90.06 788 LEU A O 1
ATOM 6191 N N . VAL A 1 789 ? 17.879 -19.655 -6.501 1.00 90.25 789 VAL A N 1
ATOM 6192 C CA . VAL A 1 789 ? 18.636 -20.240 -5.384 1.00 90.25 789 VAL A CA 1
ATOM 6193 C C . VAL A 1 789 ? 19.995 -20.751 -5.873 1.00 90.25 789 VAL A C 1
ATOM 6195 O O . VAL A 1 789 ? 21.004 -20.502 -5.211 1.00 90.25 789 VAL A O 1
ATOM 6198 N N . ARG A 1 790 ? 20.070 -21.356 -7.071 1.00 88.94 790 ARG A N 1
ATOM 6199 C CA . ARG A 1 790 ? 21.338 -21.818 -7.676 1.00 88.94 790 ARG A CA 1
ATOM 6200 C C . ARG A 1 790 ? 22.344 -20.691 -7.863 1.00 88.94 790 ARG A C 1
ATOM 6202 O O . ARG A 1 790 ? 23.537 -20.894 -7.644 1.00 88.94 790 ARG A O 1
ATOM 6209 N N . ARG A 1 791 ? 21.864 -19.501 -8.231 1.00 86.12 791 ARG A N 1
ATOM 6210 C CA . ARG A 1 791 ? 22.701 -18.330 -8.540 1.00 86.12 791 ARG A CA 1
ATOM 6211 C C . ARG A 1 791 ? 23.324 -17.681 -7.299 1.00 86.12 791 ARG A C 1
ATOM 6213 O O . ARG A 1 791 ? 24.169 -16.798 -7.434 1.00 86.12 791 ARG A O 1
ATOM 6220 N N . ARG A 1 792 ? 22.948 -18.093 -6.081 1.00 84.81 792 ARG A N 1
ATOM 6221 C CA . ARG A 1 792 ? 23.547 -17.549 -4.854 1.00 84.81 792 ARG A CA 1
ATOM 6222 C C . ARG A 1 792 ? 25.016 -17.979 -4.738 1.00 84.81 792 ARG A C 1
ATOM 6224 O O . ARG A 1 792 ? 25.299 -19.172 -4.846 1.00 84.81 792 ARG A O 1
ATOM 6231 N N . PRO A 1 793 ? 25.955 -17.059 -4.451 1.00 80.69 793 PRO A N 1
ATOM 6232 C CA . PRO A 1 793 ? 27.388 -17.361 -4.484 1.00 80.69 793 PRO A CA 1
ATOM 6233 C C . PRO A 1 793 ? 27.819 -18.324 -3.365 1.00 80.69 793 PRO A C 1
ATOM 6235 O O . PRO A 1 793 ? 28.590 -19.259 -3.597 1.00 80.69 793 PRO A O 1
ATOM 6238 N N . HIS A 1 794 ? 27.284 -18.151 -2.153 1.00 87.00 794 HIS A N 1
ATOM 6239 C CA . HIS A 1 794 ? 27.685 -18.925 -0.978 1.00 87.00 794 HIS A CA 1
ATOM 6240 C C . HIS A 1 794 ? 26.901 -20.233 -0.835 1.00 87.00 794 HIS A C 1
ATOM 6242 O O . HIS A 1 794 ? 25.673 -20.230 -0.773 1.00 87.00 794 HIS A O 1
ATOM 6248 N N . LYS A 1 795 ? 27.628 -21.353 -0.702 1.00 88.19 795 LYS A N 1
ATOM 6249 C CA . LYS A 1 795 ? 27.040 -22.689 -0.516 1.00 88.19 795 LYS A CA 1
ATOM 6250 C C . LYS A 1 795 ? 26.129 -22.764 0.712 1.00 88.19 795 LYS A C 1
ATOM 6252 O O . LYS A 1 795 ? 25.020 -23.255 0.585 1.00 88.19 795 LYS A O 1
ATOM 6257 N N . GLY A 1 796 ? 26.555 -22.218 1.855 1.00 89.12 796 GLY A N 1
ATOM 6258 C CA . GLY A 1 796 ? 25.761 -22.264 3.090 1.00 89.12 796 GLY A CA 1
ATOM 6259 C C . GLY A 1 796 ? 24.371 -21.638 2.937 1.00 89.12 796 GLY A C 1
ATOM 6260 O O . GLY A 1 796 ? 23.386 -22.219 3.370 1.00 89.12 796 GLY A O 1
ATOM 6261 N N . THR A 1 797 ? 24.264 -20.505 2.238 1.00 88.75 797 THR A N 1
ATOM 6262 C CA . THR A 1 797 ? 22.972 -19.859 1.958 1.00 88.75 797 THR A CA 1
ATOM 6263 C C . THR A 1 797 ? 22.087 -20.705 1.039 1.00 88.75 797 THR A C 1
ATOM 6265 O O . THR A 1 797 ? 20.875 -20.742 1.234 1.00 88.75 797 THR A O 1
ATOM 6268 N N . ARG A 1 798 ? 22.671 -21.401 0.052 1.00 91.00 798 ARG A N 1
ATOM 6269 C CA . ARG A 1 798 ? 21.925 -22.327 -0.820 1.00 91.00 798 ARG A CA 1
ATOM 6270 C C . ARG A 1 798 ? 21.422 -23.541 -0.052 1.00 91.00 798 ARG A C 1
ATOM 6272 O O . ARG A 1 798 ? 20.240 -23.850 -0.130 1.00 91.00 798 ARG A O 1
ATOM 6279 N N . ASP A 1 799 ? 22.300 -24.176 0.719 1.00 92.06 799 ASP A N 1
ATOM 6280 C CA . ASP A 1 799 ? 21.958 -25.345 1.530 1.00 92.06 799 ASP A CA 1
ATOM 6281 C C . ASP A 1 799 ? 20.864 -24.992 2.548 1.00 92.06 799 ASP A C 1
ATOM 6283 O O . ASP A 1 799 ? 19.922 -25.758 2.718 1.00 92.06 799 ASP A O 1
ATOM 6287 N N . GLN A 1 800 ? 20.922 -23.798 3.150 1.00 91.94 800 GLN A N 1
ATOM 6288 C CA . GLN A 1 800 ? 19.874 -23.311 4.046 1.00 91.94 800 GLN A CA 1
ATOM 6289 C C . GLN A 1 800 ? 18.536 -23.088 3.323 1.00 91.94 800 GLN A C 1
ATOM 6291 O O . GLN A 1 800 ? 17.488 -23.414 3.868 1.00 91.94 800 GLN A O 1
ATOM 6296 N N . ALA A 1 801 ? 18.544 -22.564 2.094 1.00 92.44 801 ALA A N 1
ATOM 6297 C CA . ALA A 1 801 ? 17.323 -22.419 1.300 1.00 92.44 801 ALA A CA 1
ATOM 6298 C C . ALA A 1 801 ? 16.706 -23.782 0.928 1.00 92.44 801 ALA A C 1
ATOM 6300 O O . ALA A 1 801 ? 15.484 -23.938 0.971 1.00 92.44 801 ALA A O 1
ATOM 6301 N N . TYR A 1 802 ? 17.535 -24.777 0.597 1.00 93.62 802 TYR A N 1
ATOM 6302 C CA . TYR A 1 802 ? 17.075 -26.148 0.357 1.00 93.62 802 TYR A CA 1
ATOM 6303 C C . TYR A 1 802 ? 16.556 -26.815 1.631 1.00 93.62 802 TYR A C 1
ATOM 6305 O O . TYR A 1 802 ? 15.530 -27.488 1.586 1.00 93.62 802 TYR A O 1
ATOM 6313 N N . GLU A 1 803 ? 17.197 -26.574 2.771 1.00 92.25 803 GLU A N 1
ATOM 6314 C CA . GLU A 1 803 ? 16.716 -27.045 4.068 1.00 92.25 803 GLU A CA 1
ATOM 6315 C C . GLU A 1 803 ? 15.358 -26.428 4.431 1.00 92.25 803 GLU A C 1
ATOM 6317 O O . GLU A 1 803 ? 14.443 -27.149 4.823 1.00 92.25 803 GLU A O 1
ATOM 6322 N N . THR A 1 804 ? 15.174 -25.122 4.211 1.00 92.50 804 THR A N 1
ATOM 6323 C CA . THR A 1 804 ? 13.875 -24.451 4.364 1.00 92.50 804 THR A CA 1
ATOM 6324 C C . THR A 1 804 ? 12.800 -25.099 3.488 1.00 92.50 804 THR A C 1
ATOM 6326 O O . THR A 1 804 ? 11.710 -25.413 3.969 1.00 92.50 804 THR A O 1
ATOM 6329 N N . LEU A 1 805 ? 13.093 -25.333 2.203 1.00 93.44 805 LEU A N 1
ATOM 6330 C CA . LEU A 1 805 ? 12.135 -25.958 1.290 1.00 93.44 805 LEU A CA 1
ATOM 6331 C C . LEU A 1 805 ? 11.803 -27.396 1.716 1.00 93.44 805 LEU A C 1
ATOM 6333 O O . LEU A 1 805 ? 10.640 -27.795 1.662 1.00 93.44 805 LEU A O 1
ATOM 6337 N N . ARG A 1 806 ? 12.798 -28.155 2.190 1.00 94.00 806 ARG A N 1
ATOM 6338 C CA . ARG A 1 806 ? 12.599 -29.493 2.761 1.00 94.00 806 ARG A CA 1
ATOM 6339 C C . ARG A 1 806 ? 11.688 -29.447 3.981 1.00 94.00 806 ARG A C 1
ATOM 6341 O O . ARG A 1 806 ? 10.734 -30.216 4.027 1.00 94.00 806 ARG A O 1
ATOM 6348 N N . ALA A 1 807 ? 11.938 -28.540 4.923 1.00 92.62 807 ALA A N 1
ATOM 6349 C CA . ALA A 1 807 ? 11.115 -28.387 6.117 1.00 92.62 807 ALA A CA 1
ATOM 6350 C C . ALA A 1 807 ? 9.649 -28.087 5.758 1.00 92.62 807 ALA A C 1
ATOM 6352 O O . ALA A 1 807 ? 8.750 -28.744 6.275 1.00 92.62 807 ALA A O 1
ATOM 6353 N N . LEU A 1 808 ? 9.400 -27.174 4.811 1.00 93.88 808 LEU A N 1
ATOM 6354 C CA . LEU A 1 808 ? 8.046 -26.878 4.321 1.00 93.88 808 LEU A CA 1
ATOM 6355 C C . LEU A 1 808 ? 7.369 -28.102 3.685 1.00 93.88 808 LEU A C 1
ATOM 6357 O O . LEU A 1 808 ? 6.185 -28.345 3.910 1.00 93.88 808 LEU A O 1
ATOM 6361 N N . ILE A 1 809 ? 8.106 -28.892 2.905 1.00 94.50 809 ILE A N 1
ATOM 6362 C CA . ILE A 1 809 ? 7.576 -30.109 2.276 1.00 94.50 809 ILE A CA 1
ATOM 6363 C C . ILE A 1 809 ? 7.276 -31.188 3.306 1.00 94.50 809 ILE A C 1
ATOM 6365 O O . ILE A 1 809 ? 6.258 -31.861 3.180 1.00 94.50 809 ILE A O 1
ATOM 6369 N N . ASP A 1 810 ? 8.123 -31.354 4.316 1.00 94.00 810 ASP A N 1
ATOM 6370 C CA . ASP A 1 810 ? 7.890 -32.319 5.388 1.00 94.00 810 ASP A CA 1
ATOM 6371 C C . ASP A 1 810 ? 6.644 -31.933 6.200 1.00 94.00 810 ASP A C 1
ATOM 6373 O O . ASP A 1 810 ? 5.786 -32.778 6.443 1.00 94.00 810 ASP A O 1
ATOM 6377 N N . GLU A 1 811 ? 6.461 -30.646 6.511 1.00 94.81 811 GLU A N 1
ATOM 6378 C CA . GLU A 1 811 ? 5.237 -30.127 7.138 1.00 94.81 811 GLU A CA 1
ATOM 6379 C C . GLU A 1 811 ? 3.968 -30.440 6.330 1.00 94.81 811 GLU A C 1
ATOM 6381 O O . GLU A 1 811 ? 2.965 -30.908 6.877 1.00 94.81 811 GLU A O 1
ATOM 6386 N N . VAL A 1 812 ? 4.011 -30.212 5.016 1.00 95.19 812 VAL A N 1
ATOM 6387 C CA . VAL A 1 812 ? 2.893 -30.512 4.112 1.00 95.19 812 VAL A CA 1
ATOM 6388 C C . VAL A 1 812 ? 2.697 -32.021 3.934 1.00 95.19 812 VAL A C 1
ATOM 6390 O O . VAL A 1 812 ? 1.563 -32.492 3.882 1.00 95.19 812 VAL A O 1
ATOM 6393 N N . GLY A 1 813 ? 3.774 -32.796 3.832 1.00 92.25 813 GLY A N 1
ATOM 6394 C CA . GLY A 1 813 ? 3.736 -34.243 3.621 1.00 92.25 813 GLY A CA 1
ATOM 6395 C C . GLY A 1 813 ? 3.223 -35.009 4.839 1.00 92.25 813 GLY A C 1
ATOM 6396 O O . GLY A 1 813 ? 2.542 -36.020 4.687 1.00 92.25 813 GLY A O 1
ATOM 6397 N N . GLU A 1 814 ? 3.491 -34.501 6.040 1.00 94.38 814 GLU A N 1
ATOM 6398 C CA . GLU A 1 814 ? 2.990 -35.043 7.308 1.00 94.38 814 GLU A CA 1
ATOM 6399 C C . GLU A 1 814 ? 1.603 -34.499 7.690 1.00 94.38 814 GLU A C 1
ATOM 6401 O O . GLU A 1 814 ? 1.101 -34.781 8.777 1.00 94.38 814 GLU A O 1
ATOM 6406 N N . ASN A 1 815 ? 0.963 -33.732 6.802 1.00 95.06 815 ASN A N 1
ATOM 6407 C CA . ASN A 1 815 ? -0.346 -33.120 7.021 1.00 95.06 815 ASN A CA 1
ATOM 6408 C C . ASN A 1 815 ? -0.416 -32.189 8.247 1.00 95.06 815 ASN A C 1
ATOM 6410 O O . ASN A 1 815 ? -1.481 -32.023 8.842 1.00 95.06 815 ASN A O 1
ATOM 6414 N N . ARG A 1 816 ? 0.713 -31.564 8.619 1.00 94.75 816 ARG A N 1
ATOM 6415 C CA . ARG A 1 816 ? 0.788 -30.560 9.696 1.00 94.75 816 ARG A CA 1
ATOM 6416 C C . ARG A 1 816 ? 0.342 -29.166 9.257 1.00 94.75 816 ARG A C 1
ATOM 6418 O O . ARG A 1 816 ? 0.132 -28.309 10.106 1.00 94.75 816 ARG A O 1
ATOM 6425 N N . LEU A 1 817 ? 0.172 -28.950 7.953 1.00 95.75 817 LEU A N 1
ATOM 6426 C CA . LEU A 1 817 ? -0.370 -27.725 7.360 1.00 95.75 817 LEU A CA 1
ATOM 6427 C C . LEU A 1 817 ? -1.707 -28.019 6.658 1.00 95.75 817 LEU A C 1
ATOM 6429 O O . LEU A 1 817 ? -1.763 -27.963 5.431 1.00 95.75 817 LEU A O 1
ATOM 6433 N N . PRO A 1 818 ? -2.777 -28.381 7.391 1.00 94.31 818 PRO A N 1
ATOM 6434 C CA . PRO A 1 818 ? -4.046 -28.793 6.791 1.00 94.31 818 PRO A CA 1
ATOM 6435 C C . PRO A 1 818 ? -4.629 -27.698 5.891 1.00 94.31 818 PRO A C 1
ATOM 6437 O O . PRO A 1 818 ? -4.465 -26.507 6.146 1.00 94.31 818 PRO A O 1
ATOM 6440 N N . ARG A 1 819 ? -5.324 -28.101 4.819 1.00 96.31 819 ARG A N 1
ATOM 6441 C CA . ARG A 1 819 ? -5.891 -27.191 3.805 1.00 96.31 819 ARG A CA 1
ATOM 6442 C C . ARG A 1 819 ? -4.852 -26.309 3.093 1.00 96.31 819 ARG A C 1
ATOM 6444 O O . ARG A 1 819 ? -5.220 -25.294 2.499 1.00 96.31 819 ARG A O 1
ATOM 6451 N N . CYS A 1 820 ? -3.577 -26.705 3.107 1.00 97.69 820 CYS A N 1
ATOM 6452 C CA . CYS A 1 820 ? -2.507 -26.029 2.381 1.00 97.69 820 CYS A CA 1
ATOM 6453 C C . CYS A 1 820 ? -2.100 -26.786 1.106 1.00 97.69 820 CYS A C 1
ATOM 6455 O O . CYS A 1 820 ? -1.831 -27.992 1.140 1.00 97.69 820 CYS A O 1
ATOM 6457 N N . LEU A 1 821 ? -2.014 -26.068 -0.016 1.00 98.00 821 LEU A N 1
ATOM 6458 C CA . LEU A 1 821 ? -1.385 -26.541 -1.249 1.00 98.00 821 LEU A CA 1
ATOM 6459 C C . LEU A 1 821 ? -0.116 -25.729 -1.514 1.00 98.00 821 LEU A C 1
ATOM 6461 O O . LEU A 1 821 ? -0.199 -24.541 -1.814 1.00 98.00 821 LEU A O 1
ATOM 6465 N N . LEU A 1 822 ? 1.047 -26.372 -1.455 1.00 97.69 822 LEU A N 1
ATOM 6466 C CA . LEU A 1 822 ? 2.328 -25.746 -1.781 1.00 97.69 822 LEU A CA 1
ATOM 6467 C C . LEU A 1 822 ? 2.716 -26.059 -3.230 1.00 97.69 822 LEU A C 1
ATOM 6469 O O . LEU A 1 822 ? 2.843 -27.225 -3.597 1.00 97.69 822 LEU A O 1
ATOM 6473 N N . VAL A 1 823 ? 2.933 -25.043 -4.060 1.00 97.75 823 VAL A N 1
ATOM 6474 C CA . VAL A 1 823 ? 3.362 -25.221 -5.452 1.00 97.75 823 VAL A CA 1
ATOM 6475 C C . VAL A 1 823 ? 4.599 -24.389 -5.728 1.00 97.75 823 VAL A C 1
ATOM 6477 O O . VAL A 1 823 ? 4.581 -23.178 -5.526 1.00 97.75 823 VAL A O 1
ATOM 6480 N N . SER A 1 824 ? 5.648 -25.023 -6.244 1.00 96.19 824 SER A N 1
ATOM 6481 C CA . SER A 1 824 ? 6.906 -24.342 -6.555 1.00 96.19 824 SER A CA 1
ATOM 6482 C C . SER A 1 824 ? 7.331 -24.533 -8.008 1.00 96.19 824 SER A C 1
ATOM 6484 O O . SER A 1 824 ? 7.079 -25.592 -8.579 1.00 96.19 824 SER A O 1
ATOM 6486 N N . THR A 1 825 ? 8.018 -23.563 -8.615 1.00 94.50 825 THR A N 1
ATOM 6487 C CA . THR A 1 825 ? 8.552 -23.696 -9.985 1.00 94.50 825 THR A CA 1
ATOM 6488 C C . THR A 1 825 ? 10.072 -23.830 -10.011 1.00 94.50 825 THR A C 1
ATOM 6490 O O . THR A 1 825 ? 10.781 -23.213 -9.220 1.00 94.50 825 THR A O 1
ATOM 6493 N N . GLY A 1 826 ? 10.588 -24.614 -10.958 1.00 91.62 826 GLY A N 1
ATOM 6494 C CA . GLY A 1 826 ? 12.023 -24.747 -11.214 1.00 91.62 826 GLY A CA 1
ATOM 6495 C C . GLY A 1 826 ? 12.319 -25.071 -12.678 1.00 91.62 826 GLY A C 1
ATOM 6496 O O . GLY A 1 826 ? 11.479 -25.619 -13.395 1.00 91.62 826 GLY A O 1
ATOM 6497 N N . THR A 1 827 ? 13.508 -24.707 -13.147 1.00 90.81 827 THR A N 1
ATOM 6498 C CA . THR A 1 827 ? 14.029 -25.109 -14.464 1.00 90.81 827 THR A CA 1
ATOM 6499 C C . THR A 1 827 ? 14.578 -26.530 -14.421 1.00 90.81 827 THR A C 1
ATOM 6501 O O . THR A 1 827 ? 14.852 -27.051 -13.347 1.00 90.81 827 THR A O 1
ATOM 6504 N N . ASP A 1 828 ? 14.794 -27.170 -15.569 1.00 88.00 828 ASP A N 1
ATOM 6505 C CA . ASP A 1 828 ? 15.457 -28.484 -15.608 1.00 88.00 828 ASP A CA 1
ATOM 6506 C C . ASP A 1 828 ? 16.831 -28.461 -14.921 1.00 88.00 828 ASP A C 1
ATOM 6508 O O . ASP A 1 828 ? 17.150 -29.334 -14.114 1.00 88.00 828 ASP A O 1
ATOM 6512 N N . THR A 1 829 ? 17.586 -27.385 -15.141 1.00 88.25 829 THR A N 1
ATOM 6513 C CA . THR A 1 829 ? 18.883 -27.136 -14.507 1.00 88.25 829 THR A CA 1
ATOM 6514 C C . THR A 1 829 ? 18.793 -27.013 -12.984 1.00 88.25 829 THR A C 1
ATOM 6516 O O . THR A 1 829 ? 19.688 -27.493 -12.288 1.00 88.25 829 THR A O 1
ATOM 6519 N N . PHE A 1 830 ? 17.706 -26.451 -12.442 1.00 91.62 830 PHE A N 1
ATOM 6520 C CA . PHE A 1 830 ? 17.455 -26.440 -11.001 1.00 91.62 830 PHE A CA 1
ATOM 6521 C C . PHE A 1 830 ? 17.379 -27.855 -10.428 1.00 91.62 830 PHE A C 1
ATOM 6523 O O . PHE A 1 830 ? 17.955 -28.101 -9.373 1.00 91.62 830 PHE A O 1
ATOM 6530 N N . PHE A 1 831 ? 16.701 -28.789 -11.099 1.00 90.44 831 PHE A N 1
ATOM 6531 C CA . PHE A 1 831 ? 16.535 -30.153 -10.586 1.00 90.44 831 PHE A CA 1
ATOM 6532 C C . PHE A 1 831 ? 17.793 -31.010 -10.764 1.00 90.44 831 PHE A C 1
ATOM 6534 O O . PHE A 1 831 ? 18.154 -31.746 -9.845 1.00 90.44 831 PHE A O 1
ATOM 6541 N N . ASP A 1 832 ? 18.458 -30.907 -11.916 1.00 88.69 832 ASP A N 1
ATOM 6542 C CA . ASP A 1 832 ? 19.454 -31.900 -12.338 1.00 88.69 832 ASP A CA 1
ATOM 6543 C C . ASP A 1 832 ? 20.907 -31.515 -11.989 1.00 88.69 832 ASP A C 1
ATOM 6545 O O . ASP A 1 832 ? 21.783 -32.383 -11.913 1.00 88.69 832 ASP A O 1
ATOM 6549 N N . ASP A 1 833 ? 21.199 -30.227 -11.757 1.00 89.38 833 ASP A N 1
ATOM 6550 C CA . ASP A 1 833 ? 22.556 -29.759 -11.452 1.00 89.38 833 ASP A CA 1
ATOM 6551 C C . ASP A 1 833 ? 23.051 -30.303 -10.099 1.00 89.38 833 ASP A C 1
ATOM 6553 O O . ASP A 1 833 ? 22.617 -29.884 -9.024 1.00 89.38 833 ASP A O 1
ATOM 6557 N N . ARG A 1 834 ? 24.030 -31.213 -10.151 1.00 89.81 834 ARG A N 1
ATOM 6558 C CA . ARG A 1 834 ? 24.620 -31.877 -8.975 1.00 89.81 834 ARG A CA 1
ATOM 6559 C C . ARG A 1 834 ? 25.536 -30.987 -8.133 1.00 89.81 834 ARG A C 1
ATOM 6561 O O . ARG A 1 834 ? 25.930 -31.395 -7.043 1.00 89.81 834 ARG A O 1
ATOM 6568 N N . ARG A 1 835 ? 25.943 -29.817 -8.630 1.00 86.69 835 ARG A N 1
ATOM 6569 C CA . ARG A 1 835 ? 26.852 -28.902 -7.917 1.00 86.69 835 ARG A CA 1
ATOM 6570 C C . ARG A 1 835 ? 26.107 -27.782 -7.216 1.00 86.69 835 ARG A C 1
ATOM 6572 O O . ARG A 1 835 ? 26.468 -27.434 -6.092 1.00 86.69 835 ARG A O 1
ATOM 6579 N N . TYR A 1 836 ? 25.124 -27.203 -7.895 1.00 87.69 836 TYR A N 1
ATOM 6580 C CA . TYR A 1 836 ? 24.427 -26.020 -7.397 1.00 87.69 836 TYR A CA 1
ATOM 6581 C C . TYR A 1 836 ? 22.924 -26.237 -7.212 1.00 87.69 836 TYR A C 1
ATOM 6583 O O . TYR A 1 836 ? 22.327 -25.495 -6.432 1.00 87.69 836 TYR A O 1
ATOM 6591 N N . GLY A 1 837 ? 22.318 -27.191 -7.924 1.00 89.25 837 GLY A N 1
ATOM 6592 C CA . GLY A 1 837 ? 20.873 -27.436 -7.950 1.00 89.25 837 GLY A CA 1
ATOM 6593 C C . GLY A 1 837 ? 20.365 -28.364 -6.853 1.00 89.25 837 GLY A C 1
ATOM 6594 O O . GLY A 1 837 ? 21.080 -28.721 -5.922 1.00 89.25 837 GLY A O 1
ATOM 6595 N N . LEU A 1 838 ? 19.108 -28.777 -6.979 1.00 90.69 838 LEU A N 1
ATOM 6596 C CA . LEU A 1 838 ? 18.406 -29.647 -6.042 1.00 90.69 838 LEU A CA 1
ATOM 6597 C C . LEU A 1 838 ? 19.160 -30.957 -5.796 1.00 90.69 838 LEU A C 1
ATOM 6599 O O . LEU A 1 838 ? 19.247 -31.416 -4.660 1.00 90.69 838 LEU A O 1
ATOM 6603 N N . ALA A 1 839 ? 19.757 -31.526 -6.847 1.00 88.81 839 ALA A N 1
ATOM 6604 C CA . ALA A 1 839 ? 20.558 -32.743 -6.766 1.00 88.81 839 ALA A CA 1
ATOM 6605 C C . ALA A 1 839 ? 21.815 -32.602 -5.888 1.00 88.81 839 ALA A C 1
ATOM 6607 O O . ALA A 1 839 ? 22.363 -33.618 -5.462 1.00 88.81 839 ALA A O 1
ATOM 6608 N N . SER A 1 840 ? 22.276 -31.380 -5.578 1.00 89.69 840 SER A N 1
ATOM 6609 C CA . SER A 1 840 ? 23.370 -31.180 -4.619 1.00 89.69 840 SER A CA 1
ATOM 6610 C C . SER A 1 840 ? 22.938 -31.353 -3.158 1.00 89.69 840 SER A C 1
ATOM 6612 O O . SER A 1 840 ? 23.797 -31.478 -2.287 1.00 89.69 840 SER A O 1
ATOM 6614 N N . TYR A 1 841 ? 21.628 -31.348 -2.878 1.00 91.44 841 TYR A N 1
ATOM 6615 C CA . TYR A 1 841 ? 21.055 -31.467 -1.538 1.00 91.44 841 TYR A CA 1
ATOM 6616 C C . TYR A 1 841 ? 20.164 -32.715 -1.430 1.00 91.44 841 TYR A C 1
ATOM 6618 O O . TYR A 1 841 ? 18.950 -32.689 -1.644 1.00 91.44 841 TYR A O 1
ATOM 6626 N N . GLU A 1 842 ? 20.799 -33.836 -1.087 1.00 89.38 842 GLU A N 1
ATOM 6627 C CA . GLU A 1 842 ? 20.225 -35.184 -1.179 1.00 89.38 842 GLU A CA 1
ATOM 6628 C C . GLU A 1 842 ? 18.898 -35.356 -0.412 1.00 89.38 842 GLU A C 1
ATOM 6630 O O . GLU A 1 842 ? 17.958 -35.967 -0.923 1.00 89.38 842 GLU A O 1
ATOM 6635 N N . ALA A 1 843 ? 18.784 -34.774 0.787 1.00 88.88 843 ALA A N 1
ATOM 6636 C CA . ALA A 1 843 ? 17.604 -34.931 1.641 1.00 88.88 843 ALA A CA 1
ATOM 6637 C C . ALA A 1 843 ? 16.318 -34.370 1.008 1.00 88.88 843 ALA A C 1
ATOM 6639 O O . ALA A 1 843 ? 15.243 -34.945 1.176 1.00 88.88 843 ALA A O 1
ATOM 6640 N N . LEU A 1 844 ? 16.425 -33.269 0.260 1.00 90.50 844 LEU A N 1
ATOM 6641 C CA . LEU A 1 844 ? 15.304 -32.692 -0.479 1.00 90.50 844 LEU A CA 1
ATOM 6642 C C . LEU A 1 844 ? 15.090 -33.415 -1.812 1.00 90.50 844 LEU A C 1
ATOM 6644 O O . LEU A 1 844 ? 13.950 -33.684 -2.188 1.00 90.50 844 LEU A O 1
ATOM 6648 N N . TYR A 1 845 ? 16.175 -33.771 -2.505 1.00 90.12 845 TYR A N 1
ATOM 6649 C CA . TYR A 1 845 ? 16.110 -34.466 -3.790 1.00 90.12 845 TYR A CA 1
ATOM 6650 C C . TYR A 1 845 ? 15.276 -35.753 -3.711 1.00 90.12 845 TYR A C 1
ATOM 6652 O O . TYR A 1 845 ? 14.364 -35.931 -4.515 1.00 90.12 845 TYR A O 1
ATOM 6660 N N . HIS A 1 846 ? 15.497 -36.599 -2.697 1.00 87.25 846 HIS A N 1
ATOM 6661 C CA . HIS A 1 846 ? 14.738 -37.850 -2.514 1.00 87.25 846 HIS A CA 1
ATOM 6662 C C . HIS A 1 846 ? 13.253 -37.649 -2.186 1.00 87.25 846 HIS A C 1
ATOM 6664 O O . HIS A 1 846 ? 12.448 -38.548 -2.413 1.00 87.25 846 HIS A O 1
ATOM 6670 N N . ARG A 1 847 ? 12.867 -36.486 -1.644 1.00 86.12 847 ARG A N 1
ATOM 6671 C CA . ARG A 1 847 ? 11.456 -36.150 -1.375 1.00 86.12 847 ARG A CA 1
ATOM 6672 C C . ARG A 1 847 ? 10.717 -35.694 -2.631 1.00 86.12 847 ARG A C 1
ATOM 6674 O O . ARG A 1 847 ? 9.500 -35.844 -2.708 1.00 86.12 847 ARG A O 1
ATOM 6681 N N . VAL A 1 848 ? 11.439 -35.113 -3.588 1.00 87.69 848 VAL A N 1
ATOM 6682 C CA . VAL A 1 848 ? 10.864 -34.445 -4.763 1.00 87.69 848 VAL A CA 1
ATOM 6683 C C . VAL A 1 848 ? 10.959 -35.313 -6.016 1.00 87.69 848 VAL A C 1
ATOM 6685 O O . VAL A 1 848 ? 9.976 -35.456 -6.745 1.00 87.69 848 VAL A O 1
ATOM 6688 N N . CYS A 1 849 ? 12.124 -35.895 -6.284 1.00 82.38 849 CYS A N 1
ATOM 6689 C CA . CYS A 1 849 ? 12.392 -36.613 -7.522 1.00 82.38 849 CYS A CA 1
ATOM 6690 C C . CYS A 1 849 ? 11.964 -38.081 -7.412 1.00 82.38 849 CYS A C 1
ATOM 6692 O O . CYS A 1 849 ? 12.456 -38.830 -6.571 1.00 82.38 849 CYS A O 1
ATOM 6694 N N . ALA A 1 850 ? 11.054 -38.500 -8.294 1.00 70.69 850 ALA A N 1
ATOM 6695 C CA . ALA A 1 850 ? 10.683 -39.904 -8.445 1.00 70.69 850 ALA A CA 1
ATOM 6696 C C . ALA A 1 850 ? 11.799 -40.697 -9.168 1.00 70.69 850 ALA A C 1
ATOM 6698 O O . ALA A 1 850 ? 12.563 -40.097 -9.929 1.00 70.69 850 ALA A O 1
ATOM 6699 N N . PRO A 1 851 ? 11.886 -42.030 -8.983 1.00 66.81 851 PRO A N 1
ATOM 6700 C CA . PRO A 1 851 ? 12.835 -42.873 -9.711 1.00 66.81 851 PRO A CA 1
ATOM 6701 C C . PRO A 1 851 ? 12.655 -42.737 -11.229 1.00 66.81 851 PRO A C 1
ATOM 6703 O O . PRO A 1 851 ? 11.524 -42.751 -11.719 1.00 66.81 851 PRO A O 1
ATOM 6706 N N . GLU A 1 852 ? 13.758 -42.629 -11.971 1.00 57.16 852 GLU A N 1
ATOM 6707 C CA . GLU A 1 852 ? 13.729 -42.603 -13.437 1.00 57.16 852 GLU A CA 1
ATOM 6708 C C . GLU A 1 852 ? 13.198 -43.941 -13.972 1.00 57.16 852 GLU A C 1
ATOM 6710 O O . GLU A 1 852 ? 13.806 -44.996 -13.782 1.00 57.16 852 GLU A O 1
ATOM 6715 N N . LEU A 1 853 ? 12.039 -43.903 -14.631 1.00 56.84 853 LEU A N 1
ATOM 6716 C CA . LEU A 1 853 ? 11.548 -45.012 -15.443 1.00 56.84 853 LEU A CA 1
ATOM 6717 C C . LEU A 1 853 ? 12.163 -44.913 -16.841 1.00 56.84 853 LEU A C 1
ATOM 6719 O O . LEU A 1 853 ? 12.434 -43.829 -17.346 1.00 56.84 853 LEU A O 1
ATOM 6723 N N . THR A 1 854 ? 12.373 -46.064 -17.471 1.00 50.84 854 THR A N 1
ATOM 6724 C CA . THR A 1 854 ? 13.090 -46.227 -18.746 1.00 50.84 854 THR A CA 1
ATOM 6725 C C . THR A 1 854 ? 12.308 -45.724 -19.974 1.00 50.84 854 THR A C 1
ATOM 6727 O O . THR A 1 854 ? 12.782 -45.880 -21.095 1.00 50.84 854 THR A O 1
ATOM 6730 N N . GLU A 1 855 ? 11.132 -45.111 -19.785 1.00 46.34 855 GLU A N 1
ATOM 6731 C CA . GLU A 1 855 ? 10.237 -44.639 -20.850 1.00 46.34 855 GLU A CA 1
ATOM 6732 C C . GLU A 1 855 ? 9.678 -43.236 -20.560 1.00 46.34 855 GLU A C 1
ATOM 6734 O O . GLU A 1 855 ? 9.472 -42.852 -19.409 1.00 46.34 855 GLU A O 1
ATOM 6739 N N . SER A 1 856 ? 9.375 -42.494 -21.629 1.00 57.34 856 SER A N 1
ATOM 6740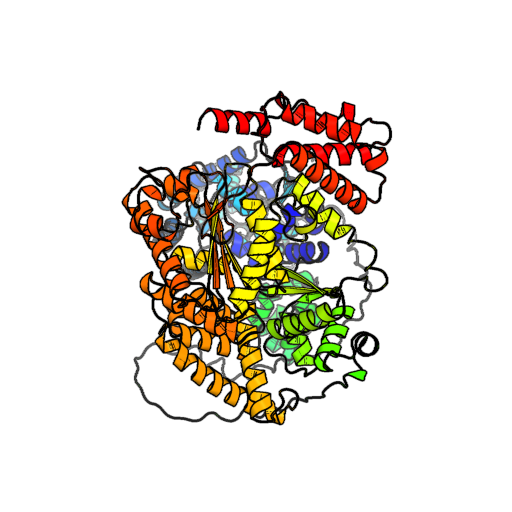 C CA . SER A 1 856 ? 8.939 -41.087 -21.690 1.00 57.34 856 SER A CA 1
ATOM 6741 C C . SER A 1 856 ? 7.605 -40.750 -20.993 1.00 57.34 856 SER A C 1
ATOM 6743 O O . SER A 1 856 ? 7.084 -39.648 -21.167 1.00 57.34 856 SER A O 1
ATOM 6745 N N . PHE A 1 857 ? 7.015 -41.674 -20.230 1.00 61.84 857 PHE A N 1
ATOM 6746 C CA . PHE A 1 857 ? 5.718 -41.494 -19.580 1.00 61.84 857 PHE A CA 1
ATOM 6747 C C . PHE A 1 857 ? 5.872 -40.800 -18.222 1.00 61.84 857 PHE A C 1
ATOM 6749 O O . PHE A 1 857 ? 6.349 -41.381 -17.248 1.00 61.84 857 PHE A O 1
ATOM 6756 N N . ASN A 1 858 ? 5.414 -39.550 -18.137 1.00 68.81 858 ASN A N 1
ATOM 6757 C CA . ASN A 1 858 ? 5.420 -38.767 -16.903 1.00 68.81 858 ASN A CA 1
ATOM 6758 C C . ASN A 1 858 ? 4.027 -38.747 -16.268 1.00 68.81 858 ASN A C 1
ATOM 6760 O O . ASN A 1 858 ? 3.058 -38.334 -16.895 1.00 68.81 858 ASN A O 1
ATOM 6764 N N . SER A 1 859 ? 3.917 -39.155 -15.003 1.00 83.31 859 SER A N 1
ATOM 6765 C CA . SER A 1 859 ? 2.652 -39.081 -14.263 1.00 83.31 859 SER A CA 1
ATOM 6766 C C . SER A 1 859 ? 2.519 -37.749 -13.527 1.00 83.31 859 SER A C 1
ATOM 6768 O O . SER A 1 859 ? 3.311 -37.459 -12.631 1.00 83.31 859 SER A O 1
ATOM 6770 N N . VAL A 1 860 ? 1.456 -36.988 -13.811 1.00 86.62 860 VAL A N 1
ATOM 6771 C CA . VAL A 1 860 ? 1.110 -35.732 -13.101 1.00 86.62 860 VAL A CA 1
ATOM 6772 C C . VAL A 1 860 ? 0.822 -35.929 -11.601 1.00 86.62 860 VAL A C 1
ATOM 6774 O O . VAL A 1 860 ? 0.818 -34.981 -10.809 1.00 86.62 860 VAL A O 1
ATOM 6777 N N . ARG A 1 861 ? 0.617 -37.183 -11.169 1.00 87.50 861 ARG A N 1
ATOM 6778 C CA . ARG A 1 861 ? 0.417 -37.530 -9.755 1.00 87.50 861 ARG A CA 1
ATOM 6779 C C . ARG A 1 861 ? 1.701 -37.456 -8.936 1.00 87.50 861 ARG A C 1
ATOM 6781 O O . ARG A 1 861 ? 1.599 -37.232 -7.731 1.00 87.50 861 ARG A O 1
ATOM 6788 N N . GLN A 1 862 ? 2.872 -37.579 -9.561 1.00 90.31 862 GLN A N 1
ATOM 6789 C CA . GLN A 1 862 ? 4.161 -37.431 -8.881 1.00 90.31 862 GLN A CA 1
ATOM 6790 C C . GLN A 1 862 ? 4.361 -36.003 -8.348 1.00 90.31 862 GLN A C 1
ATOM 6792 O O . GLN A 1 862 ? 3.658 -35.087 -8.789 1.00 90.31 862 GLN A O 1
ATOM 6797 N N . PRO A 1 863 ? 5.279 -35.774 -7.391 1.00 91.44 863 PRO A N 1
ATOM 6798 C CA . PRO A 1 863 ? 5.536 -34.432 -6.874 1.00 91.44 863 PRO A CA 1
ATOM 6799 C C . PRO A 1 863 ? 5.918 -33.433 -7.969 1.00 91.44 863 PRO A C 1
ATOM 6801 O O . PRO A 1 863 ? 5.483 -32.289 -7.917 1.00 91.44 863 PRO A O 1
ATOM 6804 N N . VAL A 1 864 ? 6.671 -33.870 -8.982 1.00 92.62 864 VAL A N 1
ATOM 6805 C CA . VAL A 1 864 ? 7.094 -33.037 -10.115 1.00 92.62 864 VAL A CA 1
ATOM 6806 C C . VAL A 1 864 ? 6.157 -33.225 -11.309 1.00 92.62 864 VAL A C 1
ATOM 6808 O O . VAL A 1 864 ? 6.049 -34.317 -11.864 1.00 92.62 864 VAL A O 1
ATOM 6811 N N . ILE A 1 865 ? 5.527 -32.136 -11.738 1.00 92.00 865 ILE A N 1
ATOM 6812 C CA . ILE A 1 865 ? 4.766 -32.003 -12.979 1.00 92.00 865 ILE A CA 1
ATOM 6813 C C . ILE A 1 865 ? 5.681 -31.339 -14.009 1.00 92.00 865 ILE A C 1
ATOM 6815 O O . ILE A 1 865 ? 6.151 -30.219 -13.801 1.00 92.00 865 ILE A O 1
ATOM 6819 N N . ARG A 1 866 ? 5.947 -32.031 -15.117 1.00 89.31 866 ARG A N 1
ATOM 6820 C CA . ARG A 1 866 ? 6.762 -31.505 -16.217 1.00 89.31 866 ARG A CA 1
ATOM 6821 C C . ARG A 1 866 ? 5.876 -30.744 -17.199 1.00 89.31 866 ARG A C 1
ATOM 6823 O O . ARG A 1 866 ? 4.905 -31.304 -17.697 1.00 89.31 866 ARG A O 1
ATOM 6830 N N . LEU A 1 867 ? 6.220 -29.489 -17.467 1.00 87.25 867 LEU A N 1
ATOM 6831 C CA . LEU A 1 867 ? 5.627 -28.696 -18.532 1.00 87.25 867 LEU A CA 1
ATOM 6832 C C . LEU A 1 867 ? 6.410 -28.918 -19.816 1.00 87.25 867 LEU A C 1
ATOM 6834 O O . LEU A 1 867 ? 7.600 -28.627 -19.911 1.00 87.25 867 LEU A O 1
ATOM 6838 N N . GLU A 1 868 ? 5.705 -29.405 -20.818 1.00 81.62 868 GLU A N 1
ATOM 6839 C CA . GLU A 1 868 ? 6.158 -29.358 -22.201 1.00 81.62 868 GLU A CA 1
ATOM 6840 C C . GLU A 1 868 ? 6.288 -27.912 -22.717 1.00 81.62 868 GLU A C 1
ATOM 6842 O O . GLU A 1 868 ? 5.488 -27.037 -22.374 1.00 81.62 868 GLU A O 1
ATOM 6847 N N . GLY A 1 869 ? 7.279 -27.672 -23.577 1.00 75.44 869 GLY A N 1
ATOM 6848 C CA . GLY A 1 869 ? 7.454 -26.388 -24.253 1.00 75.44 869 GLY A CA 1
ATOM 6849 C C . GLY A 1 869 ? 6.287 -26.024 -25.178 1.00 75.44 869 GLY A C 1
ATOM 6850 O O . GLY A 1 869 ? 5.417 -26.844 -25.503 1.00 75.44 869 GLY A O 1
ATOM 6851 N N . LEU A 1 870 ? 6.278 -24.765 -25.618 1.00 76.31 870 LEU A N 1
ATOM 6852 C CA . LEU A 1 870 ? 5.410 -24.327 -26.705 1.00 76.31 870 LEU A CA 1
ATOM 6853 C C . LEU A 1 870 ? 5.957 -24.879 -28.024 1.00 76.31 870 LEU A C 1
ATOM 6855 O O . LEU A 1 870 ? 7.117 -24.668 -28.364 1.00 76.31 870 LEU A O 1
ATOM 6859 N N . ASN A 1 871 ? 5.114 -25.615 -28.743 1.00 78.94 871 ASN A N 1
ATOM 6860 C CA . ASN A 1 871 ? 5.381 -26.073 -30.102 1.00 78.94 871 ASN A CA 1
ATOM 6861 C C . ASN A 1 871 ? 4.584 -25.215 -31.097 1.00 78.94 871 ASN A C 1
ATOM 6863 O O . ASN A 1 871 ? 3.737 -24.407 -30.699 1.00 78.94 871 ASN A O 1
ATOM 6867 N N . ARG A 1 872 ? 4.839 -25.404 -32.396 1.00 83.75 872 ARG A N 1
ATOM 6868 C CA . ARG A 1 872 ? 4.166 -24.665 -33.475 1.00 83.75 872 ARG A CA 1
ATOM 6869 C C . ARG A 1 872 ? 2.641 -24.685 -33.341 1.00 83.75 872 ARG A C 1
ATOM 6871 O O . ARG A 1 872 ? 2.001 -23.643 -33.425 1.00 83.75 872 ARG A O 1
ATOM 6878 N N . GLU A 1 873 ? 2.064 -25.857 -33.089 1.00 85.50 873 GLU A N 1
ATOM 6879 C CA . GLU A 1 873 ? 0.612 -26.041 -32.966 1.00 85.50 873 GLU A CA 1
ATOM 6880 C C . GLU A 1 873 ? 0.023 -25.227 -31.806 1.00 85.50 873 GLU A C 1
ATOM 6882 O O . GLU A 1 873 ? -0.954 -24.500 -31.986 1.00 85.50 873 GLU A O 1
ATOM 6887 N N . ARG A 1 874 ? 0.657 -25.278 -30.629 1.00 84.12 874 ARG A N 1
ATOM 6888 C CA . ARG A 1 874 ? 0.235 -24.510 -29.450 1.00 84.12 874 ARG A CA 1
ATOM 6889 C C . ARG A 1 874 ? 0.419 -23.010 -29.643 1.00 84.12 874 ARG A C 1
ATOM 6891 O O . ARG A 1 874 ? -0.391 -22.237 -29.139 1.00 84.12 874 ARG A O 1
ATOM 6898 N N . LEU A 1 875 ? 1.457 -22.583 -30.365 1.00 85.38 875 LEU A N 1
ATOM 6899 C CA . LEU A 1 875 ? 1.649 -21.165 -30.666 1.00 85.38 875 LEU A CA 1
ATOM 6900 C C . LEU A 1 875 ? 0.556 -20.641 -31.608 1.00 85.38 875 LEU A C 1
ATOM 6902 O O . LEU A 1 875 ? 0.035 -19.555 -31.367 1.00 85.38 875 LEU A O 1
ATOM 6906 N N . ILE A 1 876 ? 0.147 -21.425 -32.614 1.00 89.31 876 ILE A N 1
ATOM 6907 C CA . ILE A 1 876 ? -0.995 -21.092 -33.486 1.00 89.31 876 ILE A CA 1
ATOM 6908 C C . ILE A 1 876 ? -2.281 -20.975 -32.668 1.00 89.31 876 ILE A C 1
ATOM 6910 O O . ILE A 1 876 ? -3.026 -20.007 -32.827 1.00 89.31 876 ILE A O 1
ATOM 6914 N N . GLU A 1 877 ? -2.548 -21.926 -31.771 1.00 88.94 877 GLU A N 1
ATOM 6915 C CA . GLU A 1 877 ? -3.738 -21.880 -30.918 1.00 88.94 877 GLU A CA 1
ATOM 6916 C C . GLU A 1 877 ? -3.734 -20.635 -30.013 1.00 88.94 877 GLU A C 1
ATOM 6918 O O . GLU A 1 877 ? -4.743 -19.935 -29.902 1.00 88.94 877 GLU A O 1
ATOM 6923 N N . LEU A 1 878 ? -2.584 -20.309 -29.417 1.00 89.06 878 LEU A N 1
ATOM 6924 C CA . LEU A 1 878 ? -2.411 -19.127 -28.574 1.00 89.06 878 LEU A CA 1
ATOM 6925 C C . LEU A 1 878 ? -2.623 -17.829 -29.366 1.00 89.06 878 LEU A C 1
ATOM 6927 O O . LEU A 1 878 ? -3.325 -16.931 -28.900 1.00 89.06 878 LEU A O 1
ATOM 6931 N N . ALA A 1 879 ? -2.077 -17.755 -30.582 1.00 89.94 879 ALA A N 1
ATOM 6932 C CA . ALA A 1 879 ? -2.255 -16.631 -31.495 1.00 89.94 879 ALA A CA 1
ATOM 6933 C C . ALA A 1 879 ? -3.729 -16.459 -31.904 1.00 89.94 879 ALA A C 1
ATOM 6935 O O . ALA A 1 879 ? -4.260 -15.348 -31.909 1.00 89.94 879 ALA A O 1
ATOM 6936 N N . THR A 1 880 ? -4.417 -17.571 -32.174 1.00 92.25 880 THR A N 1
ATOM 6937 C CA . THR A 1 880 ? -5.841 -17.594 -32.542 1.00 92.25 880 THR A CA 1
ATOM 6938 C C . THR A 1 880 ? -6.713 -17.083 -31.394 1.00 92.25 880 THR A C 1
ATOM 6940 O O . THR A 1 880 ? -7.616 -16.266 -31.601 1.00 92.25 880 THR A O 1
ATOM 6943 N N . ARG A 1 881 ? -6.414 -17.501 -30.157 1.00 90.75 881 ARG A N 1
ATOM 6944 C CA . ARG A 1 881 ? -7.097 -17.009 -28.952 1.00 90.75 881 ARG A CA 1
ATOM 6945 C C . ARG A 1 881 ? -6.835 -15.523 -28.719 1.00 90.75 881 ARG A C 1
ATOM 6947 O O . ARG A 1 881 ? -7.790 -14.788 -28.482 1.00 90.75 881 ARG A O 1
ATOM 6954 N N . ALA A 1 882 ? -5.588 -15.068 -28.853 1.00 91.31 882 ALA A N 1
ATOM 6955 C CA . ALA A 1 882 ? -5.235 -13.653 -28.728 1.00 91.31 882 ALA A CA 1
ATOM 6956 C C . ALA A 1 882 ? -5.985 -12.783 -29.756 1.00 91.31 882 ALA A C 1
ATOM 6958 O O . ALA A 1 882 ? -6.597 -11.785 -29.373 1.00 91.31 882 ALA A O 1
ATOM 6959 N N . ARG A 1 883 ? -6.039 -13.207 -31.030 1.00 92.62 883 ARG A N 1
ATOM 6960 C CA . ARG A 1 883 ? -6.835 -12.552 -32.089 1.00 92.62 883 ARG A CA 1
ATOM 6961 C C . ARG A 1 883 ? -8.319 -12.483 -31.726 1.00 92.62 883 ARG A C 1
ATOM 6963 O O . ARG A 1 883 ? -8.934 -11.429 -31.848 1.00 92.62 883 ARG A O 1
ATOM 6970 N N . SER A 1 884 ? -8.886 -13.587 -31.243 1.00 90.94 884 SER A N 1
ATOM 6971 C CA . SER A 1 884 ? -10.304 -13.665 -30.859 1.00 90.94 884 SER A CA 1
ATOM 6972 C C . SER A 1 884 ? -10.641 -12.754 -29.672 1.00 90.94 884 SER A C 1
ATOM 6974 O O . SER A 1 884 ? -11.709 -12.144 -29.619 1.00 90.94 884 SER A O 1
ATOM 6976 N N . ILE A 1 885 ? -9.730 -12.643 -28.702 1.00 90.06 885 ILE A N 1
ATOM 6977 C CA . ILE A 1 885 ? -9.885 -11.751 -27.547 1.00 90.06 885 ILE A CA 1
ATOM 6978 C C . ILE A 1 885 ? -9.768 -10.288 -27.989 1.00 90.06 885 ILE A C 1
ATOM 6980 O O . ILE A 1 885 ? -10.568 -9.466 -27.548 1.00 90.06 885 ILE A O 1
ATOM 6984 N N . HIS A 1 886 ? -8.855 -9.971 -28.910 1.00 92.25 886 HIS A N 1
ATOM 6985 C CA . HIS A 1 886 ? -8.717 -8.629 -29.486 1.00 92.25 886 HIS A CA 1
ATOM 6986 C C . HIS A 1 886 ? -9.972 -8.205 -30.259 1.00 92.25 886 HIS A C 1
ATOM 6988 O O . HIS A 1 886 ? -10.528 -7.140 -29.987 1.00 92.25 886 HIS A O 1
ATOM 6994 N N . ALA A 1 887 ? -10.502 -9.090 -31.111 1.00 90.69 887 ALA A N 1
ATOM 6995 C CA . ALA A 1 887 ? -11.771 -8.892 -31.815 1.00 90.69 887 ALA A CA 1
ATOM 6996 C C . ALA A 1 887 ? -12.911 -8.526 -30.852 1.00 90.69 887 ALA A C 1
ATOM 6998 O O . ALA A 1 887 ? -13.689 -7.604 -31.099 1.00 90.69 887 ALA A O 1
ATOM 6999 N N . ARG A 1 888 ? -12.980 -9.213 -29.706 1.00 88.25 888 ARG A N 1
ATOM 7000 C CA . ARG A 1 888 ? -13.977 -8.961 -28.658 1.00 88.25 888 ARG A CA 1
ATOM 7001 C C . ARG A 1 888 ? -13.729 -7.671 -27.873 1.00 88.25 888 ARG A C 1
ATOM 7003 O O . ARG A 1 888 ? -14.700 -7.031 -27.479 1.00 88.25 888 ARG A O 1
ATOM 7010 N N . ALA A 1 889 ? -12.473 -7.291 -27.645 1.00 88.19 889 ALA A N 1
ATOM 7011 C CA . ALA A 1 889 ? -12.108 -6.069 -26.926 1.00 88.19 889 ALA A CA 1
ATOM 7012 C C . ALA A 1 889 ? -12.481 -4.795 -27.708 1.00 88.19 889 ALA A C 1
ATOM 7014 O O . ALA A 1 889 ? -12.963 -3.822 -27.120 1.00 88.19 889 ALA A O 1
ATOM 7015 N N . TYR A 1 890 ? -12.300 -4.820 -29.032 1.00 88.94 890 TYR A N 1
ATOM 7016 C CA . TYR A 1 890 ? -12.520 -3.666 -29.913 1.00 88.94 890 TYR A CA 1
ATOM 7017 C C . TYR A 1 890 ? -13.789 -3.763 -30.776 1.00 88.94 890 TYR A C 1
ATOM 7019 O O . TYR A 1 890 ? -14.183 -2.777 -31.385 1.00 88.94 890 TYR A O 1
ATOM 7027 N N . HIS A 1 891 ? -14.496 -4.899 -30.748 1.00 87.31 891 HIS A N 1
ATOM 7028 C CA . HIS A 1 891 ? -15.710 -5.165 -31.534 1.00 87.31 891 HIS A CA 1
ATOM 7029 C C . HIS A 1 891 ? -15.506 -5.014 -33.049 1.00 87.31 891 HIS A C 1
ATOM 7031 O O . HIS A 1 891 ? -16.247 -4.294 -33.717 1.00 87.31 891 HIS A O 1
ATOM 7037 N N . TRP A 1 892 ? -14.519 -5.726 -33.589 1.00 89.81 892 TRP A N 1
ATOM 7038 C CA . TRP A 1 892 ? -14.200 -5.721 -35.017 1.00 89.81 892 TRP A CA 1
ATOM 7039 C C . TRP A 1 892 ? -13.919 -7.134 -35.542 1.00 89.81 892 TRP A C 1
ATOM 7041 O O . TRP A 1 892 ? -13.622 -8.060 -34.787 1.00 89.81 892 TRP A O 1
ATOM 7051 N N . GLU A 1 893 ? -14.010 -7.294 -36.860 1.00 87.38 893 GLU A N 1
ATOM 7052 C CA . GLU A 1 893 ? -13.870 -8.570 -37.570 1.00 87.38 893 GLU A CA 1
ATOM 7053 C C . GLU A 1 893 ? -12.388 -8.942 -37.790 1.00 87.38 893 GLU A C 1
ATOM 7055 O O . GLU A 1 893 ? -11.901 -9.003 -38.923 1.00 87.38 893 GLU A O 1
ATOM 7060 N N . ALA A 1 894 ? -11.646 -9.187 -36.703 1.00 87.06 894 ALA A N 1
ATOM 7061 C CA . ALA A 1 894 ? -10.205 -9.463 -36.760 1.00 87.06 894 ALA A CA 1
ATOM 7062 C C . ALA A 1 894 ? -9.851 -10.683 -37.631 1.00 87.06 894 ALA A C 1
ATOM 7064 O O . ALA A 1 894 ? -8.808 -10.699 -38.280 1.00 87.06 894 ALA A O 1
ATOM 7065 N N . GLU A 1 895 ? -10.718 -11.699 -37.684 1.00 86.44 895 GLU A N 1
ATOM 7066 C CA . GLU A 1 895 ? -10.509 -12.910 -38.494 1.00 86.44 895 GLU A CA 1
ATOM 7067 C C . GLU A 1 895 ? -10.523 -12.627 -39.999 1.00 86.44 895 GLU A C 1
ATOM 7069 O O . GLU A 1 895 ? -9.814 -13.281 -40.758 1.00 86.44 895 GLU A O 1
ATOM 7074 N N . GLN A 1 896 ? -11.298 -11.632 -40.439 1.00 84.62 896 GLN A N 1
ATOM 7075 C CA . GLN A 1 896 ? -11.342 -11.235 -41.847 1.00 84.62 896 GLN A CA 1
ATOM 7076 C C . GLN A 1 896 ? -10.077 -10.470 -42.252 1.00 84.62 896 GLN A C 1
ATOM 7078 O O . GLN A 1 896 ? -9.668 -10.507 -43.411 1.00 84.62 896 GLN A O 1
ATOM 7083 N N . ARG A 1 897 ? -9.471 -9.756 -41.297 1.00 83.19 897 ARG A N 1
ATOM 7084 C CA . ARG A 1 897 ? -8.329 -8.857 -41.515 1.00 83.19 897 ARG A CA 1
ATOM 7085 C C . ARG A 1 897 ? -6.986 -9.559 -41.313 1.00 83.19 897 ARG A C 1
ATOM 7087 O O . ARG A 1 897 ? -6.024 -9.224 -41.993 1.00 83.19 897 ARG A O 1
ATOM 7094 N N . LEU A 1 898 ? -6.944 -10.552 -40.429 1.00 85.38 898 LEU A N 1
ATOM 7095 C CA . LEU A 1 898 ? -5.830 -11.476 -40.240 1.00 85.38 898 LEU A CA 1
ATOM 7096 C C . LEU A 1 898 ? -6.369 -12.917 -40.305 1.00 85.38 898 LEU A C 1
ATOM 7098 O O . LEU A 1 898 ? -6.634 -13.519 -39.257 1.00 85.38 898 LEU A O 1
ATOM 7102 N N . PRO A 1 899 ? -6.572 -13.472 -41.514 1.00 87.44 899 PRO A N 1
ATOM 7103 C CA . PRO A 1 899 ? -7.101 -14.820 -41.685 1.00 87.44 899 PRO A CA 1
ATOM 7104 C C . PRO A 1 899 ? -6.111 -15.881 -41.195 1.00 87.44 899 PRO A C 1
ATOM 7106 O O . PRO A 1 899 ? -4.907 -15.645 -41.095 1.00 87.44 899 PRO A O 1
ATOM 7109 N N . ASP A 1 900 ? -6.610 -17.091 -40.930 1.00 88.44 900 ASP A N 1
ATOM 7110 C CA . ASP A 1 900 ? -5.811 -18.194 -40.370 1.00 88.44 900 ASP A CA 1
ATOM 7111 C C . ASP A 1 900 ? -4.570 -18.525 -41.200 1.00 88.44 900 ASP A C 1
ATOM 7113 O O . ASP A 1 900 ? -3.534 -18.870 -40.642 1.00 88.44 900 ASP A O 1
ATOM 7117 N N . ARG A 1 901 ? -4.653 -18.380 -42.527 1.00 87.62 901 ARG A N 1
ATOM 7118 C CA . ARG A 1 901 ? -3.513 -18.577 -43.429 1.00 87.62 901 ARG A CA 1
ATOM 7119 C C . ARG A 1 901 ? -2.364 -17.619 -43.111 1.00 87.62 901 ARG A C 1
ATOM 7121 O O . ARG A 1 901 ? -1.217 -18.052 -43.062 1.00 87.62 901 ARG A O 1
ATOM 7128 N N . ASP A 1 902 ? -2.670 -16.342 -42.911 1.00 83.81 902 ASP A N 1
ATOM 7129 C CA . ASP A 1 902 ? -1.655 -15.320 -42.656 1.00 83.81 902 ASP A CA 1
ATOM 7130 C C . ASP A 1 902 ? -1.129 -15.451 -41.227 1.00 83.81 902 ASP A C 1
ATOM 7132 O O . ASP A 1 902 ? 0.076 -15.394 -41.013 1.00 83.81 902 ASP A O 1
ATOM 7136 N N . LEU A 1 903 ? -2.002 -15.756 -40.262 1.00 86.69 903 LEU A N 1
ATOM 7137 C CA . LEU A 1 903 ? -1.605 -16.072 -38.888 1.00 86.69 903 LEU A CA 1
ATOM 7138 C C . LEU A 1 903 ? -0.649 -17.277 -38.824 1.00 86.69 903 LEU A C 1
ATOM 7140 O O . LEU A 1 903 ? 0.353 -17.234 -38.113 1.00 86.69 903 LEU A O 1
ATOM 7144 N N . GLN A 1 904 ? -0.934 -18.339 -39.585 1.00 88.00 904 GLN A N 1
ATOM 7145 C CA . GLN A 1 904 ? -0.049 -19.499 -39.709 1.00 88.00 904 GLN A CA 1
ATOM 7146 C C . GLN A 1 904 ? 1.283 -19.113 -40.347 1.00 88.00 904 GLN A C 1
ATOM 7148 O O . GLN A 1 904 ? 2.315 -19.483 -39.804 1.00 88.00 904 GLN A O 1
ATOM 7153 N N . ALA A 1 905 ? 1.274 -18.314 -41.419 1.00 83.50 905 ALA A N 1
ATOM 7154 C CA . ALA A 1 905 ? 2.499 -17.832 -42.054 1.00 83.50 905 ALA A CA 1
ATOM 7155 C C . ALA A 1 905 ? 3.358 -16.968 -41.107 1.00 83.50 905 ALA A C 1
ATOM 7157 O O . ALA A 1 905 ? 4.584 -17.033 -41.157 1.00 83.50 905 ALA A O 1
ATOM 7158 N N . LEU A 1 906 ? 2.735 -16.180 -40.222 1.00 80.00 906 LEU A N 1
ATOM 7159 C CA . LEU A 1 906 ? 3.439 -15.427 -39.179 1.00 80.00 906 LEU A CA 1
ATOM 7160 C C . LEU A 1 906 ? 4.092 -16.354 -38.151 1.00 80.00 906 LEU A C 1
ATOM 7162 O O . LEU A 1 906 ? 5.252 -16.156 -37.792 1.00 80.00 906 LEU A O 1
ATOM 7166 N N . VAL A 1 907 ? 3.370 -17.383 -37.697 1.00 84.94 907 VAL A N 1
ATOM 7167 C CA . VAL A 1 907 ? 3.941 -18.398 -36.803 1.00 84.94 907 VAL A CA 1
ATOM 7168 C C . VAL A 1 907 ? 5.056 -19.175 -37.507 1.00 84.94 907 VAL A C 1
ATOM 7170 O O . VAL A 1 907 ? 6.092 -19.419 -36.898 1.00 84.94 907 VAL A O 1
ATOM 7173 N N . ASP A 1 908 ? 4.899 -19.506 -38.788 1.00 81.69 908 ASP A N 1
ATOM 7174 C CA . ASP A 1 908 ? 5.922 -20.177 -39.593 1.00 81.69 908 ASP A CA 1
ATOM 7175 C C . ASP A 1 908 ? 7.207 -19.358 -39.629 1.00 81.69 908 ASP A C 1
ATOM 7177 O O . ASP A 1 908 ? 8.230 -19.844 -39.161 1.00 81.69 908 ASP A O 1
ATOM 7181 N N . LYS A 1 909 ? 7.139 -18.076 -40.003 1.00 76.56 909 LYS A N 1
ATOM 7182 C CA . LYS A 1 909 ? 8.293 -17.161 -39.934 1.00 76.56 909 LYS A CA 1
ATOM 7183 C C . LYS A 1 909 ? 8.901 -17.071 -38.530 1.00 76.56 909 LYS A C 1
ATOM 7185 O O . LYS A 1 909 ? 10.116 -16.973 -38.370 1.00 76.56 909 LYS A O 1
ATOM 7190 N N . TRP A 1 910 ? 8.068 -17.107 -37.488 1.00 73.81 910 TRP A N 1
ATOM 7191 C CA . TRP A 1 910 ? 8.543 -17.068 -36.104 1.00 73.81 910 TRP A CA 1
ATOM 7192 C C . TRP A 1 910 ? 9.230 -18.373 -35.664 1.00 73.81 910 TRP A C 1
ATOM 7194 O O . TRP A 1 910 ? 10.078 -18.338 -34.770 1.00 73.81 910 TRP A O 1
ATOM 7204 N N . THR A 1 911 ? 8.887 -19.507 -36.280 1.00 74.00 911 THR A N 1
ATOM 7205 C CA . THR A 1 911 ? 9.397 -20.851 -35.943 1.00 74.00 911 THR A CA 1
ATOM 7206 C C . THR A 1 911 ? 10.484 -21.371 -36.895 1.00 74.00 911 THR A C 1
ATOM 7208 O O . THR A 1 911 ? 11.300 -22.186 -36.470 1.00 74.00 911 THR A O 1
ATOM 7211 N N . GLU A 1 912 ? 10.586 -20.847 -38.124 1.00 67.94 912 GLU A N 1
ATOM 7212 C CA . GLU A 1 912 ? 11.564 -21.237 -39.161 1.00 67.94 912 GLU A CA 1
ATOM 7213 C C . GLU A 1 912 ? 13.032 -21.057 -38.731 1.00 67.94 912 GLU A C 1
ATOM 7215 O O . GLU A 1 912 ? 13.927 -21.658 -39.321 1.00 67.94 912 GLU A O 1
ATOM 7220 N N . PHE A 1 913 ? 13.288 -20.301 -37.659 1.00 50.38 913 PHE A N 1
ATOM 7221 C CA . PHE A 1 913 ? 14.629 -20.021 -37.142 1.00 50.38 913 PHE A CA 1
ATOM 7222 C C . PHE A 1 913 ? 15.051 -20.860 -35.912 1.00 50.38 913 PHE A C 1
ATOM 7224 O O . PHE A 1 913 ? 16.106 -20.591 -35.342 1.00 50.38 913 PHE A O 1
ATOM 7231 N N . GLY A 1 914 ? 14.249 -21.844 -35.465 1.00 49.44 914 GLY A N 1
ATOM 7232 C CA . GLY A 1 914 ? 14.460 -22.546 -34.178 1.00 49.44 914 GLY A CA 1
ATOM 7233 C C . GLY A 1 914 ? 14.372 -24.083 -34.167 1.00 49.44 914 GLY A C 1
ATOM 7234 O O . GLY A 1 914 ? 14.622 -24.689 -33.132 1.00 49.44 914 GLY A O 1
ATOM 7235 N N . GLY A 1 915 ? 14.050 -24.749 -35.282 1.00 50.56 915 GLY A N 1
ATOM 7236 C CA . GLY A 1 915 ? 13.817 -26.208 -35.297 1.00 50.56 915 GLY A CA 1
ATOM 7237 C C . GLY A 1 915 ? 12.449 -26.631 -34.719 1.00 50.56 915 GLY A C 1
ATOM 7238 O O . GLY A 1 915 ? 11.529 -25.821 -34.651 1.00 50.56 915 GLY A O 1
ATOM 7239 N N . ASP A 1 916 ? 12.289 -27.908 -34.327 1.00 42.41 916 ASP A N 1
ATOM 7240 C CA . ASP A 1 916 ? 11.005 -28.503 -33.871 1.00 42.41 916 ASP A CA 1
ATOM 7241 C C . ASP A 1 916 ? 10.504 -27.988 -32.497 1.00 42.41 916 ASP A C 1
ATOM 7243 O O . ASP A 1 916 ? 9.349 -28.215 -32.121 1.00 42.41 916 ASP A O 1
ATOM 7247 N N . CYS A 1 917 ? 11.352 -27.276 -31.746 1.00 46.78 917 CYS A N 1
ATOM 7248 C CA . CYS A 1 917 ? 11.022 -26.624 -30.478 1.00 46.78 917 CYS A CA 1
ATOM 7249 C C . CYS A 1 917 ? 11.102 -25.105 -30.648 1.00 46.78 917 CYS A C 1
ATOM 7251 O O . CYS A 1 917 ? 12.060 -24.583 -31.209 1.00 46.78 917 CYS A O 1
ATOM 7253 N N . ILE A 1 918 ? 10.108 -24.371 -30.143 1.00 51.25 918 ILE A N 1
ATOM 7254 C CA . ILE A 1 918 ? 10.148 -22.908 -30.177 1.00 51.25 918 ILE A CA 1
ATOM 7255 C C . ILE A 1 918 ? 11.069 -22.443 -29.048 1.00 51.25 918 ILE A C 1
ATOM 7257 O O . ILE A 1 918 ? 10.622 -22.222 -27.925 1.00 51.25 918 ILE A O 1
ATOM 7261 N N . ASP A 1 919 ? 12.355 -22.276 -29.354 1.00 47.28 919 ASP A N 1
ATOM 7262 C CA . ASP A 1 919 ? 13.345 -21.715 -28.422 1.00 47.28 919 ASP A CA 1
ATOM 7263 C C . ASP A 1 919 ? 13.088 -20.222 -28.119 1.00 47.28 919 ASP A C 1
ATOM 7265 O O . ASP A 1 919 ? 13.700 -19.632 -27.232 1.00 47.28 919 ASP A O 1
ATOM 7269 N N . ARG A 1 920 ? 12.143 -19.580 -28.820 1.00 55.66 920 ARG A N 1
ATOM 7270 C CA . ARG A 1 920 ? 11.759 -18.179 -28.601 1.00 55.66 920 ARG A CA 1
ATOM 7271 C C . ARG A 1 920 ? 10.734 -18.037 -27.476 1.00 55.66 920 ARG A C 1
ATOM 7273 O O . ARG A 1 920 ? 9.733 -18.750 -27.411 1.00 55.66 920 ARG A O 1
ATOM 7280 N N . LEU A 1 921 ? 10.943 -17.038 -26.616 1.00 64.31 921 LEU A N 1
ATOM 7281 C CA . LEU A 1 921 ? 9.975 -16.658 -25.589 1.00 64.31 921 LEU A CA 1
ATOM 7282 C C . LEU A 1 921 ? 8.632 -16.275 -26.257 1.00 64.31 921 LEU A C 1
ATOM 7284 O O . LEU A 1 921 ? 8.628 -15.499 -27.211 1.00 64.31 921 LEU A O 1
ATOM 7288 N N . PRO A 1 922 ? 7.476 -16.743 -25.754 1.00 73.06 922 PRO A N 1
ATOM 7289 C CA . PRO A 1 922 ? 6.159 -16.420 -26.328 1.00 73.06 922 PRO A CA 1
ATOM 7290 C C . PRO A 1 922 ? 5.789 -14.935 -26.222 1.00 73.06 922 PRO A C 1
ATOM 7292 O O . PRO A 1 922 ? 4.921 -14.442 -26.936 1.00 73.06 922 PRO A O 1
ATOM 7295 N N . ARG A 1 923 ? 6.433 -14.221 -25.294 1.00 79.12 923 ARG A N 1
ATOM 7296 C CA . ARG A 1 923 ? 6.132 -12.832 -24.945 1.00 79.12 923 ARG A CA 1
ATOM 7297 C C . ARG A 1 923 ? 6.390 -11.854 -26.110 1.00 79.12 923 ARG A C 1
ATOM 7299 O O . ARG A 1 923 ? 5.438 -11.156 -26.447 1.00 79.12 923 ARG A O 1
ATOM 7306 N N . PRO A 1 924 ? 7.585 -11.798 -26.737 1.00 79.25 924 PRO A N 1
ATOM 7307 C CA . PRO A 1 924 ? 7.816 -10.962 -27.921 1.00 79.25 924 PRO A CA 1
ATOM 7308 C C . PRO A 1 924 ? 6.804 -11.209 -29.047 1.00 79.25 924 PRO A C 1
ATOM 7310 O O . PRO A 1 924 ? 6.173 -10.265 -29.518 1.00 79.25 924 PRO A O 1
ATOM 7313 N N . PHE A 1 925 ? 6.542 -12.481 -29.377 1.00 83.69 925 PHE A N 1
ATOM 7314 C CA . PHE A 1 925 ? 5.556 -12.851 -30.397 1.00 83.69 925 PHE A CA 1
ATOM 7315 C C . PHE A 1 925 ? 4.162 -12.286 -30.092 1.00 83.69 925 PHE A C 1
ATOM 7317 O O . PHE A 1 925 ? 3.533 -11.682 -30.957 1.00 83.69 925 PHE A O 1
ATOM 7324 N N . LEU A 1 926 ? 3.673 -12.447 -28.856 1.00 87.25 926 LEU A N 1
ATOM 7325 C CA . LEU A 1 926 ? 2.354 -11.942 -28.468 1.00 87.25 926 LEU A CA 1
ATOM 7326 C C . LEU A 1 926 ? 2.276 -10.413 -28.489 1.00 87.25 926 LEU A C 1
ATOM 7328 O O . LEU A 1 926 ? 1.254 -9.877 -28.911 1.00 87.25 926 LEU A O 1
ATOM 7332 N N . ARG A 1 927 ? 3.338 -9.709 -28.073 1.00 87.69 927 ARG A N 1
ATOM 7333 C CA . ARG A 1 927 ? 3.398 -8.239 -28.142 1.00 87.69 927 ARG A CA 1
ATOM 7334 C C . ARG A 1 927 ? 3.299 -7.755 -29.584 1.00 87.69 927 ARG A C 1
ATOM 7336 O O . ARG A 1 927 ? 2.505 -6.863 -29.875 1.00 87.69 927 ARG A O 1
ATOM 7343 N N . GLN A 1 928 ? 4.070 -8.368 -30.479 1.00 85.69 928 GLN A N 1
ATOM 7344 C CA . GLN A 1 928 ? 4.062 -8.023 -31.895 1.00 85.69 928 GLN A CA 1
ATOM 7345 C C . GLN A 1 928 ? 2.726 -8.373 -32.557 1.00 85.69 928 GLN A C 1
ATOM 7347 O O . GLN A 1 928 ? 2.190 -7.565 -33.311 1.00 85.69 928 GLN A O 1
ATOM 7352 N N . LEU A 1 929 ? 2.145 -9.534 -32.238 1.00 89.00 929 LEU A N 1
ATOM 7353 C CA . LEU A 1 929 ? 0.824 -9.922 -32.731 1.00 89.00 929 LEU A CA 1
ATOM 7354 C C . LEU A 1 929 ? -0.248 -8.909 -32.311 1.00 89.00 929 LEU A C 1
ATOM 7356 O O . LEU A 1 929 ? -1.043 -8.493 -33.148 1.00 89.00 929 LEU A O 1
ATOM 7360 N N . VAL A 1 930 ? -0.259 -8.483 -31.043 1.00 91.12 930 VAL A N 1
ATOM 7361 C CA . VAL A 1 930 ? -1.186 -7.443 -30.564 1.00 91.12 930 VAL A CA 1
ATOM 7362 C C . VAL A 1 930 ? -0.952 -6.121 -31.293 1.00 91.12 930 VAL A C 1
ATOM 7364 O O . VAL A 1 930 ? -1.918 -5.507 -31.729 1.00 91.12 930 VAL A O 1
ATOM 7367 N N . HIS A 1 931 ? 0.302 -5.719 -31.508 1.00 88.81 931 HIS A N 1
ATOM 7368 C CA . HIS A 1 931 ? 0.620 -4.508 -32.266 1.00 88.81 931 HIS A CA 1
ATOM 7369 C C . HIS A 1 931 ? 0.110 -4.563 -33.716 1.00 88.81 931 HIS A C 1
ATOM 7371 O O . HIS A 1 931 ? -0.469 -3.598 -34.208 1.00 88.81 931 HIS A O 1
ATOM 7377 N N . VAL A 1 932 ? 0.266 -5.704 -34.393 1.00 87.81 932 VAL A N 1
ATOM 7378 C CA . VAL A 1 932 ? -0.258 -5.912 -35.753 1.00 87.81 932 VAL A CA 1
ATOM 7379 C C . VAL A 1 932 ? -1.785 -5.854 -35.764 1.00 87.81 932 VAL A C 1
ATOM 7381 O O . VAL A 1 932 ? -2.363 -5.250 -36.667 1.00 87.81 932 VAL A O 1
ATOM 7384 N N . LEU A 1 933 ? -2.443 -6.449 -34.765 1.00 90.38 933 LEU A N 1
ATOM 7385 C CA . LEU A 1 933 ? -3.897 -6.385 -34.615 1.00 90.38 933 LEU A CA 1
ATOM 7386 C C . LEU A 1 933 ? -4.383 -4.949 -34.374 1.00 90.38 933 LEU A C 1
ATOM 7388 O O . LEU A 1 933 ? -5.364 -4.555 -34.997 1.00 90.38 933 LEU A O 1
ATOM 7392 N N . ASP A 1 934 ? -3.678 -4.168 -33.550 1.00 90.75 934 ASP A N 1
ATOM 7393 C CA . ASP A 1 934 ? -3.965 -2.746 -33.324 1.00 90.75 934 ASP A CA 1
ATOM 7394 C C . ASP A 1 934 ? -3.852 -1.950 -34.642 1.00 90.75 934 ASP A C 1
ATOM 7396 O O . ASP A 1 934 ? -4.792 -1.261 -35.026 1.00 90.75 934 ASP A O 1
ATOM 7400 N N . ILE A 1 935 ? -2.770 -2.123 -35.418 1.00 88.38 935 ILE A N 1
ATOM 7401 C CA . ILE A 1 935 ? -2.614 -1.445 -36.721 1.00 88.38 935 ILE A CA 1
ATOM 7402 C C . ILE A 1 935 ? -3.733 -1.834 -37.693 1.00 88.38 935 ILE A C 1
ATOM 7404 O O . ILE A 1 935 ? -4.260 -0.974 -38.400 1.00 88.38 935 ILE A O 1
ATOM 7408 N N . CYS A 1 936 ? -4.084 -3.120 -37.760 1.00 87.06 936 CYS A N 1
ATOM 7409 C CA . CYS A 1 936 ? -5.109 -3.617 -38.678 1.00 87.06 936 CYS A CA 1
ATOM 7410 C C . CYS A 1 936 ? -6.513 -3.097 -38.342 1.00 87.06 936 CYS A C 1
ATOM 7412 O O . CYS A 1 936 ? -7.328 -2.948 -39.264 1.00 87.06 936 CYS A O 1
ATOM 7414 N N . GLU A 1 937 ? -6.778 -2.859 -37.056 1.00 89.25 937 GLU A N 1
ATOM 7415 C CA . GLU A 1 937 ? -8.010 -2.268 -36.533 1.00 89.25 937 GLU A CA 1
ATOM 7416 C C . GLU A 1 937 ? -8.058 -0.761 -36.825 1.00 89.25 937 GLU A C 1
ATOM 7418 O O . GLU A 1 937 ? -9.000 -0.300 -37.469 1.00 89.25 937 GLU A O 1
ATOM 7423 N N . GLU A 1 938 ? -6.997 -0.024 -36.483 1.00 88.31 938 GLU A N 1
ATOM 7424 C CA . GLU A 1 938 ? -6.907 1.430 -36.676 1.00 88.31 938 GLU A CA 1
ATOM 7425 C C . GLU A 1 938 ? -6.815 1.834 -38.160 1.00 88.31 938 GLU A C 1
ATOM 7427 O O . GLU A 1 938 ? -7.261 2.916 -38.552 1.00 88.31 938 GLU A O 1
ATOM 7432 N N . ASN A 1 939 ? -6.248 0.969 -39.013 1.00 85.06 939 ASN A N 1
ATOM 7433 C CA . ASN A 1 939 ? -5.963 1.258 -40.420 1.00 85.06 939 ASN A CA 1
ATOM 7434 C C . ASN A 1 939 ? -6.555 0.188 -41.357 1.00 85.06 939 ASN A C 1
ATOM 7436 O O . ASN A 1 939 ? -5.842 -0.719 -41.803 1.00 85.06 939 ASN A O 1
ATOM 7440 N N . PRO A 1 940 ? -7.830 0.324 -41.775 1.00 75.94 940 PRO A N 1
ATOM 7441 C CA . PRO A 1 940 ? -8.510 -0.635 -42.656 1.00 75.94 940 PRO A CA 1
ATOM 7442 C C . PRO A 1 940 ? -7.832 -0.887 -44.019 1.00 75.94 940 PRO A C 1
ATOM 7444 O O . PRO A 1 940 ? -8.132 -1.873 -44.686 1.00 75.94 940 PRO A O 1
ATOM 7447 N N . GLN A 1 941 ? -6.937 0.009 -44.447 1.00 76.00 941 GLN A N 1
ATOM 7448 C CA . GLN A 1 941 ? -6.253 -0.026 -45.747 1.00 76.00 941 GLN A CA 1
ATOM 7449 C C . GLN A 1 941 ? -5.020 -0.948 -45.752 1.00 76.00 941 GLN A C 1
ATOM 7451 O O . GLN A 1 941 ? -4.581 -1.372 -46.818 1.00 76.00 941 GLN A O 1
ATOM 7456 N N . ILE A 1 942 ? -4.443 -1.229 -44.579 1.00 76.44 942 ILE A N 1
ATOM 7457 C CA . ILE A 1 942 ? -3.169 -1.947 -44.447 1.00 76.44 942 ILE A CA 1
ATOM 7458 C C . ILE A 1 942 ? -3.431 -3.456 -44.343 1.00 76.44 942 ILE A C 1
ATOM 7460 O O . ILE A 1 942 ? -4.422 -3.881 -43.734 1.00 76.44 942 ILE A O 1
ATOM 7464 N N . GLN A 1 943 ? -2.566 -4.259 -44.971 1.00 69.56 943 GLN A N 1
ATOM 7465 C CA . GLN A 1 943 ? -2.582 -5.723 -44.904 1.00 69.56 943 GLN A CA 1
ATOM 7466 C C . GLN A 1 943 ? -1.658 -6.215 -43.787 1.00 69.56 943 GLN A C 1
ATOM 7468 O O . GLN A 1 943 ? -0.518 -5.767 -43.680 1.00 69.56 943 GLN A O 1
ATOM 7473 N N . ALA A 1 944 ? -2.109 -7.184 -42.987 1.00 69.62 944 ALA A N 1
ATOM 7474 C CA . ALA A 1 944 ? -1.353 -7.664 -41.827 1.00 69.62 944 ALA A CA 1
ATOM 7475 C C . ALA A 1 944 ? 0.034 -8.237 -42.185 1.00 69.62 944 ALA A C 1
ATOM 7477 O O . ALA A 1 944 ? 0.971 -8.153 -41.391 1.00 69.62 944 ALA A O 1
ATOM 7478 N N . SER A 1 945 ? 0.187 -8.769 -43.403 1.00 67.44 945 SER A N 1
ATOM 7479 C CA . SER A 1 945 ? 1.456 -9.276 -43.935 1.00 67.44 945 SER A CA 1
ATOM 7480 C C . SER A 1 945 ? 2.548 -8.210 -44.086 1.00 67.44 945 SER A C 1
ATOM 7482 O O . SER A 1 945 ? 3.720 -8.567 -44.158 1.00 67.44 945 SER A O 1
ATOM 7484 N N . GLU A 1 946 ? 2.178 -6.927 -44.158 1.00 67.56 946 GLU A N 1
ATOM 7485 C CA . GLU A 1 946 ? 3.095 -5.792 -44.347 1.00 67.56 946 GLU A CA 1
ATOM 7486 C C . GLU A 1 946 ? 3.563 -5.179 -43.014 1.00 67.56 946 GLU A C 1
ATOM 7488 O O . GLU A 1 946 ? 4.545 -4.443 -42.991 1.00 67.56 946 GLU A O 1
ATOM 7493 N N . CYS A 1 947 ? 2.890 -5.488 -41.900 1.00 67.81 947 CYS A N 1
ATOM 7494 C CA . CYS A 1 947 ? 3.152 -4.889 -40.582 1.00 67.81 947 CYS A CA 1
ATOM 7495 C C . CYS A 1 947 ? 4.083 -5.716 -39.690 1.00 67.81 947 CYS A C 1
ATOM 7497 O O . CYS A 1 947 ? 4.452 -5.273 -38.602 1.00 67.81 947 CYS A O 1
ATOM 7499 N N . PHE A 1 948 ? 4.421 -6.938 -40.097 1.00 68.56 948 PHE A N 1
ATOM 7500 C CA . PHE A 1 948 ? 5.208 -7.838 -39.267 1.00 68.56 948 PHE A CA 1
ATOM 7501 C C . PHE A 1 948 ? 6.703 -7.628 -39.525 1.00 68.56 948 PHE A C 1
ATOM 7503 O O . PHE A 1 948 ? 7.215 -8.033 -40.568 1.00 68.56 948 PHE A O 1
ATOM 7510 N N . ALA A 1 949 ? 7.386 -6.981 -38.579 1.00 63.00 949 ALA A N 1
ATOM 7511 C CA . ALA A 1 949 ? 8.845 -6.878 -38.564 1.00 63.00 949 ALA A CA 1
ATOM 7512 C C . ALA A 1 949 ? 9.508 -8.267 -38.525 1.00 63.00 949 ALA A C 1
ATOM 7514 O O . ALA A 1 949 ? 8.969 -9.202 -37.921 1.00 63.00 949 ALA A O 1
ATOM 7515 N N . ASP A 1 950 ? 10.670 -8.390 -39.170 1.00 62.19 950 ASP A N 1
ATOM 7516 C CA . ASP A 1 950 ? 11.463 -9.617 -39.148 1.00 62.19 950 ASP A CA 1
ATOM 7517 C C . ASP A 1 950 ? 11.909 -9.910 -37.698 1.00 62.19 950 ASP A C 1
ATOM 7519 O O . ASP A 1 950 ? 12.430 -9.008 -37.037 1.00 62.19 950 ASP A O 1
ATOM 7523 N N . PRO A 1 951 ? 11.708 -11.131 -37.162 1.00 57.75 951 PRO A N 1
ATOM 7524 C CA . PRO A 1 951 ? 12.129 -11.476 -35.804 1.00 57.75 951 PRO A CA 1
ATOM 7525 C C . PRO A 1 951 ? 13.622 -11.245 -35.522 1.00 57.75 951 PRO A C 1
ATOM 7527 O O . PRO A 1 951 ? 14.002 -11.128 -34.358 1.00 57.75 951 PRO A O 1
ATOM 7530 N N . GLU A 1 952 ? 14.473 -11.210 -36.555 1.00 55.41 952 GLU A N 1
ATOM 7531 C CA . GLU A 1 952 ? 15.903 -10.887 -36.431 1.00 55.41 952 GLU A CA 1
ATOM 7532 C C . GLU A 1 952 ? 16.173 -9.408 -36.104 1.00 55.41 952 GLU A C 1
ATOM 7534 O O . GLU A 1 952 ? 17.198 -9.081 -35.500 1.00 55.41 952 GLU A O 1
ATOM 7539 N N . GLU A 1 953 ? 15.255 -8.513 -36.473 1.00 56.97 953 GLU A N 1
ATOM 7540 C CA . GLU A 1 953 ? 15.354 -7.071 -36.231 1.00 56.97 953 GLU A CA 1
ATOM 7541 C C . GLU A 1 953 ? 14.766 -6.657 -34.869 1.00 56.97 953 GLU A C 1
ATOM 7543 O O . GLU A 1 953 ? 14.984 -5.525 -34.433 1.00 56.97 953 GLU A O 1
ATOM 7548 N N . ASP A 1 954 ? 14.062 -7.558 -34.166 1.00 59.19 954 ASP A N 1
ATOM 7549 C CA . ASP A 1 954 ? 13.539 -7.312 -32.817 1.00 59.19 954 ASP A CA 1
ATOM 7550 C C . ASP A 1 954 ? 14.671 -7.430 -31.769 1.00 59.19 954 ASP A C 1
ATOM 7552 O O . ASP A 1 954 ? 15.187 -8.527 -31.517 1.00 59.19 954 ASP A O 1
ATOM 7556 N N . PRO A 1 955 ? 15.066 -6.321 -31.110 1.00 58.88 955 PRO A N 1
ATOM 7557 C CA . PRO A 1 955 ? 16.162 -6.325 -30.148 1.00 58.88 955 PRO A CA 1
ATOM 7558 C C . PRO A 1 955 ? 15.884 -7.188 -28.905 1.00 58.88 955 PRO A C 1
ATOM 7560 O O . PRO A 1 955 ? 16.829 -7.750 -28.354 1.00 58.88 955 PRO A O 1
ATOM 7563 N N . GLU A 1 956 ? 14.626 -7.345 -28.470 1.00 55.84 956 GLU A N 1
ATOM 7564 C CA . GLU A 1 956 ? 14.259 -8.174 -27.309 1.00 55.84 956 GLU A CA 1
ATOM 7565 C C . GLU A 1 956 ? 14.303 -9.668 -27.670 1.00 55.84 956 GLU A C 1
ATOM 7567 O O . GLU A 1 956 ? 14.775 -10.492 -26.879 1.00 55.84 956 GLU A O 1
ATOM 7572 N N . ALA A 1 957 ? 13.874 -10.022 -28.886 1.00 56.03 957 ALA A N 1
ATOM 7573 C CA . ALA A 1 957 ? 13.994 -11.382 -29.406 1.00 56.03 957 ALA A CA 1
ATOM 7574 C C . ALA A 1 957 ? 15.465 -11.779 -29.621 1.00 56.03 957 ALA A C 1
ATOM 7576 O O . ALA A 1 957 ? 15.863 -12.879 -29.230 1.00 56.03 957 ALA A O 1
ATOM 7577 N N . ASN A 1 958 ? 16.283 -10.874 -30.168 1.00 57.28 958 ASN A N 1
ATOM 7578 C CA . ASN A 1 958 ? 17.710 -11.095 -30.400 1.00 57.28 958 ASN A CA 1
ATOM 7579 C C . ASN A 1 958 ? 18.507 -11.191 -29.081 1.00 57.28 958 ASN A C 1
ATOM 7581 O O . ASN A 1 958 ? 19.337 -12.084 -28.915 1.00 57.28 958 ASN A O 1
ATOM 7585 N N . GLU A 1 959 ? 18.211 -10.347 -28.084 1.00 55.53 959 GLU A N 1
ATOM 7586 C CA . GLU A 1 959 ? 18.840 -10.435 -26.758 1.00 55.53 959 GLU A CA 1
ATOM 7587 C C . GLU A 1 959 ? 18.465 -11.736 -26.023 1.00 55.53 959 GLU A C 1
ATOM 7589 O O . GLU A 1 959 ? 19.328 -12.388 -25.428 1.00 55.53 959 GLU A O 1
ATOM 7594 N N . ALA A 1 960 ? 17.194 -12.153 -26.081 1.00 53.44 960 ALA A N 1
ATOM 7595 C CA . ALA A 1 960 ? 16.753 -13.424 -25.506 1.00 53.44 960 ALA A CA 1
ATOM 7596 C C . ALA A 1 960 ? 17.456 -14.626 -26.161 1.00 53.44 960 ALA A C 1
ATOM 7598 O O . ALA A 1 960 ? 17.847 -15.566 -25.466 1.00 53.44 960 ALA A O 1
ATOM 7599 N N . LEU A 1 961 ? 17.662 -14.564 -27.478 1.00 52.06 961 LEU A N 1
ATOM 7600 C CA . LEU A 1 961 ? 18.367 -15.580 -28.254 1.00 52.06 961 LEU A CA 1
ATOM 7601 C C . LEU A 1 961 ? 19.857 -15.636 -27.886 1.00 52.06 961 LEU A C 1
ATOM 7603 O O . LEU A 1 961 ? 20.393 -16.714 -27.639 1.00 52.06 961 LEU A O 1
ATOM 7607 N N . MET A 1 962 ? 20.510 -14.481 -27.729 1.00 52.75 962 MET A N 1
ATOM 7608 C CA . MET A 1 962 ? 21.895 -14.412 -27.252 1.00 52.75 962 MET A CA 1
ATOM 7609 C C . MET A 1 962 ? 22.061 -14.999 -25.845 1.00 52.75 962 MET A C 1
ATOM 7611 O O . MET A 1 962 ? 23.054 -15.685 -25.599 1.00 52.75 962 MET A O 1
ATOM 7615 N N . ARG A 1 963 ? 21.095 -14.794 -24.935 1.00 48.12 963 ARG A N 1
ATOM 7616 C CA . ARG A 1 963 ? 21.105 -15.405 -23.589 1.00 48.12 963 ARG A CA 1
ATOM 7617 C C . ARG A 1 963 ? 20.958 -16.927 -23.630 1.00 48.12 963 ARG A C 1
ATOM 7619 O O . ARG A 1 963 ? 21.658 -17.603 -22.892 1.00 48.12 963 ARG A O 1
ATOM 7626 N N . LEU A 1 964 ? 20.106 -17.459 -24.507 1.00 48.12 964 LEU A N 1
ATOM 7627 C CA . LEU A 1 964 ? 19.953 -18.908 -24.707 1.00 48.12 964 LEU A CA 1
ATOM 7628 C C . LEU A 1 964 ? 21.199 -19.569 -25.313 1.00 48.12 964 LEU A C 1
ATOM 7630 O O . LEU A 1 964 ? 21.443 -20.738 -25.056 1.00 48.12 964 LEU A O 1
ATOM 7634 N N . ILE A 1 965 ? 21.978 -18.836 -26.115 1.00 46.09 965 ILE A N 1
ATOM 7635 C CA . ILE A 1 965 ? 23.224 -19.334 -26.725 1.00 46.09 965 ILE A CA 1
ATOM 7636 C C . ILE A 1 965 ? 24.416 -19.249 -25.752 1.00 46.09 965 ILE A C 1
ATOM 7638 O O . ILE A 1 965 ? 25.390 -19.987 -25.906 1.00 46.09 965 ILE A O 1
ATOM 7642 N N . THR A 1 966 ? 24.375 -18.335 -24.775 1.00 38.81 966 THR A N 1
ATOM 7643 C CA . THR A 1 966 ? 25.467 -18.129 -23.803 1.00 38.81 966 THR A CA 1
ATOM 7644 C C . THR A 1 966 ? 25.314 -18.898 -22.486 1.00 38.81 966 THR A C 1
ATOM 7646 O O . THR A 1 966 ? 26.316 -19.034 -21.779 1.00 38.81 966 THR A O 1
ATOM 7649 N N . GLU A 1 967 ? 24.119 -19.406 -22.162 1.00 39.88 967 GLU A N 1
ATOM 7650 C CA . GLU A 1 967 ? 23.842 -20.321 -21.032 1.00 39.88 967 GLU A CA 1
ATOM 7651 C C . GLU A 1 967 ? 23.849 -21.793 -21.478 1.00 39.88 967 GLU A C 1
ATOM 7653 O O . GLU A 1 967 ? 24.313 -22.636 -20.670 1.00 39.88 967 GLU A O 1
#

Secondary structure (DSSP, 8-state):
----------HHHHHHTS-HHHHHHHHTTTS-GGG-S---HHHHHHHHHHHHT-HHHHHHHHHT--TTHHHHHHHHHHSGGGEEESTTHHHHHHHHHHHHHHHHHTT-SS-TTS--HHHHHHHHHHHHTTSS--HHHHHHHHHHHHHTT--HHHHHHHHTSHHHHHHH-STTHHHHHHHHHHHHTSSEEETTEEE--HHHHHHHHHHHT--S-HHHHHHHHHTS-HHHHHHHHHHTT----S-HHHHHHHHHHTT--HHHHHHTS-HHHHHHHHHHTT----S-HHHHHHHHHHHHHS-----------------PPPP-S-HHHHHHHHHTS-HHHHHHHHHHTT----S-HHHHHHHHHHSS--HHHHHHTS-HHHHHHHHHHTT----S-HHHHHHHHHTPPPPPTTTTTTTT---------------------S------GGGSTTHHHHHHH-TTS-HHHHHHHHHHHHHSEEEHHHHHHHHHHTT---S-HHHHHHHHHHHHHHHSS-SEEEEEETTEEEEEE-S--SS-SSS--HHHHHHHHHHHHHTPPPSS-HHHH--S-HHHHHHHHHHHHHHTTT--EEEEEE--TTSSHHHHHHHHHHHHHHTT-EEEEEE--SSS-TTSHHHHHHHHHHTEEBTTB-SS--HHHHHHHHHHHHHHHHHHHHT--TTSHHHHHHHHHHHHHHHHHHHHHHTTT-TTHHHHHHHHHHHHHTT-HHHHHHHHHHHHT-S---HHHHHHHT--S---HHHHHHHHHHHHHHHHHSS---EEEEEE-THHHHT-S-HHHHHHHHHHHHHHHHHHHTT-STTEEEEEEE-HHHHH-TTTSGGGSHHHHHHHPPP--SSS---TTSSEEEPPPPPHHHHHHHHHHHHHHHHHHHTS-HHHHS-HHHHHHHHHHHHTTTTTS--S-HHHHHHHHHHHHHHHHH-TTS-GGGS---TTT-HHHHHHHHHHHH-

Radius of gyration: 35.8 Å; Cα contacts (8 Å, |Δi|>4): 1206; chains: 1; bounding box: 73×112×91 Å